Protein AF-A0AAD4F556-F1 (afdb_monomer_lite)

Radius of gyration: 37.39 Å; chains: 1; bounding box: 110×60×99 Å

Organism: NCBI:txid669026

Foldseek 3Di:
DAAAEEEFEPLLFFLNVLLLLVQQQDARHEYEYEYQDCVDPSNVVSVVRDGHHNYYYHYFHADLLDLCRLQVRLVCCCPVVVQQAHAEYEQEWFDDDDFDDQVPDDPVLQVSRLSRQPSSLVSNCVNRVNRQVPDQHHEYEYAAALCLVHGNRNNVSRVNNLQVQLVVLVVDVRYQGAYEHLAQEFGPRSQVVCVVVVNDNGTDHYSNQSSCLLSVCRVPPDCVQGRSFYAYSVRD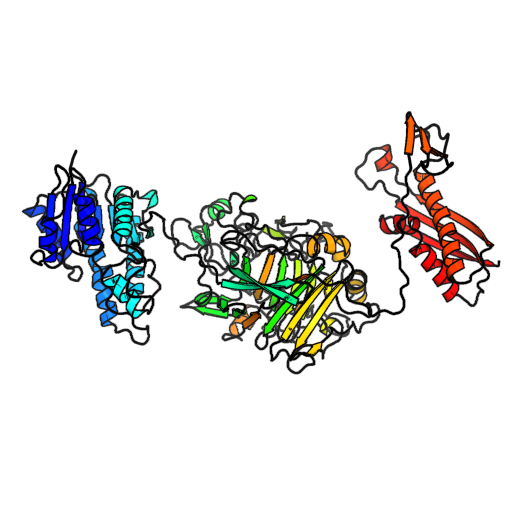TDFNADADFAWAKFWEAEQVGDIDIDTWTKAWALLQFFKAFPRDRHGCDDQAAGDCVQPVDQVSSLQGIDGGHDPCCQAFNWDDDYQKIKGDQWHDHDPDIDGKTKMFIAPDLQFGDWDFAAQKKFKKKKAQLQFDAQKWWFKKWWAFDGRQCCVVAVSCPPTVNNNHRDAEQLQAQFGCDASSIGQNAQWAGFPQGRSTTGGFKGKYTWMWTLWTDHQWWIKTFGKFFLDQHIDMDGPCLSDQVSVPDPVNPHHRRIRPPTQMFILVLLVNQQDGHPPGVHHSNDMKMWMWHDHLFFIAIWIGDPNDIGGRAARPFPQADRHDGDGQSRLVRVCVQQVHDSVQVVSVHSVSRCSRPNGHIIIIMTMMHGDQPQLCCLAAAFPPLVPHPDGRSRGRGDDYRDPCSGRNNVCVVDVDDRIMMMGHHHGMYRHDPDDDDDDDDDDPPPDDDDWDKDWDDDWQKIWIDGVVDPDIAIAFDDVLLVTPPPHHHPVVVLQVLVQVLLVVLLVVLCVVLVKDWDDKDKDKDWAFDCCCVRVVDPDDRDTQEIEIEMEIAIQQDPVNVVSVVVSNVSSCVPRVSSVVCVPPPHHYHYHYHYDHD

Structure (mmCIF, N/CA/C/O backbone):
data_AF-A0AAD4F556-F1
#
_entry.id   AF-A0AAD4F556-F1
#
loop_
_atom_site.group_PDB
_atom_site.id
_atom_site.type_symbol
_atom_site.label_atom_id
_atom_site.label_alt_id
_atom_site.label_comp_id
_atom_site.label_asym_id
_atom_site.label_entity_id
_atom_site.label_seq_id
_atom_site.pdbx_PDB_ins_code
_atom_site.Cartn_x
_atom_site.Cartn_y
_atom_site.Cartn_z
_atom_site.occupancy
_atom_site.B_iso_or_equiv
_atom_site.auth_seq_id
_atom_site.auth_comp_id
_atom_site.auth_asym_id
_atom_site.auth_atom_id
_atom_site.pdbx_PDB_model_num
ATOM 1 N N . MET A 1 1 ? -17.564 -3.964 53.909 1.00 59.78 1 MET A N 1
ATOM 2 C CA . MET A 1 1 ? -17.520 -3.196 52.646 1.00 59.78 1 MET A CA 1
ATOM 3 C C . MET A 1 1 ? -18.949 -3.063 52.154 1.00 59.78 1 MET A C 1
ATOM 5 O O . MET A 1 1 ? -19.719 -3.978 52.428 1.00 59.78 1 MET A O 1
ATOM 9 N N . ALA A 1 2 ? -19.316 -1.943 51.525 1.00 78.56 2 ALA A N 1
ATOM 10 C CA . ALA A 1 2 ? -20.611 -1.839 50.849 1.00 78.56 2 ALA A CA 1
ATOM 11 C C . ALA A 1 2 ? -20.682 -2.896 49.734 1.00 78.56 2 ALA A C 1
ATOM 13 O O . ALA A 1 2 ? -19.644 -3.237 49.161 1.00 78.56 2 ALA A O 1
ATOM 14 N N . ALA A 1 3 ? -21.864 -3.470 49.508 1.00 89.31 3 ALA A N 1
ATOM 15 C CA . ALA A 1 3 ? -22.042 -4.495 48.488 1.00 89.31 3 ALA A CA 1
ATOM 16 C C . ALA A 1 3 ? -21.983 -3.864 47.093 1.00 89.31 3 ALA A C 1
ATOM 18 O O . ALA A 1 3 ? -22.571 -2.807 46.897 1.00 89.31 3 ALA A O 1
ATOM 19 N N . THR A 1 4 ? -21.315 -4.514 46.138 1.00 97.12 4 THR A N 1
ATOM 20 C CA . THR A 1 4 ? -21.294 -4.043 44.746 1.00 97.12 4 THR A CA 1
ATOM 21 C C . THR A 1 4 ? -22.630 -4.355 44.075 1.00 97.12 4 THR A C 1
ATOM 23 O O . THR A 1 4 ? -23.044 -5.519 44.038 1.00 97.12 4 THR A O 1
ATOM 26 N N . VAL A 1 5 ? -23.308 -3.337 43.546 1.00 98.50 5 VAL A N 1
ATOM 27 C CA . VAL A 1 5 ? -24.645 -3.467 42.952 1.00 98.50 5 VAL A CA 1
ATOM 28 C C . VAL A 1 5 ? -24.550 -3.517 41.428 1.00 98.50 5 VAL A C 1
ATOM 30 O O . VAL A 1 5 ? -24.106 -2.567 40.781 1.00 98.50 5 VAL A O 1
ATOM 33 N N . VAL A 1 6 ? -24.984 -4.634 40.841 1.00 98.69 6 VAL A N 1
ATOM 34 C CA . VAL A 1 6 ? -24.821 -4.924 39.409 1.00 98.69 6 VAL A CA 1
ATOM 35 C C . VAL A 1 6 ? -26.176 -5.176 38.760 1.00 98.69 6 VAL A C 1
ATOM 37 O O . VAL A 1 6 ? -26.881 -6.096 39.158 1.00 98.69 6 VAL A O 1
ATOM 40 N N . LEU A 1 7 ? -26.528 -4.410 37.727 1.00 98.75 7 LEU A N 1
ATOM 41 C CA . LEU A 1 7 ? -27.747 -4.581 36.933 1.00 98.75 7 LEU A CA 1
ATOM 42 C C . LEU A 1 7 ? -27.423 -5.181 35.562 1.00 98.75 7 LEU A C 1
ATOM 44 O O . LEU A 1 7 ? -26.676 -4.591 34.789 1.00 98.75 7 LEU A O 1
ATOM 48 N N . ILE A 1 8 ? -28.019 -6.326 35.225 1.00 98.75 8 ILE A N 1
ATOM 49 C CA . ILE A 1 8 ? -27.799 -7.031 33.952 1.00 98.75 8 ILE A CA 1
ATOM 50 C C . ILE A 1 8 ? -29.138 -7.243 33.247 1.00 98.75 8 ILE A C 1
ATOM 52 O O . ILE A 1 8 ? -30.001 -7.976 33.739 1.00 98.75 8 ILE A O 1
ATOM 56 N N . THR A 1 9 ? -29.313 -6.656 32.061 1.00 98.38 9 THR A N 1
ATOM 57 C CA . THR A 1 9 ? -30.527 -6.871 31.256 1.00 98.38 9 THR A CA 1
ATOM 58 C C . THR A 1 9 ? -30.443 -8.143 30.410 1.00 98.38 9 THR A C 1
ATOM 60 O O . THR A 1 9 ? -29.383 -8.550 29.938 1.00 98.38 9 THR A O 1
ATOM 63 N N . GLY A 1 10 ? -31.573 -8.828 30.228 1.00 96.19 10 GLY A N 1
ATOM 64 C CA . GLY A 1 10 ? -31.602 -10.156 29.608 1.00 96.19 10 GLY A CA 1
ATOM 65 C C . GLY A 1 10 ? -30.916 -11.237 30.456 1.00 96.19 10 GLY A C 1
ATOM 66 O O . GLY A 1 10 ? -30.380 -12.193 29.900 1.00 96.19 10 GLY A O 1
ATOM 67 N N . GLY A 1 11 ? -30.914 -11.085 31.785 1.00 96.00 11 GLY A N 1
ATOM 68 C CA . GLY A 1 11 ? -30.108 -11.887 32.718 1.00 96.00 11 GLY A CA 1
ATOM 69 C C . GLY A 1 11 ? -30.500 -13.363 32.878 1.00 96.00 11 GLY A C 1
ATOM 70 O O . GLY A 1 11 ? -29.823 -14.095 33.585 1.00 96.00 11 GLY A O 1
ATOM 71 N N . ASN A 1 12 ? -31.572 -13.837 32.239 1.00 94.38 12 ASN A N 1
ATOM 72 C CA . ASN A 1 12 ? -32.094 -15.198 32.429 1.00 94.38 12 ASN A CA 1
ATOM 73 C C . ASN A 1 12 ? -31.673 -16.215 31.353 1.00 94.38 12 ASN A C 1
ATOM 75 O O . ASN A 1 12 ? -32.061 -17.381 31.430 1.00 94.38 12 ASN A O 1
ATOM 79 N N . ARG A 1 13 ? -30.908 -15.811 30.330 1.00 93.00 13 ARG A N 1
ATOM 80 C CA . ARG A 1 13 ? -30.419 -16.718 29.271 1.00 93.00 13 ARG A CA 1
ATOM 81 C C . ARG A 1 13 ? -29.110 -16.242 28.641 1.00 93.00 13 ARG A C 1
ATOM 83 O O . ARG A 1 13 ? -28.749 -15.075 28.773 1.00 93.00 13 ARG A O 1
ATOM 90 N N . GLY A 1 14 ? -28.445 -17.135 27.905 1.00 94.38 14 GLY A N 1
ATOM 91 C CA . GLY A 1 14 ? -27.250 -16.819 27.115 1.00 94.38 14 GLY A CA 1
ATOM 92 C C . GLY A 1 14 ? -26.153 -16.127 27.934 1.00 94.38 14 GLY A C 1
ATOM 93 O O . GLY A 1 14 ? -25.928 -16.470 29.094 1.00 94.38 14 GLY A O 1
ATOM 94 N N . LEU A 1 15 ? -25.517 -15.120 27.330 1.00 95.88 15 LEU A N 1
ATOM 95 C CA . LEU A 1 15 ? -24.471 -14.304 27.960 1.00 95.88 15 LEU A CA 1
ATOM 96 C C . LEU A 1 15 ? -24.936 -13.612 29.247 1.00 95.88 15 LEU A C 1
ATOM 98 O O . LEU A 1 15 ? -24.197 -13.584 30.226 1.00 95.88 15 LEU A O 1
ATOM 102 N N . GLY A 1 16 ? -26.178 -13.117 29.279 1.00 96.75 16 GLY A N 1
ATOM 103 C CA . GLY A 1 16 ? -26.740 -12.453 30.457 1.00 96.75 16 GLY A CA 1
ATOM 104 C C . GLY A 1 16 ? -26.798 -13.378 31.671 1.00 96.75 16 GLY A C 1
ATOM 105 O O . GLY A 1 16 ? -26.357 -12.994 32.750 1.00 96.75 16 GLY A O 1
ATOM 106 N N . ARG A 1 17 ? -27.256 -14.625 31.484 1.00 96.75 17 ARG A N 1
ATOM 107 C CA . ARG A 1 17 ? -27.224 -15.650 32.544 1.00 96.75 17 ARG A CA 1
ATOM 108 C C . ARG A 1 17 ? -25.796 -15.982 32.967 1.00 96.75 17 ARG A C 1
ATOM 110 O O . ARG A 1 17 ? -25.538 -16.078 34.162 1.00 96.75 17 ARG A O 1
ATOM 117 N N . GLY A 1 18 ? -24.883 -16.136 32.006 1.00 96.81 18 GLY A N 1
ATOM 118 C CA . GLY A 1 18 ? -23.475 -16.416 32.294 1.00 96.81 18 GLY A CA 1
ATOM 119 C C . GLY A 1 18 ? -22.816 -15.324 33.143 1.00 96.81 18 GLY A C 1
ATOM 120 O O . GLY A 1 18 ? -22.049 -15.637 34.053 1.00 96.81 18 GLY A O 1
ATOM 121 N N . LEU A 1 19 ? -23.144 -14.052 32.898 1.00 98.19 19 LEU A N 1
ATOM 122 C CA . LEU A 1 19 ? -22.700 -12.937 33.734 1.00 98.19 19 LEU A CA 1
ATOM 123 C C . LEU A 1 19 ? -23.350 -12.948 35.122 1.00 98.19 19 LEU A C 1
ATOM 125 O O . LEU A 1 19 ? -22.639 -12.774 36.109 1.00 98.19 19 LEU A O 1
ATOM 129 N N . VAL A 1 20 ? -24.668 -13.170 35.211 1.00 98.44 20 VAL A N 1
ATOM 130 C CA . VAL A 1 20 ? -25.381 -13.264 36.500 1.00 98.44 20 VAL A CA 1
ATOM 131 C C . VAL A 1 20 ? -24.734 -14.325 37.391 1.00 98.44 20 VAL A C 1
ATOM 133 O O . VAL A 1 20 ? -24.444 -14.046 38.547 1.00 98.44 20 VAL A O 1
ATOM 136 N N . GLU A 1 21 ? -24.429 -15.502 36.844 1.00 97.88 21 GLU A N 1
ATOM 137 C CA . GLU A 1 21 ? -23.735 -16.580 37.556 1.00 97.88 21 GLU A CA 1
ATOM 138 C C . GLU A 1 21 ? -22.367 -16.143 38.107 1.00 97.88 21 GLU A C 1
ATOM 140 O O . GLU A 1 21 ? -22.064 -16.375 39.278 1.00 97.88 21 GLU A O 1
ATOM 145 N N . ARG A 1 22 ? -21.558 -15.446 37.301 1.00 98.06 22 ARG A N 1
ATOM 146 C CA . ARG A 1 22 ? -20.214 -14.987 37.698 1.00 98.06 22 ARG A CA 1
ATOM 147 C C . ARG A 1 22 ? -20.244 -13.921 38.783 1.00 98.06 22 ARG A C 1
ATOM 149 O O . ARG A 1 22 ? -19.440 -13.992 39.711 1.00 98.06 22 ARG A O 1
ATOM 156 N N . PHE A 1 23 ? -21.165 -12.964 38.685 1.00 98.25 23 PHE A N 1
ATOM 157 C CA . PHE A 1 23 ? -21.346 -11.942 39.716 1.00 98.25 23 PHE A CA 1
ATOM 158 C C . PHE A 1 23 ? -21.961 -12.521 40.997 1.00 98.25 23 PHE A C 1
ATOM 160 O O . PHE A 1 23 ? -21.538 -12.139 42.084 1.00 98.25 23 PHE A O 1
ATOM 167 N N . LEU A 1 24 ? -22.894 -13.478 40.899 1.00 98.00 24 LEU A N 1
ATOM 168 C CA . LEU A 1 24 ? -23.471 -14.141 42.076 1.00 98.00 24 LEU A CA 1
ATOM 169 C C . LEU A 1 24 ? -22.435 -14.957 42.848 1.00 98.00 24 LEU A C 1
ATOM 171 O O . LEU A 1 24 ? -22.493 -15.003 44.076 1.00 98.00 24 LEU A O 1
ATOM 175 N N . ALA A 1 25 ? -21.475 -15.569 42.156 1.00 97.44 25 ALA A N 1
ATOM 176 C CA . ALA A 1 25 ? -20.400 -16.324 42.789 1.00 97.44 25 ALA A CA 1
ATOM 177 C C . ALA A 1 25 ? -19.440 -15.446 43.622 1.00 97.44 25 ALA A C 1
ATOM 179 O O . ALA A 1 25 ? -18.747 -15.965 44.500 1.00 97.44 25 ALA A O 1
ATOM 180 N N . GLN A 1 26 ? -19.397 -14.129 43.387 1.00 97.12 26 GLN A N 1
ATOM 181 C CA . GLN A 1 26 ? -18.564 -13.211 44.167 1.00 97.12 26 GLN A CA 1
ATOM 182 C C . GLN A 1 26 ? -19.175 -12.928 45.546 1.00 97.12 26 GLN A C 1
ATOM 184 O O . GLN A 1 26 ? -20.398 -12.921 45.679 1.00 97.12 26 GLN A O 1
ATOM 189 N N . PRO A 1 27 ? -18.365 -12.669 46.589 1.00 96.94 27 PRO A N 1
ATOM 190 C CA . PRO A 1 27 ? -18.870 -12.252 47.895 1.00 96.94 27 PRO A CA 1
ATOM 191 C C . PRO A 1 27 ? -19.328 -10.785 47.890 1.00 96.94 27 PRO A C 1
ATOM 193 O O . PRO A 1 27 ? -18.761 -9.961 47.178 1.00 96.94 27 PRO A O 1
ATOM 196 N N . ASN A 1 28 ? -20.288 -10.434 48.747 1.00 96.31 28 ASN A N 1
ATOM 197 C CA . ASN A 1 28 ? -20.796 -9.072 48.962 1.00 96.31 28 ASN A CA 1
ATOM 198 C C . ASN A 1 28 ? -21.281 -8.361 47.682 1.00 96.31 28 ASN A C 1
ATOM 200 O O . ASN A 1 28 ? -20.876 -7.232 47.411 1.00 96.31 28 ASN A O 1
ATOM 204 N N . HIS A 1 29 ? -22.128 -9.015 46.887 1.00 97.62 29 HIS A N 1
ATOM 205 C CA . HIS A 1 29 ? -22.755 -8.413 45.705 1.00 97.62 29 HIS A CA 1
ATOM 206 C C . HIS A 1 29 ? -24.284 -8.372 45.819 1.00 97.62 29 HIS A C 1
ATOM 208 O O . HIS A 1 29 ? -24.911 -9.248 46.413 1.00 97.62 29 HIS A O 1
ATOM 214 N N . THR A 1 30 ? -24.905 -7.392 45.176 1.00 98.38 30 THR A N 1
ATOM 215 C CA . THR A 1 30 ? -26.343 -7.402 44.889 1.00 98.38 30 THR A CA 1
ATOM 216 C C . THR A 1 30 ? -26.505 -7.479 43.382 1.00 98.38 30 THR A C 1
ATOM 218 O O . THR A 1 30 ? -26.257 -6.508 42.669 1.00 98.38 30 THR A O 1
ATOM 221 N N . VAL A 1 31 ? -26.879 -8.656 42.882 1.00 98.50 31 VAL A N 1
ATOM 222 C CA . VAL A 1 31 ? -27.010 -8.911 41.445 1.00 98.50 31 VAL A CA 1
ATOM 223 C C . VAL A 1 31 ? -28.471 -8.773 41.053 1.00 98.50 31 VAL A C 1
ATOM 225 O O . VAL A 1 31 ? -29.326 -9.529 41.504 1.00 98.50 31 VAL A O 1
ATOM 228 N N . ILE A 1 32 ? -28.758 -7.805 40.194 1.00 98.69 32 ILE A N 1
ATOM 229 C CA . ILE A 1 32 ? -30.082 -7.529 39.660 1.00 98.69 32 ILE A CA 1
ATOM 230 C C . ILE A 1 32 ? -30.143 -8.097 38.242 1.00 98.69 32 ILE A C 1
ATOM 232 O O . ILE A 1 32 ? -29.552 -7.561 37.304 1.00 98.69 32 ILE A O 1
ATOM 236 N N . ALA A 1 33 ? -30.882 -9.187 38.071 1.00 98.38 33 ALA A N 1
ATOM 237 C CA . ALA A 1 33 ? -31.228 -9.713 36.761 1.00 98.38 33 ALA A CA 1
ATOM 238 C C . ALA A 1 33 ? -32.518 -9.032 36.288 1.00 98.38 33 ALA A C 1
ATOM 240 O O . ALA A 1 33 ? -33.561 -9.146 36.929 1.00 98.38 33 ALA A O 1
ATOM 241 N N . ALA A 1 34 ? -32.468 -8.339 35.153 1.00 98.00 34 ALA A N 1
ATOM 242 C CA . ALA A 1 34 ? -33.630 -7.708 34.535 1.00 98.00 34 ALA A CA 1
ATOM 243 C C . ALA A 1 34 ? -34.061 -8.488 33.284 1.00 98.00 34 ALA A C 1
ATOM 245 O O . ALA A 1 34 ? -33.233 -8.817 32.428 1.00 98.00 34 ALA A O 1
ATOM 246 N N . MET A 1 35 ? -35.347 -8.824 33.164 1.00 96.75 35 MET A N 1
ATOM 247 C CA . MET A 1 35 ? -35.874 -9.627 32.052 1.00 96.75 35 MET A CA 1
ATOM 248 C C . MET A 1 35 ? -37.362 -9.373 31.805 1.00 96.75 35 MET A C 1
ATOM 250 O O . MET A 1 35 ? -38.064 -8.895 32.685 1.00 96.75 35 MET A O 1
ATOM 254 N N . ARG A 1 36 ? -37.866 -9.746 30.622 1.00 94.94 36 ARG A N 1
ATOM 255 C CA . ARG A 1 36 ? -39.259 -9.471 30.218 1.00 94.94 36 ARG A CA 1
ATOM 256 C C . ARG A 1 36 ? -40.305 -10.052 31.168 1.00 94.94 36 ARG A C 1
ATOM 258 O O . ARG A 1 36 ? -41.270 -9.376 31.491 1.00 94.94 36 ARG A O 1
ATOM 265 N N . ASP A 1 37 ? -40.099 -11.291 31.600 1.00 93.94 37 ASP A N 1
ATOM 266 C CA . ASP A 1 37 ? -41.014 -12.000 32.490 1.00 93.94 37 ASP A CA 1
ATOM 267 C C . ASP A 1 37 ? -40.224 -12.672 33.627 1.00 93.94 37 ASP A C 1
ATOM 269 O O . ASP A 1 37 ? -39.603 -13.719 33.404 1.00 93.94 37 ASP A O 1
ATOM 273 N N . PRO A 1 38 ? -40.225 -12.087 34.840 1.00 92.88 38 PRO A N 1
ATOM 274 C CA . PRO A 1 38 ? -39.611 -12.689 36.024 1.00 92.88 38 PRO A CA 1
ATOM 275 C C . PRO A 1 38 ? -40.267 -14.007 36.466 1.00 92.88 38 PRO A C 1
ATOM 277 O O . PRO A 1 38 ? -39.655 -14.770 37.207 1.00 92.88 38 PRO A O 1
ATOM 280 N N . ALA A 1 39 ? -41.491 -14.310 36.018 1.00 92.06 39 ALA A N 1
ATOM 281 C CA . ALA A 1 39 ? -42.173 -15.559 36.348 1.00 92.06 39 ALA A CA 1
ATOM 282 C C . ALA A 1 39 ? -41.790 -16.725 35.418 1.00 92.06 39 ALA A C 1
ATOM 284 O O . ALA A 1 39 ? -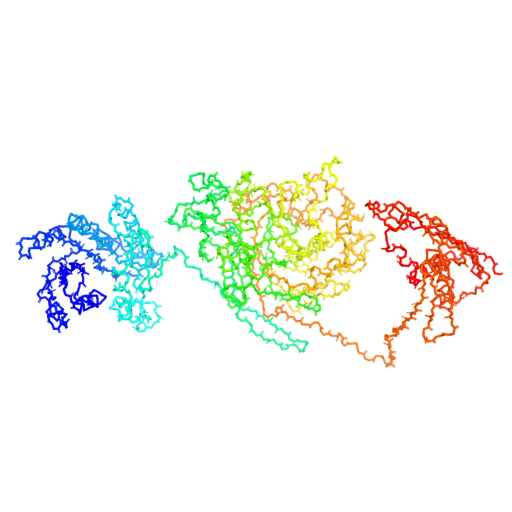42.104 -17.879 35.743 1.00 92.06 39 ALA A O 1
ATOM 285 N N . HIS A 1 40 ? -41.106 -16.446 34.300 1.00 93.81 40 HIS A N 1
ATOM 286 C CA . HIS A 1 40 ? -40.702 -17.435 33.301 1.00 93.81 40 HIS A CA 1
ATOM 287 C C . HIS A 1 40 ? -39.792 -18.524 33.909 1.00 93.81 40 HIS A C 1
ATOM 289 O O . HIS A 1 40 ? -38.931 -18.205 34.734 1.00 93.81 40 HIS A O 1
ATOM 295 N N . PRO A 1 41 ? -39.884 -19.805 33.487 1.00 92.12 41 PRO A N 1
ATOM 296 C CA . PRO A 1 41 ? -39.080 -20.890 34.066 1.00 92.12 41 PRO A CA 1
ATOM 297 C C . PRO A 1 41 ? -37.567 -20.626 34.091 1.00 92.12 41 PRO A C 1
ATOM 299 O O . PRO A 1 41 ? -36.899 -20.939 35.073 1.00 92.12 41 PRO A O 1
ATOM 302 N N . THR A 1 42 ? -37.024 -19.986 33.052 1.00 92.31 42 THR A N 1
ATOM 303 C CA . THR A 1 42 ? -35.592 -19.636 32.992 1.00 92.31 42 THR A CA 1
ATOM 304 C C . THR A 1 42 ? -35.174 -18.576 34.013 1.00 92.31 42 THR A C 1
ATOM 306 O O . THR A 1 42 ? -34.003 -18.534 34.370 1.00 92.31 42 THR A O 1
ATOM 309 N N . ALA A 1 43 ? -36.096 -17.727 34.484 1.00 91.25 43 ALA A N 1
ATOM 310 C CA . ALA A 1 43 ? -35.829 -16.772 35.558 1.00 91.25 43 ALA A CA 1
ATOM 311 C C . ALA A 1 43 ? -35.749 -17.486 36.915 1.00 91.25 43 ALA A C 1
ATOM 313 O O . ALA A 1 43 ? -34.827 -17.232 37.680 1.00 91.25 43 ALA A O 1
ATOM 314 N N . ARG A 1 44 ? -36.640 -18.456 37.165 1.00 90.44 44 ARG A N 1
ATOM 315 C CA . ARG A 1 44 ? -36.619 -19.282 38.389 1.00 90.44 44 ARG A CA 1
ATOM 316 C C . ARG A 1 44 ? -35.349 -20.125 38.513 1.00 90.44 44 ARG A C 1
ATOM 318 O O . ARG A 1 44 ? -34.845 -20.310 39.609 1.00 90.44 44 ARG A O 1
ATOM 325 N N . CYS A 1 45 ? -34.786 -20.576 37.389 1.00 91.50 45 CYS A N 1
ATOM 326 C CA . CYS A 1 45 ? -33.505 -21.295 37.375 1.00 91.50 45 CYS A CA 1
ATOM 327 C C . CYS A 1 45 ? -32.329 -20.447 37.903 1.00 91.50 45 CYS A C 1
ATOM 329 O O . CYS A 1 45 ? -31.278 -20.998 38.215 1.00 91.50 45 CYS A O 1
ATOM 331 N N . LEU A 1 46 ? -32.464 -19.115 37.986 1.00 94.56 46 LEU A N 1
ATOM 332 C CA . LEU A 1 46 ? -31.427 -18.262 38.573 1.00 94.56 46 LEU A CA 1
ATOM 333 C C . LEU A 1 46 ? -31.324 -18.441 40.094 1.00 94.56 46 LEU A C 1
ATOM 335 O O . LEU A 1 46 ? -30.251 -18.224 40.654 1.00 94.56 46 LEU A O 1
ATOM 339 N N . ASP A 1 47 ? -32.400 -18.874 40.763 1.00 92.12 47 ASP A N 1
ATOM 340 C CA . ASP A 1 47 ? -32.381 -19.124 42.207 1.00 92.12 47 ASP A CA 1
ATOM 341 C C . ASP A 1 47 ? -31.487 -20.306 42.594 1.00 92.12 47 ASP A C 1
ATOM 343 O O . ASP A 1 47 ? -30.983 -20.347 43.715 1.00 92.12 47 ASP A O 1
ATOM 347 N N . GLU A 1 48 ? -31.246 -21.220 41.653 1.00 93.31 48 GLU A N 1
ATOM 348 C CA . GLU A 1 48 ? -30.413 -22.414 41.819 1.00 93.31 48 GLU A CA 1
ATOM 349 C C . GLU A 1 48 ? -28.907 -22.122 41.678 1.00 93.31 48 GLU A C 1
ATOM 351 O O . GLU A 1 48 ? -28.080 -22.983 41.979 1.00 93.31 48 GLU A O 1
ATOM 356 N N . LEU A 1 49 ? -28.529 -20.921 41.222 1.00 94.94 49 LEU A N 1
ATOM 357 C CA . LEU A 1 49 ? -27.127 -20.546 41.037 1.00 94.94 49 LEU A CA 1
ATOM 358 C C . LEU A 1 49 ? -26.410 -20.381 42.383 1.00 94.94 49 LEU A C 1
ATOM 360 O O . LEU A 1 49 ? -26.951 -19.818 43.339 1.00 94.94 49 LEU A O 1
ATOM 364 N N . ALA A 1 50 ? -25.156 -20.836 42.439 1.00 93.50 50 ALA A N 1
ATOM 365 C CA . ALA A 1 50 ? -24.309 -20.691 43.618 1.00 93.50 50 ALA A CA 1
ATOM 366 C C . ALA A 1 50 ? -24.066 -19.208 43.950 1.00 93.50 50 ALA A C 1
ATOM 368 O O . ALA A 1 50 ? -23.857 -18.385 43.057 1.00 93.50 50 ALA A O 1
ATOM 369 N N . ARG A 1 51 ? -24.071 -18.875 45.247 1.00 96.81 51 ARG A N 1
ATOM 370 C CA . ARG A 1 51 ? -23.910 -17.500 45.740 1.00 96.81 51 ARG A CA 1
ATOM 371 C C . ARG A 1 51 ? -22.708 -17.391 46.667 1.00 96.81 51 ARG A C 1
ATOM 373 O O . ARG A 1 51 ? -22.525 -18.229 47.551 1.00 96.81 51 ARG A O 1
ATOM 380 N N . GLY A 1 52 ? -21.915 -16.342 46.487 1.00 96.06 52 GLY A N 1
ATOM 381 C CA . GLY A 1 52 ? -20.869 -15.957 47.423 1.00 96.06 52 GLY A CA 1
ATOM 382 C C . GLY A 1 52 ? -21.445 -15.469 48.756 1.00 96.06 52 GLY A C 1
ATOM 383 O O . GLY A 1 52 ? -22.630 -15.151 48.887 1.00 96.06 52 GLY A O 1
ATOM 384 N N . ALA A 1 53 ? -20.596 -15.403 49.780 1.00 95.81 53 ALA A N 1
ATOM 385 C CA . ALA A 1 53 ? -21.008 -14.931 51.099 1.00 95.81 53 ALA A CA 1
ATOM 386 C C . ALA A 1 53 ? -21.497 -13.473 51.037 1.00 95.81 53 ALA A C 1
ATOM 388 O O . ALA A 1 53 ? -20.806 -12.613 50.493 1.00 95.81 53 ALA A O 1
ATOM 389 N N . GLY A 1 54 ? -22.671 -13.195 51.612 1.00 94.56 54 GLY A N 1
ATOM 390 C CA . GLY A 1 54 ? -23.255 -11.849 51.627 1.00 94.56 54 GLY A CA 1
ATOM 391 C C . GLY A 1 54 ? -23.840 -11.389 50.287 1.00 94.56 54 GLY A C 1
ATOM 392 O O . GLY A 1 54 ? -24.083 -10.196 50.132 1.00 94.56 54 GLY A O 1
ATOM 393 N N . THR A 1 55 ? -24.054 -12.304 49.333 1.00 97.38 55 THR A N 1
ATOM 394 C CA . THR A 1 55 ? -24.539 -11.976 47.986 1.00 97.38 55 THR A CA 1
ATOM 395 C C . THR A 1 55 ? -26.019 -12.290 47.790 1.00 97.38 55 THR A C 1
ATOM 397 O O . THR A 1 55 ? -26.518 -13.330 48.225 1.00 97.38 55 THR A O 1
ATOM 400 N N . THR A 1 56 ? -26.732 -11.389 47.112 1.00 97.06 56 THR A N 1
ATOM 401 C CA . THR A 1 56 ? -28.178 -11.483 46.869 1.00 97.06 56 THR A CA 1
ATOM 402 C C . THR A 1 56 ? -28.518 -11.391 45.383 1.00 97.06 56 THR A C 1
ATOM 404 O O . THR A 1 56 ? -27.782 -10.792 44.599 1.00 97.06 56 THR A O 1
ATOM 407 N N . LEU A 1 57 ? -29.640 -12.009 45.005 1.00 97.62 57 LEU A N 1
ATOM 408 C CA . LEU A 1 57 ? -30.224 -11.946 43.667 1.00 97.62 57 LEU A CA 1
ATOM 409 C C . LEU A 1 57 ? -31.557 -11.194 43.736 1.00 97.62 57 LEU A C 1
ATOM 411 O O . LEU A 1 57 ? -32.402 -11.525 44.567 1.00 97.62 57 LEU A O 1
ATOM 415 N N . ILE A 1 58 ? -31.757 -10.234 42.836 1.00 97.56 58 ILE A N 1
ATOM 416 C CA . ILE A 1 58 ? -33.033 -9.553 42.601 1.00 97.56 58 ILE A CA 1
ATOM 417 C C . ILE A 1 58 ? -33.434 -9.790 41.147 1.00 97.56 58 ILE A C 1
ATOM 419 O O . ILE A 1 58 ? -32.646 -9.560 40.233 1.00 97.56 58 ILE A O 1
ATOM 423 N N . THR A 1 59 ? -34.669 -10.224 40.912 1.00 97.31 59 THR A N 1
ATOM 424 C CA . THR A 1 59 ? -35.235 -10.341 39.563 1.00 97.31 59 THR A CA 1
ATOM 425 C C . THR A 1 59 ? -36.254 -9.234 39.325 1.00 97.31 59 THR A C 1
ATOM 427 O O . THR A 1 59 ? -37.198 -9.108 40.102 1.00 97.31 59 THR A O 1
ATOM 430 N N . VAL A 1 60 ? -36.110 -8.472 38.239 1.00 97.25 60 VAL A N 1
ATOM 431 C CA . VAL A 1 60 ? -37.016 -7.359 37.903 1.00 97.25 60 VAL A CA 1
ATOM 432 C C . VAL A 1 60 ? -37.537 -7.457 36.467 1.00 97.25 60 VAL A C 1
ATOM 434 O O . VAL A 1 60 ? -36.852 -7.951 35.566 1.00 97.25 60 VAL A O 1
ATOM 437 N N . GLY A 1 61 ? -38.778 -7.008 36.261 1.00 97.25 61 GLY A N 1
ATOM 438 C CA . GLY A 1 61 ? -39.407 -6.922 34.945 1.00 97.25 61 GLY A CA 1
ATOM 439 C C . GLY A 1 61 ? -38.793 -5.804 34.102 1.00 97.25 61 GLY A C 1
ATOM 440 O O . GLY A 1 61 ? -38.720 -4.670 34.558 1.00 97.25 61 GLY A O 1
ATOM 441 N N . TYR A 1 62 ? -38.359 -6.117 32.882 1.00 97.44 62 TYR A N 1
ATOM 442 C CA . TYR A 1 62 ? -37.796 -5.164 31.925 1.00 97.44 62 TYR A CA 1
ATOM 443 C C . TYR A 1 62 ? -37.945 -5.680 30.487 1.00 97.44 62 TYR A C 1
ATOM 445 O O . TYR A 1 62 ? -37.389 -6.723 30.121 1.00 97.44 62 TYR A O 1
ATOM 453 N N . ASP A 1 63 ? -38.672 -4.931 29.658 1.00 97.06 63 ASP A N 1
ATOM 454 C CA . ASP A 1 63 ? -38.783 -5.161 28.219 1.00 97.06 63 ASP A CA 1
ATOM 455 C C . ASP A 1 63 ? -38.151 -3.996 27.454 1.00 97.06 63 ASP A C 1
ATOM 457 O O . ASP A 1 63 ? -38.722 -2.914 27.376 1.00 97.06 63 ASP A O 1
ATOM 461 N N . ALA A 1 64 ? -36.985 -4.239 26.854 1.00 96.50 64 ALA A N 1
ATOM 462 C CA . ALA A 1 64 ? -36.244 -3.243 26.080 1.00 96.50 64 ALA A CA 1
ATOM 463 C C . ALA A 1 64 ? -37.010 -2.700 24.856 1.00 96.50 64 ALA A C 1
ATOM 465 O O . ALA A 1 64 ? -36.590 -1.704 24.287 1.00 96.50 64 ALA A O 1
ATOM 466 N N . SER A 1 65 ? -38.118 -3.333 24.445 1.00 96.19 65 SER A N 1
ATOM 467 C CA . SER A 1 65 ? -39.004 -2.814 23.390 1.00 96.19 65 SER A CA 1
ATOM 468 C C . SER A 1 65 ? -40.045 -1.798 23.884 1.00 96.19 65 SER A C 1
ATOM 470 O O . SER A 1 65 ? -40.936 -1.408 23.128 1.00 96.19 65 SER A O 1
ATOM 472 N N . LYS A 1 66 ? -40.009 -1.437 25.173 1.00 97.00 66 LYS A N 1
ATOM 473 C CA . LYS A 1 66 ? -40.949 -0.520 25.821 1.00 97.00 66 LYS A CA 1
ATOM 474 C C . LYS A 1 66 ? -40.174 0.614 26.481 1.00 97.00 66 LYS A C 1
ATOM 476 O O . LYS A 1 66 ? -39.479 0.387 27.466 1.00 97.00 66 LYS A O 1
ATOM 481 N N . GLU A 1 67 ? -40.368 1.832 25.989 1.00 91.81 67 GLU A N 1
ATOM 482 C CA . GLU A 1 67 ? -39.710 3.052 26.483 1.00 91.81 67 GLU A CA 1
ATOM 483 C C . GLU A 1 67 ? -39.770 3.195 28.018 1.00 91.81 67 GLU A C 1
ATOM 485 O O . GLU A 1 67 ? -38.750 3.400 28.674 1.00 91.81 67 GLU A O 1
ATOM 490 N N . GLN A 1 68 ? -40.951 2.984 28.608 1.00 96.38 68 GLN A N 1
ATOM 491 C CA . GLN A 1 68 ? -41.189 3.170 30.044 1.00 96.38 68 GLN A CA 1
ATOM 492 C C . GLN A 1 68 ? -40.602 2.051 30.932 1.00 96.38 68 GLN A C 1
ATOM 494 O O . GLN A 1 68 ? -40.405 2.247 32.131 1.00 96.38 68 GLN A O 1
ATOM 499 N N . ALA A 1 69 ? -40.268 0.881 30.371 1.00 96.94 69 ALA A N 1
ATOM 500 C CA . ALA A 1 69 ? -39.888 -0.286 31.172 1.00 96.94 69 ALA A CA 1
ATOM 501 C C . ALA A 1 69 ? -38.595 -0.084 31.976 1.00 96.94 69 ALA A C 1
ATOM 503 O O . ALA A 1 69 ? -38.446 -0.668 33.047 1.00 96.94 69 ALA A O 1
ATOM 504 N N . ALA A 1 70 ? -37.659 0.728 31.476 1.00 97.38 70 ALA A N 1
ATOM 505 C CA . ALA A 1 70 ? -36.434 1.058 32.200 1.00 97.38 70 ALA A CA 1
ATOM 506 C C . ALA A 1 70 ? -36.725 1.868 33.472 1.00 97.38 70 ALA A C 1
ATOM 508 O O . ALA A 1 70 ? -36.238 1.528 34.550 1.00 97.38 70 ALA A O 1
ATOM 509 N N . ALA A 1 71 ? -37.547 2.911 33.343 1.00 97.69 71 ALA A N 1
ATOM 510 C CA . ALA A 1 71 ? -37.925 3.779 34.450 1.00 97.69 71 ALA A CA 1
ATOM 511 C C . ALA A 1 71 ? -38.747 3.021 35.503 1.00 97.69 71 ALA A C 1
ATOM 513 O O . ALA A 1 71 ? -38.463 3.134 36.693 1.00 97.69 71 ALA A O 1
ATOM 514 N N . ASP A 1 72 ? -39.693 2.180 35.076 1.00 97.94 72 ASP A N 1
ATOM 515 C CA . ASP A 1 72 ? -40.495 1.358 35.990 1.00 97.94 72 ASP A CA 1
ATOM 516 C C . ASP A 1 72 ? -39.631 0.341 36.753 1.00 97.94 72 ASP A C 1
ATOM 518 O O . ASP A 1 72 ? -39.821 0.132 37.955 1.00 97.94 72 ASP A O 1
ATOM 522 N N . ALA A 1 73 ? -38.648 -0.272 36.079 1.00 97.81 73 ALA A N 1
ATOM 523 C CA . ALA A 1 73 ? -37.703 -1.185 36.714 1.00 97.81 73 ALA A CA 1
ATOM 524 C C . ALA A 1 73 ? -36.849 -0.466 37.769 1.00 97.81 73 ALA A C 1
ATOM 526 O O . ALA A 1 73 ? -36.736 -0.954 38.892 1.00 97.81 73 ALA A O 1
ATOM 527 N N . VAL A 1 74 ? -36.293 0.706 37.444 1.00 98.00 74 VAL A N 1
ATOM 528 C CA . VAL A 1 74 ? -35.503 1.516 38.386 1.00 98.00 74 VAL A CA 1
ATOM 529 C C . VAL A 1 74 ? -36.347 1.974 39.579 1.00 98.00 74 VAL A C 1
ATOM 531 O O . VAL A 1 74 ? -35.923 1.800 40.721 1.00 98.00 74 VAL A O 1
ATOM 534 N N . ALA A 1 75 ? -37.569 2.460 39.347 1.00 97.81 75 ALA A N 1
ATOM 535 C CA . ALA A 1 75 ? -38.477 2.874 40.416 1.00 97.81 75 ALA A CA 1
ATOM 536 C C . ALA A 1 75 ? -38.836 1.712 41.360 1.00 97.81 75 ALA A C 1
ATOM 538 O O . ALA A 1 75 ? -38.896 1.889 42.581 1.00 97.81 75 ALA A O 1
ATOM 539 N N . ASN A 1 76 ? -39.037 0.507 40.813 1.00 97.56 76 ASN A N 1
ATOM 540 C CA . ASN A 1 76 ? -39.256 -0.709 41.595 1.00 97.56 76 ASN A CA 1
ATOM 541 C C . ASN A 1 76 ? -38.023 -1.057 42.449 1.00 97.56 76 ASN A C 1
ATOM 543 O O . ASN A 1 76 ? -38.157 -1.305 43.647 1.00 97.56 76 ASN A O 1
ATOM 547 N N . LEU A 1 77 ? -36.821 -1.007 41.867 1.00 98.06 77 LEU A N 1
ATOM 548 C CA . LEU A 1 77 ? -35.569 -1.261 42.588 1.00 98.06 77 LEU A CA 1
ATOM 549 C C . LEU A 1 77 ? -35.365 -0.286 43.757 1.00 98.06 77 LEU A C 1
ATOM 551 O O . LEU A 1 77 ? -35.013 -0.716 44.855 1.00 98.06 77 LEU A O 1
ATOM 555 N N . GLN A 1 78 ? -35.654 0.999 43.561 1.00 97.56 78 GLN A N 1
ATOM 556 C CA . GLN A 1 78 ? -35.573 2.002 44.625 1.00 97.56 78 GLN A CA 1
ATOM 557 C C . GLN A 1 78 ? -36.627 1.763 45.717 1.00 97.56 78 GLN A C 1
ATOM 559 O O . GLN A 1 78 ? -36.298 1.688 46.899 1.00 97.56 78 GLN A O 1
ATOM 564 N N . THR A 1 79 ? -37.895 1.604 45.327 1.00 96.69 79 THR A N 1
ATOM 565 C CA . THR A 1 79 ? -39.027 1.590 46.270 1.00 96.69 79 THR A CA 1
ATOM 566 C C . THR A 1 79 ? -39.146 0.273 47.034 1.00 96.69 79 THR A C 1
ATOM 568 O O . THR A 1 79 ? -39.381 0.277 48.240 1.00 96.69 79 THR A O 1
ATOM 571 N N . ASN A 1 80 ? -38.996 -0.861 46.344 1.00 96.56 80 ASN A N 1
ATOM 572 C CA . ASN A 1 80 ? -39.282 -2.183 46.909 1.00 96.56 80 ASN A CA 1
ATOM 573 C C . ASN A 1 80 ? -38.023 -2.945 47.331 1.00 96.56 80 ASN A C 1
ATOM 575 O O . ASN A 1 80 ? -38.116 -3.862 48.146 1.00 96.56 80 ASN A O 1
ATOM 579 N N . HIS A 1 81 ? -36.860 -2.587 46.782 1.00 96.06 81 HIS A N 1
ATOM 580 C CA . HIS A 1 81 ? -35.598 -3.276 47.059 1.00 96.06 81 HIS A CA 1
ATOM 581 C C . HIS A 1 81 ? -34.551 -2.391 47.748 1.00 96.06 81 HIS A C 1
ATOM 583 O O . HIS A 1 81 ? -33.497 -2.900 48.122 1.00 96.06 81 HIS A O 1
ATOM 589 N N . GLY A 1 82 ? -34.841 -1.100 47.957 1.00 95.56 82 GLY A N 1
ATOM 590 C CA . GLY A 1 82 ? -33.952 -0.176 48.663 1.00 95.56 82 GLY A CA 1
ATOM 591 C C . GLY A 1 82 ? -32.630 0.083 47.939 1.00 95.56 82 GLY A C 1
ATOM 592 O O . GLY A 1 82 ? -31.629 0.353 48.594 1.00 95.56 82 GLY A O 1
ATOM 593 N N . ILE A 1 83 ? -32.606 -0.042 46.608 1.00 97.75 83 ILE A N 1
ATOM 594 C CA . ILE A 1 83 ? -31.412 0.222 45.800 1.00 97.75 83 ILE A CA 1
ATOM 595 C C . ILE A 1 83 ? -31.249 1.733 45.626 1.00 97.75 83 ILE A C 1
ATOM 597 O O . ILE A 1 83 ? -32.063 2.372 44.964 1.00 97.75 83 ILE A O 1
ATOM 601 N N . ASP A 1 84 ? -30.196 2.297 46.209 1.00 96.50 84 ASP A N 1
ATOM 602 C CA . ASP A 1 84 ? -29.876 3.731 46.187 1.00 96.50 84 ASP A CA 1
ATOM 603 C C . ASP A 1 84 ? -28.717 4.095 45.241 1.00 96.50 84 ASP A C 1
ATOM 605 O O . ASP A 1 84 ? -28.545 5.266 44.906 1.00 96.50 84 ASP A O 1
ATOM 609 N N . HIS A 1 85 ? -27.970 3.103 44.749 1.00 98.12 85 HIS A N 1
ATOM 610 C CA . HIS A 1 85 ? -26.914 3.261 43.750 1.00 98.12 85 HIS A CA 1
ATOM 611 C C . HIS A 1 85 ? -26.796 2.026 42.844 1.00 98.12 85 HIS A C 1
ATOM 613 O O . HIS A 1 85 ? -27.274 0.938 43.171 1.00 98.12 85 HIS A O 1
ATOM 619 N N . LEU A 1 86 ? -26.135 2.196 41.698 1.00 98.69 86 LEU A N 1
ATOM 620 C CA . LEU A 1 86 ? -25.707 1.111 40.811 1.00 98.69 86 LEU A CA 1
ATOM 621 C C . LEU A 1 86 ? -24.218 1.287 40.512 1.00 98.69 86 LEU A C 1
ATOM 623 O O . LEU A 1 86 ? -23.808 2.368 40.103 1.00 98.69 86 LEU A O 1
ATOM 627 N N . ASP A 1 87 ? -23.416 0.236 40.671 1.00 98.56 87 ASP A N 1
ATOM 628 C CA . ASP A 1 87 ? -21.987 0.281 40.334 1.00 98.56 87 ASP A CA 1
ATOM 629 C C . ASP A 1 87 ? -21.736 -0.131 38.888 1.00 98.56 87 ASP A C 1
ATOM 631 O O . ASP A 1 87 ? -20.932 0.479 38.188 1.00 98.56 87 ASP A O 1
ATOM 635 N N . ILE A 1 88 ? -22.420 -1.179 38.425 1.00 98.75 88 ILE A N 1
ATOM 636 C CA . ILE A 1 88 ? -22.228 -1.724 37.081 1.00 98.75 88 ILE A CA 1
ATOM 637 C C . ILE A 1 88 ? -23.591 -1.956 36.441 1.00 98.75 88 ILE A C 1
ATOM 639 O O . ILE A 1 88 ? -24.407 -2.723 36.948 1.00 98.75 88 ILE A O 1
ATOM 643 N N . VAL A 1 89 ? -23.821 -1.343 35.284 1.00 98.81 89 VAL A N 1
ATOM 644 C CA . VAL A 1 89 ? -24.981 -1.613 34.432 1.00 98.81 89 VAL A CA 1
ATOM 645 C C . VAL A 1 89 ? -24.503 -2.262 33.142 1.00 98.81 89 VAL A C 1
ATOM 647 O O . VAL A 1 89 ? -23.724 -1.685 32.386 1.00 98.81 89 VAL A O 1
ATOM 650 N N . VAL A 1 90 ? -24.995 -3.470 32.877 1.00 98.62 90 VAL A N 1
ATOM 651 C CA . VAL A 1 90 ? -24.721 -4.229 31.659 1.00 98.62 90 VAL A CA 1
ATOM 652 C C . VAL A 1 90 ? -25.983 -4.266 30.800 1.00 98.62 90 VAL A C 1
ATOM 654 O O . VAL A 1 90 ? -26.914 -5.043 31.047 1.00 98.62 90 VAL A O 1
ATOM 657 N N . ALA A 1 91 ? -26.010 -3.435 29.758 1.00 98.25 91 ALA A N 1
ATOM 658 C CA . ALA A 1 91 ? -27.085 -3.400 28.773 1.00 98.25 91 ALA A CA 1
ATOM 659 C C . ALA A 1 91 ? -26.914 -4.553 27.764 1.00 98.25 91 ALA A C 1
ATOM 661 O O . ALA A 1 91 ? -26.460 -4.369 26.635 1.00 98.25 91 ALA A O 1
ATOM 662 N N . ASN A 1 92 ? -27.223 -5.773 28.214 1.00 97.50 92 ASN A N 1
ATOM 663 C CA . ASN A 1 92 ? -27.027 -7.020 27.467 1.00 97.50 92 ASN A CA 1
ATOM 664 C C . ASN A 1 92 ? -28.254 -7.462 26.648 1.00 97.50 92 ASN A C 1
ATOM 666 O O . ASN A 1 92 ? -28.111 -8.218 25.687 1.00 97.50 92 ASN A O 1
ATOM 670 N N . ALA A 1 93 ? -29.462 -7.008 26.989 1.00 95.44 93 ALA A N 1
ATOM 671 C CA . ALA A 1 93 ? -30.659 -7.344 26.223 1.00 95.44 93 ALA A CA 1
ATOM 672 C C . ALA A 1 93 ? -30.529 -6.897 24.753 1.00 95.44 93 ALA A C 1
ATOM 674 O O . ALA A 1 93 ? -30.265 -5.735 24.465 1.00 95.44 93 ALA A O 1
ATOM 675 N N . GLY A 1 94 ? -30.743 -7.828 23.819 1.00 93.44 94 GLY A N 1
ATOM 676 C CA . GLY A 1 94 ? -30.660 -7.560 22.386 1.00 93.44 94 GLY A CA 1
ATOM 677 C C . GLY A 1 94 ? -31.284 -8.661 21.528 1.00 93.44 94 GLY A C 1
ATOM 678 O O . GLY A 1 94 ? -31.543 -9.775 22.000 1.00 93.44 94 GLY A O 1
ATOM 679 N N . ILE A 1 95 ? -31.536 -8.347 20.258 1.00 92.81 95 ILE A N 1
ATOM 680 C CA . ILE A 1 95 ? -32.110 -9.256 19.262 1.00 92.81 95 ILE A CA 1
ATOM 681 C C . ILE A 1 95 ? -31.321 -9.247 17.952 1.00 92.81 95 ILE A C 1
ATOM 683 O O . ILE A 1 95 ? -30.771 -8.227 17.546 1.00 92.81 95 ILE A O 1
ATOM 687 N N . SER A 1 96 ? -31.344 -10.393 17.274 1.00 87.38 96 SER A N 1
ATOM 688 C CA . SER A 1 96 ? -30.975 -10.570 15.870 1.00 87.38 96 SER A CA 1
ATOM 689 C C . SER A 1 96 ? -31.952 -11.584 15.276 1.00 87.38 96 SER A C 1
ATOM 691 O O . SER A 1 96 ? -31.855 -12.780 15.549 1.00 87.38 96 SER A O 1
ATOM 693 N N . LYS A 1 97 ? -33.000 -11.097 14.604 1.00 83.50 97 LYS A N 1
ATOM 694 C CA . LYS A 1 97 ? -34.123 -11.920 14.111 1.00 83.50 97 LYS A CA 1
ATOM 695 C C . LYS A 1 97 ? -34.128 -12.102 12.594 1.00 83.50 97 LYS A C 1
ATOM 697 O O . LYS A 1 97 ? -34.817 -12.998 12.109 1.00 83.50 97 LYS A O 1
ATOM 702 N N . ALA A 1 98 ? -33.406 -11.259 11.855 1.00 73.50 98 ALA A N 1
ATOM 703 C CA . ALA A 1 98 ? -33.459 -11.212 10.399 1.00 73.50 98 ALA A CA 1
ATOM 704 C C . ALA A 1 98 ? -32.066 -10.970 9.790 1.00 73.50 98 ALA A C 1
ATOM 706 O O . ALA A 1 98 ? -31.361 -10.047 10.198 1.00 73.50 98 ALA A O 1
ATOM 707 N N . TRP A 1 99 ? -31.715 -11.759 8.765 1.00 73.94 99 TRP A N 1
ATOM 708 C CA . TRP A 1 99 ? -30.466 -11.644 7.989 1.00 73.94 99 TRP A CA 1
ATOM 709 C C . TRP A 1 99 ? -30.687 -11.493 6.467 1.00 73.94 99 TRP A C 1
ATOM 711 O O . TRP A 1 99 ? -30.052 -12.200 5.686 1.00 73.94 99 TRP A O 1
ATOM 721 N N . PRO A 1 100 ? -31.607 -10.629 6.000 1.00 73.44 100 PRO A N 1
ATOM 722 C CA . PRO A 1 100 ? -31.826 -10.431 4.572 1.00 73.44 100 PRO A CA 1
ATOM 723 C C . PRO A 1 100 ? -30.711 -9.588 3.942 1.00 73.44 100 PRO A C 1
ATOM 725 O O . PRO A 1 100 ? -29.997 -8.843 4.621 1.00 73.44 100 PRO A O 1
ATOM 728 N N . LEU A 1 101 ? -30.620 -9.646 2.612 1.00 70.38 101 LEU A N 1
ATOM 729 C CA . LEU A 1 101 ? -29.913 -8.631 1.836 1.00 70.38 101 LEU A CA 1
ATOM 730 C C . LEU A 1 101 ? -30.651 -7.291 1.946 1.00 70.38 101 LEU A C 1
ATOM 732 O O . LEU A 1 101 ? -31.863 -7.257 2.154 1.00 70.38 101 LEU A O 1
ATOM 736 N N . VAL A 1 102 ? -29.946 -6.179 1.725 1.00 74.38 102 VAL A N 1
ATOM 737 C CA . VAL A 1 102 ? -30.546 -4.830 1.777 1.00 74.38 102 VAL A CA 1
ATOM 738 C C . VAL A 1 102 ? -31.739 -4.696 0.824 1.00 74.38 102 VAL A C 1
ATOM 740 O O . VAL A 1 102 ? -32.730 -4.065 1.167 1.00 74.38 102 VAL A O 1
ATOM 743 N N . LYS A 1 103 ? -31.695 -5.345 -0.344 1.00 78.00 103 LYS A N 1
ATOM 744 C CA . LYS A 1 103 ? -32.810 -5.341 -1.304 1.00 78.00 103 LYS A CA 1
ATOM 745 C C . LYS A 1 103 ? -34.079 -6.059 -0.808 1.00 78.00 103 LYS A C 1
ATOM 747 O O . LYS A 1 103 ? -35.147 -5.817 -1.356 1.00 78.00 103 LYS A O 1
ATOM 752 N N . ASP A 1 104 ? -33.961 -6.924 0.202 1.00 84.56 104 ASP A N 1
ATOM 753 C CA . ASP A 1 104 ? -35.040 -7.795 0.692 1.00 84.56 104 ASP A CA 1
ATOM 754 C C . ASP A 1 104 ? -35.451 -7.485 2.147 1.00 84.56 104 ASP A C 1
ATOM 756 O O . ASP A 1 104 ? -36.384 -8.094 2.674 1.00 84.56 104 ASP A O 1
ATOM 760 N N . VAL A 1 105 ? -34.761 -6.563 2.832 1.00 89.31 105 VAL A N 1
ATOM 761 C CA . VAL A 1 105 ? -35.036 -6.246 4.240 1.00 89.31 105 VAL A CA 1
ATOM 762 C C . VAL A 1 105 ? -36.364 -5.511 4.397 1.00 89.31 105 VAL A C 1
ATOM 764 O O . VAL A 1 105 ? -36.652 -4.534 3.701 1.00 89.31 105 VAL A O 1
ATOM 767 N N . ARG A 1 106 ? -37.188 -5.936 5.362 1.00 94.38 106 ARG A N 1
ATOM 768 C CA . ARG A 1 106 ? -38.400 -5.190 5.708 1.00 94.38 106 ARG A CA 1
ATOM 769 C C . ARG A 1 106 ? -38.031 -4.064 6.659 1.00 94.38 106 ARG A C 1
ATOM 771 O O . ARG A 1 106 ? -37.342 -4.277 7.652 1.00 94.38 106 ARG A O 1
ATOM 778 N N . ARG A 1 107 ? -38.590 -2.877 6.428 1.00 94.38 107 ARG A N 1
ATOM 779 C CA . ARG A 1 107 ? -38.433 -1.730 7.343 1.00 94.38 107 ARG A CA 1
ATOM 780 C C . ARG A 1 107 ? -38.829 -2.066 8.785 1.00 94.38 107 ARG A C 1
ATOM 782 O O . ARG A 1 107 ? -38.163 -1.618 9.707 1.00 94.38 107 ARG A O 1
ATOM 789 N N . ALA A 1 108 ? -39.860 -2.893 8.966 1.00 95.38 108 ALA A N 1
ATOM 790 C CA . ALA A 1 108 ? -40.292 -3.352 10.285 1.00 95.38 108 ALA A CA 1
ATOM 791 C C . ALA A 1 108 ? -39.207 -4.158 11.018 1.00 95.38 108 ALA A C 1
ATOM 793 O O . ALA A 1 108 ? -39.063 -4.003 12.225 1.00 95.38 108 ALA A O 1
ATOM 794 N N . ASP A 1 109 ? -38.410 -4.960 10.300 1.00 94.06 109 ASP A N 1
ATOM 795 C CA . ASP A 1 109 ? -37.307 -5.708 10.910 1.00 94.06 109 ASP A CA 1
ATOM 796 C C . ASP A 1 109 ? -36.213 -4.743 11.383 1.00 94.06 109 ASP A C 1
ATOM 798 O O . ASP A 1 109 ? -35.722 -4.879 12.499 1.00 94.06 109 ASP A O 1
ATOM 802 N N . ILE A 1 110 ? -35.869 -3.729 10.579 1.00 93.00 110 ILE A N 1
ATOM 803 C CA . ILE A 1 110 ? -34.913 -2.680 10.978 1.00 93.00 110 ILE A CA 1
ATOM 804 C C . ILE A 1 110 ? -35.416 -1.957 12.229 1.00 93.00 110 ILE A C 1
ATOM 806 O O . ILE A 1 110 ? -34.677 -1.830 13.203 1.00 93.00 110 ILE A O 1
ATOM 810 N N . GLN A 1 111 ? -36.678 -1.519 12.214 1.00 95.44 111 GLN A N 1
ATOM 811 C CA . GLN A 1 111 ? -37.278 -0.781 13.321 1.00 95.44 111 GLN A CA 1
ATOM 812 C C . GLN A 1 111 ? -37.295 -1.608 14.608 1.00 95.44 111 GLN A C 1
ATOM 814 O O . GLN A 1 111 ? -36.908 -1.097 15.649 1.00 95.44 111 GLN A O 1
ATOM 819 N N . GLU A 1 112 ? -37.654 -2.892 14.540 1.00 95.94 112 GLU A N 1
ATOM 820 C CA . GLU A 1 112 ? -37.648 -3.774 15.710 1.00 95.94 112 GLU A CA 1
ATOM 821 C C . GLU A 1 112 ? -36.238 -3.939 16.308 1.00 95.94 112 GLU A C 1
ATOM 823 O O . GLU A 1 112 ? -36.076 -3.925 17.529 1.00 95.94 112 GLU A O 1
ATOM 828 N N . HIS A 1 113 ? -35.203 -4.068 15.466 1.00 95.19 113 HIS A N 1
ATOM 829 C CA . HIS A 1 113 ? -33.819 -4.165 15.945 1.00 95.19 113 HIS A CA 1
ATOM 830 C C . HIS A 1 113 ? -33.340 -2.854 16.564 1.00 95.19 113 HIS A C 1
ATOM 832 O O . HIS A 1 113 ? -32.688 -2.898 17.601 1.00 95.19 113 HIS A O 1
ATOM 838 N N . VAL A 1 114 ? -33.658 -1.705 15.961 1.00 96.19 114 VAL A N 1
ATOM 839 C CA . VAL A 1 114 ? -33.308 -0.388 16.516 1.00 96.19 114 VAL A CA 1
ATOM 840 C C . VAL A 1 114 ? -34.024 -0.149 17.845 1.00 96.19 114 VAL A C 1
ATOM 842 O O . VAL A 1 114 ? -33.381 0.267 18.805 1.00 96.19 114 VAL A O 1
ATOM 845 N N . GLU A 1 115 ? -35.312 -0.482 17.934 1.00 97.44 115 GLU A N 1
ATOM 846 C CA . GLU A 1 115 ? -36.104 -0.330 19.157 1.00 97.44 115 GLU A CA 1
ATOM 847 C C . GLU A 1 115 ? -35.450 -1.065 20.333 1.00 97.44 115 GLU A C 1
ATOM 849 O O . GLU A 1 115 ? -35.180 -0.482 21.377 1.00 97.44 115 GLU A O 1
ATOM 854 N N . VAL A 1 116 ? -35.101 -2.340 20.145 1.00 96.81 116 VAL A N 1
ATOM 855 C CA . VAL A 1 116 ? -34.545 -3.159 21.228 1.00 96.81 116 VAL A CA 1
ATOM 856 C C . VAL A 1 116 ? -33.052 -2.910 21.456 1.00 96.81 116 VAL A C 1
ATOM 858 O O . VAL A 1 116 ? -32.625 -2.763 22.599 1.00 96.81 116 VAL A O 1
ATOM 861 N N . ASN A 1 117 ? -32.239 -2.906 20.395 1.00 96.62 117 ASN A N 1
ATOM 862 C CA . ASN A 1 117 ? -30.777 -2.860 20.518 1.00 96.62 117 ASN A CA 1
ATOM 863 C C . ASN A 1 117 ? -30.239 -1.446 20.755 1.00 96.62 117 ASN A C 1
ATOM 865 O O . ASN A 1 117 ? -29.086 -1.328 21.157 1.00 96.62 117 ASN A O 1
ATOM 869 N N . VAL A 1 118 ? -31.020 -0.401 20.465 1.00 97.38 118 VAL A N 1
ATOM 870 C CA . VAL A 1 118 ? -30.582 0.997 20.570 1.00 97.38 118 VAL A CA 1
ATOM 871 C C . VAL A 1 118 ? -31.471 1.766 21.533 1.00 97.38 118 VAL A C 1
ATOM 873 O O . VAL A 1 118 ? -30.993 2.177 22.588 1.00 97.38 118 VAL A O 1
ATOM 876 N N . MET A 1 119 ? -32.760 1.924 21.213 1.00 97.88 119 MET A N 1
ATOM 877 C CA . MET A 1 119 ? -33.663 2.766 22.008 1.00 97.88 119 MET A CA 1
ATOM 878 C C . MET A 1 119 ? -33.806 2.225 23.433 1.00 97.88 119 MET A C 1
ATOM 880 O O . MET A 1 119 ? -33.635 2.977 24.387 1.00 97.88 119 MET A O 1
ATOM 884 N N . GLY A 1 120 ? -33.961 0.908 23.594 1.00 97.94 120 GLY A N 1
ATOM 885 C CA . GLY A 1 120 ? -33.987 0.265 24.907 1.00 97.94 120 GLY A CA 1
ATOM 886 C C . GLY A 1 120 ? -32.721 0.491 25.744 1.00 97.94 120 GLY A C 1
ATOM 887 O O . GLY A 1 120 ? -32.815 0.622 26.966 1.00 97.94 120 GLY A O 1
ATOM 888 N N . VAL A 1 121 ? -31.543 0.587 25.110 1.00 98.00 121 VAL A N 1
ATOM 889 C CA . VAL A 1 121 ? -30.275 0.895 25.797 1.00 98.00 121 VAL A CA 1
ATOM 890 C C . VAL A 1 121 ? -30.217 2.364 26.204 1.00 98.00 121 VAL A C 1
ATOM 892 O O . VAL A 1 121 ? -29.791 2.663 27.317 1.00 98.00 121 VAL A O 1
ATOM 895 N N . VAL A 1 122 ? -30.680 3.273 25.344 1.00 97.88 122 VAL A N 1
ATOM 896 C CA . VAL A 1 122 ? -30.775 4.706 25.660 1.00 97.88 122 VAL A CA 1
ATOM 897 C C . VAL A 1 122 ? -31.733 4.936 26.831 1.00 97.88 122 VAL A C 1
ATOM 899 O O . VAL A 1 122 ? -31.356 5.602 27.792 1.00 97.88 122 VAL A O 1
ATOM 902 N N . SER A 1 123 ? -32.924 4.331 26.818 1.00 98.38 123 SER A N 1
ATOM 903 C CA . SER A 1 123 ? -33.882 4.433 27.929 1.00 98.38 123 SER A CA 1
ATOM 904 C C . SER A 1 123 ? -33.331 3.823 29.221 1.00 98.38 123 SER A C 1
ATOM 906 O O . SER A 1 123 ? -33.524 4.380 30.300 1.00 98.38 123 SER A O 1
ATOM 908 N N . LEU A 1 124 ? -32.604 2.702 29.130 1.00 98.56 124 LEU A N 1
ATOM 909 C CA . LEU A 1 124 ? -31.928 2.105 30.285 1.00 98.56 124 LEU A CA 1
ATOM 910 C C . LEU A 1 124 ? -30.864 3.036 30.861 1.00 98.56 124 LEU A C 1
ATOM 912 O O . LEU A 1 124 ? -30.809 3.212 32.075 1.00 98.56 124 LEU A O 1
ATOM 916 N N . TYR A 1 125 ? -30.037 3.626 29.998 1.00 98.25 125 TYR A N 1
ATOM 917 C CA . TYR A 1 125 ? -29.034 4.601 30.396 1.00 98.25 125 TYR A CA 1
ATOM 918 C C . TYR A 1 125 ? -29.677 5.772 31.141 1.00 98.25 125 TYR A C 1
ATOM 920 O O . TYR A 1 125 ? -29.301 6.057 32.274 1.00 98.25 125 TYR A O 1
ATOM 928 N N . GLN A 1 126 ? -30.696 6.391 30.539 1.00 98.06 126 GLN A N 1
ATOM 929 C CA . GLN A 1 126 ? -31.418 7.525 31.114 1.00 98.06 126 GLN A CA 1
ATOM 930 C C . GLN A 1 126 ? -32.016 7.199 32.487 1.00 98.06 126 GLN A C 1
ATOM 932 O O . GLN A 1 126 ? -31.859 7.986 33.414 1.00 98.06 126 GLN A O 1
ATOM 937 N N . ALA A 1 127 ? -32.650 6.033 32.639 1.00 98.31 127 ALA A N 1
ATOM 938 C CA . ALA A 1 127 ? -33.249 5.623 33.907 1.00 98.31 127 ALA A CA 1
ATOM 939 C C . ALA A 1 127 ? -32.203 5.291 34.986 1.00 98.31 127 ALA A C 1
ATOM 941 O O . ALA A 1 127 ? -32.413 5.579 36.160 1.00 98.31 127 ALA A O 1
ATOM 942 N N . ALA A 1 128 ? -31.082 4.669 34.609 1.00 98.25 128 ALA A N 1
ATOM 943 C CA . ALA A 1 128 ? -30.058 4.225 35.555 1.00 98.25 128 ALA A CA 1
ATOM 944 C C . ALA A 1 128 ? -29.033 5.312 35.919 1.00 98.25 128 ALA A C 1
ATOM 946 O O . ALA A 1 128 ? -28.305 5.149 36.899 1.00 98.25 128 ALA A O 1
ATOM 947 N N . ARG A 1 129 ? -28.948 6.401 35.141 1.00 98.06 129 ARG A N 1
ATOM 948 C CA . ARG A 1 129 ? -27.901 7.427 35.256 1.00 98.06 129 ARG A CA 1
ATOM 949 C C . ARG A 1 129 ? -27.791 8.014 36.663 1.00 98.06 129 ARG A C 1
ATOM 951 O O . ARG A 1 129 ? -26.687 8.078 37.193 1.00 98.06 129 ARG A O 1
ATOM 958 N N . ASP A 1 130 ? -28.910 8.384 37.280 1.00 97.75 130 ASP A N 1
ATOM 959 C CA . ASP A 1 130 ? -28.905 9.014 38.608 1.00 97.75 130 ASP A CA 1
ATOM 960 C C . ASP A 1 130 ? -28.435 8.049 39.708 1.00 97.75 130 ASP A C 1
ATOM 962 O O . ASP A 1 130 ? -27.749 8.465 40.639 1.00 97.75 130 ASP A O 1
ATOM 966 N N . LEU A 1 131 ? -28.733 6.749 39.577 1.00 98.44 131 LEU A N 1
ATOM 967 C CA . LEU A 1 131 ? -28.212 5.711 40.474 1.00 98.44 131 LEU A CA 1
ATOM 968 C C . LEU A 1 131 ? -26.718 5.440 40.234 1.00 98.44 131 LEU A C 1
ATOM 970 O O . LEU A 1 131 ? -25.979 5.207 41.188 1.00 98.44 131 LEU A O 1
ATOM 974 N N . LEU A 1 132 ? -26.260 5.487 38.978 1.00 98.50 132 LEU A N 1
ATOM 975 C CA . LEU A 1 132 ? -24.839 5.370 38.631 1.00 98.50 132 LEU A CA 1
ATOM 976 C C . LEU A 1 132 ? -24.018 6.536 39.204 1.00 98.50 132 LEU A C 1
ATOM 978 O O . LEU A 1 132 ? -22.900 6.322 39.660 1.00 98.50 132 LEU A O 1
ATOM 982 N N . GLN A 1 133 ? -24.569 7.754 39.252 1.00 97.75 133 GLN A N 1
ATOM 983 C CA . GLN A 1 133 ? -23.891 8.915 39.850 1.00 97.75 133 GLN A CA 1
ATOM 984 C C . GLN A 1 133 ? -23.601 8.760 41.347 1.00 97.75 133 GLN A C 1
ATOM 986 O O . GLN A 1 133 ? -22.695 9.415 41.858 1.00 97.75 133 GLN A O 1
ATOM 991 N N . GLN A 1 134 ? -24.353 7.908 42.050 1.00 97.69 134 GLN A N 1
ATOM 992 C CA . GLN A 1 134 ? -24.121 7.630 43.469 1.00 97.69 134 GLN A CA 1
ATOM 993 C C . GLN A 1 134 ? -22.978 6.628 43.697 1.00 97.69 134 GLN A C 1
ATOM 995 O O . GLN A 1 134 ? -22.487 6.500 44.819 1.00 97.69 134 GLN A O 1
ATOM 1000 N N . SER A 1 135 ? -22.528 5.920 42.654 1.00 96.94 135 SER A N 1
ATOM 1001 C CA . SER A 1 135 ? -21.374 5.026 42.749 1.00 96.94 135 SER A CA 1
ATOM 1002 C C . SER A 1 135 ? -20.058 5.801 42.694 1.00 96.94 135 SER A C 1
ATOM 1004 O O . SER A 1 135 ? -19.909 6.809 42.008 1.00 96.94 135 SER A O 1
ATOM 1006 N N . THR A 1 136 ? -19.048 5.277 43.388 1.00 93.50 136 THR A N 1
ATOM 1007 C CA . THR A 1 136 ? -17.678 5.814 43.337 1.00 93.50 136 THR A CA 1
ATOM 1008 C C . THR A 1 136 ? -16.902 5.378 42.093 1.00 93.50 136 THR A C 1
ATOM 1010 O O . THR A 1 136 ? -15.890 5.998 41.765 1.00 93.50 136 THR A O 1
ATOM 1013 N N . LYS A 1 137 ? -17.337 4.307 41.413 1.00 94.31 137 LYS A N 1
ATOM 1014 C CA . LYS A 1 137 ? -16.701 3.762 40.201 1.00 94.31 137 LYS A CA 1
ATOM 1015 C C . LYS A 1 137 ? -17.750 3.217 39.220 1.00 94.31 137 LYS A C 1
ATOM 1017 O O . LYS A 1 137 ? -17.765 2.012 38.963 1.00 94.31 137 LYS A O 1
ATOM 1022 N N . PRO A 1 138 ? -18.624 4.075 38.674 1.00 98.06 138 PRO A N 1
ATOM 1023 C CA . PRO A 1 138 ? -19.725 3.616 37.847 1.00 98.06 138 PRO A CA 1
ATOM 1024 C C . PRO A 1 138 ? -19.256 3.126 36.475 1.00 98.06 138 PRO A C 1
ATOM 1026 O O . PRO A 1 138 ? -18.472 3.786 35.781 1.00 98.06 138 PRO A O 1
ATOM 1029 N N . VAL A 1 139 ? -19.800 1.982 36.065 1.00 98.56 139 VAL A N 1
ATOM 1030 C CA . VAL A 1 139 ? -19.589 1.364 34.756 1.00 98.56 139 VAL A CA 1
ATOM 1031 C C . VAL A 1 139 ? -20.926 1.189 34.045 1.00 98.56 139 VAL A C 1
ATOM 1033 O O . VAL A 1 139 ? -21.854 0.584 34.580 1.00 98.56 139 VAL A O 1
ATOM 1036 N N . PHE A 1 140 ? -21.006 1.654 32.799 1.00 98.56 140 PHE A N 1
ATOM 1037 C CA . PHE A 1 140 ? -22.118 1.360 31.896 1.00 98.56 140 PHE A CA 1
ATOM 1038 C C . PHE A 1 140 ? -21.584 0.675 30.636 1.00 98.56 140 PHE A C 1
ATOM 1040 O O . PHE A 1 140 ? -20.929 1.297 29.803 1.00 98.56 140 PHE A O 1
ATOM 1047 N N . ALA A 1 141 ? -21.857 -0.617 30.486 1.00 98.06 141 ALA A N 1
ATOM 1048 C CA . ALA A 1 141 ? -21.388 -1.403 29.353 1.00 98.06 141 ALA A CA 1
ATOM 1049 C C . ALA A 1 141 ? -22.570 -1.872 28.505 1.00 98.06 141 ALA A C 1
ATOM 1051 O O . ALA A 1 141 ? -23.406 -2.651 28.968 1.00 98.06 141 ALA A O 1
ATOM 1052 N N . ALA A 1 142 ? -22.631 -1.431 27.251 1.00 97.38 142 ALA A N 1
ATOM 1053 C CA . ALA A 1 142 ? -23.632 -1.911 26.305 1.00 97.38 142 ALA A CA 1
ATOM 1054 C C . ALA A 1 142 ? -23.062 -3.019 25.423 1.00 97.38 142 ALA A C 1
ATOM 1056 O O . ALA A 1 142 ? -21.951 -2.896 24.912 1.00 97.38 142 ALA A O 1
ATOM 1057 N N . LEU A 1 143 ? -23.816 -4.102 25.229 1.00 94.25 143 LEU A N 1
ATOM 1058 C CA . LEU A 1 143 ? -23.364 -5.221 24.404 1.00 94.25 143 LEU A CA 1
ATOM 1059 C C . LEU A 1 143 ? -23.444 -4.828 22.930 1.00 94.25 143 LEU A C 1
ATOM 1061 O O . LEU A 1 143 ? -24.523 -4.804 22.331 1.00 94.25 143 LEU A O 1
ATOM 1065 N N . GLY A 1 144 ? -22.293 -4.501 22.358 1.00 86.69 144 GLY A N 1
ATOM 1066 C CA . GLY A 1 144 ? -22.127 -4.181 20.952 1.00 86.69 144 GLY A CA 1
ATOM 1067 C C . GLY A 1 144 ? -21.925 -5.416 20.094 1.00 86.69 144 GLY A C 1
ATOM 1068 O O . GLY A 1 144 ? -22.292 -6.537 20.446 1.00 86.69 144 GLY A O 1
ATOM 1069 N N . SER A 1 145 ? -21.373 -5.174 18.913 1.00 77.75 145 SER A N 1
ATOM 1070 C CA . SER A 1 145 ? -20.867 -6.220 18.039 1.00 77.75 145 SER A CA 1
ATOM 1071 C C . SER A 1 145 ? -19.880 -5.611 17.055 1.00 77.75 145 SER A C 1
ATOM 1073 O O . SER A 1 145 ? -20.170 -4.571 16.456 1.00 77.75 145 SER A O 1
ATOM 1075 N N . MET A 1 146 ? -18.763 -6.298 16.826 1.00 63.41 146 MET A N 1
ATOM 1076 C CA . MET A 1 146 ? -17.849 -5.977 15.723 1.00 63.41 146 MET A CA 1
ATOM 1077 C C . MET A 1 146 ? -18.468 -6.237 14.337 1.00 63.41 146 MET A C 1
ATOM 1079 O O . MET A 1 146 ? -17.992 -5.717 13.335 1.00 63.41 146 MET A O 1
ATOM 1083 N N . ALA A 1 147 ? -19.597 -6.951 14.262 1.00 58.56 147 ALA A N 1
ATOM 1084 C CA . ALA A 1 147 ? -20.378 -7.140 13.038 1.00 58.56 147 ALA A CA 1
ATOM 1085 C C . ALA A 1 147 ? -21.238 -5.912 12.658 1.00 58.56 147 ALA A C 1
ATOM 1087 O O . ALA A 1 147 ? -22.201 -6.046 11.903 1.00 58.56 147 ALA A O 1
ATOM 1088 N N . GLY A 1 148 ? -20.927 -4.715 13.174 1.00 54.72 148 GLY A N 1
ATOM 1089 C CA . GLY A 1 148 ? -21.657 -3.468 12.896 1.00 54.72 148 GLY A CA 1
ATOM 1090 C C . GLY A 1 148 ? -21.728 -3.084 11.409 1.00 54.72 148 GLY A C 1
ATOM 1091 O O . GLY A 1 148 ? -22.568 -2.276 11.024 1.00 54.72 148 GLY A O 1
ATOM 1092 N N . SER A 1 149 ? -20.902 -3.707 10.568 1.00 49.72 149 SER A N 1
ATOM 1093 C CA . SER A 1 149 ? -20.858 -3.566 9.109 1.00 49.72 149 SER A CA 1
ATOM 1094 C C . SER A 1 149 ? -21.545 -4.707 8.338 1.00 49.72 149 SER A C 1
ATOM 1096 O O . SER A 1 149 ? -21.554 -4.692 7.108 1.00 49.72 149 SER A O 1
ATOM 1098 N N . LEU A 1 150 ? -22.138 -5.697 9.021 1.00 49.28 150 LEU A N 1
ATOM 1099 C CA . LEU A 1 150 ? -22.688 -6.910 8.405 1.00 49.28 150 LEU A CA 1
ATOM 1100 C C . LEU A 1 150 ? -24.215 -7.023 8.564 1.00 49.28 150 LEU A C 1
ATOM 1102 O O . LEU A 1 150 ? -24.778 -6.880 9.650 1.00 49.28 150 LEU A O 1
ATOM 1106 N N . GLY A 1 151 ? -24.897 -7.379 7.472 1.00 63.88 151 GLY A N 1
ATOM 1107 C CA . GLY A 1 151 ? -26.349 -7.602 7.441 1.00 63.88 151 GLY A CA 1
ATOM 1108 C C . GLY A 1 151 ? -27.188 -6.316 7.394 1.00 63.88 151 GLY A C 1
ATOM 1109 O O . GLY A 1 151 ? -26.711 -5.223 7.672 1.00 63.88 151 GLY A O 1
ATOM 1110 N N . ALA A 1 152 ? -28.465 -6.435 7.019 1.00 74.88 152 ALA A N 1
ATOM 1111 C CA . ALA A 1 152 ? -29.306 -5.272 6.701 1.00 74.88 152 ALA A CA 1
ATOM 1112 C C . ALA A 1 152 ? -30.136 -4.699 7.871 1.00 74.88 152 ALA A C 1
ATOM 1114 O O . ALA A 1 152 ? -30.736 -3.638 7.718 1.00 74.88 152 ALA A O 1
ATOM 1115 N N . ALA A 1 153 ? -30.201 -5.381 9.022 1.00 86.19 153 ALA A N 1
ATOM 1116 C CA . ALA A 1 153 ? -30.958 -4.930 10.201 1.00 86.19 153 ALA A CA 1
ATOM 1117 C C . ALA A 1 153 ? -30.102 -4.936 11.478 1.00 86.19 153 ALA A C 1
ATOM 1119 O O . ALA A 1 153 ? -29.929 -3.900 12.118 1.00 86.19 153 ALA A O 1
ATOM 1120 N N . TYR A 1 154 ? -29.513 -6.088 11.822 1.00 85.31 154 TYR A N 1
ATOM 1121 C CA . TYR A 1 154 ? -28.697 -6.236 13.030 1.00 85.31 154 TYR A CA 1
ATOM 1122 C C . TYR A 1 154 ? -27.441 -5.350 13.026 1.00 85.31 154 TYR A C 1
ATOM 1124 O O . TYR A 1 154 ? -27.282 -4.551 13.949 1.00 85.31 154 TYR A O 1
ATOM 1132 N N . GLY A 1 155 ? -26.596 -5.440 11.989 1.00 81.69 155 GLY A N 1
ATOM 1133 C CA . GLY A 1 155 ? -25.367 -4.645 11.861 1.00 81.69 155 GLY A CA 1
ATOM 1134 C C . GLY A 1 155 ? -25.603 -3.143 12.035 1.00 81.69 155 GLY A C 1
ATOM 1135 O O . GLY A 1 155 ? -25.056 -2.571 12.976 1.00 81.69 155 GLY A O 1
ATOM 1136 N N . PRO A 1 156 ? -26.507 -2.515 11.252 1.00 83.69 156 PRO A N 1
ATOM 1137 C CA . PRO A 1 156 ? -26.853 -1.104 11.415 1.00 83.69 156 PRO A CA 1
ATOM 1138 C C . PRO A 1 156 ? -27.310 -0.736 12.833 1.00 83.69 156 PRO A C 1
ATOM 1140 O O . PRO A 1 156 ? -26.884 0.291 13.359 1.00 83.69 156 PRO A O 1
ATOM 1143 N N . SER A 1 157 ? -28.119 -1.582 13.491 1.00 92.75 157 SER A N 1
ATOM 1144 C CA . SER A 1 157 ? -28.535 -1.337 14.883 1.00 92.75 157 SER A CA 1
ATOM 1145 C C . SER A 1 157 ? -27.348 -1.348 15.856 1.00 92.75 157 SER A C 1
ATOM 1147 O O . SER A 1 157 ? -27.292 -0.527 16.767 1.00 92.75 157 SER A O 1
ATOM 1149 N N . LYS A 1 158 ? -26.354 -2.221 15.642 1.00 89.06 158 LYS A N 1
ATOM 1150 C CA . LYS A 1 158 ? -25.140 -2.274 16.467 1.00 89.06 158 LYS A CA 1
ATOM 1151 C C . LYS A 1 158 ? -24.160 -1.152 16.139 1.00 89.06 158 LYS A C 1
ATOM 1153 O O . LYS A 1 158 ? -23.586 -0.596 17.062 1.00 89.06 158 LYS A O 1
ATOM 1158 N N . CYS A 1 159 ? -24.040 -0.734 14.880 1.00 85.81 159 CYS A N 1
ATOM 1159 C CA . CYS A 1 159 ? -23.277 0.462 14.513 1.00 85.81 159 CYS A CA 1
ATOM 1160 C C . CYS A 1 159 ? -23.833 1.717 15.204 1.00 85.81 159 CYS A C 1
ATOM 1162 O O . CYS A 1 159 ? -23.080 2.514 15.759 1.00 85.81 159 CYS A O 1
ATOM 1164 N N . MET A 1 160 ? -25.161 1.867 15.213 1.00 91.12 160 MET A N 1
ATOM 1165 C CA . MET A 1 160 ? -25.831 2.968 15.903 1.00 91.12 160 MET A CA 1
ATOM 1166 C C . MET A 1 160 ? -25.609 2.900 17.419 1.00 91.12 160 MET A C 1
ATOM 1168 O O . MET A 1 160 ? -25.260 3.908 18.030 1.00 91.12 160 MET A O 1
ATOM 1172 N N . LEU A 1 161 ? -25.740 1.714 18.022 1.00 93.19 161 LEU A N 1
ATOM 1173 C CA . LEU A 1 161 ? -25.435 1.509 19.439 1.00 93.19 161 LEU A CA 1
ATOM 1174 C C . LEU A 1 161 ? -23.979 1.869 19.771 1.00 93.19 161 LEU A C 1
ATOM 1176 O O . LEU A 1 161 ? -23.735 2.527 20.782 1.00 93.19 161 LEU A O 1
ATOM 1180 N N . ASN A 1 162 ? -23.027 1.483 18.915 1.00 86.88 162 ASN A N 1
ATOM 1181 C CA . ASN A 1 162 ? -21.612 1.770 19.127 1.00 86.88 162 ASN A CA 1
ATOM 1182 C C . ASN A 1 162 ? -21.372 3.281 19.257 1.00 86.88 162 ASN A C 1
ATOM 1184 O O . ASN A 1 162 ? -20.676 3.717 20.173 1.00 86.88 162 ASN A O 1
ATOM 1188 N N . TRP A 1 163 ? -22.020 4.081 18.404 1.00 83.62 163 TRP A N 1
ATOM 1189 C CA . TRP A 1 163 ? -21.968 5.541 18.485 1.00 83.62 163 TRP A CA 1
ATOM 1190 C C . TRP A 1 163 ? -22.524 6.087 19.805 1.00 83.62 163 TRP A C 1
ATOM 1192 O O . TRP A 1 163 ? -21.910 6.962 20.418 1.00 83.62 163 TRP A O 1
ATOM 1202 N N . TYR A 1 164 ? -23.653 5.558 20.284 1.00 89.69 164 TYR A N 1
ATOM 1203 C CA . TYR A 1 164 ? -24.208 5.979 21.572 1.00 89.69 164 TYR A CA 1
ATOM 1204 C C . TYR A 1 164 ? -23.270 5.671 22.743 1.00 89.69 164 TYR A C 1
ATOM 1206 O O . TYR A 1 164 ? -23.171 6.492 23.649 1.00 89.69 164 TYR A O 1
ATOM 1214 N N . GLY A 1 165 ? -22.520 4.566 22.711 1.00 88.12 165 GLY A N 1
ATOM 1215 C CA . GLY A 1 165 ? -21.492 4.289 23.723 1.00 88.12 165 GLY A CA 1
ATOM 1216 C C . GLY A 1 165 ? -20.396 5.359 23.772 1.00 88.12 165 GLY A C 1
ATOM 1217 O O . GLY A 1 165 ? -20.003 5.793 24.856 1.00 88.12 165 GLY A O 1
ATOM 1218 N N . VAL A 1 166 ? -19.955 5.844 22.606 1.00 79.38 166 VAL A N 1
ATOM 1219 C CA . VAL A 1 166 ? -19.000 6.962 22.499 1.00 79.38 166 VAL A CA 1
ATOM 1220 C C . VAL A 1 166 ? -19.597 8.244 23.083 1.00 79.38 166 VAL A C 1
ATOM 1222 O O . VAL A 1 166 ? -18.953 8.918 23.887 1.00 79.38 166 VAL A O 1
ATOM 1225 N N . ARG A 1 167 ? -20.837 8.575 22.697 1.00 86.38 167 ARG A N 1
ATOM 1226 C CA . ARG A 1 167 ? -21.529 9.796 23.136 1.00 86.38 167 ARG A CA 1
ATOM 1227 C C . ARG A 1 167 ? -21.785 9.819 24.637 1.00 86.38 167 ARG A C 1
ATOM 1229 O O . ARG A 1 167 ? -21.408 10.794 25.274 1.00 86.38 167 ARG A O 1
ATOM 1236 N N . ILE A 1 168 ? -22.318 8.737 25.201 1.00 90.50 168 ILE A N 1
ATOM 1237 C CA . ILE A 1 168 ? -22.560 8.612 26.645 1.00 90.50 168 ILE A CA 1
ATOM 1238 C C . ILE A 1 168 ? -21.257 8.831 27.425 1.00 90.50 168 ILE A C 1
ATOM 1240 O O . ILE A 1 168 ? -21.226 9.601 28.380 1.00 90.50 168 ILE A O 1
ATOM 1244 N N . ASN A 1 169 ? -20.153 8.211 26.995 1.00 90.38 169 ASN A N 1
ATOM 1245 C CA . ASN A 1 169 ? -18.869 8.385 27.673 1.00 90.38 169 ASN A CA 1
ATOM 1246 C C . ASN A 1 169 ? -18.322 9.816 27.586 1.00 90.38 169 ASN A C 1
ATOM 1248 O O . ASN A 1 169 ? -17.691 10.284 28.533 1.00 90.38 169 ASN A O 1
ATOM 1252 N N . ALA A 1 170 ? -18.503 10.474 26.440 1.00 70.25 170 ALA A N 1
ATOM 1253 C CA . ALA A 1 170 ? -18.025 11.834 26.220 1.00 70.25 170 ALA A CA 1
ATOM 1254 C C . ALA A 1 170 ? -18.855 12.880 26.980 1.00 70.25 170 ALA A C 1
ATOM 1256 O O . ALA A 1 170 ? -18.318 13.908 27.372 1.00 70.25 170 ALA A O 1
ATOM 1257 N N . GLU A 1 171 ? -20.152 12.633 27.163 1.00 85.12 171 GLU A N 1
ATOM 1258 C CA . GLU A 1 171 ? -21.076 13.561 27.824 1.00 85.12 171 GLU A CA 1
ATOM 1259 C C . GLU A 1 171 ? -21.009 13.461 29.355 1.00 85.12 171 GLU A C 1
ATOM 1261 O O . GLU A 1 171 ? -21.171 14.469 30.039 1.00 85.12 171 GLU A O 1
ATOM 1266 N N . ASP A 1 172 ? -20.708 12.277 29.896 1.00 89.44 172 ASP A N 1
ATOM 1267 C CA . ASP A 1 172 ? -20.599 12.044 31.334 1.00 89.44 172 ASP A CA 1
ATOM 1268 C C . ASP A 1 172 ? -19.161 11.693 31.746 1.00 89.44 172 ASP A C 1
ATOM 1270 O O . ASP A 1 172 ? -18.740 10.534 31.803 1.00 89.44 172 ASP A O 1
ATOM 1274 N N . GLU A 1 173 ? -18.381 12.732 32.063 1.00 86.62 173 GLU A N 1
ATOM 1275 C CA . GLU A 1 173 ? -16.957 12.628 32.427 1.00 86.62 173 GLU A CA 1
ATOM 1276 C C . GLU A 1 173 ? -16.697 11.714 33.639 1.00 86.62 173 GLU A C 1
ATOM 1278 O O . GLU A 1 173 ? -15.641 11.095 33.730 1.00 86.62 173 GLU A O 1
ATOM 1283 N N . TRP A 1 174 ? -17.679 11.569 34.529 1.00 94.62 174 TRP A N 1
ATOM 1284 C CA . TRP A 1 174 ? -17.620 10.739 35.737 1.00 94.62 174 TRP A CA 1
ATOM 1285 C C . TRP A 1 174 ? -17.922 9.249 35.486 1.00 94.62 174 TRP A C 1
ATOM 1287 O O . TRP A 1 174 ? -17.656 8.417 36.352 1.00 94.62 174 TRP A O 1
ATOM 1297 N N . LEU A 1 175 ? -18.469 8.893 34.318 1.00 97.12 175 LEU A N 1
ATOM 1298 C CA . LEU A 1 175 ? -18.920 7.539 33.997 1.00 97.12 175 LEU A CA 1
ATOM 1299 C C . LEU A 1 175 ? -17.915 6.792 33.113 1.00 97.12 175 LEU A C 1
ATOM 1301 O O . LEU A 1 175 ? -17.484 7.304 32.079 1.00 97.12 175 LEU A O 1
ATOM 1305 N N . THR A 1 176 ? -17.601 5.538 33.451 1.00 97.38 176 THR A N 1
ATOM 1306 C CA . THR A 1 176 ? -16.909 4.628 32.524 1.00 97.38 176 THR A CA 1
ATOM 1307 C C . THR A 1 176 ? -17.942 3.955 31.624 1.00 97.38 176 THR A C 1
ATOM 1309 O O . THR A 1 176 ? -18.462 2.888 31.953 1.00 97.38 176 THR A O 1
ATOM 1312 N N . ALA A 1 177 ? -18.266 4.587 30.494 1.00 96.31 177 ALA A N 1
ATOM 1313 C CA . ALA A 1 177 ? -19.202 4.029 29.521 1.00 96.31 177 ALA A CA 1
ATOM 1314 C C . ALA A 1 177 ? -18.473 3.474 28.297 1.00 96.31 177 ALA A C 1
ATOM 1316 O O . ALA A 1 177 ? -17.609 4.142 27.734 1.00 96.31 177 ALA A O 1
ATOM 1317 N N . PHE A 1 178 ? -18.801 2.255 27.876 1.00 94.56 178 PHE A N 1
ATOM 1318 C CA . PHE A 1 178 ? -18.149 1.628 26.727 1.00 94.56 178 PHE A CA 1
ATOM 1319 C C . PHE A 1 178 ? -19.012 0.550 26.076 1.00 94.56 178 PHE A C 1
ATOM 1321 O O . PHE A 1 178 ? -20.060 0.150 26.591 1.00 94.56 178 PHE A O 1
ATOM 1328 N N . ILE A 1 179 ? -18.559 0.083 24.918 1.00 93.75 179 ILE A N 1
ATOM 1329 C CA . ILE A 1 179 ? -19.205 -0.986 24.169 1.00 93.75 179 ILE A CA 1
ATOM 1330 C C . ILE A 1 179 ? -18.463 -2.291 24.429 1.00 93.75 179 ILE A C 1
ATOM 1332 O O . ILE A 1 179 ? -17.268 -2.384 24.177 1.00 93.75 179 ILE A O 1
ATOM 1336 N N . MET A 1 180 ? -19.170 -3.310 24.902 1.00 94.38 180 MET A N 1
ATOM 1337 C CA . MET A 1 180 ? -18.631 -4.653 25.097 1.00 94.38 180 MET A CA 1
ATOM 1338 C C . MET A 1 180 ? -18.892 -5.505 23.855 1.00 94.38 180 MET A C 1
ATOM 1340 O O . MET A 1 180 ? -20.053 -5.735 23.516 1.00 94.38 180 MET A O 1
ATOM 1344 N N . ASP A 1 181 ? -17.844 -6.004 23.205 1.00 91.06 181 ASP A N 1
ATOM 1345 C CA . ASP A 1 181 ? -17.957 -7.011 22.149 1.00 91.06 181 ASP A CA 1
ATOM 1346 C C . ASP A 1 181 ? -17.774 -8.421 22.738 1.00 91.06 181 ASP A C 1
ATOM 1348 O O . ASP A 1 181 ? -16.683 -8.767 23.198 1.00 91.06 181 ASP A O 1
ATOM 1352 N N . PRO A 1 182 ? -18.823 -9.259 22.754 1.00 89.81 182 PRO A N 1
ATOM 1353 C CA . PRO A 1 182 ? -18.750 -10.576 23.378 1.00 89.81 182 PRO A CA 1
ATOM 1354 C C . PRO A 1 182 ? -18.067 -11.642 22.505 1.00 89.81 182 PRO A C 1
ATOM 1356 O O . PRO A 1 182 ? -17.900 -12.767 22.972 1.00 89.81 182 PRO A O 1
ATOM 1359 N N . GLY A 1 183 ? -17.707 -11.332 21.255 1.00 83.38 183 GLY A N 1
ATOM 1360 C CA . GLY A 1 183 ? -17.295 -12.328 20.260 1.00 83.38 183 GLY A CA 1
ATOM 1361 C C . GLY A 1 183 ? -18.484 -13.050 19.608 1.00 83.38 183 GLY A C 1
ATOM 1362 O O . GLY A 1 183 ? -19.647 -12.660 19.776 1.00 83.38 183 GLY A O 1
ATOM 1363 N N . TRP A 1 184 ? -18.213 -14.120 18.852 1.00 81.94 184 TRP A N 1
ATOM 1364 C CA . TRP A 1 184 ? -19.252 -14.926 18.205 1.00 81.94 184 TRP A CA 1
ATOM 1365 C C . TRP A 1 184 ? -19.548 -16.174 19.034 1.00 81.94 184 TRP A C 1
ATOM 1367 O O . TRP A 1 184 ? -19.017 -17.263 18.825 1.00 81.94 184 TRP A O 1
ATOM 1377 N N . VAL A 1 185 ? -20.451 -15.983 19.990 1.00 87.75 185 VAL A N 1
ATOM 1378 C CA . VAL A 1 185 ? -20.666 -16.910 21.103 1.00 87.75 185 VAL A CA 1
ATOM 1379 C C . VAL A 1 185 ? -21.773 -17.922 20.831 1.00 87.75 185 VAL A C 1
ATOM 1381 O O . VAL A 1 185 ? -22.813 -17.563 20.267 1.00 87.75 185 VAL A O 1
ATOM 1384 N N . ARG A 1 186 ? -21.602 -19.155 21.333 1.00 89.88 186 ARG A N 1
ATOM 1385 C CA . ARG A 1 186 ? -22.588 -20.260 21.341 1.00 89.88 186 ARG A CA 1
ATOM 1386 C C . ARG A 1 186 ? -23.833 -19.972 22.182 1.00 89.88 186 ARG A C 1
ATOM 1388 O O . ARG A 1 186 ? -24.110 -20.588 23.206 1.00 89.88 186 ARG A O 1
ATOM 1395 N N . THR A 1 187 ? -24.592 -18.990 21.733 1.00 89.44 187 THR A N 1
ATOM 1396 C CA . THR A 1 187 ? -25.936 -18.646 22.193 1.00 89.44 187 THR A CA 1
ATOM 1397 C C . THR A 1 187 ? -26.950 -19.098 21.145 1.00 89.44 187 THR A C 1
ATOM 1399 O O . THR A 1 187 ? -26.579 -19.327 19.994 1.00 89.44 187 THR A O 1
ATOM 1402 N N . ASP A 1 188 ? -28.243 -19.131 21.486 1.00 87.19 188 ASP A N 1
ATOM 1403 C CA . ASP A 1 188 ? -29.309 -19.378 20.498 1.00 87.19 188 ASP A CA 1
ATOM 1404 C C . ASP A 1 188 ? -29.172 -18.463 19.267 1.00 87.19 188 ASP A C 1
ATOM 1406 O O . ASP A 1 188 ? -29.391 -18.883 18.133 1.00 87.19 188 ASP A O 1
ATOM 1410 N N . MET A 1 189 ? -28.782 -17.202 19.495 1.00 85.88 189 MET A N 1
ATOM 1411 C CA . MET A 1 189 ? -28.562 -16.206 18.447 1.00 85.88 189 MET A CA 1
ATOM 1412 C C . MET A 1 189 ? -27.318 -16.525 17.608 1.00 85.88 189 MET A C 1
ATOM 1414 O O . MET A 1 189 ? -27.393 -16.516 16.380 1.00 85.88 189 MET A O 1
ATOM 1418 N N . GLY A 1 190 ? -26.188 -16.814 18.257 1.00 83.12 190 GLY A N 1
ATOM 1419 C CA . GLY A 1 190 ? -24.919 -17.081 17.579 1.00 83.12 190 GLY A CA 1
ATOM 1420 C C . GLY A 1 190 ? -24.935 -18.377 16.771 1.00 83.12 190 GLY A C 1
ATOM 1421 O O . GLY A 1 190 ? -24.516 -18.365 15.615 1.00 83.12 190 GLY A O 1
ATOM 1422 N N . ASN A 1 191 ? -25.485 -19.461 17.329 1.00 87.50 191 ASN A N 1
ATOM 1423 C CA . ASN A 1 191 ? -25.613 -20.749 16.638 1.00 87.50 191 ASN A CA 1
ATOM 1424 C C . ASN A 1 191 ? -26.565 -20.642 15.443 1.00 87.50 191 ASN A C 1
ATOM 1426 O O . ASN A 1 191 ? -26.271 -21.141 14.360 1.00 87.50 191 ASN A O 1
ATOM 1430 N N . ARG A 1 192 ? -27.681 -19.915 15.593 1.00 82.69 192 ARG A N 1
ATOM 1431 C CA . ARG A 1 192 ? -28.595 -19.669 14.474 1.00 82.69 192 ARG A CA 1
ATOM 1432 C C . ARG A 1 192 ? -27.928 -18.878 13.350 1.00 82.69 192 ARG A C 1
ATOM 1434 O O . ARG A 1 192 ? -28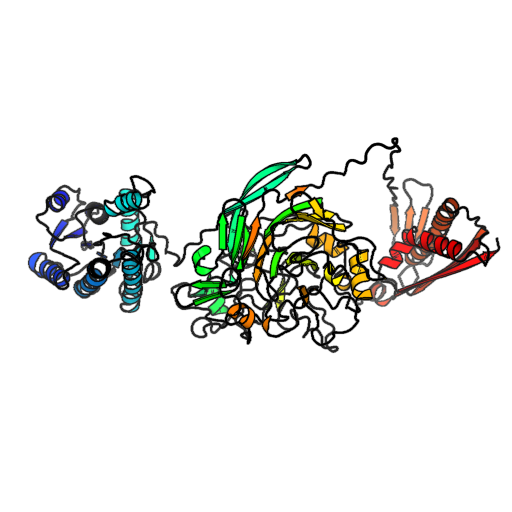.162 -19.192 12.187 1.00 82.69 192 ARG A O 1
ATOM 1441 N N . ALA A 1 193 ? -27.096 -17.887 13.671 1.00 71.88 193 ALA A N 1
ATOM 1442 C CA . ALA A 1 193 ? -26.324 -17.166 12.660 1.00 71.88 193 ALA A CA 1
ATOM 1443 C C . ALA A 1 193 ? -25.341 -18.096 11.924 1.00 71.88 193 ALA A C 1
ATOM 1445 O O . ALA A 1 193 ? -25.283 -18.055 10.698 1.00 71.88 193 ALA A O 1
ATOM 1446 N N . ALA A 1 194 ? -24.644 -18.986 12.644 1.00 72.75 194 ALA A N 1
ATOM 1447 C CA . ALA A 1 194 ? -23.721 -19.957 12.044 1.00 72.75 194 ALA A CA 1
ATOM 1448 C C . ALA A 1 194 ? -24.436 -20.892 11.055 1.00 72.75 194 ALA A C 1
ATOM 1450 O O . ALA A 1 194 ? -23.961 -21.095 9.936 1.00 72.75 194 ALA A O 1
ATOM 1451 N N . GLN A 1 195 ? -25.630 -21.365 11.424 1.00 76.12 195 GLN A N 1
ATOM 1452 C CA . GLN A 1 195 ? -26.469 -22.210 10.574 1.00 76.12 195 GLN A CA 1
ATOM 1453 C C . GLN A 1 195 ? -26.966 -21.463 9.329 1.00 76.12 195 GLN A C 1
ATOM 1455 O O . GLN A 1 195 ? -26.864 -21.976 8.216 1.00 76.12 195 GLN A O 1
ATOM 1460 N N . VAL A 1 196 ? -27.479 -20.238 9.496 1.00 67.00 196 VAL A N 1
ATOM 1461 C CA . VAL A 1 196 ? -28.000 -19.417 8.386 1.00 67.00 196 VAL A CA 1
ATOM 1462 C C . VAL A 1 196 ? -26.898 -19.051 7.388 1.00 67.00 196 VAL A C 1
ATOM 1464 O O . VAL A 1 196 ? -27.164 -18.976 6.191 1.00 67.00 196 VAL A O 1
ATOM 1467 N N . TRP A 1 197 ? -25.668 -18.845 7.856 1.00 62.69 197 TRP A N 1
ATOM 1468 C CA . TRP A 1 197 ? -24.521 -18.516 7.004 1.00 62.69 197 TRP A CA 1
ATOM 1469 C C . TRP A 1 197 ? -23.753 -19.740 6.493 1.00 62.69 197 TRP A C 1
ATOM 1471 O O . TRP A 1 197 ? -22.758 -19.580 5.792 1.00 62.69 197 TRP A O 1
ATOM 1481 N N . GLY A 1 198 ? -24.206 -20.959 6.806 1.00 61.81 198 GLY A N 1
ATOM 1482 C CA . GLY A 1 198 ? -23.564 -22.192 6.346 1.00 61.81 198 GLY A CA 1
ATOM 1483 C C . GLY A 1 198 ? -22.162 -22.412 6.922 1.00 61.81 198 GLY A C 1
ATOM 1484 O O . GLY A 1 198 ? -21.342 -23.070 6.289 1.00 61.81 198 GLY A O 1
ATOM 1485 N N . MET A 1 199 ? -21.875 -21.855 8.102 1.00 54.53 199 MET A N 1
ATOM 1486 C CA . MET A 1 199 ? -20.554 -21.898 8.747 1.00 54.53 199 MET A CA 1
ATOM 1487 C C . MET A 1 199 ? -20.442 -22.984 9.832 1.00 54.53 199 MET A C 1
ATOM 1489 O O . MET A 1 199 ? -19.395 -23.106 10.461 1.00 54.53 199 MET A O 1
ATOM 1493 N N . GLY A 1 200 ? -21.494 -23.783 10.045 1.00 74.75 200 GLY A N 1
ATOM 1494 C CA . GLY A 1 200 ? -21.530 -24.891 11.008 1.00 74.75 200 GLY A CA 1
ATOM 1495 C C . GLY A 1 200 ? -22.808 -24.914 11.853 1.00 74.75 200 GLY A C 1
ATOM 1496 O O . GLY A 1 200 ? -23.708 -24.097 11.658 1.00 74.75 200 GLY A O 1
ATOM 1497 N N . GLU A 1 201 ? -22.896 -25.864 12.792 1.00 83.19 201 GLU A N 1
ATOM 1498 C CA . GLU A 1 201 ? -24.039 -25.977 13.720 1.00 83.19 201 GLU A CA 1
ATOM 1499 C C . GLU A 1 201 ? -23.938 -25.033 14.926 1.00 83.19 201 GLU A C 1
ATOM 1501 O O . GLU A 1 201 ? -24.965 -24.611 15.467 1.00 83.19 201 GLU A O 1
ATOM 1506 N N . GLU A 1 202 ? -22.711 -24.684 15.321 1.00 82.81 202 GLU A N 1
ATOM 1507 C CA . GLU A 1 202 ? -22.401 -23.883 16.501 1.00 82.81 202 GLU A CA 1
ATOM 1508 C C . GLU A 1 202 ? -21.498 -22.698 16.149 1.00 82.81 202 GLU A C 1
ATOM 1510 O O . GLU A 1 202 ? -20.676 -22.763 15.235 1.00 82.81 202 GLU A O 1
ATOM 1515 N N . ALA A 1 203 ? -21.638 -21.614 16.906 1.00 77.75 203 ALA A N 1
ATOM 1516 C CA . ALA A 1 203 ? -20.716 -20.490 16.869 1.00 77.75 203 ALA A CA 1
ATOM 1517 C C . ALA A 1 203 ? -19.324 -20.887 17.421 1.00 77.75 203 ALA A C 1
ATOM 1519 O O . ALA A 1 203 ? -19.223 -21.807 18.243 1.00 77.75 203 ALA A O 1
ATOM 1520 N N . PRO A 1 204 ? -18.240 -20.212 17.001 1.00 74.19 204 PRO A N 1
ATOM 1521 C CA . PRO A 1 204 ? -16.884 -20.617 17.363 1.00 74.19 204 PRO A CA 1
ATOM 1522 C C . PRO A 1 204 ? -16.596 -20.486 18.866 1.00 74.19 204 PRO A C 1
ATOM 1524 O O . PRO A 1 204 ? -16.015 -21.408 19.444 1.00 74.19 204 PRO A O 1
ATOM 1527 N N . ASP A 1 205 ? -17.050 -19.406 19.512 1.00 82.62 205 ASP A N 1
ATOM 1528 C CA . ASP A 1 205 ? -16.652 -19.075 20.883 1.00 82.62 205 ASP A CA 1
ATOM 1529 C C . ASP A 1 205 ? -17.565 -19.720 21.935 1.00 82.62 205 ASP A C 1
ATOM 1531 O O . ASP A 1 205 ? -18.797 -19.628 21.885 1.00 82.62 205 ASP A O 1
ATOM 1535 N N . GLU A 1 206 ? -16.962 -20.352 22.942 1.00 90.50 206 GLU A N 1
ATOM 1536 C CA . GLU A 1 206 ? -17.699 -20.941 24.058 1.00 90.50 206 GLU A CA 1
ATOM 1537 C C . GLU A 1 206 ? -18.307 -19.854 24.961 1.00 90.50 206 GLU A C 1
ATOM 1539 O O . GLU A 1 206 ? -17.676 -18.843 25.281 1.00 90.50 206 GLU A O 1
ATOM 1544 N N . LEU A 1 207 ? -19.544 -20.078 25.413 1.00 93.31 207 LEU A N 1
ATOM 1545 C CA . LEU A 1 207 ? -20.272 -19.129 26.260 1.00 93.31 207 LEU A CA 1
ATOM 1546 C C . LEU A 1 207 ? -19.554 -18.840 27.578 1.00 93.31 207 LEU A C 1
ATOM 1548 O O . LEU A 1 207 ? -19.519 -17.687 28.006 1.00 93.31 207 LEU A O 1
ATOM 1552 N N . SER A 1 208 ? -18.988 -19.870 28.204 1.00 92.31 208 SER A N 1
ATOM 1553 C CA . SER A 1 208 ? -18.238 -19.763 29.457 1.00 92.31 208 SER A CA 1
ATOM 1554 C C . SER A 1 208 ? -17.027 -18.834 29.299 1.00 92.31 208 SER A C 1
ATOM 1556 O O . SER A 1 208 ? -16.910 -17.860 30.037 1.00 92.31 208 SER A O 1
ATOM 1558 N N . ILE A 1 209 ? -16.209 -19.067 28.269 1.00 91.75 209 ILE A N 1
ATOM 1559 C CA . ILE A 1 209 ? -15.007 -18.288 27.950 1.00 91.75 209 ILE A CA 1
ATOM 1560 C C . ILE A 1 209 ? -15.354 -16.811 27.732 1.00 91.75 209 ILE A C 1
ATOM 1562 O O . ILE A 1 209 ? -14.718 -15.929 28.314 1.00 91.75 209 ILE A O 1
ATOM 1566 N N . SER A 1 210 ? -16.382 -16.534 26.924 1.00 92.56 210 SER A N 1
ATOM 1567 C CA . SER A 1 210 ? -16.827 -15.161 26.667 1.00 92.56 210 SER A CA 1
ATOM 1568 C C . SER A 1 210 ? -17.329 -14.480 27.943 1.00 92.56 210 SER A C 1
ATOM 1570 O O . SER A 1 210 ? -16.891 -13.379 28.279 1.00 92.56 210 SER A O 1
ATOM 1572 N N . ALA A 1 211 ? -18.180 -15.156 28.719 1.00 96.88 211 ALA A N 1
ATOM 1573 C CA . ALA A 1 211 ? -18.709 -14.607 29.962 1.00 96.88 211 ALA A CA 1
ATOM 1574 C C . ALA A 1 211 ? -17.614 -14.377 31.026 1.00 96.88 211 ALA A C 1
ATOM 1576 O O . ALA A 1 211 ? -17.682 -13.377 31.742 1.00 96.88 211 ALA A O 1
ATOM 1577 N N . ASP A 1 212 ? -16.597 -15.246 31.117 1.00 97.12 212 ASP A N 1
ATOM 1578 C CA . ASP A 1 212 ? -15.442 -15.075 32.016 1.00 97.12 212 ASP A CA 1
ATOM 1579 C C . ASP A 1 212 ? -14.627 -13.839 31.636 1.00 97.12 212 ASP A C 1
ATOM 1581 O O . ASP A 1 212 ? -14.289 -13.014 32.491 1.00 97.12 212 ASP A O 1
ATOM 1585 N N . GLY A 1 213 ? -14.356 -13.685 30.340 1.00 95.75 213 GLY A N 1
ATOM 1586 C CA . GLY A 1 213 ? -13.669 -12.519 29.803 1.00 95.75 213 GLY A CA 1
ATOM 1587 C C . GLY A 1 213 ? -14.443 -11.225 30.058 1.00 95.75 213 GLY A C 1
ATOM 1588 O O . GLY A 1 213 ? -13.911 -10.287 30.654 1.00 95.75 213 GLY A O 1
ATOM 1589 N N . MET A 1 214 ? -15.733 -11.199 29.712 1.00 98.06 214 MET A N 1
ATOM 1590 C CA . MET A 1 214 ? -16.607 -10.049 29.954 1.00 98.06 214 MET A CA 1
ATOM 1591 C C . MET A 1 214 ? -16.660 -9.673 31.436 1.00 98.06 214 MET A C 1
ATOM 1593 O O . MET A 1 214 ? -16.517 -8.500 31.764 1.00 98.06 214 MET A O 1
ATOM 1597 N N . PHE A 1 215 ? -16.822 -10.643 32.340 1.00 98.25 215 PHE A N 1
ATOM 1598 C CA . PHE A 1 215 ? -16.807 -10.398 33.784 1.00 98.25 215 PHE A CA 1
ATOM 1599 C C . PHE A 1 215 ? -15.499 -9.731 34.235 1.00 98.25 215 PHE A C 1
ATOM 1601 O O . PHE A 1 215 ? -15.524 -8.736 34.964 1.00 98.25 215 PHE A O 1
ATOM 1608 N N . LYS A 1 216 ? -14.350 -10.221 33.752 1.00 97.62 216 LYS A N 1
ATOM 1609 C CA . LYS A 1 216 ? -13.039 -9.624 34.035 1.00 97.62 216 LYS A CA 1
ATOM 1610 C C . LYS A 1 216 ? -12.939 -8.190 33.519 1.00 97.62 216 LYS A C 1
ATOM 1612 O O . LYS A 1 216 ? -12.435 -7.329 34.235 1.00 97.62 216 LYS A O 1
ATOM 1617 N N . VAL A 1 217 ? -13.411 -7.912 32.303 1.00 97.00 217 VAL A N 1
ATOM 1618 C CA . VAL A 1 217 ? -13.406 -6.548 31.753 1.00 97.00 217 VAL A CA 1
ATOM 1619 C C . VAL A 1 217 ? -14.325 -5.636 32.566 1.00 97.00 217 VAL A C 1
ATOM 1621 O O . VAL A 1 217 ? -13.879 -4.584 33.005 1.00 97.00 217 VAL A O 1
ATOM 1624 N N . LEU A 1 218 ? -15.563 -6.051 32.844 1.00 97.69 218 LEU A N 1
ATOM 1625 C CA . LEU A 1 218 ? -16.544 -5.258 33.598 1.00 97.69 218 LEU A CA 1
ATOM 1626 C C . LEU A 1 218 ? -16.051 -4.879 35.001 1.00 97.69 218 LEU A C 1
ATOM 1628 O O . LEU A 1 218 ? -16.306 -3.772 35.459 1.00 97.69 218 LEU A O 1
ATOM 1632 N N . THR A 1 219 ? -15.325 -5.775 35.670 1.00 96.56 219 THR A N 1
ATOM 1633 C CA . THR A 1 219 ? -14.818 -5.560 37.038 1.00 96.56 219 THR A CA 1
ATOM 1634 C C . THR A 1 219 ? -13.494 -4.791 37.100 1.00 96.56 219 THR A C 1
ATOM 1636 O O . THR A 1 219 ? -13.105 -4.327 38.170 1.00 96.56 219 THR A O 1
ATOM 1639 N N . THR A 1 220 ? -12.792 -4.638 35.972 1.00 96.00 220 THR A N 1
ATOM 1640 C CA . THR A 1 220 ? -11.483 -3.957 35.893 1.00 96.00 220 THR A CA 1
ATOM 1641 C C . THR A 1 220 ? -11.466 -2.766 34.936 1.00 96.00 220 THR A C 1
ATOM 1643 O O . THR A 1 220 ? -10.406 -2.177 34.710 1.00 96.00 220 THR A O 1
ATOM 1646 N N . ALA A 1 221 ? -12.616 -2.407 34.364 1.00 94.12 221 ALA A N 1
ATOM 1647 C CA . ALA A 1 221 ? -12.740 -1.294 33.439 1.00 94.12 221 ALA A CA 1
ATOM 1648 C C . ALA A 1 221 ? -12.403 0.032 34.130 1.00 94.12 221 ALA A C 1
ATOM 1650 O O . ALA A 1 221 ? -12.812 0.297 35.260 1.00 94.12 221 ALA A O 1
ATOM 1651 N N . THR A 1 222 ? -11.680 0.885 33.411 1.00 93.81 222 THR A N 1
ATOM 1652 C CA . THR A 1 222 ? -11.496 2.294 33.766 1.00 93.81 222 THR A CA 1
ATOM 1653 C C . THR A 1 222 ? -11.866 3.153 32.569 1.00 93.81 222 THR A C 1
ATOM 1655 O O . THR A 1 222 ? -11.833 2.680 31.424 1.00 93.81 222 THR A O 1
ATOM 1658 N N . LYS A 1 223 ? -12.205 4.418 32.819 1.00 87.00 223 LYS A N 1
ATOM 1659 C CA . LYS A 1 223 ? -12.576 5.363 31.766 1.00 87.00 223 LYS A CA 1
ATOM 1660 C C . LYS A 1 223 ? -11.437 5.570 30.771 1.00 87.00 223 LYS A C 1
ATOM 1662 O O . LYS A 1 223 ? -11.681 5.581 29.573 1.00 87.00 223 LYS A O 1
ATOM 1667 N N . GLU A 1 224 ? -10.194 5.629 31.237 1.00 83.75 224 GLU A N 1
ATOM 1668 C CA . GLU A 1 224 ? -9.010 5.822 30.388 1.00 83.75 224 GLU A CA 1
ATOM 1669 C C . GLU A 1 224 ? -8.810 4.639 29.432 1.00 83.75 224 GLU A C 1
ATOM 1671 O O . GLU A 1 224 ? -8.514 4.809 28.246 1.00 83.75 224 GLU A O 1
ATOM 1676 N N . ARG A 1 225 ? -8.995 3.416 29.944 1.00 84.56 225 ARG A N 1
ATOM 1677 C CA . ARG A 1 225 ? -8.776 2.199 29.162 1.00 84.56 225 ARG A CA 1
ATOM 1678 C C . ARG A 1 225 ? -9.943 1.895 28.227 1.00 84.56 225 ARG A C 1
ATOM 1680 O O . ARG A 1 225 ? -9.715 1.548 27.073 1.00 84.56 225 ARG A O 1
ATOM 1687 N N . CYS A 1 226 ? -11.169 1.960 28.739 1.00 88.06 226 CYS A N 1
ATOM 1688 C CA . CYS A 1 226 ? -12.354 1.421 28.068 1.00 88.06 226 CYS A CA 1
ATOM 1689 C C . CYS A 1 226 ? -13.307 2.512 27.571 1.00 88.06 226 CYS A C 1
ATOM 1691 O O . CYS A 1 226 ? -14.058 2.272 26.633 1.00 88.06 226 CYS A O 1
ATOM 1693 N N . GLY A 1 227 ? -13.298 3.694 28.192 1.00 87.69 227 GLY A N 1
ATOM 1694 C CA . GLY A 1 227 ? -14.290 4.740 27.966 1.00 87.69 227 GLY A CA 1
ATOM 1695 C C . GLY A 1 227 ? -14.407 5.145 26.499 1.00 87.69 227 GLY A C 1
ATOM 1696 O O . GLY A 1 227 ? -13.418 5.489 25.857 1.00 87.69 227 GLY A O 1
ATOM 1697 N N . GLY A 1 228 ? -15.632 5.105 25.972 1.00 81.12 228 GLY A N 1
ATOM 1698 C CA . GLY A 1 228 ? -15.959 5.502 24.603 1.00 81.12 228 GLY A CA 1
ATOM 1699 C C . GLY A 1 228 ? -15.376 4.583 23.531 1.00 81.12 228 GLY A C 1
ATOM 1700 O O . GLY A 1 228 ? -15.356 4.958 22.364 1.00 81.12 228 GLY A O 1
ATOM 1701 N N . LYS A 1 229 ? -14.894 3.398 23.911 1.00 83.88 229 LYS A N 1
ATOM 1702 C CA . LYS A 1 229 ? -14.262 2.434 23.010 1.00 83.88 229 LYS A CA 1
ATOM 1703 C C . LYS A 1 229 ? -15.119 1.173 22.884 1.00 83.88 229 LYS A C 1
ATOM 1705 O O . LYS A 1 229 ? -15.994 0.906 23.713 1.00 83.88 229 LYS A O 1
ATOM 1710 N N . ILE A 1 230 ? -14.859 0.389 21.841 1.00 86.12 230 ILE A N 1
ATOM 1711 C CA . ILE A 1 230 ? -15.313 -1.002 21.761 1.00 86.12 230 ILE A CA 1
ATOM 1712 C C . ILE A 1 230 ? -14.253 -1.850 22.456 1.00 86.12 230 ILE A C 1
ATOM 1714 O O . ILE A 1 230 ? -13.068 -1.673 22.204 1.00 86.12 230 ILE A O 1
ATOM 1718 N N . VAL A 1 231 ? -14.650 -2.738 23.357 1.00 88.94 231 VAL A N 1
ATOM 1719 C CA . VAL A 1 231 ? -13.744 -3.587 24.130 1.00 88.94 231 VAL A CA 1
ATOM 1720 C C . VAL A 1 231 ? -14.222 -5.025 24.003 1.00 88.94 231 VAL A C 1
ATOM 1722 O O . VAL A 1 231 ? -15.354 -5.336 24.363 1.00 88.94 231 VAL A O 1
ATOM 1725 N N . SER A 1 232 ? -13.369 -5.894 23.471 1.00 88.50 232 SER A N 1
ATOM 1726 C CA . SER A 1 232 ? -13.626 -7.330 23.372 1.00 88.50 232 SER A CA 1
ATOM 1727 C C . SER A 1 232 ? -13.685 -7.971 24.758 1.00 88.50 232 SER A C 1
ATOM 1729 O O . SER A 1 232 ? -13.038 -7.502 25.698 1.00 88.50 232 SER A O 1
ATOM 1731 N N . TYR A 1 233 ? -14.388 -9.098 24.885 1.00 88.75 233 TYR A N 1
ATOM 1732 C CA . TYR A 1 233 ? -14.378 -9.940 26.083 1.00 88.75 233 TYR A CA 1
ATOM 1733 C C . TYR A 1 233 ? -12.957 -10.355 26.515 1.00 88.75 233 TYR A C 1
ATOM 1735 O O . TYR A 1 233 ? -12.727 -10.633 27.688 1.00 88.75 233 TYR A O 1
ATOM 1743 N N . THR A 1 234 ? -11.975 -10.358 25.608 1.00 86.88 234 THR A N 1
ATOM 1744 C CA . THR A 1 234 ? -10.556 -10.602 25.932 1.00 86.88 234 THR A CA 1
ATOM 1745 C C . THR A 1 234 ? -9.886 -9.426 26.658 1.00 86.88 234 THR A C 1
ATOM 1747 O O . THR A 1 234 ? -8.810 -9.575 27.240 1.00 86.88 234 THR A O 1
ATOM 1750 N N . GLY A 1 235 ? -10.520 -8.251 26.660 1.00 82.69 235 GLY A N 1
ATOM 1751 C CA . GLY A 1 235 ? -9.987 -6.991 27.172 1.00 82.69 235 GLY A CA 1
ATOM 1752 C C . GLY A 1 235 ? -9.179 -6.192 26.150 1.00 82.69 235 GLY A C 1
ATOM 1753 O O . GLY A 1 235 ? -8.591 -5.170 26.523 1.00 82.69 235 GLY A O 1
ATOM 1754 N N . GLU A 1 236 ? -9.137 -6.646 24.896 1.00 77.06 236 GLU A N 1
ATOM 1755 C CA . GLU A 1 236 ? -8.600 -5.887 23.769 1.00 77.06 236 GLU A CA 1
ATOM 1756 C C . GLU A 1 236 ? -9.542 -4.735 23.424 1.00 77.06 236 GLU A C 1
ATOM 1758 O O . GLU A 1 236 ? -10.747 -4.920 23.262 1.00 77.06 236 GLU A O 1
ATOM 1763 N N . VAL A 1 237 ? -8.987 -3.534 23.314 1.00 76.25 237 VAL A N 1
ATOM 1764 C CA . VAL A 1 237 ? -9.714 -2.372 22.808 1.00 76.25 237 VAL A CA 1
ATOM 1765 C C . VAL A 1 237 ? -9.775 -2.515 21.287 1.00 76.25 237 VAL A C 1
ATOM 1767 O O . VAL A 1 237 ? -8.736 -2.574 20.632 1.00 76.25 237 VAL A O 1
ATOM 1770 N N . GLY A 1 238 ? -10.985 -2.649 20.751 1.00 59.28 238 GLY A N 1
ATOM 1771 C CA . GLY A 1 238 ? -11.254 -2.900 19.343 1.00 59.28 238 GLY A CA 1
ATOM 1772 C C . GLY A 1 238 ? -10.677 -1.810 18.444 1.00 59.28 238 GLY A C 1
ATOM 1773 O O . GLY A 1 238 ? -10.845 -0.620 18.708 1.00 59.28 238 GLY A O 1
ATOM 1774 N N . ARG A 1 239 ? -10.019 -2.252 17.370 1.00 59.50 239 ARG A N 1
ATOM 1775 C CA . ARG A 1 239 ? -9.739 -1.447 16.177 1.00 59.50 239 ARG A CA 1
ATOM 1776 C C . ARG A 1 239 ? -11.057 -1.249 15.429 1.00 59.50 239 ARG A C 1
ATOM 1778 O O . ARG A 1 239 ? -11.868 -2.173 15.381 1.00 59.50 239 ARG A O 1
ATOM 1785 N N . TRP A 1 240 ? -11.301 -0.075 14.864 1.00 61.31 240 TRP A N 1
ATOM 1786 C CA . TRP A 1 240 ? -12.537 0.206 14.130 1.00 61.31 240 TRP A CA 1
ATOM 1787 C C . TRP A 1 240 ? -12.651 -0.650 12.867 1.00 61.31 240 TRP A C 1
ATOM 1789 O O . TRP A 1 240 ? -13.760 -1.003 12.462 1.00 61.31 240 TRP A O 1
ATOM 1799 N N . ILE A 1 241 ? -11.510 -1.013 12.269 1.00 68.75 241 ILE A N 1
ATOM 1800 C CA . ILE A 1 241 ? -11.421 -1.926 11.131 1.00 68.75 241 ILE A CA 1
ATOM 1801 C C . ILE A 1 241 ? -10.318 -2.949 11.419 1.00 68.75 241 ILE A C 1
ATOM 1803 O O . ILE A 1 241 ? -9.149 -2.609 11.573 1.00 68.75 241 ILE A O 1
ATOM 1807 N N . ASN A 1 242 ? -10.666 -4.235 11.477 1.00 76.38 242 ASN A N 1
ATOM 1808 C CA . ASN A 1 242 ? -9.655 -5.278 11.649 1.00 76.38 242 ASN A CA 1
ATOM 1809 C C . ASN A 1 242 ? -8.766 -5.387 10.408 1.00 76.38 242 ASN A C 1
ATOM 1811 O O . ASN A 1 242 ? -9.262 -5.512 9.290 1.00 76.38 242 ASN A O 1
ATOM 1815 N N . GLU A 1 243 ? -7.451 -5.445 10.615 1.00 87.88 243 GLU A N 1
ATOM 1816 C CA . GLU A 1 243 ? -6.522 -5.744 9.530 1.00 87.88 243 GLU A CA 1
ATOM 1817 C C . GLU A 1 243 ? -6.510 -7.244 9.236 1.00 87.88 243 GLU A C 1
ATOM 1819 O O . GLU A 1 243 ? -6.038 -8.052 10.039 1.00 87.88 243 GLU A O 1
ATOM 1824 N N . THR A 1 244 ? -7.051 -7.612 8.074 1.00 88.00 244 THR A N 1
ATOM 1825 C CA . THR A 1 244 ? -7.091 -8.995 7.588 1.00 88.00 244 THR A CA 1
ATOM 1826 C C . THR A 1 244 ? -6.474 -9.057 6.197 1.00 88.00 244 THR A C 1
ATOM 1828 O O . THR A 1 244 ? -7.132 -8.747 5.206 1.00 88.00 244 THR A O 1
ATOM 1831 N N . HIS A 1 245 ? -5.207 -9.466 6.124 1.00 94.88 245 HIS A N 1
ATOM 1832 C CA . HIS A 1 245 ? -4.464 -9.561 4.869 1.00 94.88 245 HIS A CA 1
ATOM 1833 C C . HIS A 1 245 ? -5.119 -10.547 3.879 1.00 94.88 245 HIS A C 1
ATOM 1835 O O . HIS A 1 245 ? -5.328 -11.718 4.227 1.00 94.88 245 HIS A O 1
ATOM 1841 N N . PRO A 1 246 ? -5.405 -10.137 2.627 1.00 94.19 246 PRO A N 1
ATOM 1842 C CA . PRO A 1 246 ? -5.829 -11.053 1.580 1.00 94.19 246 PRO A CA 1
ATOM 1843 C C . PRO A 1 246 ? -4.753 -12.108 1.323 1.00 94.19 246 PRO A C 1
ATOM 1845 O O . PRO A 1 246 ? -3.568 -11.797 1.208 1.00 94.19 246 PRO A O 1
ATOM 1848 N N . ARG A 1 247 ? -5.166 -13.370 1.194 1.00 95.12 247 ARG A N 1
ATOM 1849 C CA . ARG A 1 247 ? -4.249 -14.475 0.887 1.00 95.12 247 ARG A CA 1
ATOM 1850 C C . ARG A 1 247 ? -3.836 -14.419 -0.577 1.00 95.12 247 ARG A C 1
ATOM 1852 O O . ARG A 1 247 ? -4.699 -14.280 -1.437 1.00 95.12 247 ARG A O 1
ATOM 1859 N N . LEU A 1 248 ? -2.547 -14.583 -0.853 1.00 94.81 248 LEU A N 1
ATOM 1860 C CA . LEU A 1 248 ? -2.024 -14.744 -2.205 1.00 94.81 248 LEU A CA 1
ATOM 1861 C C . LEU A 1 248 ? -0.961 -15.838 -2.190 1.00 94.81 248 LEU A C 1
ATOM 1863 O O . LEU A 1 248 ? 0.108 -15.684 -1.600 1.00 94.81 248 LEU A O 1
ATOM 1867 N N . SER A 1 249 ? -1.251 -16.957 -2.840 1.00 94.06 249 SER A N 1
ATOM 1868 C CA . SER A 1 249 ? -0.246 -17.989 -3.040 1.00 94.06 249 SER A CA 1
ATOM 1869 C C . SER A 1 249 ? 0.659 -17.664 -4.221 1.00 94.06 249 SER A C 1
ATOM 1871 O O . SER A 1 249 ? 0.205 -17.155 -5.236 1.00 94.06 249 SER A O 1
ATOM 1873 N N . TRP A 1 250 ? 1.927 -18.020 -4.120 1.00 94.88 250 TRP A N 1
ATOM 1874 C CA . TRP A 1 250 ? 2.899 -17.915 -5.203 1.00 94.88 250 TRP A CA 1
ATOM 1875 C C . TRP A 1 250 ? 3.762 -19.175 -5.214 1.00 94.88 250 TRP A C 1
ATOM 1877 O O . TRP A 1 250 ? 3.508 -20.103 -4.445 1.00 94.88 250 TRP A O 1
ATOM 1887 N N . SER A 1 251 ? 4.732 -19.291 -6.116 1.00 92.56 251 SER A N 1
ATOM 1888 C CA . SER A 1 251 ? 5.578 -20.490 -6.164 1.00 92.56 251 SER A CA 1
ATOM 1889 C C . SER A 1 251 ? 7.052 -20.185 -6.357 1.00 92.56 251 SER A C 1
ATOM 1891 O O . SER A 1 251 ? 7.422 -19.352 -7.187 1.00 92.56 251 SER A O 1
ATOM 1893 N N . THR A 1 252 ? 7.890 -20.912 -5.624 1.00 91.94 252 THR A N 1
ATOM 1894 C CA . THR A 1 252 ? 9.321 -21.043 -5.898 1.00 91.94 252 THR A CA 1
ATOM 1895 C C . THR A 1 252 ? 9.532 -22.291 -6.734 1.00 91.94 252 THR A C 1
ATOM 1897 O O . THR A 1 252 ? 8.986 -23.350 -6.454 1.00 91.94 252 THR A O 1
ATOM 1900 N N . CYS A 1 253 ? 10.316 -22.179 -7.789 1.00 88.69 253 CYS A N 1
ATOM 1901 C CA . CYS A 1 253 ? 10.607 -23.265 -8.697 1.00 88.69 253 CYS A CA 1
ATOM 1902 C C . CYS A 1 253 ? 12.089 -23.592 -8.657 1.00 88.69 253 CYS A C 1
ATOM 1904 O O . CYS A 1 253 ? 12.944 -22.720 -8.523 1.00 88.69 253 CYS A O 1
ATOM 1906 N N . THR A 1 254 ? 12.410 -24.861 -8.824 1.00 84.75 254 THR A N 1
ATOM 1907 C CA . THR A 1 254 ? 13.770 -25.337 -8.970 1.00 84.75 254 THR A CA 1
ATOM 1908 C C . THR A 1 254 ? 14.233 -25.214 -10.420 1.00 84.75 254 THR A C 1
ATOM 1910 O O . THR A 1 254 ? 13.465 -25.061 -11.379 1.00 84.75 254 THR A O 1
ATOM 1913 N N . ALA A 1 255 ? 15.546 -25.295 -10.595 1.00 74.56 255 ALA A N 1
ATOM 1914 C CA . ALA A 1 255 ? 16.200 -25.283 -11.894 1.00 74.56 255 ALA A CA 1
ATOM 1915 C C . ALA A 1 255 ? 15.667 -26.383 -12.847 1.00 74.56 255 ALA A C 1
ATOM 1917 O O . ALA A 1 255 ? 15.554 -26.158 -14.048 1.00 74.56 255 ALA A O 1
ATOM 1918 N N . ASP A 1 256 ? 15.288 -27.547 -12.330 1.00 75.00 256 ASP A N 1
ATOM 1919 C CA . ASP A 1 256 ? 14.738 -28.697 -13.061 1.00 75.00 256 ASP A CA 1
ATOM 1920 C C . ASP A 1 256 ? 13.216 -28.634 -13.298 1.00 75.00 256 ASP A C 1
ATOM 1922 O O . ASP A 1 256 ? 12.676 -29.480 -14.007 1.00 75.00 256 ASP A O 1
ATOM 1926 N N . GLY A 1 257 ? 12.537 -27.591 -12.803 1.00 74.44 257 GLY A N 1
ATOM 1927 C CA . GLY A 1 257 ? 11.142 -27.281 -13.135 1.00 74.44 257 GLY A CA 1
ATOM 1928 C C . GLY A 1 257 ? 10.094 -27.749 -12.122 1.00 74.44 257 GLY A C 1
ATOM 1929 O O . GLY A 1 257 ? 8.906 -27.561 -12.378 1.00 74.44 257 GLY A O 1
ATOM 1930 N N . GLY A 1 258 ? 10.496 -28.318 -10.981 1.00 85.88 258 GLY A N 1
ATOM 1931 C CA . GLY A 1 258 ? 9.586 -28.556 -9.858 1.00 85.88 258 GLY A CA 1
ATOM 1932 C C . GLY A 1 258 ? 9.254 -27.239 -9.157 1.00 85.88 258 GLY A C 1
ATOM 1933 O O . GLY A 1 258 ? 10.157 -26.450 -8.912 1.00 85.88 258 GLY A O 1
ATOM 1934 N N . CYS A 1 259 ? 7.984 -26.980 -8.843 1.00 88.81 259 CYS A N 1
ATOM 1935 C CA . CYS A 1 259 ? 7.573 -25.767 -8.133 1.00 88.81 259 CYS A CA 1
ATOM 1936 C C . CYS A 1 259 ? 6.900 -26.110 -6.802 1.00 88.81 259 CYS A C 1
ATOM 1938 O O . CYS A 1 259 ? 6.024 -26.973 -6.746 1.00 88.81 259 CYS A O 1
ATOM 1940 N N . GLU A 1 260 ? 7.307 -25.418 -5.744 1.00 91.81 260 GLU A N 1
ATOM 1941 C CA . GLU A 1 260 ? 6.712 -25.460 -4.417 1.00 91.81 260 GLU A CA 1
ATOM 1942 C C . GLU A 1 260 ? 5.802 -24.246 -4.229 1.00 91.81 260 GLU A C 1
ATOM 1944 O O . GLU A 1 260 ? 6.183 -23.106 -4.497 1.00 91.81 260 GLU A O 1
ATOM 1949 N N . LYS A 1 261 ? 4.576 -24.501 -3.767 1.00 92.81 261 LYS A N 1
ATOM 1950 C CA . LYS A 1 261 ? 3.584 -23.462 -3.507 1.00 92.81 261 LYS A CA 1
ATOM 1951 C C . LYS A 1 261 ? 3.818 -22.845 -2.130 1.00 92.81 261 LYS A C 1
ATOM 1953 O O . LYS A 1 261 ? 3.770 -23.543 -1.122 1.00 92.81 261 LYS A O 1
ATOM 1958 N N . ILE A 1 262 ? 3.954 -21.526 -2.091 1.00 93.62 262 ILE A N 1
ATOM 1959 C CA . ILE A 1 262 ? 4.046 -20.719 -0.875 1.00 93.62 262 ILE A CA 1
ATOM 1960 C C . ILE A 1 262 ? 2.716 -19.996 -0.678 1.00 93.62 262 ILE A C 1
ATOM 1962 O O . ILE A 1 262 ? 2.207 -19.354 -1.595 1.00 93.62 262 ILE A O 1
ATOM 1966 N N . ASN A 1 263 ? 2.135 -20.098 0.517 1.00 91.44 263 ASN A N 1
ATOM 1967 C CA . ASN A 1 263 ? 0.909 -19.383 0.872 1.00 91.44 263 ASN A CA 1
ATOM 1968 C C . ASN A 1 263 ? 1.274 -18.056 1.546 1.00 91.44 263 ASN A C 1
ATOM 1970 O O . ASN A 1 263 ? 1.461 -18.016 2.759 1.00 91.44 263 ASN A O 1
ATOM 1974 N N . GLY A 1 264 ? 1.391 -16.994 0.750 1.00 91.81 264 GLY A N 1
ATOM 1975 C CA . GLY A 1 264 ? 1.643 -15.643 1.239 1.00 91.81 264 GLY A CA 1
ATOM 1976 C C . GLY A 1 264 ? 0.361 -14.866 1.542 1.00 91.81 264 GLY A C 1
ATOM 1977 O O . GLY A 1 264 ? -0.770 -15.359 1.422 1.00 91.81 264 GLY A O 1
ATOM 1978 N N . GLU A 1 265 ? 0.549 -13.611 1.921 1.00 95.88 265 GLU A N 1
ATOM 1979 C CA . GLU A 1 265 ? -0.523 -12.643 2.128 1.00 95.88 265 GLU A CA 1
ATOM 1980 C C . GLU A 1 265 ? -0.095 -11.253 1.636 1.00 95.88 265 GLU A C 1
ATOM 1982 O O . GLU A 1 265 ? 1.083 -11.018 1.365 1.00 95.88 265 GLU A O 1
ATOM 1987 N N . LEU A 1 266 ? -1.057 -10.354 1.455 1.00 98.12 266 LEU A N 1
ATOM 1988 C CA . LEU A 1 266 ? -0.829 -8.997 0.963 1.00 98.12 266 LEU A CA 1
ATOM 1989 C C . LEU A 1 266 ? -1.214 -7.977 2.029 1.00 98.12 266 LEU A C 1
ATOM 1991 O O . LEU A 1 266 ? -2.231 -8.149 2.696 1.00 98.12 266 LEU A O 1
ATOM 1995 N N . THR A 1 267 ? -0.461 -6.885 2.124 1.00 98.38 267 THR A N 1
ATOM 1996 C CA . THR A 1 267 ? -0.868 -5.714 2.912 1.00 98.38 267 THR A CA 1
ATOM 1997 C C . THR A 1 267 ? -0.993 -4.478 2.025 1.00 98.38 267 THR A C 1
ATOM 1999 O O . THR A 1 267 ? -0.232 -4.312 1.067 1.00 98.38 267 THR A O 1
ATOM 2002 N N . MET A 1 268 ? -1.968 -3.623 2.328 1.00 98.19 268 MET A N 1
ATOM 2003 C CA . MET A 1 268 ? -2.153 -2.317 1.698 1.00 98.19 268 MET A CA 1
ATOM 2004 C C . MET A 1 268 ? -1.133 -1.314 2.239 1.00 98.19 268 MET A C 1
ATOM 2006 O O . MET A 1 268 ? -0.922 -1.241 3.452 1.00 98.19 268 MET A O 1
ATOM 2010 N N . ASP A 1 269 ? -0.572 -0.495 1.351 1.00 98.62 269 ASP A N 1
ATOM 2011 C CA . ASP A 1 269 ? 0.263 0.644 1.720 1.00 98.62 269 ASP A CA 1
ATOM 2012 C C . ASP A 1 269 ? -0.461 1.616 2.665 1.00 98.62 269 ASP A C 1
ATOM 2014 O O . ASP A 1 269 ? -1.627 1.975 2.464 1.00 98.62 269 ASP A O 1
ATOM 2018 N N . ALA A 1 270 ? 0.260 2.075 3.689 1.00 98.00 270 ALA A N 1
ATOM 2019 C CA . ALA A 1 270 ? -0.267 2.941 4.737 1.00 98.00 270 ALA A CA 1
ATOM 2020 C C . ALA A 1 270 ? -0.904 4.242 4.221 1.00 98.00 270 ALA A C 1
ATOM 2022 O O . ALA A 1 270 ? -1.799 4.785 4.865 1.00 98.00 270 ALA A O 1
ATOM 2023 N N . ASN A 1 271 ? -0.489 4.740 3.055 1.00 96.94 271 ASN A N 1
ATOM 2024 C CA . ASN A 1 271 ? -0.997 5.979 2.478 1.00 96.94 271 ASN A CA 1
ATOM 2025 C C . ASN A 1 271 ? -2.480 5.893 2.079 1.00 96.94 271 ASN A C 1
ATOM 2027 O O . ASN A 1 271 ? -3.163 6.919 2.064 1.00 96.94 271 ASN A O 1
ATOM 2031 N N . TYR A 1 272 ? -2.983 4.687 1.791 1.00 94.75 272 TYR A N 1
ATOM 2032 C CA . TYR A 1 272 ? -4.383 4.435 1.422 1.00 94.75 272 TYR A CA 1
ATOM 2033 C C . TYR A 1 272 ? -5.301 4.226 2.628 1.00 94.75 272 TYR A C 1
ATOM 2035 O O . TYR A 1 272 ? -6.526 4.285 2.496 1.00 94.75 272 TYR A O 1
ATOM 2043 N N . ARG A 1 273 ? -4.730 3.951 3.802 1.00 94.31 273 ARG A N 1
ATOM 2044 C CA . ARG A 1 273 ? -5.490 3.598 5.000 1.00 94.31 273 ARG A CA 1
ATOM 2045 C C . ARG A 1 273 ? -6.206 4.813 5.570 1.00 94.31 273 ARG A C 1
ATOM 2047 O O . ARG A 1 273 ? -5.757 5.955 5.431 1.00 94.31 273 ARG A O 1
ATOM 2054 N N . TRP A 1 274 ? -7.321 4.547 6.241 1.00 88.94 274 TRP A N 1
ATOM 2055 C CA . TRP A 1 274 ? -7.973 5.556 7.058 1.00 88.94 274 TRP A CA 1
ATOM 2056 C C . TRP A 1 274 ? -7.018 6.002 8.169 1.00 88.94 274 TRP A C 1
ATOM 2058 O O . TRP A 1 274 ? -6.390 5.170 8.827 1.00 88.94 274 TRP A O 1
ATOM 2068 N N . LEU A 1 275 ? -6.893 7.319 8.333 1.00 89.50 275 LEU A N 1
ATOM 2069 C CA . LEU A 1 275 ? -6.040 7.940 9.331 1.00 89.50 275 LEU A CA 1
ATOM 2070 C C . LEU A 1 275 ? -6.889 8.810 10.253 1.00 89.50 275 LEU A C 1
ATOM 2072 O O . LEU A 1 275 ? -7.405 9.848 9.831 1.00 89.50 275 LEU A O 1
ATOM 2076 N N . HIS A 1 276 ? -6.991 8.415 11.514 1.00 83.12 276 HIS A N 1
ATOM 2077 C CA . HIS A 1 276 ? -7.792 9.106 12.522 1.00 83.12 276 HIS A CA 1
ATOM 2078 C C . HIS A 1 276 ? -7.040 9.205 13.846 1.00 83.12 276 HIS A C 1
ATOM 2080 O O . HIS A 1 276 ? -5.981 8.603 14.023 1.00 83.12 276 HIS A O 1
ATOM 2086 N N . ASN A 1 277 ? -7.575 9.981 14.784 1.00 80.44 277 ASN A N 1
ATOM 2087 C CA . ASN A 1 277 ? -6.963 10.122 16.095 1.00 80.44 277 ASN A CA 1
ATOM 2088 C C . ASN A 1 277 ? -6.993 8.803 16.892 1.00 80.44 277 ASN A C 1
ATOM 2090 O O . ASN A 1 277 ? -8.009 8.113 16.888 1.00 80.44 277 ASN A O 1
ATOM 2094 N N . VAL A 1 278 ? -5.923 8.485 17.624 1.00 77.31 278 VAL A N 1
ATOM 2095 C CA . VAL A 1 278 ? -5.736 7.195 18.329 1.00 77.31 278 VAL A CA 1
ATOM 2096 C C . VAL A 1 278 ? -6.916 6.830 19.244 1.00 77.31 278 VAL A C 1
ATOM 2098 O O . VAL A 1 278 ? -7.322 5.674 19.294 1.00 77.31 278 VAL A O 1
ATOM 2101 N N . ASP A 1 279 ? -7.496 7.812 19.938 1.00 67.88 279 ASP A N 1
ATOM 2102 C CA . ASP A 1 279 ? -8.586 7.603 20.903 1.00 67.88 279 ASP A CA 1
ATOM 2103 C C . ASP A 1 279 ? -9.995 7.873 20.339 1.00 67.88 279 ASP A C 1
ATOM 2105 O O . ASP A 1 279 ? -10.947 8.041 21.102 1.00 67.88 279 ASP A O 1
ATOM 2109 N N . GLY A 1 280 ? -10.169 7.965 19.018 1.00 64.31 280 GLY A N 1
ATOM 2110 C CA . GLY A 1 280 ? -11.472 8.300 18.443 1.00 64.31 280 GLY A CA 1
ATOM 2111 C C . GLY A 1 280 ? -11.628 7.955 16.970 1.00 64.31 280 GLY A C 1
ATOM 2112 O O . GLY A 1 280 ? -11.043 7.002 16.479 1.00 64.31 280 GLY A O 1
ATOM 2113 N N . TYR A 1 281 ? -12.484 8.723 16.300 1.00 66.69 281 TYR A N 1
ATOM 2114 C CA . TYR A 1 281 ? -12.883 8.572 14.894 1.00 66.69 281 TYR A CA 1
ATOM 2115 C C . TYR A 1 281 ? -12.656 9.865 14.099 1.00 66.69 281 TYR A C 1
ATOM 2117 O O . TYR A 1 281 ? -13.132 10.008 12.976 1.00 66.69 281 TYR A O 1
ATOM 2125 N N . ARG A 1 282 ? -12.013 10.871 14.706 1.00 66.69 282 ARG A N 1
ATOM 2126 C CA . ARG A 1 282 ? -11.789 12.153 14.047 1.00 66.69 282 ARG A CA 1
ATOM 2127 C C . ARG A 1 282 ? -10.640 11.984 13.073 1.00 66.69 282 ARG A C 1
ATOM 2129 O O . ARG A 1 282 ? -9.515 11.721 13.491 1.00 66.69 282 ARG A O 1
ATOM 2136 N N . ASP A 1 283 ? -10.929 12.209 11.802 1.00 76.12 283 ASP A N 1
ATOM 2137 C CA . ASP A 1 283 ? -9.935 12.133 10.743 1.00 76.12 283 ASP A CA 1
ATOM 2138 C C . ASP A 1 283 ? -8.742 13.040 11.041 1.00 76.12 283 ASP A C 1
ATOM 2140 O O . ASP A 1 283 ? -8.893 14.218 11.385 1.00 76.12 283 ASP A O 1
ATOM 2144 N N . CYS A 1 284 ? -7.548 12.479 10.892 1.00 85.38 284 CYS A N 1
ATOM 2145 C CA . CYS A 1 284 ? -6.303 13.229 10.834 1.00 85.38 284 CYS A CA 1
ATOM 2146 C C . CYS A 1 284 ? -6.029 13.722 9.413 1.00 85.38 284 CYS A C 1
ATOM 2148 O O . CYS A 1 284 ? -5.351 14.731 9.240 1.00 85.38 284 CYS A O 1
ATOM 2150 N N . PHE A 1 285 ? -6.577 13.040 8.403 1.00 84.94 285 PHE A N 1
ATOM 2151 C CA . PHE A 1 285 ? -6.431 13.387 6.995 1.00 84.94 285 PHE A CA 1
ATOM 2152 C C . PHE A 1 285 ? -7.744 13.127 6.245 1.00 84.94 285 PHE A C 1
ATOM 2154 O O . PHE A 1 285 ? -8.279 12.024 6.324 1.00 84.94 285 PHE A O 1
ATOM 2161 N N . MET A 1 286 ? -8.252 14.123 5.515 1.00 78.94 286 MET A N 1
ATOM 2162 C CA . MET A 1 286 ? -9.484 14.031 4.719 1.00 78.94 286 MET A CA 1
ATOM 2163 C C . MET A 1 286 ? -9.275 14.610 3.324 1.00 78.94 286 MET A C 1
ATOM 2165 O O . MET A 1 286 ? -8.678 15.678 3.178 1.00 78.94 286 MET A O 1
ATOM 2169 N N . GLY A 1 287 ? -9.820 13.941 2.304 1.00 82.75 287 GLY A N 1
ATOM 2170 C CA . GLY A 1 287 ? -9.570 14.310 0.909 1.00 82.75 287 GLY A CA 1
ATOM 2171 C C . GLY A 1 287 ? -8.071 14.261 0.642 1.00 82.75 287 GLY A C 1
ATOM 2172 O O . GLY A 1 287 ? -7.468 13.200 0.775 1.00 82.75 287 GLY A O 1
ATOM 2173 N N . ASN A 1 288 ? -7.478 15.422 0.381 1.00 88.50 288 ASN A N 1
ATOM 2174 C CA . ASN A 1 288 ? -6.049 15.619 0.172 1.00 88.50 288 ASN A CA 1
ATOM 2175 C C . ASN A 1 288 ? -5.382 16.528 1.223 1.00 88.50 288 ASN A C 1
ATOM 2177 O O . ASN A 1 288 ? -4.307 17.071 0.968 1.00 88.50 288 ASN A O 1
ATOM 2181 N N . ASN A 1 289 ? -5.994 16.720 2.397 1.00 90.75 289 ASN A N 1
ATOM 2182 C CA . ASN A 1 289 ? -5.505 17.638 3.427 1.00 90.75 289 ASN A CA 1
ATOM 2183 C C . ASN A 1 289 ? -5.452 17.027 4.831 1.00 90.75 289 ASN A C 1
ATOM 2185 O O . ASN A 1 289 ? -6.305 16.230 5.228 1.00 90.75 289 ASN A O 1
ATOM 2189 N N . TRP A 1 290 ? -4.485 17.494 5.623 1.00 90.25 290 TRP A N 1
ATOM 2190 C CA . TRP A 1 290 ? -4.431 17.245 7.062 1.00 90.25 290 TRP A CA 1
ATOM 2191 C C . TRP A 1 290 ? -5.521 18.030 7.798 1.00 90.25 290 TRP A C 1
ATOM 2193 O O . TRP A 1 290 ? -5.778 19.200 7.513 1.00 90.25 290 TRP A O 1
ATOM 2203 N N . ASN A 1 291 ? -6.148 17.400 8.787 1.00 81.94 291 ASN A N 1
ATOM 2204 C CA . ASN A 1 291 ? -7.118 18.056 9.652 1.00 81.94 291 ASN A CA 1
ATOM 2205 C C . ASN A 1 291 ? -6.387 18.883 10.711 1.00 81.94 291 ASN A C 1
ATOM 2207 O O . ASN A 1 291 ? -5.831 18.332 11.659 1.00 81.94 291 ASN A O 1
ATOM 2211 N N . THR A 1 292 ? -6.436 20.206 10.596 1.00 84.00 292 THR A N 1
ATOM 2212 C CA . THR A 1 292 ? -5.712 21.128 11.485 1.00 84.00 292 THR A CA 1
ATOM 2213 C C . THR A 1 292 ? -6.181 21.091 12.942 1.00 84.00 292 THR A C 1
ATOM 2215 O O . THR A 1 292 ? -5.440 21.519 13.821 1.00 84.00 292 THR A O 1
ATOM 2218 N N . LEU A 1 293 ? -7.373 20.555 13.234 1.00 73.19 293 LEU A N 1
ATOM 2219 C CA . LEU A 1 293 ? -7.845 20.373 14.613 1.00 73.19 293 LEU A CA 1
ATOM 2220 C C . LEU A 1 293 ? -7.182 19.178 15.310 1.00 73.19 293 LEU A C 1
ATOM 2222 O O . LEU A 1 293 ? -7.091 19.170 16.534 1.00 73.19 293 LEU A O 1
ATOM 2226 N N . THR A 1 294 ? -6.754 18.174 14.543 1.00 74.25 294 THR A N 1
ATOM 2227 C CA . THR A 1 294 ? -6.112 16.953 15.058 1.00 74.25 294 THR A CA 1
ATOM 2228 C C . THR A 1 294 ? -4.593 16.996 14.853 1.00 74.25 294 THR A C 1
ATOM 2230 O O . THR A 1 294 ? -3.830 16.563 15.709 1.00 74.25 294 THR A O 1
ATOM 2233 N N . CYS A 1 295 ? -4.154 17.566 13.730 1.00 88.12 295 CYS A N 1
ATOM 2234 C CA . CYS A 1 295 ? -2.778 17.616 13.246 1.00 88.12 295 CYS A CA 1
ATOM 2235 C C . CYS A 1 295 ? -2.342 19.067 13.008 1.00 88.12 295 CYS A C 1
ATOM 2237 O O . CYS A 1 295 ? -2.153 19.495 11.872 1.00 88.12 295 CYS A O 1
ATOM 2239 N N . ASN A 1 296 ? -2.200 19.846 14.082 1.00 85.06 296 ASN A N 1
ATOM 2240 C CA . ASN A 1 296 ? -1.678 21.217 14.005 1.00 85.06 296 ASN A CA 1
ATOM 2241 C C . ASN A 1 296 ? -0.141 21.287 14.009 1.00 85.06 296 ASN A C 1
ATOM 2243 O O . ASN A 1 296 ? 0.426 22.287 13.576 1.00 85.06 296 ASN A O 1
ATOM 2247 N N . THR A 1 297 ? 0.532 20.243 14.493 1.00 90.88 297 THR A N 1
ATOM 2248 C CA . THR A 1 297 ? 1.989 20.096 14.472 1.00 90.88 297 THR A CA 1
ATOM 2249 C C . THR A 1 297 ? 2.361 18.687 14.029 1.00 90.88 297 THR A C 1
ATOM 2251 O O . THR A 1 297 ? 1.594 17.735 14.207 1.00 90.88 297 THR A O 1
ATOM 2254 N N . THR A 1 298 ? 3.569 18.544 13.486 1.00 94.31 298 THR A N 1
ATOM 2255 C CA . THR A 1 298 ? 4.154 17.247 13.132 1.00 94.31 298 THR A CA 1
ATOM 2256 C C . THR A 1 298 ? 4.166 16.283 14.320 1.00 94.31 298 THR A C 1
ATOM 2258 O O . THR A 1 298 ? 3.796 15.122 14.167 1.00 94.31 298 THR A O 1
ATOM 2261 N N . GLU A 1 299 ? 4.528 16.758 15.513 1.00 92.94 299 GLU A N 1
ATOM 2262 C CA . GLU A 1 299 ? 4.584 15.944 16.734 1.00 92.94 299 GLU A CA 1
ATOM 2263 C C . GLU A 1 299 ? 3.200 15.420 17.143 1.00 92.94 299 GLU A C 1
ATOM 2265 O O . GLU A 1 299 ? 3.014 14.208 17.275 1.00 92.94 299 GLU A O 1
ATOM 2270 N N . ASN A 1 300 ? 2.204 16.310 17.248 1.00 90.00 300 ASN A N 1
ATOM 2271 C CA . ASN A 1 300 ? 0.841 15.927 17.621 1.00 90.00 300 ASN A CA 1
ATOM 2272 C C . ASN A 1 300 ? 0.247 14.940 16.624 1.00 90.00 300 ASN A C 1
ATOM 2274 O O . ASN A 1 300 ? -0.411 13.985 17.018 1.00 90.00 300 ASN A O 1
ATOM 2278 N N . CYS A 1 301 ? 0.506 15.141 15.336 1.00 93.00 301 CYS A N 1
ATOM 2279 C CA . CYS A 1 301 ? 0.002 14.246 14.311 1.00 93.00 301 CYS A CA 1
ATOM 2280 C C . CYS A 1 301 ? 0.712 12.884 14.320 1.00 93.00 301 CYS A C 1
ATOM 2282 O O . CYS A 1 301 ? 0.079 11.848 14.137 1.00 93.00 301 CYS A O 1
ATOM 2284 N N . THR A 1 302 ? 2.022 12.871 14.584 1.00 95.12 302 THR A N 1
ATOM 2285 C CA . THR A 1 302 ? 2.825 11.640 14.633 1.00 95.12 302 THR A CA 1
ATOM 2286 C C . THR A 1 302 ? 2.378 10.714 15.760 1.00 95.12 302 THR A C 1
ATOM 2288 O O . THR A 1 302 ? 2.287 9.507 15.560 1.00 95.12 302 THR A O 1
ATOM 2291 N N . HIS A 1 303 ? 2.077 11.270 16.934 1.00 91.19 303 HIS A N 1
ATOM 2292 C CA . HIS A 1 303 ? 1.681 10.487 18.108 1.00 91.19 303 HIS A CA 1
ATOM 2293 C C . HIS A 1 303 ? 0.167 10.358 18.284 1.00 91.19 303 HIS A C 1
ATOM 2295 O O . HIS A 1 303 ? -0.307 9.399 18.887 1.00 91.19 303 HIS A O 1
ATOM 2301 N N . GLY A 1 304 ? -0.589 11.333 17.789 1.00 86.81 304 GLY A N 1
ATOM 2302 C CA . GLY A 1 304 ? -2.029 11.432 17.982 1.00 86.81 304 GLY A CA 1
ATOM 2303 C C . GLY A 1 304 ? -2.852 10.704 16.931 1.00 86.81 304 GLY A C 1
ATOM 2304 O O . GLY A 1 304 ? -4.058 10.596 17.132 1.00 86.81 304 GLY A O 1
ATOM 2305 N N . CYS A 1 305 ? -2.245 10.192 15.853 1.00 90.81 305 CYS A N 1
ATOM 2306 C CA . CYS A 1 305 ? -2.946 9.524 14.755 1.00 90.81 305 CYS A CA 1
ATOM 2307 C C . CYS A 1 305 ? -2.557 8.052 14.599 1.00 90.81 305 CYS A C 1
ATOM 2309 O O . CYS A 1 305 ? -1.406 7.670 14.794 1.00 90.81 305 CYS A O 1
ATOM 2311 N N . ALA A 1 306 ? -3.523 7.237 14.184 1.00 90.31 306 ALA A N 1
ATOM 2312 C CA . ALA A 1 306 ? -3.356 5.825 13.879 1.00 90.31 306 ALA A CA 1
ATOM 2313 C C . ALA A 1 306 ? -3.821 5.525 12.451 1.00 90.31 306 ALA A C 1
ATOM 2315 O O . ALA A 1 306 ? -4.824 6.071 11.987 1.00 90.31 306 ALA A O 1
ATOM 2316 N N . VAL A 1 307 ? -3.085 4.641 11.771 1.00 91.62 307 VAL A N 1
ATOM 2317 C CA . VAL A 1 307 ? -3.543 3.990 10.537 1.00 91.62 307 VAL A CA 1
ATOM 2318 C C . VAL A 1 307 ? -4.393 2.776 10.898 1.00 91.62 307 VAL A C 1
ATOM 2320 O O . VAL A 1 307 ? -4.000 1.981 11.752 1.00 91.62 307 VAL A O 1
ATOM 2323 N N . GLU A 1 308 ? -5.543 2.631 10.248 1.00 85.69 308 GLU A N 1
ATOM 2324 C CA . GLU A 1 308 ? -6.479 1.533 10.517 1.00 85.69 308 GLU A CA 1
ATOM 2325 C C . GLU A 1 308 ? -6.355 0.343 9.562 1.00 85.69 308 GLU A C 1
ATOM 2327 O O . GLU A 1 308 ? -5.628 0.370 8.560 1.00 85.69 308 GLU A O 1
ATOM 2332 N N . GLY A 1 309 ? -7.066 -0.739 9.892 1.00 87.12 309 GLY A N 1
ATOM 2333 C CA . GLY A 1 309 ? -7.257 -1.862 8.983 1.00 87.12 309 GLY A CA 1
ATOM 2334 C C . GLY A 1 309 ? -7.938 -1.453 7.671 1.00 87.12 309 GLY A C 1
ATOM 2335 O O . GLY A 1 309 ? -8.529 -0.378 7.554 1.00 87.12 309 GLY A O 1
ATOM 2336 N N . ALA A 1 310 ? -7.849 -2.318 6.662 1.00 87.12 310 ALA A N 1
ATOM 2337 C CA . ALA A 1 310 ? -8.381 -2.059 5.326 1.00 87.12 310 ALA A CA 1
ATOM 2338 C C . ALA A 1 310 ? -9.472 -3.065 4.918 1.00 87.12 310 ALA A C 1
ATOM 2340 O O . ALA A 1 310 ? -9.294 -4.276 5.035 1.00 87.12 310 ALA A O 1
ATOM 2341 N N . ASP A 1 311 ? -10.578 -2.570 4.349 1.00 85.25 311 ASP A N 1
ATOM 2342 C CA . ASP A 1 311 ? -11.530 -3.402 3.599 1.00 85.25 311 ASP A CA 1
ATOM 2343 C C . ASP A 1 311 ? -11.087 -3.495 2.133 1.00 85.25 311 ASP A C 1
ATOM 2345 O O . ASP A 1 311 ? -11.418 -2.663 1.281 1.00 85.25 311 ASP A O 1
ATOM 2349 N N . TYR A 1 312 ? -10.273 -4.510 1.861 1.00 91.25 312 TYR A N 1
ATOM 2350 C CA . TYR A 1 312 ? -9.577 -4.696 0.593 1.00 91.25 312 TYR A CA 1
ATOM 2351 C C . TYR A 1 312 ? -10.512 -4.739 -0.619 1.00 91.25 312 TYR A C 1
ATOM 2353 O O . TYR A 1 312 ? -10.240 -4.068 -1.612 1.00 91.25 312 TYR A O 1
ATOM 2361 N N . ASP A 1 313 ? -11.616 -5.482 -0.553 1.00 86.62 313 ASP A N 1
ATOM 2362 C CA . ASP A 1 313 ? -12.516 -5.646 -1.698 1.00 86.62 313 ASP A CA 1
ATOM 2363 C C . ASP A 1 313 ? -13.469 -4.453 -1.834 1.00 86.62 313 ASP A C 1
ATOM 2365 O O . ASP A 1 313 ? -13.524 -3.813 -2.889 1.00 86.62 313 ASP A O 1
ATOM 2369 N N . TYR A 1 314 ? -14.204 -4.126 -0.766 1.00 78.88 314 TYR A N 1
ATOM 2370 C CA . TYR A 1 314 ? -15.296 -3.158 -0.841 1.00 78.88 314 TYR A CA 1
ATOM 2371 C C . TYR A 1 314 ? -14.797 -1.725 -1.038 1.00 78.88 314 TYR A C 1
ATOM 2373 O O . TYR A 1 314 ? -15.355 -0.999 -1.861 1.00 78.88 314 TYR A O 1
ATOM 2381 N N . VAL A 1 315 ? -13.748 -1.324 -0.313 1.00 79.94 315 VAL A N 1
ATOM 2382 C CA . VAL A 1 315 ? -13.212 0.046 -0.359 1.00 79.94 315 VAL A CA 1
ATOM 2383 C C . VAL A 1 315 ? -12.153 0.176 -1.445 1.00 79.94 315 VAL A C 1
ATOM 2385 O O . VAL A 1 315 ? -12.199 1.113 -2.241 1.00 79.94 315 VAL A O 1
ATOM 2388 N N . TYR A 1 316 ? -11.224 -0.779 -1.522 1.00 89.75 316 TYR A N 1
ATOM 2389 C CA . TYR A 1 316 ? -10.036 -0.645 -2.371 1.00 89.75 316 TYR A CA 1
ATOM 2390 C C . TYR A 1 316 ? -10.104 -1.438 -3.682 1.00 89.75 316 TYR A C 1
ATOM 2392 O O . TYR A 1 316 ? -9.295 -1.209 -4.576 1.00 89.75 316 TYR A O 1
ATOM 2400 N N . GLY A 1 317 ? -11.090 -2.323 -3.870 1.00 91.25 317 GLY A N 1
ATOM 2401 C CA . GLY A 1 317 ? -11.228 -3.118 -5.096 1.00 91.25 317 GLY A CA 1
ATOM 2402 C C . GLY A 1 317 ? -10.097 -4.123 -5.322 1.00 91.25 317 GLY A C 1
ATOM 2403 O O . GLY A 1 317 ? -9.835 -4.498 -6.468 1.00 91.25 317 GLY A O 1
ATOM 2404 N N . VAL A 1 318 ? -9.439 -4.544 -4.243 1.00 96.44 318 VAL A N 1
ATOM 2405 C CA . VAL A 1 318 ? -8.415 -5.584 -4.209 1.00 96.44 318 VAL A CA 1
ATOM 2406 C C . VAL A 1 318 ? -9.094 -6.922 -3.965 1.00 96.44 318 VAL A C 1
ATOM 2408 O O . VAL A 1 318 ? -9.701 -7.149 -2.920 1.00 96.44 318 VAL A O 1
ATOM 2411 N N . LYS A 1 319 ? -8.970 -7.836 -4.927 1.00 95.12 319 LYS A N 1
ATOM 2412 C CA . LYS A 1 319 ? -9.478 -9.205 -4.793 1.00 95.12 319 LYS A CA 1
ATOM 2413 C C . LYS A 1 319 ? -8.366 -10.204 -5.021 1.00 95.12 319 LYS A C 1
ATOM 2415 O O . LYS A 1 319 ? -7.579 -10.054 -5.954 1.00 95.12 319 LYS A O 1
ATOM 2420 N N . THR A 1 320 ? -8.366 -11.253 -4.215 1.00 95.31 320 THR A N 1
ATOM 2421 C CA . THR A 1 320 ? -7.473 -12.392 -4.371 1.00 95.31 320 THR A CA 1
ATOM 2422 C C . THR A 1 320 ? -8.266 -13.679 -4.537 1.00 95.31 320 THR A C 1
ATOM 2424 O O . THR A 1 320 ? -9.346 -13.849 -3.970 1.00 95.31 320 THR A O 1
ATOM 2427 N N . ALA A 1 321 ? -7.729 -14.596 -5.335 1.00 91.69 321 ALA A N 1
ATOM 2428 C CA . ALA A 1 321 ? -8.215 -15.965 -5.423 1.00 91.69 321 ALA A CA 1
ATOM 2429 C C . ALA A 1 321 ? -7.028 -16.882 -5.717 1.00 91.69 321 ALA A C 1
ATOM 2431 O O . ALA A 1 321 ? -6.498 -16.875 -6.828 1.00 91.69 321 ALA A O 1
ATOM 2432 N N . ASN A 1 322 ? -6.613 -17.670 -4.720 1.00 92.25 322 ASN A N 1
ATOM 2433 C CA . ASN A 1 322 ? -5.401 -18.492 -4.768 1.00 92.25 322 ASN A CA 1
ATOM 2434 C C . ASN A 1 322 ? -4.157 -17.669 -5.134 1.00 92.25 322 ASN A C 1
ATOM 2436 O O . ASN A 1 322 ? -3.665 -16.911 -4.308 1.00 92.25 322 ASN A O 1
ATOM 2440 N N . ASP A 1 323 ? -3.644 -17.847 -6.347 1.00 93.06 323 ASP A N 1
ATOM 2441 C CA . ASP A 1 323 ? -2.457 -17.207 -6.902 1.00 93.06 323 ASP A CA 1
ATOM 2442 C C . ASP A 1 323 ? -2.760 -15.988 -7.768 1.00 93.06 323 ASP A C 1
ATOM 2444 O O . ASP A 1 323 ? -1.832 -15.396 -8.313 1.00 93.06 323 ASP A O 1
ATOM 2448 N N . SER A 1 324 ? -4.032 -15.601 -7.880 1.00 95.69 324 SER A N 1
ATOM 2449 C CA . SER A 1 324 ? -4.468 -14.433 -8.639 1.00 95.69 324 SER A CA 1
ATOM 2450 C C . SER A 1 324 ? -4.767 -13.231 -7.744 1.00 95.69 324 SER A C 1
ATOM 2452 O O . SER A 1 324 ? -5.366 -13.358 -6.673 1.00 95.69 324 SER A O 1
ATOM 2454 N N . LEU A 1 325 ? -4.375 -12.056 -8.230 1.00 97.75 325 LEU A N 1
ATOM 2455 C CA . LEU A 1 325 ? -4.615 -10.733 -7.670 1.00 97.75 325 LEU A CA 1
ATOM 2456 C C . LEU A 1 325 ? -5.306 -9.873 -8.730 1.00 97.75 325 LEU A C 1
ATOM 2458 O O . LEU A 1 325 ? -4.864 -9.821 -9.873 1.00 97.75 325 LEU A O 1
ATOM 2462 N N . SER A 1 326 ? -6.368 -9.170 -8.354 1.00 97.06 326 SER A N 1
ATOM 2463 C CA . SER A 1 326 ? -7.033 -8.167 -9.185 1.00 97.06 326 SER A CA 1
ATOM 2464 C C . SER A 1 326 ? -7.021 -6.829 -8.461 1.00 97.06 326 SER A C 1
ATOM 2466 O O . SER A 1 326 ? -7.584 -6.727 -7.371 1.00 97.06 326 SER A O 1
ATOM 2468 N N . LEU A 1 327 ? -6.449 -5.808 -9.098 1.00 96.88 327 LEU A N 1
ATOM 2469 C CA . LEU A 1 327 ? -6.399 -4.434 -8.603 1.00 96.88 327 LEU A CA 1
ATOM 2470 C C . LEU A 1 327 ? -7.294 -3.554 -9.459 1.00 96.88 327 LEU A C 1
ATOM 2472 O O . LEU A 1 327 ? -6.969 -3.271 -10.612 1.00 96.88 327 LEU A O 1
ATOM 2476 N N . ARG A 1 328 ? -8.436 -3.133 -8.915 1.00 93.38 328 ARG A N 1
ATOM 2477 C CA . ARG A 1 328 ? -9.320 -2.196 -9.609 1.00 93.38 328 ARG A CA 1
ATOM 2478 C C . ARG A 1 328 ? -8.783 -0.773 -9.481 1.00 93.38 328 ARG A C 1
ATOM 2480 O O . ARG A 1 328 ? -8.430 -0.349 -8.388 1.00 93.38 328 ARG A O 1
ATOM 2487 N N . PHE A 1 329 ? -8.784 -0.025 -10.583 1.00 92.19 329 PHE A N 1
ATOM 2488 C CA . PHE A 1 329 ? -8.335 1.368 -10.572 1.00 92.19 329 PHE A CA 1
ATOM 2489 C C . PHE A 1 329 ? -9.269 2.272 -9.760 1.00 92.19 329 PHE A C 1
ATOM 2491 O O . PHE A 1 329 ? -8.809 2.985 -8.885 1.00 92.19 329 PHE A O 1
ATOM 2498 N N . ARG A 1 330 ? -10.584 2.229 -10.010 1.00 88.31 330 ARG A N 1
ATOM 2499 C CA . ARG A 1 330 ? -11.575 3.020 -9.266 1.00 88.31 330 ARG A CA 1
ATOM 2500 C C . ARG A 1 330 ? -12.580 2.125 -8.556 1.00 88.31 330 ARG A C 1
ATOM 2502 O O . ARG A 1 330 ? -13.234 1.294 -9.192 1.00 88.31 330 ARG A O 1
ATOM 2509 N N . THR A 1 331 ? -12.766 2.357 -7.262 1.00 82.69 331 THR A N 1
ATOM 2510 C CA . THR A 1 331 ? -13.755 1.653 -6.438 1.00 82.69 331 THR A CA 1
ATOM 2511 C C . THR A 1 331 ? -14.657 2.672 -5.761 1.00 82.69 331 THR A C 1
ATOM 2513 O O . THR A 1 331 ? -14.198 3.486 -4.971 1.00 82.69 331 THR A O 1
ATOM 2516 N N . ASN A 1 332 ? -15.946 2.660 -6.103 1.00 78.38 332 ASN A N 1
ATOM 2517 C CA . ASN A 1 332 ? -16.944 3.516 -5.462 1.00 78.38 332 ASN A CA 1
ATOM 2518 C C . ASN A 1 332 ? -17.589 2.742 -4.307 1.00 78.38 332 ASN A C 1
ATOM 2520 O O . ASN A 1 332 ? -18.016 1.604 -4.508 1.00 78.38 332 ASN A O 1
ATOM 2524 N N . PHE A 1 333 ? -17.699 3.367 -3.137 1.00 65.62 333 PHE A N 1
ATOM 2525 C CA . PHE A 1 333 ? -18.297 2.774 -1.943 1.00 65.62 333 PHE A CA 1
ATOM 2526 C C . PHE A 1 333 ? -19.090 3.839 -1.182 1.00 65.62 333 PHE A C 1
ATOM 2528 O O . PHE A 1 333 ? -18.613 4.950 -0.963 1.00 65.62 333 PHE A O 1
ATOM 2535 N N . ASN A 1 334 ? -20.313 3.511 -0.760 1.00 61.03 334 ASN A N 1
ATOM 2536 C CA . ASN A 1 334 ? -21.217 4.457 -0.093 1.00 61.03 334 ASN A CA 1
ATOM 2537 C C . ASN A 1 334 ? -21.303 5.821 -0.827 1.00 61.03 334 ASN A C 1
ATOM 2539 O O . ASN A 1 334 ? -21.791 5.887 -1.954 1.00 61.03 334 ASN A O 1
ATOM 2543 N N . PHE A 1 335 ? -20.838 6.894 -0.176 1.00 49.69 335 PHE A N 1
ATOM 2544 C CA . PHE A 1 335 ? -20.804 8.285 -0.645 1.00 49.69 335 PHE A CA 1
ATOM 2545 C C . PHE A 1 335 ? -19.399 8.746 -1.089 1.00 49.69 335 PHE A C 1
ATOM 2547 O O . PHE A 1 335 ? -19.185 9.937 -1.301 1.00 49.69 335 PHE A O 1
ATOM 2554 N N . ALA A 1 336 ? -18.439 7.827 -1.213 1.00 63.91 336 ALA A N 1
ATOM 2555 C CA . ALA A 1 336 ? -17.039 8.111 -1.511 1.00 63.91 336 ALA A CA 1
ATOM 2556 C C . ALA A 1 336 ? -16.484 7.168 -2.593 1.00 63.91 336 ALA A C 1
ATOM 2558 O O . ALA A 1 336 ? -17.182 6.314 -3.152 1.00 63.91 336 ALA A O 1
ATOM 2559 N N . HIS A 1 337 ? -15.215 7.361 -2.935 1.00 75.31 337 HIS A N 1
ATOM 2560 C CA . HIS A 1 337 ? -14.501 6.496 -3.860 1.00 75.31 337 HIS A CA 1
ATOM 2561 C C . HIS A 1 337 ? -13.008 6.464 -3.537 1.00 75.31 337 HIS A C 1
ATOM 2563 O O . HIS A 1 337 ? -12.484 7.388 -2.926 1.00 75.31 337 HIS A O 1
ATOM 2569 N N . ASN A 1 338 ? -12.349 5.390 -3.961 1.00 83.62 338 ASN A N 1
ATOM 2570 C CA . ASN A 1 338 ? -10.905 5.209 -3.924 1.00 83.62 338 ASN A CA 1
ATOM 2571 C C . ASN A 1 338 ? -10.365 5.125 -5.358 1.00 83.62 338 ASN A C 1
ATOM 2573 O O . ASN A 1 338 ? -11.014 4.522 -6.226 1.00 83.62 338 ASN A O 1
ATOM 2577 N N . ILE A 1 339 ? -9.178 5.692 -5.580 1.00 88.00 339 ILE A N 1
ATOM 2578 C CA . ILE A 1 339 ? -8.435 5.635 -6.841 1.00 88.00 339 ILE A CA 1
ATOM 2579 C C . ILE A 1 339 ? -7.073 4.993 -6.584 1.00 88.00 339 ILE A C 1
ATOM 2581 O O . ILE A 1 339 ? -6.308 5.464 -5.753 1.00 88.00 339 ILE A O 1
ATOM 2585 N N . GLY A 1 340 ? -6.768 3.937 -7.326 1.00 92.19 340 GLY A N 1
ATOM 2586 C CA . GLY A 1 340 ? -5.516 3.203 -7.253 1.00 92.19 340 GLY A CA 1
ATOM 2587 C C . GLY A 1 340 ? -5.385 2.305 -6.025 1.00 92.19 340 GLY A C 1
ATOM 2588 O O . GLY A 1 340 ? -6.232 2.261 -5.135 1.00 92.19 340 GLY A O 1
ATOM 2589 N N . SER A 1 341 ? -4.313 1.527 -6.002 1.00 96.50 341 SER A N 1
ATOM 2590 C CA . SER A 1 341 ? -3.873 0.780 -4.822 1.00 96.50 341 SER A CA 1
ATOM 2591 C C . SER A 1 341 ? -2.397 0.431 -4.959 1.00 96.50 341 SER A C 1
ATOM 2593 O O . SER A 1 341 ? -1.874 0.324 -6.070 1.00 96.50 341 SER A O 1
ATOM 2595 N N . ARG A 1 342 ? -1.721 0.240 -3.824 1.00 98.56 342 ARG A N 1
ATOM 2596 C CA . ARG A 1 342 ? -0.353 -0.282 -3.754 1.00 98.56 342 ARG A CA 1
ATOM 2597 C C . ARG A 1 342 ? -0.280 -1.319 -2.644 1.00 98.56 342 ARG A C 1
ATOM 2599 O O . ARG A 1 342 ? -0.652 -1.026 -1.511 1.00 98.56 342 ARG A O 1
ATOM 2606 N N . LEU A 1 343 ? 0.180 -2.518 -2.984 1.00 98.69 343 LEU A N 1
ATOM 2607 C CA . LEU A 1 343 ? 0.283 -3.637 -2.057 1.00 98.69 343 LEU A CA 1
ATOM 2608 C C . LEU A 1 343 ? 1.683 -4.222 -2.024 1.00 98.69 343 LEU A C 1
ATOM 2610 O O . LEU A 1 343 ? 2.404 -4.219 -3.024 1.00 98.69 343 LEU A O 1
ATOM 2614 N N . PHE A 1 344 ? 2.004 -4.798 -0.874 1.00 98.75 344 PHE A N 1
ATOM 2615 C CA . PHE A 1 344 ? 3.260 -5.482 -0.615 1.00 98.75 344 PHE A CA 1
ATOM 2616 C C . PHE A 1 344 ? 3.006 -6.951 -0.309 1.00 98.75 344 PHE A C 1
ATOM 2618 O O . PHE A 1 344 ? 2.048 -7.288 0.393 1.00 98.75 344 PHE A O 1
ATOM 2625 N N . LEU A 1 345 ? 3.872 -7.825 -0.823 1.00 98.38 345 LEU A N 1
ATOM 2626 C CA . LEU A 1 345 ? 3.844 -9.240 -0.468 1.00 98.38 345 LEU A CA 1
ATOM 2627 C C . LEU A 1 345 ? 4.460 -9.454 0.920 1.00 98.38 345 LEU A C 1
ATOM 2629 O O . LEU A 1 345 ? 5.537 -8.937 1.217 1.00 98.38 345 LEU A O 1
ATOM 2633 N N . MET A 1 346 ? 3.789 -10.244 1.751 1.00 97.69 346 MET A N 1
ATOM 2634 C CA . MET A 1 346 ? 4.171 -10.537 3.131 1.00 97.69 346 MET A CA 1
ATOM 2635 C C . MET A 1 346 ? 4.655 -11.985 3.276 1.00 97.69 346 MET A C 1
ATOM 2637 O O . MET A 1 346 ? 4.102 -12.899 2.662 1.00 97.69 346 MET A O 1
ATOM 2641 N N . ASP A 1 347 ? 5.665 -12.180 4.124 1.00 93.75 347 ASP A N 1
ATOM 2642 C CA . ASP A 1 347 ? 6.154 -13.493 4.585 1.00 93.75 347 ASP A CA 1
ATOM 2643 C C . ASP A 1 347 ? 5.437 -13.918 5.881 1.00 93.75 347 ASP A C 1
ATOM 2645 O O . ASP A 1 347 ? 5.137 -15.084 6.118 1.00 93.75 347 ASP A O 1
ATOM 2649 N N . SER A 1 348 ? 5.090 -12.942 6.721 1.00 93.44 348 SER A N 1
ATOM 2650 C CA . SER A 1 348 ? 4.308 -13.148 7.941 1.00 93.44 348 SER A CA 1
ATOM 2651 C C . SER A 1 348 ? 3.484 -11.905 8.256 1.00 93.44 348 SER A C 1
ATOM 2653 O O . SER A 1 348 ? 3.744 -10.845 7.693 1.00 93.44 348 SER A O 1
ATOM 2655 N N . LYS A 1 349 ? 2.590 -11.986 9.249 1.00 89.31 349 LYS A N 1
ATOM 2656 C CA . LYS A 1 349 ? 1.741 -10.862 9.681 1.00 89.31 349 LYS A CA 1
ATOM 2657 C C . LYS A 1 349 ? 2.494 -9.541 9.894 1.00 89.31 349 LYS A C 1
ATOM 2659 O O . LYS A 1 349 ? 1.928 -8.476 9.677 1.00 89.31 349 LYS A O 1
ATOM 2664 N N . HIS A 1 350 ? 3.756 -9.594 10.320 1.00 95.12 350 HIS A N 1
ATOM 2665 C CA . HIS A 1 350 ? 4.535 -8.407 10.685 1.00 95.12 350 HIS A CA 1
ATOM 2666 C C . HIS A 1 350 ? 5.770 -8.177 9.806 1.00 95.12 350 HIS A C 1
ATOM 2668 O O . HIS A 1 350 ? 6.589 -7.324 10.154 1.00 95.12 350 HIS A O 1
ATOM 2674 N N . ARG A 1 351 ? 5.959 -8.943 8.720 1.00 98.06 351 ARG A N 1
ATOM 2675 C CA . ARG A 1 351 ? 7.151 -8.825 7.867 1.00 98.06 351 ARG A CA 1
ATOM 2676 C C . ARG A 1 351 ? 6.851 -9.015 6.383 1.00 98.06 351 ARG A C 1
ATOM 2678 O O . ARG A 1 351 ? 6.192 -9.982 6.002 1.00 98.06 351 ARG A O 1
ATOM 2685 N N . TYR A 1 352 ? 7.424 -8.146 5.556 1.00 98.69 352 TYR 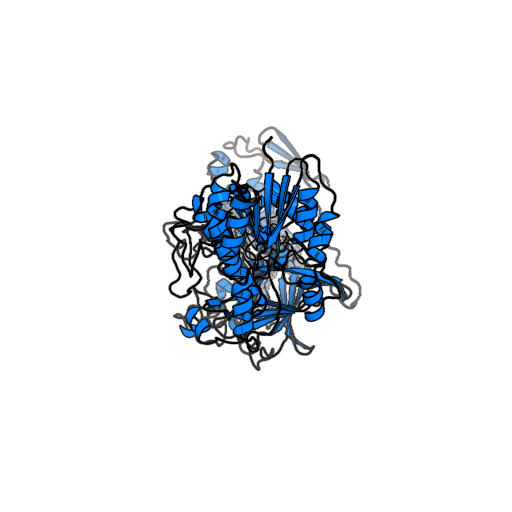A N 1
ATOM 2686 C CA . TYR A 1 352 ? 7.415 -8.287 4.105 1.00 98.69 352 TYR A CA 1
ATOM 2687 C C . TYR A 1 352 ? 8.204 -9.515 3.647 1.00 98.69 352 TYR A C 1
ATOM 2689 O O . TYR A 1 352 ? 9.217 -9.890 4.245 1.00 98.69 352 TYR A O 1
ATOM 2697 N N . GLN A 1 353 ? 7.759 -10.102 2.538 1.00 98.00 353 GLN A N 1
ATOM 2698 C CA . GLN A 1 353 ? 8.532 -11.087 1.801 1.00 98.00 353 GLN A CA 1
ATOM 2699 C C . GLN A 1 353 ? 9.677 -10.384 1.075 1.00 98.00 353 GLN A C 1
ATOM 2701 O O . GLN A 1 353 ? 9.463 -9.488 0.257 1.00 98.00 353 GLN A O 1
ATOM 2706 N N . MET A 1 354 ? 10.897 -10.844 1.345 1.00 97.50 354 MET A N 1
ATOM 2707 C CA . MET A 1 354 ? 12.112 -10.308 0.740 1.00 97.50 354 MET A CA 1
ATOM 2708 C C . MET A 1 354 ? 12.580 -11.195 -0.419 1.00 97.50 354 MET A C 1
ATOM 2710 O O . MET A 1 354 ? 12.558 -12.423 -0.310 1.00 97.50 354 MET A O 1
ATOM 2714 N N . PHE A 1 355 ? 13.046 -10.578 -1.505 1.00 96.62 355 PHE A N 1
ATOM 2715 C CA . PHE A 1 355 ? 13.531 -11.239 -2.719 1.00 96.62 355 PHE A CA 1
ATOM 2716 C C . PHE A 1 355 ? 14.920 -10.743 -3.110 1.00 96.62 355 PHE A C 1
ATOM 2718 O O . PHE A 1 355 ? 15.167 -9.542 -3.137 1.00 96.62 355 PHE A O 1
ATOM 2725 N N . THR A 1 356 ? 15.809 -11.658 -3.492 1.00 95.25 356 THR A N 1
ATOM 2726 C CA . THR A 1 356 ? 17.094 -11.324 -4.123 1.00 95.25 356 THR A CA 1
ATOM 2727 C C . THR A 1 356 ? 17.021 -11.672 -5.604 1.00 95.25 356 THR A C 1
ATOM 2729 O O . THR A 1 356 ? 16.754 -12.821 -5.956 1.00 95.25 356 THR A O 1
ATOM 2732 N N . LEU A 1 357 ? 17.255 -10.699 -6.486 1.00 95.69 357 LEU A N 1
ATOM 2733 C CA . LEU A 1 357 ? 17.031 -10.888 -7.924 1.00 95.69 357 LEU A CA 1
ATOM 2734 C C . LEU A 1 357 ? 18.195 -11.595 -8.628 1.00 95.69 357 LEU A C 1
ATOM 2736 O O . LEU A 1 357 ? 17.968 -12.335 -9.584 1.00 95.69 357 LEU A O 1
ATOM 2740 N N . LYS A 1 358 ? 19.442 -11.412 -8.170 1.00 93.88 358 LYS A N 1
ATOM 2741 C CA . LYS A 1 358 ? 20.633 -11.954 -8.843 1.00 93.88 358 LYS A CA 1
ATOM 2742 C C . LYS A 1 358 ? 20.532 -13.462 -9.073 1.00 93.88 358 LYS A C 1
ATOM 2744 O O . LYS A 1 358 ? 20.427 -14.240 -8.130 1.00 93.88 358 LYS A O 1
ATOM 2749 N N . GLY A 1 359 ? 20.686 -13.870 -10.332 1.00 91.31 359 GLY A N 1
ATOM 2750 C CA . GLY A 1 359 ? 20.714 -15.279 -10.719 1.00 91.31 359 GLY A CA 1
ATOM 2751 C C . GLY A 1 359 ? 19.340 -15.945 -10.729 1.00 91.31 359 GLY A C 1
ATOM 2752 O O . GLY A 1 359 ? 19.275 -17.161 -10.908 1.00 91.31 359 GLY A O 1
ATOM 2753 N N . ASN A 1 360 ? 18.266 -15.173 -10.563 1.00 93.00 360 ASN A N 1
ATOM 2754 C CA . ASN A 1 360 ? 16.897 -15.659 -10.574 1.00 93.00 360 ASN A CA 1
ATOM 2755 C C . ASN A 1 360 ? 16.128 -15.168 -11.808 1.00 93.00 360 ASN A C 1
ATOM 2757 O O . ASN A 1 360 ? 16.552 -14.281 -12.555 1.00 93.00 360 ASN A O 1
ATOM 2761 N N . GLU A 1 361 ? 14.977 -15.790 -12.003 1.00 94.38 361 GLU A N 1
ATOM 2762 C CA . GLU A 1 361 ? 13.947 -15.471 -12.976 1.00 94.38 361 GLU A CA 1
ATOM 2763 C C . GLU A 1 361 ? 12.626 -15.262 -12.234 1.00 94.38 361 GLU A C 1
ATOM 2765 O O . GLU A 1 361 ? 12.286 -16.064 -11.361 1.00 94.38 361 GLU A O 1
ATOM 2770 N N . LEU A 1 362 ? 11.891 -14.210 -12.596 1.00 96.50 362 LEU A N 1
ATOM 2771 C CA . LEU A 1 362 ? 10.516 -13.968 -12.163 1.00 96.50 362 LEU A CA 1
ATOM 2772 C C . LEU A 1 362 ? 9.576 -14.181 -13.341 1.00 96.50 362 LEU A C 1
ATOM 2774 O O . LEU A 1 362 ? 9.786 -13.585 -14.400 1.00 96.50 362 LEU A O 1
ATOM 2778 N N . ALA A 1 363 ? 8.527 -14.975 -13.133 1.00 96.50 363 ALA A N 1
ATOM 2779 C CA . ALA A 1 363 ? 7.448 -15.141 -14.096 1.00 96.50 363 ALA A CA 1
ATOM 2780 C C . ALA A 1 363 ? 6.077 -14.911 -13.453 1.00 96.50 363 ALA A C 1
ATOM 2782 O O . ALA A 1 363 ? 5.768 -15.470 -12.400 1.00 96.50 363 ALA A O 1
ATOM 2783 N N . PHE A 1 364 ? 5.240 -14.113 -14.108 1.00 97.44 364 PHE A N 1
ATOM 2784 C CA . PHE A 1 364 ? 3.856 -13.885 -13.701 1.00 97.44 364 PHE A CA 1
ATOM 2785 C C . PHE A 1 364 ? 2.966 -13.733 -14.931 1.00 97.44 364 PHE A C 1
ATOM 2787 O O . PHE A 1 364 ? 3.405 -13.217 -15.961 1.00 97.44 364 PHE A O 1
ATOM 2794 N N . ASP A 1 365 ? 1.723 -14.190 -14.826 1.00 97.81 365 ASP A N 1
ATOM 2795 C CA . ASP A 1 365 ? 0.719 -13.937 -15.855 1.00 97.81 365 ASP A CA 1
ATOM 2796 C C . ASP A 1 365 ? 0.026 -12.613 -15.560 1.00 97.81 365 ASP A C 1
ATOM 2798 O O . ASP A 1 365 ? -0.230 -12.289 -14.399 1.00 97.81 365 ASP A O 1
ATOM 2802 N N . VAL A 1 366 ? -0.297 -11.859 -16.604 1.00 97.56 366 VAL A N 1
ATOM 2803 C CA . VAL A 1 366 ? -0.953 -10.562 -16.490 1.00 97.56 366 VAL A CA 1
ATOM 2804 C C . VAL A 1 366 ? -2.077 -10.425 -17.517 1.00 97.56 366 VAL A C 1
ATOM 2806 O O . VAL A 1 366 ? -1.967 -10.880 -18.656 1.00 97.56 366 VAL A O 1
ATOM 2809 N N . ASP A 1 367 ? -3.177 -9.806 -17.097 1.00 97.06 367 ASP A N 1
ATOM 2810 C CA . ASP A 1 367 ? -4.271 -9.338 -17.949 1.00 97.06 367 ASP A CA 1
ATOM 2811 C C . ASP A 1 367 ? -4.432 -7.829 -17.730 1.00 97.06 367 ASP A C 1
ATOM 2813 O O . ASP A 1 367 ? -4.820 -7.373 -16.650 1.00 97.06 367 ASP A O 1
ATOM 2817 N N . LEU A 1 368 ? -4.091 -7.074 -18.776 1.00 94.12 368 LEU A N 1
ATOM 2818 C CA . LEU A 1 368 ? -4.166 -5.613 -18.847 1.00 94.12 368 LEU A CA 1
ATOM 2819 C C . LEU A 1 368 ? -5.177 -5.156 -19.899 1.00 94.12 368 LEU A C 1
ATOM 2821 O O . LEU A 1 368 ? -5.169 -3.990 -20.273 1.00 94.12 368 LEU A O 1
ATOM 2825 N N . SER A 1 369 ? -6.060 -6.042 -20.372 1.00 94.00 369 SER A N 1
ATOM 2826 C CA . SER A 1 369 ? -7.005 -5.766 -21.471 1.00 94.00 369 SER A CA 1
ATOM 2827 C C . SER A 1 369 ? -7.899 -4.545 -21.245 1.00 94.00 369 SER A C 1
ATOM 2829 O O . SER A 1 369 ? -8.428 -3.968 -22.197 1.00 94.00 369 SER A O 1
ATOM 2831 N N . THR A 1 370 ? -8.040 -4.150 -19.980 1.00 93.00 370 THR A N 1
ATOM 2832 C CA . THR A 1 370 ? -8.835 -3.014 -19.517 1.00 93.00 370 THR A CA 1
ATOM 2833 C C . THR A 1 370 ? -7.991 -1.864 -18.966 1.00 93.00 370 THR A C 1
ATOM 2835 O O . THR A 1 370 ? -8.558 -0.897 -18.491 1.00 93.00 370 THR A O 1
ATOM 2838 N N . VAL A 1 371 ? -6.660 -1.934 -18.959 1.00 94.19 371 VAL A N 1
ATOM 2839 C CA . VAL A 1 371 ? -5.820 -0.839 -18.445 1.00 94.19 371 VAL A CA 1
ATOM 2840 C C . VAL A 1 371 ? -5.494 0.095 -19.607 1.00 94.19 371 VAL A C 1
ATOM 2842 O O . VAL A 1 371 ? -4.774 -0.290 -20.523 1.00 94.19 371 VAL A O 1
ATOM 2845 N N . GLU A 1 372 ? -6.064 1.296 -19.595 1.00 93.31 372 GLU A N 1
ATOM 2846 C CA . GLU A 1 372 ? -5.993 2.259 -20.703 1.00 93.31 372 GLU A CA 1
ATOM 2847 C C . GLU A 1 372 ? -4.886 3.313 -20.510 1.00 93.31 372 GLU A C 1
ATOM 2849 O O . GLU A 1 372 ? -4.141 3.280 -19.528 1.00 93.31 372 GLU A O 1
ATOM 2854 N N . CYS A 1 373 ? -4.782 4.236 -21.472 1.00 94.12 373 CYS A N 1
ATOM 2855 C CA . CYS A 1 373 ? -3.899 5.403 -21.428 1.00 94.12 373 CYS A CA 1
ATOM 2856 C C . CYS A 1 373 ? -4.033 6.190 -20.118 1.00 94.12 373 CYS A C 1
ATOM 2858 O O . CYS A 1 373 ? -5.131 6.315 -19.567 1.00 94.12 373 CYS A O 1
ATOM 2860 N N . GLY A 1 374 ? -2.916 6.723 -19.621 1.00 92.31 374 GLY A N 1
ATOM 2861 C CA . GLY A 1 374 ? -2.901 7.521 -18.393 1.00 92.31 374 GLY A CA 1
ATOM 2862 C C . GLY A 1 374 ? -2.912 6.690 -17.102 1.00 92.31 374 GLY A C 1
ATOM 2863 O O . GLY A 1 374 ? -2.804 7.245 -16.006 1.00 92.31 374 GLY A O 1
ATOM 2864 N N . ILE A 1 375 ? -2.981 5.357 -17.189 1.00 94.75 375 ILE A N 1
ATOM 2865 C CA . ILE A 1 375 ? -2.988 4.438 -16.041 1.00 94.75 375 ILE A CA 1
ATOM 2866 C C . ILE A 1 375 ? -1.793 3.491 -16.146 1.00 94.75 375 ILE A C 1
ATOM 2868 O O . ILE A 1 375 ? -1.451 3.028 -17.229 1.00 94.75 375 ILE A O 1
ATOM 2872 N N . ASN A 1 376 ? -1.174 3.183 -15.009 1.00 97.00 376 ASN A N 1
ATOM 2873 C CA . ASN A 1 376 ? -0.062 2.251 -14.898 1.00 97.00 376 ASN A CA 1
ATOM 2874 C C . ASN A 1 376 ? -0.438 1.108 -13.944 1.00 97.00 376 ASN A C 1
ATOM 2876 O O . ASN A 1 376 ? -0.656 1.332 -12.752 1.00 97.00 376 ASN A O 1
ATOM 2880 N N . GLY A 1 377 ? -0.521 -0.112 -14.474 1.00 97.50 377 GLY A N 1
ATOM 2881 C CA . GLY A 1 377 ? -0.493 -1.347 -13.699 1.00 97.50 377 GLY A CA 1
ATOM 2882 C C . GLY A 1 377 ? 0.954 -1.806 -13.545 1.00 97.50 377 GLY A C 1
ATOM 2883 O O . GLY A 1 377 ? 1.573 -2.221 -14.532 1.00 97.50 377 GLY A O 1
ATOM 2884 N N . ALA A 1 378 ? 1.482 -1.731 -12.324 1.00 98.00 378 ALA A N 1
ATOM 2885 C CA . ALA A 1 378 ? 2.902 -1.892 -12.065 1.00 98.00 378 ALA A CA 1
ATOM 2886 C C . ALA A 1 378 ? 3.240 -3.085 -11.161 1.00 98.00 378 ALA A C 1
ATOM 2888 O O . ALA A 1 378 ? 2.520 -3.409 -10.215 1.00 98.00 378 ALA A O 1
ATOM 2889 N N . LEU A 1 379 ? 4.388 -3.700 -11.442 1.00 98.56 379 LEU A N 1
ATOM 2890 C CA . LEU A 1 379 ? 5.045 -4.697 -10.606 1.00 98.56 379 LEU A CA 1
ATOM 2891 C C . LEU A 1 379 ? 6.539 -4.371 -10.517 1.00 98.56 379 LEU A C 1
ATOM 2893 O O . LEU A 1 379 ? 7.230 -4.266 -11.536 1.00 98.56 379 LEU A O 1
ATOM 2897 N N . TYR A 1 380 ? 7.047 -4.189 -9.301 1.00 98.69 380 TYR A N 1
ATOM 2898 C CA . TYR A 1 380 ? 8.405 -3.690 -9.083 1.00 98.69 380 TYR A CA 1
ATOM 2899 C C . TYR A 1 380 ? 8.974 -4.086 -7.720 1.00 98.69 380 TYR A C 1
ATOM 2901 O O . TYR A 1 380 ? 8.269 -4.616 -6.865 1.00 98.69 380 TYR A O 1
ATOM 2909 N N . PHE A 1 381 ? 10.269 -3.841 -7.537 1.00 98.75 381 PHE A N 1
ATOM 2910 C CA . PHE A 1 381 ? 10.995 -4.107 -6.303 1.00 98.75 381 PHE A CA 1
ATOM 2911 C C . PHE A 1 381 ? 11.634 -2.840 -5.742 1.00 98.75 381 PHE A C 1
ATOM 2913 O O . PHE A 1 381 ? 12.212 -2.049 -6.492 1.00 98.75 381 PHE A O 1
ATOM 2920 N N . VAL A 1 382 ? 11.572 -2.700 -4.417 1.00 98.44 382 VAL A N 1
ATOM 2921 C CA . VAL A 1 382 ? 12.238 -1.637 -3.646 1.00 98.44 382 VAL A CA 1
ATOM 2922 C C . VAL A 1 382 ? 12.868 -2.221 -2.373 1.00 98.44 382 VAL A C 1
ATOM 2924 O O . VAL A 1 382 ? 12.284 -3.124 -1.765 1.00 98.44 382 VAL A O 1
ATOM 2927 N N . PRO A 1 383 ? 14.045 -1.750 -1.924 1.00 97.19 383 PRO A N 1
ATOM 2928 C CA . PRO A 1 383 ? 14.734 -2.259 -0.739 1.00 97.19 383 PRO A CA 1
ATOM 2929 C C . PRO A 1 383 ? 14.138 -1.678 0.554 1.00 97.19 383 PRO A C 1
ATOM 2931 O O . PRO A 1 383 ? 14.845 -1.097 1.372 1.00 97.19 383 PRO A O 1
ATOM 2934 N N . MET A 1 384 ? 12.822 -1.810 0.744 1.00 98.25 384 MET A N 1
ATOM 2935 C CA . MET A 1 384 ? 12.153 -1.450 1.998 1.00 98.25 384 MET A CA 1
ATOM 2936 C C . MET A 1 384 ? 12.636 -2.336 3.154 1.00 98.25 384 MET A C 1
ATOM 2938 O O . MET A 1 384 ? 12.988 -3.503 2.967 1.00 98.25 384 MET A O 1
ATOM 2942 N N . GLU A 1 385 ? 12.622 -1.792 4.372 1.00 97.81 385 GLU A N 1
ATOM 2943 C CA . GLU A 1 385 ? 12.950 -2.568 5.570 1.00 97.81 385 GLU A CA 1
ATOM 2944 C C . GLU A 1 385 ? 11.886 -3.660 5.806 1.00 97.81 385 GLU A C 1
ATOM 2946 O O . GLU A 1 385 ? 10.692 -3.369 5.686 1.00 97.81 385 GLU A O 1
ATOM 2951 N N . PRO A 1 386 ? 12.268 -4.904 6.168 1.00 98.12 386 PRO A N 1
ATOM 2952 C CA . PRO A 1 386 ? 11.327 -6.025 6.256 1.00 98.12 386 PRO A CA 1
ATOM 2953 C C . PRO A 1 386 ? 10.153 -5.811 7.214 1.00 98.12 386 PRO A C 1
ATOM 2955 O O . PRO A 1 386 ? 9.122 -6.445 7.054 1.00 98.12 386 PRO A O 1
ATOM 2958 N N . ASP A 1 387 ? 10.305 -4.963 8.228 1.00 98.12 387 ASP A N 1
ATOM 2959 C CA . ASP A 1 387 ? 9.289 -4.655 9.238 1.00 98.12 387 ASP A CA 1
ATOM 2960 C C . ASP A 1 387 ? 8.583 -3.307 8.995 1.00 98.12 387 ASP A C 1
ATOM 2962 O O . ASP A 1 387 ? 7.878 -2.810 9.877 1.00 98.12 387 ASP A O 1
ATOM 2966 N N . GLY A 1 388 ? 8.775 -2.697 7.820 1.00 98.12 388 GLY A N 1
ATOM 2967 C CA . GLY A 1 388 ? 8.234 -1.379 7.480 1.00 98.12 388 GLY A CA 1
ATOM 2968 C C . GLY A 1 388 ? 8.933 -0.214 8.184 1.00 98.12 388 GLY A C 1
ATOM 2969 O O . GLY A 1 388 ? 8.378 0.881 8.251 1.00 98.12 388 GLY A O 1
ATOM 2970 N N . GLY A 1 389 ? 10.133 -0.430 8.732 1.00 97.44 389 GLY A N 1
ATOM 2971 C CA . GLY A 1 389 ? 10.902 0.579 9.462 1.00 97.44 389 GLY A CA 1
ATOM 2972 C C . GLY A 1 389 ? 10.508 0.705 10.934 1.00 97.44 389 GLY A C 1
ATOM 2973 O O . GLY A 1 389 ? 10.888 1.674 11.590 1.00 97.44 389 GLY A O 1
ATOM 2974 N N . LYS A 1 390 ? 9.738 -0.249 11.468 1.00 96.56 390 LYS A N 1
ATOM 2975 C CA . LYS A 1 390 ? 9.268 -0.250 12.861 1.00 96.56 390 LYS A CA 1
ATOM 2976 C C . LYS A 1 390 ? 10.418 -0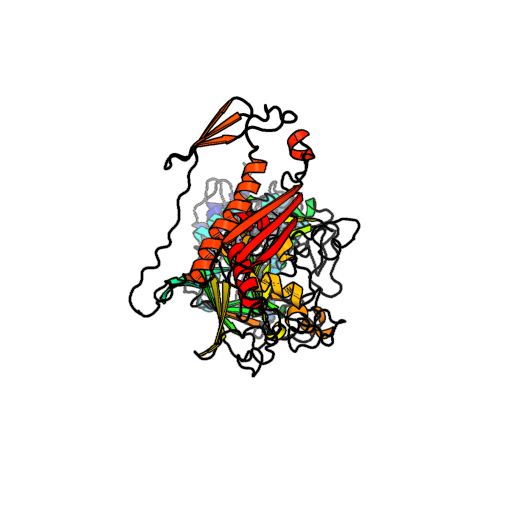.308 13.870 1.00 96.56 390 LYS A C 1
ATOM 2978 O O . LYS A 1 390 ? 10.382 0.393 14.875 1.00 96.56 390 LYS A O 1
ATOM 2983 N N . ALA A 1 391 ? 11.455 -1.101 13.606 1.00 96.69 391 ALA A N 1
ATOM 2984 C CA . ALA A 1 391 ? 12.632 -1.178 14.469 1.00 96.69 391 ALA A CA 1
ATOM 2985 C C . ALA A 1 391 ? 13.491 0.092 14.407 1.00 96.69 391 ALA A C 1
ATOM 2987 O O . ALA A 1 391 ? 14.070 0.496 15.415 1.00 96.69 391 ALA A O 1
ATOM 2988 N N . ARG A 1 392 ? 13.582 0.724 13.231 1.00 96.75 392 ARG A N 1
ATOM 2989 C CA . ARG A 1 392 ? 14.404 1.921 13.021 1.00 96.75 392 ARG A CA 1
ATOM 2990 C C . ARG A 1 392 ? 13.752 3.194 13.553 1.00 96.75 392 ARG A C 1
ATOM 2992 O O . ARG A 1 392 ? 14.462 4.077 14.030 1.00 96.75 392 ARG A O 1
ATOM 2999 N N . TYR A 1 393 ? 12.427 3.291 13.472 1.00 96.69 393 TYR A N 1
ATOM 3000 C CA . TYR A 1 393 ? 11.666 4.480 13.843 1.00 96.69 393 TYR A CA 1
ATOM 3001 C C . TYR A 1 393 ? 10.695 4.153 14.989 1.00 96.69 393 TYR A C 1
ATOM 3003 O O . TYR A 1 393 ? 9.604 3.651 14.727 1.00 96.69 393 TYR A O 1
ATOM 3011 N N . PRO A 1 394 ? 11.039 4.457 16.258 1.00 93.56 394 PRO A N 1
ATOM 3012 C CA . PRO A 1 394 ? 10.223 4.091 17.424 1.00 93.56 394 PRO A CA 1
ATOM 3013 C C . PRO A 1 394 ? 8.794 4.651 17.421 1.00 93.56 394 PRO A C 1
ATOM 3015 O O . PRO A 1 394 ? 7.909 4.101 18.070 1.00 93.56 394 PRO A O 1
ATOM 3018 N N . THR A 1 395 ? 8.564 5.744 16.695 1.00 95.25 395 THR A N 1
ATOM 3019 C CA . THR A 1 395 ? 7.246 6.361 16.495 1.00 95.25 395 THR A CA 1
ATOM 3020 C C . THR A 1 395 ? 6.366 5.584 15.512 1.00 95.25 395 THR A C 1
ATOM 3022 O O . THR A 1 395 ? 5.147 5.737 15.524 1.00 95.25 395 THR A O 1
ATOM 3025 N N . ASN A 1 396 ? 6.941 4.697 14.693 1.00 97.00 396 ASN A N 1
ATOM 3026 C CA . ASN A 1 396 ? 6.197 3.802 13.814 1.00 97.00 396 ASN A CA 1
ATOM 3027 C C . ASN A 1 396 ? 5.748 2.544 14.574 1.00 97.00 396 ASN A C 1
ATOM 3029 O O . ASN A 1 396 ? 6.367 1.483 14.493 1.00 97.00 396 ASN A O 1
ATOM 3033 N N . ALA A 1 397 ? 4.625 2.636 15.284 1.00 94.19 397 ALA A N 1
ATOM 3034 C CA . ALA A 1 397 ? 4.029 1.474 15.946 1.00 94.19 397 ALA A CA 1
ATOM 3035 C C . ALA A 1 397 ? 3.357 0.484 14.966 1.00 94.19 397 ALA A C 1
ATOM 3037 O O . ALA A 1 397 ? 3.144 -0.682 15.323 1.00 94.19 397 ALA A O 1
ATOM 3038 N N . ALA A 1 398 ? 3.046 0.923 13.741 1.00 95.56 398 ALA A N 1
ATOM 3039 C CA . ALA A 1 398 ? 2.248 0.182 12.767 1.00 95.56 398 ALA A CA 1
ATOM 3040 C C . ALA A 1 398 ? 3.074 -0.879 12.010 1.00 95.56 398 ALA A C 1
ATOM 3042 O O . ALA A 1 398 ? 2.736 -2.062 12.035 1.00 95.56 398 ALA A O 1
ATOM 3043 N N . GLY A 1 399 ? 4.213 -0.494 11.426 1.00 97.94 399 GLY A N 1
ATOM 3044 C CA . GLY A 1 399 ? 5.134 -1.413 10.744 1.00 97.94 399 GLY A CA 1
ATOM 3045 C C . GLY A 1 399 ? 4.570 -2.046 9.464 1.00 97.94 399 GLY A C 1
ATOM 3046 O O . GLY A 1 399 ? 3.630 -1.526 8.854 1.00 97.94 399 GLY A O 1
ATOM 3047 N N . ALA A 1 400 ? 5.172 -3.157 9.036 1.00 98.31 400 ALA A N 1
ATOM 3048 C CA . ALA A 1 400 ? 4.797 -3.872 7.813 1.00 98.31 400 ALA A CA 1
ATOM 3049 C C . ALA A 1 400 ? 3.378 -4.457 7.853 1.00 98.31 400 ALA A C 1
ATOM 3051 O O . ALA A 1 400 ? 2.755 -4.547 6.807 1.00 98.31 400 ALA A O 1
ATOM 3052 N N . GLU A 1 401 ? 2.827 -4.783 9.030 1.00 97.75 401 GLU A N 1
ATOM 3053 C CA . GLU A 1 401 ? 1.416 -5.215 9.170 1.00 97.75 401 GLU A CA 1
ATOM 3054 C C . GLU A 1 401 ? 0.443 -4.200 8.547 1.00 97.75 401 GLU A C 1
ATOM 3056 O O . GLU A 1 401 ? -0.609 -4.559 8.040 1.00 97.75 401 GLU A O 1
ATOM 3061 N N . TYR A 1 402 ? 0.827 -2.925 8.535 1.00 97.94 402 TYR A N 1
ATOM 3062 C CA . TYR A 1 402 ? 0.025 -1.826 8.015 1.00 97.94 402 TYR A CA 1
ATOM 3063 C C . TYR A 1 402 ? 0.632 -1.168 6.772 1.00 97.94 402 TYR A C 1
ATOM 3065 O O . TYR A 1 402 ? 0.246 -0.055 6.416 1.00 97.94 402 TYR A O 1
ATOM 3073 N N . GLY A 1 403 ? 1.588 -1.824 6.111 1.00 98.38 403 GLY A N 1
ATOM 3074 C CA . GLY A 1 403 ? 2.158 -1.322 4.863 1.00 98.38 403 GLY A CA 1
ATOM 3075 C C . GLY A 1 403 ? 2.971 -0.030 5.004 1.00 98.38 403 GLY A C 1
ATOM 3076 O O . GLY A 1 403 ? 2.923 0.821 4.117 1.00 98.38 403 GLY A O 1
ATOM 3077 N N . THR A 1 404 ? 3.670 0.178 6.125 1.00 98.62 404 THR A N 1
ATOM 3078 C CA . THR A 1 404 ? 4.525 1.367 6.318 1.00 98.62 404 THR A CA 1
ATOM 3079 C C . THR A 1 404 ? 5.925 1.197 5.712 1.00 98.62 404 THR A C 1
ATOM 3081 O O . THR A 1 404 ? 6.348 0.091 5.364 1.00 98.62 404 THR A O 1
ATOM 3084 N N . GLY A 1 405 ? 6.661 2.307 5.592 1.00 97.81 405 GLY A N 1
ATOM 3085 C CA . GLY A 1 405 ? 8.071 2.308 5.187 1.00 97.81 405 GLY A CA 1
ATOM 3086 C C . GLY A 1 405 ? 8.316 2.369 3.680 1.00 97.81 405 GLY A C 1
ATOM 3087 O O . GLY A 1 405 ? 9.441 2.110 3.258 1.00 97.81 405 GLY A O 1
ATOM 3088 N N . TYR A 1 406 ? 7.293 2.684 2.876 1.00 98.62 406 TYR A N 1
ATOM 3089 C CA . TYR A 1 406 ? 7.446 2.817 1.429 1.00 98.62 406 TYR A CA 1
ATOM 3090 C C . TYR A 1 406 ? 8.488 3.878 1.061 1.00 98.62 406 TYR A C 1
ATOM 3092 O O . TYR A 1 406 ? 8.560 4.946 1.667 1.00 98.62 406 TYR A O 1
ATOM 3100 N N . CYS A 1 407 ? 9.279 3.563 0.046 1.00 97.62 407 CYS A N 1
ATOM 3101 C CA . CYS A 1 407 ? 10.249 4.437 -0.589 1.00 97.62 407 CYS A CA 1
ATOM 3102 C C . CYS A 1 407 ? 10.399 3.995 -2.043 1.00 97.62 407 CYS A C 1
ATOM 3104 O O . CYS A 1 407 ? 10.128 2.835 -2.363 1.00 97.62 407 CYS A O 1
ATOM 3106 N N . ASP A 1 408 ? 10.860 4.892 -2.907 1.00 96.00 408 ASP A N 1
ATOM 3107 C CA . ASP A 1 408 ? 11.304 4.540 -4.254 1.00 96.00 408 ASP A CA 1
ATOM 3108 C C . ASP A 1 408 ? 12.269 5.604 -4.811 1.00 96.00 408 ASP A C 1
ATOM 3110 O O . ASP A 1 408 ? 12.661 6.542 -4.103 1.00 96.00 408 ASP A O 1
ATOM 3114 N N . ALA A 1 409 ? 12.691 5.448 -6.068 1.00 93.50 409 ALA A N 1
ATOM 3115 C CA . ALA A 1 409 ? 13.705 6.311 -6.671 1.00 93.50 409 ALA A CA 1
ATOM 3116 C C . ALA A 1 409 ? 13.171 7.691 -7.093 1.00 93.50 409 ALA A C 1
ATOM 3118 O O . ALA A 1 409 ? 13.962 8.573 -7.429 1.00 93.50 409 ALA A O 1
ATOM 3119 N N . SER A 1 410 ? 11.851 7.899 -7.048 1.00 89.69 410 SER A N 1
ATOM 3120 C CA . SER A 1 410 ? 11.222 9.216 -7.189 1.00 89.69 410 SER A CA 1
ATOM 3121 C C . SER A 1 410 ? 11.231 10.017 -5.884 1.00 89.69 410 SER A C 1
ATOM 3123 O O . SER A 1 410 ? 10.865 11.190 -5.889 1.00 89.69 410 SER A O 1
ATOM 3125 N N . CYS A 1 411 ? 11.671 9.413 -4.770 1.00 92.81 411 CYS A N 1
ATOM 3126 C CA . CYS A 1 411 ? 11.694 10.043 -3.451 1.00 92.81 411 CYS A CA 1
ATOM 3127 C C . CYS A 1 411 ? 10.330 10.653 -3.057 1.00 92.81 411 CYS A C 1
ATOM 3129 O O . CYS A 1 411 ? 10.267 11.838 -2.712 1.00 92.81 411 CYS A O 1
ATOM 3131 N N . PRO A 1 412 ? 9.221 9.890 -3.108 1.00 92.00 412 PRO A N 1
ATOM 3132 C CA . PRO A 1 412 ? 7.873 10.431 -3.078 1.00 92.00 412 PRO A CA 1
ATOM 3133 C C . PRO A 1 412 ? 7.617 11.225 -1.806 1.00 92.00 412 PRO A C 1
ATOM 3135 O O . PRO A 1 412 ? 7.763 10.735 -0.684 1.00 92.00 412 PRO A O 1
ATOM 3138 N N . ARG A 1 413 ? 7.172 12.461 -2.017 1.00 93.12 413 ARG A N 1
ATOM 3139 C CA . ARG A 1 413 ? 6.778 13.402 -0.965 1.00 93.12 413 ARG A CA 1
ATOM 3140 C C . ARG A 1 413 ? 5.282 13.366 -0.654 1.00 93.12 413 ARG A C 1
ATOM 3142 O O . ARG A 1 413 ? 4.816 14.070 0.235 1.00 93.12 413 ARG A O 1
ATOM 3149 N N . SER A 1 414 ? 4.532 12.535 -1.375 1.00 93.38 414 SER A N 1
ATOM 3150 C CA . SER A 1 414 ? 3.093 12.328 -1.188 1.00 93.38 414 SER A CA 1
ATOM 3151 C C . SER A 1 414 ? 2.733 11.347 -0.078 1.00 93.38 414 SER A C 1
ATOM 3153 O O . SER A 1 414 ? 1.555 11.115 0.198 1.00 93.38 414 SER A O 1
ATOM 3155 N N . LEU A 1 415 ? 3.741 10.771 0.576 1.00 96.69 415 LEU A N 1
ATOM 3156 C CA . LEU A 1 415 ? 3.552 9.908 1.729 1.00 96.69 415 LEU A CA 1
ATOM 3157 C C . LEU A 1 415 ? 3.149 10.733 2.950 1.00 96.69 415 LEU A C 1
ATOM 3159 O O . LEU A 1 415 ? 3.834 11.689 3.321 1.00 96.69 415 LEU A O 1
ATOM 3163 N N . LYS A 1 416 ? 2.062 10.315 3.605 1.00 97.62 416 LYS A N 1
ATOM 3164 C CA . LYS A 1 416 ? 1.560 10.913 4.851 1.00 97.62 416 LYS A CA 1
ATOM 3165 C C . LYS A 1 416 ? 2.503 10.688 6.033 1.00 97.62 416 LYS A C 1
ATOM 3167 O O . LYS A 1 416 ? 2.562 11.525 6.923 1.00 97.62 416 LYS A O 1
ATOM 3172 N N . PHE A 1 417 ? 3.254 9.587 6.042 1.00 97.69 417 PHE A N 1
ATOM 3173 C CA . PHE A 1 417 ? 4.283 9.310 7.045 1.00 97.69 417 PHE A CA 1
ATOM 3174 C C . PHE A 1 417 ? 5.595 8.938 6.364 1.00 97.69 417 PHE A C 1
ATOM 3176 O O . PHE A 1 417 ? 5.626 8.053 5.510 1.00 97.69 417 PHE A O 1
ATOM 3183 N N . VAL A 1 418 ? 6.682 9.590 6.769 1.00 97.25 418 VAL A N 1
ATOM 3184 C CA . VAL A 1 418 ? 8.033 9.370 6.244 1.00 97.25 418 VAL A CA 1
ATOM 3185 C C . VAL A 1 418 ? 8.991 9.256 7.424 1.00 97.25 418 VAL A C 1
ATOM 3187 O O . VAL A 1 418 ? 9.013 10.122 8.293 1.00 97.25 418 VAL A O 1
ATOM 3190 N N . GLY A 1 419 ? 9.763 8.167 7.492 1.00 94.75 419 GLY A N 1
ATOM 3191 C CA . GLY A 1 419 ? 10.720 7.949 8.585 1.00 94.75 419 GLY A CA 1
ATOM 3192 C C . GLY A 1 419 ? 10.088 7.918 9.983 1.00 94.75 419 GLY A C 1
ATOM 3193 O O . GLY A 1 419 ? 10.692 8.398 10.935 1.00 94.75 419 GLY A O 1
ATOM 3194 N N . GLY A 1 420 ? 8.854 7.412 10.098 1.00 95.25 420 GLY A N 1
ATOM 3195 C CA . GLY A 1 420 ? 8.097 7.381 11.356 1.00 95.25 420 GLY A CA 1
ATOM 3196 C C . GLY A 1 420 ? 7.489 8.719 11.781 1.00 95.25 420 GLY A C 1
ATOM 3197 O O . GLY A 1 420 ? 6.975 8.808 12.891 1.00 95.25 420 GLY A O 1
ATOM 3198 N N . THR A 1 421 ? 7.514 9.737 10.922 1.00 96.94 421 THR A N 1
ATOM 3199 C CA . THR A 1 421 ? 7.029 11.087 11.232 1.00 96.94 421 THR A CA 1
ATOM 3200 C C . THR A 1 421 ? 5.919 11.491 10.270 1.00 96.94 421 THR A C 1
ATOM 3202 O O . THR A 1 421 ? 6.011 11.222 9.070 1.00 96.94 421 THR A O 1
ATOM 3205 N N . ALA A 1 422 ? 4.871 12.141 10.778 1.00 97.50 422 ALA A N 1
ATOM 3206 C CA . ALA A 1 422 ? 3.790 12.679 9.959 1.00 97.50 422 ALA A CA 1
ATOM 3207 C C . ALA A 1 422 ? 4.295 13.827 9.065 1.00 97.50 422 ALA A C 1
ATOM 3209 O O . ALA A 1 422 ? 4.928 14.772 9.531 1.00 97.50 422 ALA A O 1
ATOM 3210 N N . ASN A 1 423 ? 3.991 13.776 7.772 1.00 96.75 423 ASN A N 1
ATOM 3211 C CA . ASN A 1 423 ? 4.471 14.719 6.761 1.00 96.75 423 ASN A CA 1
ATOM 3212 C C . ASN A 1 423 ? 3.545 15.947 6.644 1.00 96.75 423 ASN A C 1
ATOM 3214 O O . ASN A 1 423 ? 3.024 16.250 5.574 1.00 96.75 423 ASN A O 1
ATOM 3218 N N . VAL A 1 424 ? 3.264 16.598 7.776 1.00 94.81 424 VAL A N 1
ATOM 3219 C CA . VAL A 1 424 ? 2.293 17.708 7.878 1.00 94.81 424 VAL A CA 1
ATOM 3220 C C . VAL A 1 424 ? 2.908 19.039 7.454 1.00 94.81 424 VAL A C 1
ATOM 3222 O O . VAL A 1 424 ? 2.253 19.873 6.830 1.00 94.81 424 VAL A O 1
ATOM 3225 N N . GLU A 1 425 ? 4.171 19.255 7.815 1.00 92.44 425 GLU A N 1
ATOM 3226 C CA . GLU A 1 425 ? 4.866 20.510 7.561 1.00 92.44 425 GLU A CA 1
ATOM 3227 C C . GLU A 1 425 ? 4.997 20.774 6.057 1.00 92.44 425 GLU A C 1
ATOM 3229 O O . GLU A 1 425 ? 5.441 19.915 5.292 1.00 92.44 425 GLU A O 1
ATOM 3234 N N . GLY A 1 426 ? 4.580 21.969 5.631 1.00 90.00 426 GLY A N 1
ATOM 3235 C CA . GLY A 1 426 ? 4.627 22.371 4.226 1.00 90.00 426 GLY A CA 1
ATOM 3236 C C . GLY A 1 426 ? 3.764 21.514 3.297 1.00 90.00 426 GLY A C 1
ATOM 3237 O O . GLY A 1 426 ? 4.085 21.432 2.115 1.00 90.00 426 GLY A O 1
ATOM 3238 N N . TRP A 1 427 ? 2.715 20.853 3.805 1.00 94.50 427 TRP A N 1
ATOM 3239 C CA . TRP A 1 427 ? 1.813 20.054 2.975 1.00 94.50 427 TRP A CA 1
ATOM 3240 C C . TRP A 1 427 ? 1.063 20.914 1.952 1.00 94.50 427 TRP A C 1
ATOM 3242 O O . TRP A 1 427 ? 0.325 21.830 2.314 1.00 94.50 427 TRP A O 1
ATOM 3252 N N . ILE A 1 428 ? 1.232 20.581 0.673 1.00 93.19 428 ILE A N 1
ATOM 3253 C CA . ILE A 1 428 ? 0.574 21.220 -0.468 1.00 93.19 428 ILE A CA 1
ATOM 3254 C C . ILE A 1 428 ? -0.364 20.192 -1.118 1.00 93.19 428 ILE A C 1
ATOM 3256 O O . ILE A 1 428 ? 0.123 19.193 -1.655 1.00 93.19 428 ILE A O 1
ATOM 3260 N N . PRO A 1 429 ? -1.688 20.398 -1.076 1.00 91.81 429 PRO A N 1
ATOM 3261 C CA . PRO A 1 429 ? -2.658 19.543 -1.762 1.00 91.81 429 PRO A CA 1
ATOM 3262 C C . PRO A 1 429 ? -2.465 19.562 -3.279 1.00 91.81 429 PRO A C 1
ATOM 3264 O O . PRO A 1 429 ? -2.112 20.602 -3.834 1.00 91.81 429 PRO A O 1
ATOM 3267 N N . SER A 1 430 ? -2.717 18.439 -3.954 1.00 87.25 430 SER A N 1
ATOM 3268 C CA . SER A 1 430 ? -2.739 18.415 -5.420 1.00 87.25 430 SER A CA 1
ATOM 3269 C C . SER A 1 430 ? -3.958 19.168 -5.970 1.00 87.25 430 SER A C 1
ATOM 3271 O O . SER A 1 430 ? -5.038 19.156 -5.375 1.00 87.25 430 SER A O 1
ATOM 3273 N N . GLU A 1 431 ? -3.786 19.819 -7.123 1.00 87.06 431 GLU A N 1
ATOM 3274 C CA . GLU A 1 431 ? -4.873 20.457 -7.880 1.00 87.06 431 GLU A CA 1
ATOM 3275 C C . GLU A 1 431 ? -5.611 19.465 -8.798 1.00 87.06 431 GLU A C 1
ATOM 3277 O O . GLU A 1 431 ? -6.736 19.728 -9.234 1.00 87.06 431 GLU A O 1
ATOM 3282 N N . THR A 1 432 ? -4.983 18.325 -9.093 1.00 81.75 432 THR A N 1
ATOM 3283 C CA . THR A 1 432 ? -5.443 17.320 -10.063 1.00 81.75 432 THR A CA 1
ATOM 3284 C C . THR A 1 432 ? -5.750 15.958 -9.439 1.00 81.75 432 THR A C 1
ATOM 3286 O O . THR A 1 432 ? -6.332 15.107 -10.119 1.00 81.75 432 THR A O 1
ATOM 3289 N N . ASP A 1 433 ? -5.450 15.773 -8.151 1.00 82.62 433 ASP A N 1
ATOM 3290 C CA . ASP A 1 433 ? -5.784 14.591 -7.356 1.00 82.62 433 ASP A CA 1
ATOM 3291 C C . ASP A 1 433 ? -6.463 14.977 -6.026 1.00 82.62 433 ASP A C 1
ATOM 3293 O O . ASP A 1 433 ? -5.888 15.627 -5.146 1.00 82.62 433 ASP A O 1
ATOM 3297 N N . ASP A 1 434 ? -7.708 14.526 -5.863 1.00 80.44 434 ASP A N 1
ATOM 3298 C CA . ASP A 1 434 ? -8.544 14.799 -4.691 1.00 80.44 434 ASP A CA 1
ATOM 3299 C C . ASP A 1 434 ? -8.073 14.059 -3.418 1.00 80.44 434 ASP A C 1
ATOM 3301 O O . ASP A 1 434 ? -8.595 14.322 -2.330 1.00 80.44 434 ASP A O 1
ATOM 3305 N N . PHE A 1 435 ? -7.097 13.145 -3.525 1.00 84.06 435 PHE A N 1
ATOM 3306 C CA . PHE A 1 435 ? -6.645 12.272 -2.432 1.00 84.06 435 PHE A CA 1
ATOM 3307 C C . PHE A 1 435 ? -5.156 12.381 -2.092 1.00 84.06 435 PHE A C 1
ATOM 3309 O O . PHE A 1 435 ? -4.704 11.766 -1.118 1.00 84.06 435 PHE A O 1
ATOM 3316 N N . SER A 1 436 ? -4.384 13.156 -2.856 1.00 88.44 436 SER A N 1
ATOM 3317 C CA . SER A 1 436 ? -2.943 13.293 -2.648 1.00 88.44 436 SER A CA 1
ATOM 3318 C C . SER A 1 436 ? -2.473 14.742 -2.562 1.00 88.44 436 SER A C 1
ATOM 3320 O O . SER A 1 436 ? -3.140 15.699 -2.943 1.00 88.44 436 SER A O 1
ATOM 3322 N N . GLY A 1 437 ? -1.291 14.905 -1.991 1.00 90.94 437 GLY A N 1
ATOM 3323 C CA . GLY A 1 437 ? -0.588 16.171 -1.865 1.00 90.94 437 GLY A CA 1
ATOM 3324 C C . GLY A 1 437 ? 0.892 15.882 -1.684 1.00 90.94 437 GLY A C 1
ATOM 3325 O O . GLY A 1 437 ? 1.331 14.754 -1.908 1.00 90.94 437 GLY A O 1
ATOM 3326 N N . LYS A 1 438 ? 1.675 16.885 -1.301 1.00 92.50 438 LYS A N 1
ATOM 3327 C CA . LYS A 1 438 ? 3.120 16.749 -1.099 1.00 92.50 438 LYS A CA 1
ATOM 3328 C C . LYS A 1 438 ? 3.538 17.484 0.164 1.00 92.50 438 LYS A C 1
ATOM 3330 O O . LYS A 1 438 ? 3.305 18.683 0.269 1.00 92.50 438 LYS A O 1
ATOM 3335 N N . GLY A 1 439 ? 4.184 16.787 1.093 1.00 92.88 439 GLY A N 1
ATOM 3336 C CA . GLY A 1 439 ? 4.766 17.386 2.295 1.00 92.88 439 GLY A CA 1
ATOM 3337 C C . GLY A 1 439 ? 6.243 17.730 2.134 1.00 92.88 439 GLY A C 1
ATOM 3338 O O . GLY A 1 439 ? 6.830 17.565 1.058 1.00 92.88 439 GLY A O 1
ATOM 3339 N N . HIS A 1 440 ? 6.857 18.216 3.207 1.00 92.25 440 HIS A N 1
ATOM 3340 C CA . HIS A 1 440 ? 8.268 18.598 3.228 1.00 92.25 440 HIS A CA 1
ATOM 3341 C C . HIS A 1 440 ? 9.238 17.406 3.137 1.00 92.25 440 HIS A C 1
ATOM 3343 O O . HIS A 1 440 ? 10.353 17.561 2.644 1.00 92.25 440 HIS A O 1
ATOM 3349 N N . LEU A 1 441 ? 8.835 16.219 3.595 1.00 94.25 441 LEU A N 1
ATOM 3350 C CA . LEU A 1 441 ? 9.668 15.015 3.601 1.00 94.25 441 LEU A CA 1
ATOM 3351 C C . LEU A 1 441 ? 9.367 14.111 2.403 1.00 94.25 441 LEU A C 1
ATOM 3353 O O . LEU A 1 441 ? 8.213 13.982 1.994 1.00 94.25 441 LEU A O 1
ATOM 3357 N N . GLY A 1 442 ? 10.394 13.433 1.890 1.00 93.88 442 GLY A N 1
ATOM 3358 C CA . GLY A 1 442 ? 10.275 12.360 0.899 1.00 93.88 442 GLY A CA 1
ATOM 3359 C C . GLY A 1 442 ? 11.061 11.110 1.295 1.00 93.88 442 GLY A C 1
ATOM 3360 O O . GLY A 1 442 ? 11.992 11.180 2.102 1.00 93.88 442 GLY A O 1
ATOM 3361 N N . ALA A 1 443 ? 10.679 9.957 0.744 1.00 95.62 443 ALA A N 1
ATOM 3362 C CA . ALA A 1 443 ? 11.287 8.661 1.059 1.00 95.62 443 ALA A CA 1
ATOM 3363 C C . ALA A 1 443 ? 12.020 8.066 -0.153 1.00 95.62 443 ALA A C 1
ATOM 3365 O O . ALA A 1 443 ? 11.403 7.509 -1.053 1.00 95.62 443 ALA A O 1
ATOM 3366 N N . CYS A 1 444 ? 13.345 8.161 -0.169 1.00 94.81 444 CYS A N 1
ATOM 3367 C CA . CYS A 1 444 ? 14.200 7.709 -1.263 1.00 94.81 444 CYS A CA 1
ATOM 3368 C C . CYS A 1 444 ? 14.707 6.279 -1.058 1.00 94.81 444 CYS A C 1
ATOM 3370 O O . CYS A 1 444 ? 15.213 5.960 0.023 1.00 94.81 444 CYS A O 1
ATOM 3372 N N . CYS A 1 445 ? 14.690 5.461 -2.107 1.00 96.12 445 CYS A N 1
ATOM 3373 C CA . CYS A 1 445 ? 15.520 4.259 -2.207 1.00 96.12 445 CYS A CA 1
ATOM 3374 C C . CYS A 1 445 ? 15.667 3.786 -3.663 1.00 96.12 445 CYS A C 1
ATOM 3376 O O . CYS A 1 445 ? 14.895 4.214 -4.519 1.00 96.12 445 CYS A O 1
ATOM 3378 N N . PRO A 1 446 ? 16.648 2.918 -3.974 1.00 96.00 446 PRO A N 1
ATOM 3379 C CA . PRO A 1 446 ? 16.762 2.314 -5.302 1.00 96.00 446 PRO A CA 1
ATOM 3380 C C . PRO A 1 446 ? 15.479 1.577 -5.712 1.00 96.00 446 PRO A C 1
ATOM 3382 O O . PRO A 1 446 ? 14.737 1.090 -4.862 1.00 96.00 446 PRO A O 1
ATOM 3385 N N . GLN A 1 447 ? 15.219 1.456 -7.012 1.00 97.19 447 GLN A N 1
ATOM 3386 C CA . GLN A 1 447 ? 14.029 0.775 -7.525 1.00 97.19 447 GLN A CA 1
ATOM 3387 C C . GLN A 1 447 ? 14.357 -0.041 -8.774 1.00 97.19 447 GLN A C 1
ATOM 3389 O O . GLN A 1 447 ? 15.004 0.442 -9.705 1.00 97.19 447 GLN A O 1
ATOM 3394 N N . PHE A 1 448 ? 13.845 -1.270 -8.833 1.00 98.25 448 PHE A N 1
ATOM 3395 C CA . PHE A 1 448 ? 13.811 -2.048 -10.067 1.00 98.25 448 PHE A CA 1
ATOM 3396 C C . PHE A 1 448 ? 12.365 -2.254 -10.513 1.00 98.25 448 PHE A C 1
ATOM 3398 O O . PHE A 1 448 ? 11.618 -3.023 -9.906 1.00 98.25 448 PHE A O 1
ATOM 3405 N N . SER A 1 449 ? 11.969 -1.591 -11.596 1.00 98.06 449 SER A N 1
ATOM 3406 C CA . SER A 1 449 ? 10.648 -1.757 -12.194 1.00 98.06 449 SER A CA 1
ATOM 3407 C C . SER A 1 449 ? 10.667 -2.920 -13.172 1.00 98.06 449 SER A C 1
ATOM 3409 O O . SER A 1 449 ? 11.221 -2.817 -14.267 1.00 98.06 449 SER A O 1
ATOM 3411 N N . VAL A 1 450 ? 10.055 -4.038 -12.782 1.00 98.31 450 VAL A N 1
ATOM 3412 C CA . VAL A 1 450 ? 9.919 -5.213 -13.657 1.00 98.31 450 VAL A CA 1
ATOM 3413 C C . VAL A 1 450 ? 8.951 -4.904 -14.791 1.00 98.31 450 VAL A C 1
ATOM 3415 O O . VAL A 1 450 ? 9.188 -5.276 -15.941 1.00 98.31 450 VAL A O 1
ATOM 3418 N N . TRP A 1 451 ? 7.856 -4.233 -14.441 1.00 98.25 451 TRP A N 1
ATOM 3419 C CA . TRP A 1 451 ? 6.730 -4.020 -15.324 1.00 98.25 451 TRP A CA 1
ATOM 3420 C C . TRP A 1 451 ? 6.012 -2.731 -14.931 1.00 98.25 451 TRP A C 1
ATOM 3422 O O . TRP A 1 451 ? 5.283 -2.724 -13.951 1.00 98.25 451 TRP A O 1
ATOM 3432 N N . ASN A 1 452 ? 6.235 -1.640 -15.661 1.00 98.19 452 ASN A N 1
ATOM 3433 C CA . ASN A 1 452 ? 5.326 -0.489 -15.700 1.00 98.19 452 ASN A CA 1
ATOM 3434 C C . ASN A 1 452 ? 4.541 -0.596 -16.998 1.00 98.19 452 ASN A C 1
ATOM 3436 O O . ASN A 1 452 ? 5.171 -0.773 -18.041 1.00 98.19 452 ASN A O 1
ATOM 3440 N N . SER A 1 453 ? 3.211 -0.562 -16.965 1.00 98.00 453 SER A N 1
ATOM 3441 C CA . SER A 1 453 ? 2.440 -0.957 -18.143 1.00 98.00 453 SER A CA 1
ATOM 3442 C C . SER A 1 453 ? 0.988 -0.507 -18.174 1.00 98.00 453 SER A C 1
ATOM 3444 O O . SER A 1 453 ? 0.347 -0.289 -17.149 1.00 98.00 453 SER A O 1
ATOM 3446 N N . ASN A 1 454 ? 0.450 -0.515 -19.386 1.00 97.38 454 ASN A N 1
ATOM 3447 C CA . ASN A 1 454 ? -0.972 -0.606 -19.680 1.00 97.38 454 ASN A CA 1
ATOM 3448 C C . ASN A 1 454 ? -1.177 -1.423 -20.964 1.00 97.38 454 ASN A C 1
ATOM 3450 O O . ASN A 1 454 ? -0.272 -2.135 -21.405 1.00 97.38 454 ASN A O 1
ATOM 3454 N N . ALA A 1 455 ? -2.366 -1.375 -21.565 1.00 97.00 455 ALA A N 1
ATOM 3455 C CA . ALA A 1 455 ? -2.656 -2.090 -22.805 1.00 97.00 455 ALA A CA 1
ATOM 3456 C C . ALA A 1 455 ? -1.933 -1.519 -24.038 1.00 97.00 455 ALA A C 1
ATOM 3458 O O . ALA A 1 455 ? -1.981 -2.156 -25.090 1.00 97.00 455 ALA A O 1
ATOM 3459 N N . HIS A 1 456 ? -1.292 -0.355 -23.930 1.00 97.25 456 HIS A N 1
ATOM 3460 C CA . HIS A 1 456 ? -0.712 0.403 -25.044 1.00 97.25 456 HIS A CA 1
ATOM 3461 C C . HIS A 1 456 ? 0.814 0.363 -25.038 1.00 97.25 456 HIS A C 1
ATOM 3463 O O . HIS A 1 456 ? 1.447 0.265 -26.089 1.00 97.25 456 HIS A O 1
ATOM 3469 N N . SER A 1 457 ? 1.416 0.363 -23.848 1.00 98.25 457 SER A N 1
ATOM 3470 C CA . SER A 1 457 ? 2.866 0.326 -23.692 1.00 98.25 457 SER A CA 1
ATOM 3471 C C . SER A 1 457 ? 3.316 -0.366 -22.407 1.00 98.25 457 SER A C 1
ATOM 3473 O O . SER A 1 457 ? 2.536 -0.570 -21.475 1.00 98.25 457 SER A O 1
ATOM 3475 N N . PHE A 1 458 ? 4.598 -0.726 -22.360 1.00 98.56 458 PHE A N 1
ATOM 3476 C CA . PHE A 1 458 ? 5.258 -1.156 -21.135 1.00 98.56 458 PHE A CA 1
ATOM 3477 C C . PHE A 1 458 ? 6.735 -0.752 -21.111 1.00 98.56 458 PHE A C 1
ATOM 3479 O O . PHE A 1 458 ? 7.367 -0.538 -22.149 1.00 98.56 458 PHE A O 1
ATOM 3486 N N . ALA A 1 459 ? 7.303 -0.709 -19.909 1.00 98.25 459 ALA A N 1
ATOM 3487 C CA . ALA A 1 459 ? 8.722 -0.496 -19.682 1.00 98.25 459 ALA A CA 1
ATOM 3488 C C . ALA A 1 459 ? 9.235 -1.354 -18.517 1.00 98.25 459 ALA A C 1
ATOM 3490 O O . ALA A 1 459 ? 8.597 -1.424 -17.464 1.00 98.25 459 ALA A O 1
ATOM 3491 N N . MET A 1 460 ? 10.426 -1.935 -18.684 1.00 97.81 460 MET A N 1
ATOM 3492 C CA . MET A 1 460 ? 11.265 -2.341 -17.549 1.00 97.81 460 MET A CA 1
ATOM 3493 C C . MET A 1 460 ? 12.276 -1.225 -17.269 1.00 97.81 460 MET A C 1
ATOM 3495 O O . MET A 1 460 ? 12.789 -0.626 -18.219 1.00 97.81 460 MET A O 1
ATOM 3499 N N . SER A 1 461 ? 12.605 -0.948 -16.010 1.00 97.06 461 SER A N 1
ATOM 3500 C CA . SER A 1 461 ? 13.583 0.095 -15.686 1.00 97.06 461 SER A CA 1
ATOM 3501 C C . SER A 1 461 ? 14.383 -0.174 -14.418 1.00 97.06 461 SER A C 1
ATOM 3503 O O . SER A 1 461 ? 13.920 -0.803 -13.470 1.00 97.06 461 SER A O 1
ATOM 3505 N N . SER A 1 462 ? 15.617 0.319 -14.418 1.00 96.94 462 SER A N 1
ATOM 3506 C CA . SER A 1 462 ? 16.532 0.287 -13.284 1.00 96.94 462 SER A CA 1
ATOM 3507 C C . SER A 1 462 ? 16.805 1.704 -12.802 1.00 96.94 462 SER A C 1
ATOM 3509 O O . SER A 1 462 ? 17.281 2.518 -13.589 1.00 96.94 462 SER A O 1
ATOM 3511 N N . HIS A 1 463 ? 16.623 1.941 -11.507 1.00 95.88 463 HIS A N 1
ATOM 3512 C CA . HIS A 1 463 ? 16.858 3.223 -10.853 1.00 95.88 463 HIS A CA 1
ATOM 3513 C C . HIS A 1 463 ? 17.780 3.037 -9.648 1.00 95.88 463 HIS A C 1
ATOM 3515 O O . HIS A 1 463 ? 17.483 2.266 -8.733 1.00 95.88 463 HIS A O 1
ATOM 3521 N N . VAL A 1 464 ? 18.910 3.735 -9.654 1.00 94.00 464 VAL A N 1
ATOM 3522 C CA . VAL A 1 464 ? 19.936 3.649 -8.605 1.00 94.00 464 VAL A CA 1
ATOM 3523 C C . VAL A 1 464 ? 19.963 4.918 -7.763 1.00 94.00 464 VAL A C 1
ATOM 3525 O O . VAL A 1 464 ? 19.552 5.985 -8.212 1.00 94.00 464 VAL A O 1
ATOM 3528 N N . CYS A 1 465 ? 20.487 4.823 -6.548 1.00 91.12 465 CYS A N 1
ATOM 3529 C CA . CYS A 1 465 ? 20.670 5.976 -5.668 1.00 91.12 465 CYS A CA 1
ATOM 3530 C C . CYS A 1 465 ? 22.105 5.995 -5.119 1.00 91.12 465 CYS A C 1
ATOM 3532 O O . CYS A 1 465 ? 22.772 4.964 -5.121 1.00 91.12 465 CYS A O 1
ATOM 3534 N N . PRO A 1 466 ? 22.610 7.117 -4.586 1.00 86.62 466 PRO A N 1
ATOM 3535 C CA . PRO A 1 466 ? 23.860 7.142 -3.833 1.00 86.62 466 PRO A CA 1
ATOM 3536 C C . PRO A 1 466 ? 23.804 6.240 -2.591 1.00 86.62 466 PRO A C 1
ATOM 3538 O O . PRO A 1 466 ? 24.796 5.596 -2.254 1.00 86.62 466 PRO A O 1
ATOM 3541 N N . ASN A 1 467 ? 22.637 6.160 -1.939 1.00 88.38 467 ASN A N 1
ATOM 3542 C CA . ASN A 1 467 ? 22.415 5.314 -0.769 1.00 88.38 467 ASN A CA 1
ATOM 3543 C C . ASN A 1 467 ? 21.814 3.964 -1.154 1.00 88.38 467 ASN A C 1
ATOM 3545 O O . ASN A 1 467 ? 20.930 3.878 -2.000 1.00 88.38 467 ASN A O 1
ATOM 3549 N N . ASP A 1 468 ? 22.262 2.924 -0.459 1.00 87.62 468 ASP A N 1
ATOM 3550 C CA . ASP A 1 468 ? 21.867 1.543 -0.726 1.00 87.62 468 ASP A CA 1
ATOM 3551 C C . ASP A 1 468 ? 20.461 1.185 -0.214 1.00 87.62 468 ASP A C 1
ATOM 3553 O O . ASP A 1 468 ? 19.865 0.243 -0.714 1.00 87.62 468 ASP A O 1
ATOM 3557 N N . GLY A 1 469 ? 19.904 1.930 0.745 1.00 89.38 469 GLY A N 1
ATOM 3558 C CA . GLY A 1 469 ? 18.608 1.618 1.353 1.00 89.38 469 GLY A CA 1
ATOM 3559 C C . GLY A 1 469 ? 17.746 2.848 1.653 1.00 89.38 469 GLY A C 1
ATOM 3560 O O . GLY A 1 469 ? 18.102 3.969 1.268 1.00 89.38 469 GLY A O 1
ATOM 3561 N N . PRO A 1 470 ? 16.620 2.657 2.368 1.00 94.00 470 PRO A N 1
ATOM 3562 C CA . PRO A 1 470 ? 15.641 3.704 2.630 1.00 94.00 470 PRO A CA 1
ATOM 3563 C C . PRO A 1 470 ? 16.258 4.904 3.347 1.00 94.00 470 PRO A C 1
ATOM 3565 O O . PRO A 1 470 ? 16.874 4.780 4.414 1.00 94.00 470 PRO A O 1
ATOM 3568 N N . THR A 1 471 ? 16.084 6.078 2.747 1.00 94.00 471 THR A N 1
ATOM 3569 C CA . THR A 1 471 ? 16.602 7.356 3.235 1.00 94.00 471 THR A CA 1
ATOM 3570 C C . THR A 1 471 ? 15.517 8.424 3.170 1.00 94.00 471 THR A C 1
ATOM 3572 O O . THR A 1 471 ? 14.782 8.509 2.193 1.00 94.00 471 THR A O 1
ATOM 3575 N N . VAL A 1 472 ? 15.455 9.288 4.182 1.00 93.94 472 VAL A N 1
ATOM 3576 C CA . VAL A 1 472 ? 14.588 10.472 4.162 1.00 93.94 472 VAL A CA 1
ATOM 3577 C C . VAL A 1 472 ? 15.307 11.637 3.474 1.00 93.94 472 VAL A C 1
ATOM 3579 O O . VAL A 1 472 ? 16.492 11.896 3.711 1.00 93.94 472 VAL A O 1
ATOM 3582 N N . CYS A 1 473 ? 14.599 12.346 2.607 1.00 90.12 473 CYS A N 1
ATOM 3583 C CA . CYS A 1 473 ? 15.027 13.616 2.032 1.00 90.12 473 CYS A CA 1
ATOM 3584 C C . CYS A 1 473 ? 14.084 14.734 2.482 1.00 90.12 473 CYS A C 1
ATOM 3586 O O . CYS A 1 473 ? 12.939 14.478 2.857 1.00 90.12 473 CYS A O 1
ATOM 3588 N N . GLN A 1 474 ? 14.588 15.962 2.459 1.00 88.75 474 GLN A N 1
ATOM 3589 C CA . GLN A 1 474 ? 13.807 17.170 2.714 1.00 88.75 474 GLN A CA 1
ATOM 3590 C C . GLN A 1 474 ? 13.536 17.922 1.408 1.00 88.75 474 GLN A C 1
ATOM 3592 O O . GLN A 1 474 ? 14.153 17.640 0.374 1.00 88.75 474 GLN A O 1
ATOM 3597 N N . TRP A 1 475 ? 12.620 18.889 1.460 1.00 77.75 475 TRP A N 1
ATOM 3598 C CA . TRP A 1 475 ? 12.278 19.754 0.333 1.00 77.75 475 TRP A CA 1
ATOM 3599 C C . TRP A 1 475 ? 13.539 20.322 -0.339 1.00 77.75 475 TRP A C 1
ATOM 3601 O O . TRP A 1 475 ? 14.470 20.770 0.333 1.00 77.75 475 TRP A O 1
ATOM 3611 N N . GLY A 1 476 ? 13.591 20.270 -1.673 1.00 71.06 476 GLY A N 1
ATOM 3612 C CA . GLY A 1 476 ? 14.752 20.680 -2.470 1.00 71.06 476 GLY A CA 1
ATOM 3613 C C . GLY A 1 476 ? 15.911 19.669 -2.525 1.00 71.06 476 GLY A C 1
ATOM 3614 O O . GLY A 1 476 ? 16.729 19.748 -3.437 1.00 71.06 476 GLY A O 1
ATOM 3615 N N . GLU A 1 477 ? 15.989 18.691 -1.611 1.00 75.50 477 GLU A N 1
ATOM 3616 C CA . GLU A 1 477 ? 16.870 17.515 -1.761 1.00 75.50 477 GLU A CA 1
ATOM 3617 C C . GLU A 1 477 ? 16.181 16.365 -2.507 1.00 75.50 477 GLU A C 1
ATOM 3619 O O . GLU A 1 477 ? 16.840 15.564 -3.176 1.00 75.50 477 GLU A O 1
ATOM 3624 N N . CYS A 1 478 ? 14.861 16.253 -2.339 1.00 76.31 478 CYS A N 1
ATOM 3625 C CA . CYS A 1 478 ? 14.039 15.230 -2.979 1.00 76.31 478 CYS A CA 1
ATOM 3626 C C . CYS A 1 478 ? 13.774 15.532 -4.458 1.00 76.31 478 CYS A C 1
ATOM 3628 O O . CYS A 1 478 ? 13.719 14.619 -5.278 1.00 76.31 478 CYS A O 1
ATOM 3630 N N . ASP A 1 479 ? 13.571 16.808 -4.792 1.00 64.94 479 ASP A N 1
ATOM 3631 C CA . ASP A 1 479 ? 13.006 17.207 -6.076 1.00 64.94 479 ASP A CA 1
ATOM 3632 C C . ASP A 1 479 ? 14.086 17.399 -7.129 1.00 64.94 479 ASP A C 1
ATOM 3634 O O . ASP A 1 479 ? 14.904 18.315 -7.058 1.00 64.94 479 ASP A O 1
ATOM 3638 N N . TYR A 1 480 ? 14.027 16.568 -8.166 1.00 56.34 480 TYR A N 1
ATOM 3639 C CA . TYR A 1 480 ? 14.908 16.670 -9.324 1.00 56.34 480 TYR A CA 1
ATOM 3640 C C . TYR A 1 480 ? 14.872 18.059 -9.982 1.00 56.34 480 TYR A C 1
ATOM 3642 O O . TYR A 1 480 ? 15.915 18.581 -10.361 1.00 56.34 480 TYR A O 1
ATOM 3650 N N . TYR A 1 481 ? 13.689 18.671 -10.092 1.00 51.53 481 TYR A N 1
ATOM 3651 C CA . TYR A 1 481 ? 13.503 19.942 -10.801 1.00 51.53 481 TYR A CA 1
ATOM 3652 C C . TYR A 1 481 ? 13.877 21.183 -9.976 1.00 51.53 481 TYR A C 1
ATOM 3654 O O . TYR A 1 481 ? 14.251 22.196 -10.557 1.00 51.53 481 TYR A O 1
ATOM 3662 N N . GLU A 1 482 ? 13.840 21.117 -8.641 1.00 43.47 482 GLU A N 1
ATOM 3663 C CA . GLU A 1 482 ? 14.243 22.238 -7.773 1.00 43.47 482 GLU A CA 1
ATOM 3664 C C . GLU A 1 482 ? 15.706 22.166 -7.333 1.00 43.47 482 GLU A C 1
ATOM 3666 O O . GLU A 1 482 ? 16.349 23.197 -7.133 1.00 43.47 482 GLU A O 1
ATOM 3671 N N . ALA A 1 483 ? 16.277 20.959 -7.277 1.00 42.25 483 ALA A N 1
ATOM 3672 C CA . ALA A 1 483 ? 17.722 20.757 -7.199 1.00 42.25 483 ALA A CA 1
ATOM 3673 C C . ALA A 1 483 ? 18.458 21.291 -8.455 1.00 42.25 483 ALA A C 1
ATOM 3675 O O . ALA A 1 483 ? 19.683 21.388 -8.481 1.00 42.25 483 ALA A O 1
ATOM 3676 N N . TYR A 1 484 ? 17.697 21.690 -9.481 1.00 42.06 484 TYR A N 1
ATOM 3677 C CA . TYR A 1 484 ? 18.140 22.190 -10.779 1.00 42.06 484 TYR A CA 1
ATOM 3678 C C . TYR A 1 484 ? 18.352 23.716 -10.851 1.00 42.06 484 TYR A C 1
ATOM 3680 O O . TYR A 1 484 ? 18.264 24.290 -11.935 1.00 42.06 484 TYR A O 1
ATOM 3688 N N . SER A 1 485 ? 18.662 24.397 -9.739 1.00 40.19 485 SER A N 1
ATOM 3689 C CA . SER A 1 485 ? 19.263 25.736 -9.834 1.00 40.19 485 SER A CA 1
ATOM 3690 C C . SER A 1 485 ? 20.780 25.605 -10.023 1.00 40.19 485 SER A C 1
ATOM 3692 O O . SER A 1 485 ? 21.468 24.977 -9.213 1.00 40.19 485 SER A O 1
ATOM 3694 N N . GLU A 1 486 ? 21.318 26.203 -11.095 1.00 37.31 486 GLU A N 1
ATOM 3695 C CA . GLU A 1 486 ? 22.766 26.247 -11.390 1.00 37.31 486 GLU A CA 1
ATOM 3696 C C . GLU A 1 486 ? 23.600 26.754 -10.195 1.00 37.31 486 GLU A C 1
ATOM 3698 O O . GLU A 1 486 ? 24.770 26.411 -10.056 1.00 37.31 486 GLU A O 1
ATOM 3703 N N . GLU A 1 487 ? 22.977 27.501 -9.279 1.00 35.22 487 GLU A N 1
ATOM 3704 C CA . GLU A 1 487 ? 23.589 28.048 -8.066 1.00 35.22 487 GLU A CA 1
ATOM 3705 C C . GLU A 1 487 ? 23.889 27.027 -6.953 1.00 35.22 487 GLU A C 1
ATOM 3707 O O . GLU A 1 487 ? 24.647 27.359 -6.041 1.00 35.22 487 GLU A O 1
ATOM 3712 N N . ARG A 1 488 ? 23.306 25.813 -6.954 1.00 40.31 488 ARG A N 1
ATOM 3713 C CA . ARG A 1 488 ? 23.394 24.904 -5.784 1.00 40.31 488 ARG A CA 1
ATOM 3714 C C . ARG A 1 488 ? 24.088 23.564 -6.001 1.00 40.31 488 ARG A C 1
ATOM 3716 O O . ARG A 1 488 ? 24.381 22.904 -5.007 1.00 40.31 488 ARG A O 1
ATOM 3723 N N . GLY A 1 489 ? 24.377 23.155 -7.237 1.00 36.72 489 GLY A N 1
ATOM 3724 C CA . GLY A 1 489 ? 25.214 21.976 -7.524 1.00 36.72 489 GLY A CA 1
ATOM 3725 C C . GLY A 1 489 ? 24.740 20.636 -6.928 1.00 36.72 489 GLY A C 1
ATOM 3726 O O . GLY A 1 489 ? 25.541 19.708 -6.823 1.00 36.72 489 GLY A O 1
ATOM 3727 N N . ARG A 1 490 ? 23.472 20.503 -6.512 1.00 41.62 490 ARG A N 1
ATOM 3728 C CA . ARG A 1 490 ? 22.939 19.280 -5.886 1.00 41.62 490 ARG A CA 1
ATOM 3729 C C . ARG A 1 490 ? 22.215 18.432 -6.932 1.00 41.62 490 ARG A C 1
ATOM 3731 O O . ARG A 1 490 ? 21.271 18.883 -7.560 1.00 41.62 490 ARG A O 1
ATOM 3738 N N . ILE A 1 491 ? 22.677 17.202 -7.136 1.00 50.47 491 ILE A N 1
ATOM 3739 C CA . ILE A 1 491 ? 21.982 16.173 -7.926 1.00 50.47 491 ILE A CA 1
ATOM 3740 C C . ILE A 1 491 ? 20.893 15.570 -7.018 1.00 50.47 491 ILE A C 1
ATOM 3742 O O . ILE A 1 491 ? 21.129 15.438 -5.815 1.00 50.47 491 ILE A O 1
ATOM 3746 N N . SER A 1 492 ? 19.711 15.225 -7.551 1.00 57.16 492 SER A N 1
ATOM 3747 C CA . SER A 1 492 ? 18.663 14.541 -6.769 1.00 57.16 492 SER A CA 1
ATOM 3748 C C . SER A 1 492 ? 19.224 13.309 -6.058 1.00 57.16 492 SER A C 1
ATOM 3750 O O . SER A 1 492 ? 20.091 12.615 -6.595 1.00 57.16 492 SER A O 1
ATOM 3752 N N . LYS A 1 493 ? 18.699 12.984 -4.867 1.00 70.81 493 LYS A N 1
ATOM 3753 C CA . LYS A 1 493 ? 19.168 11.823 -4.085 1.00 70.81 493 LYS A CA 1
ATOM 3754 C C . LYS A 1 493 ? 18.986 10.465 -4.773 1.00 70.81 493 LYS A C 1
ATOM 3756 O O . LYS A 1 493 ? 19.499 9.489 -4.253 1.00 70.81 493 LYS A O 1
ATOM 3761 N N . CYS A 1 494 ? 18.274 10.358 -5.887 1.00 86.25 494 CYS A N 1
ATOM 3762 C CA . CYS A 1 494 ? 18.114 9.120 -6.649 1.00 86.25 494 CYS A CA 1
ATOM 3763 C C . CYS A 1 494 ? 18.016 9.424 -8.146 1.00 86.25 494 CYS A C 1
ATOM 3765 O O . CYS A 1 494 ? 17.612 10.519 -8.546 1.00 86.25 494 CYS A O 1
ATOM 3767 N N . ASP A 1 495 ? 18.378 8.445 -8.973 1.00 87.31 495 ASP A N 1
ATOM 3768 C CA . ASP A 1 495 ? 18.161 8.453 -10.416 1.00 87.31 495 ASP A CA 1
ATOM 3769 C C . ASP A 1 495 ? 16.682 8.192 -10.750 1.00 87.31 495 ASP A C 1
ATOM 3771 O O . ASP A 1 495 ? 16.255 7.056 -10.965 1.00 87.31 495 ASP A O 1
ATOM 3775 N N . MET A 1 496 ? 15.895 9.267 -10.800 1.00 84.06 496 MET A N 1
ATOM 3776 C CA . MET A 1 496 ? 14.465 9.201 -11.113 1.00 84.06 496 MET A CA 1
ATOM 3777 C C . MET A 1 496 ? 14.194 8.745 -12.558 1.00 84.06 496 MET A C 1
ATOM 3779 O O . MET A 1 496 ? 13.189 8.086 -12.813 1.00 84.06 496 MET A O 1
ATOM 3783 N N . TRP A 1 497 ? 15.084 9.054 -13.506 1.00 82.69 497 TRP A N 1
ATOM 3784 C CA . TRP A 1 497 ? 14.903 8.709 -14.923 1.00 82.69 497 TRP A CA 1
ATOM 3785 C C . TRP A 1 497 ? 15.199 7.238 -15.199 1.00 82.69 497 TRP A C 1
ATOM 3787 O O . TRP A 1 497 ? 14.449 6.574 -15.920 1.00 82.69 497 TRP A O 1
ATOM 3797 N N . GLY A 1 498 ? 16.262 6.726 -14.578 1.00 88.94 498 GLY A N 1
ATOM 3798 C CA . GLY A 1 498 ? 16.680 5.342 -14.711 1.00 88.94 498 GLY A CA 1
ATOM 3799 C C . GLY A 1 498 ? 17.194 4.980 -16.102 1.00 88.94 498 GLY A C 1
ATOM 3800 O O . GLY A 1 498 ? 17.114 5.730 -17.075 1.00 88.94 498 GLY A O 1
ATOM 3801 N N . CYS A 1 499 ? 17.657 3.741 -16.215 1.00 94.62 499 CYS A N 1
ATOM 3802 C CA . CYS A 1 499 ? 17.857 3.069 -17.493 1.00 94.62 499 CYS A CA 1
ATOM 3803 C C . CYS A 1 499 ? 16.631 2.208 -17.792 1.00 94.62 499 CYS A C 1
ATOM 3805 O O . CYS A 1 499 ? 16.346 1.257 -17.058 1.00 94.62 499 CYS A O 1
ATOM 3807 N N . SER A 1 500 ? 15.888 2.555 -18.845 1.00 95.19 500 SER A N 1
ATOM 3808 C CA . SER A 1 500 ? 14.590 1.953 -19.166 1.00 95.19 500 SER A CA 1
ATOM 3809 C C . SER A 1 500 ? 14.547 1.335 -20.558 1.00 95.19 500 SER A C 1
ATOM 3811 O O . SER A 1 500 ? 15.000 1.930 -21.534 1.00 95.19 500 SER A O 1
ATOM 3813 N N . TYR A 1 501 ? 13.924 0.163 -20.663 1.00 98.12 501 TYR A N 1
ATOM 3814 C CA . TYR A 1 501 ? 13.671 -0.520 -21.924 1.00 98.12 501 TYR A CA 1
ATOM 3815 C C . TYR A 1 501 ? 12.167 -0.593 -22.187 1.00 98.12 501 TYR A C 1
ATOM 3817 O O . TYR A 1 501 ? 11.456 -1.399 -21.586 1.00 98.12 501 TYR A O 1
ATOM 3825 N N . ASN A 1 502 ? 11.698 0.251 -23.102 1.00 98.38 502 ASN A N 1
ATOM 3826 C CA . ASN A 1 502 ? 10.330 0.275 -23.613 1.00 98.38 502 ASN A CA 1
ATOM 3827 C C . ASN A 1 502 ? 10.388 -0.031 -25.121 1.00 98.38 502 ASN A C 1
ATOM 3829 O O . ASN A 1 502 ? 11.013 0.742 -25.851 1.00 98.38 502 ASN A O 1
ATOM 3833 N N . PRO A 1 503 ? 9.783 -1.124 -25.627 1.00 98.06 503 PRO A N 1
ATOM 3834 C CA . PRO A 1 503 ? 9.919 -1.501 -27.036 1.00 98.06 503 PRO A CA 1
ATOM 3835 C C . PRO A 1 503 ? 9.437 -0.432 -28.018 1.00 98.06 503 PRO A C 1
ATOM 3837 O O . PRO A 1 503 ? 10.065 -0.246 -29.060 1.00 98.06 503 PRO A O 1
ATOM 3840 N N . TYR A 1 504 ? 8.368 0.294 -27.682 1.00 97.44 504 TYR A N 1
ATOM 3841 C CA . TYR A 1 504 ? 7.857 1.387 -28.505 1.00 97.44 504 TYR A CA 1
ATOM 3842 C C . TYR A 1 504 ? 8.891 2.515 -28.588 1.00 97.44 504 TYR A C 1
ATOM 3844 O O . TYR A 1 504 ? 9.275 2.925 -29.684 1.00 97.44 504 TYR A O 1
ATOM 3852 N N . ARG A 1 505 ? 9.443 2.916 -27.434 1.00 96.62 505 ARG A N 1
ATOM 3853 C CA . ARG A 1 505 ? 10.527 3.909 -27.320 1.00 96.62 505 ARG A CA 1
ATOM 3854 C C . ARG A 1 505 ? 11.797 3.497 -28.062 1.00 96.62 505 ARG A C 1
ATOM 3856 O O . ARG A 1 505 ? 12.523 4.339 -28.586 1.00 96.62 505 ARG A O 1
ATOM 3863 N N . MET A 1 506 ? 12.052 2.194 -28.147 1.00 97.12 506 MET A N 1
ATOM 3864 C CA . MET A 1 506 ? 13.174 1.604 -28.881 1.00 97.12 506 MET A CA 1
ATOM 3865 C C . MET A 1 506 ? 12.901 1.433 -30.388 1.00 97.12 506 MET A C 1
ATOM 3867 O O . MET A 1 506 ? 13.743 0.885 -31.096 1.00 97.12 506 MET A O 1
ATOM 3871 N N . GLY A 1 507 ? 11.754 1.905 -30.892 1.00 94.94 507 GLY A N 1
ATOM 3872 C CA . GLY A 1 507 ? 11.399 1.928 -32.315 1.00 94.94 507 GLY A CA 1
ATOM 3873 C C . GLY A 1 507 ? 10.545 0.747 -32.794 1.00 94.94 507 GLY A C 1
ATOM 3874 O O . GLY A 1 507 ? 10.226 0.658 -33.977 1.00 94.94 507 GLY A O 1
ATOM 3875 N N . SER A 1 508 ? 10.133 -0.157 -31.903 1.00 96.12 508 SER A N 1
ATOM 3876 C CA . SER A 1 508 ? 9.304 -1.326 -32.231 1.00 96.12 508 SER A CA 1
ATOM 3877 C C . SER A 1 508 ? 7.823 -1.099 -31.910 1.00 96.12 508 SER A C 1
ATOM 3879 O O . SER A 1 508 ? 7.269 -1.716 -30.998 1.00 96.12 508 SER A O 1
ATOM 3881 N N . LYS A 1 509 ? 7.166 -0.231 -32.690 1.00 95.56 509 LYS A N 1
ATOM 3882 C CA . LYS A 1 509 ? 5.776 0.219 -32.457 1.00 95.56 509 LYS A CA 1
ATOM 3883 C C . LYS A 1 509 ? 4.703 -0.880 -32.596 1.00 95.56 509 LYS A C 1
ATOM 3885 O O . LYS A 1 509 ? 3.673 -0.814 -31.926 1.00 95.56 509 LYS A O 1
ATOM 3890 N N . ASP A 1 510 ? 4.972 -1.920 -33.393 1.00 96.75 510 ASP A N 1
ATOM 3891 C CA . ASP A 1 510 ? 4.040 -3.033 -33.676 1.00 96.75 510 ASP A CA 1
ATOM 3892 C C . ASP A 1 510 ? 4.234 -4.269 -32.773 1.00 96.75 510 ASP A C 1
ATOM 3894 O O . ASP A 1 510 ? 3.680 -5.343 -33.031 1.00 96.75 510 ASP A O 1
ATOM 3898 N N . PHE A 1 511 ? 5.078 -4.181 -31.738 1.00 98.31 511 PHE A N 1
ATOM 3899 C CA . PHE A 1 511 ? 5.388 -5.336 -30.891 1.00 98.31 511 PHE A CA 1
ATOM 3900 C C . PHE A 1 511 ? 4.313 -5.623 -29.833 1.00 98.31 511 PHE A C 1
ATOM 3902 O O . PHE A 1 511 ? 3.894 -6.770 -29.696 1.00 98.31 511 PHE A O 1
ATOM 3909 N N . TYR A 1 512 ? 3.867 -4.601 -29.106 1.00 98.56 512 TYR A N 1
ATOM 3910 C CA . TYR A 1 512 ? 3.004 -4.734 -27.931 1.00 98.56 512 TYR A CA 1
ATOM 3911 C C . TYR A 1 512 ? 1.841 -3.751 -28.007 1.00 98.56 512 TYR A C 1
ATOM 3913 O O . TYR A 1 512 ? 2.063 -2.566 -28.262 1.00 98.56 512 TYR A O 1
ATOM 3921 N N . GLY A 1 513 ? 0.620 -4.253 -27.825 1.00 97.88 513 GLY A N 1
ATOM 3922 C CA . GLY A 1 513 ? -0.619 -3.475 -27.830 1.00 97.88 513 GLY A CA 1
ATOM 3923 C C . GLY A 1 513 ? -1.810 -4.283 -28.350 1.00 97.88 513 GLY A C 1
ATOM 3924 O O . GLY A 1 513 ? -1.649 -5.429 -28.779 1.00 97.88 513 GLY A O 1
ATOM 3925 N N . LYS A 1 514 ? -3.016 -3.705 -28.338 1.00 95.75 514 LYS A N 1
ATOM 3926 C CA . LYS A 1 514 ? -4.230 -4.411 -28.787 1.00 95.75 514 LYS A CA 1
ATOM 3927 C C . LYS A 1 514 ? -4.121 -4.770 -30.273 1.00 95.75 514 LYS A C 1
ATOM 3929 O O . LYS A 1 514 ? -3.936 -3.896 -31.115 1.00 95.75 514 LYS A O 1
ATOM 3934 N N . GLY A 1 515 ? -4.217 -6.062 -30.592 1.00 95.62 515 GLY A N 1
ATOM 3935 C CA . GLY A 1 515 ? -4.084 -6.579 -31.961 1.00 95.62 515 GLY A CA 1
ATOM 3936 C C . GLY A 1 515 ? -2.660 -6.575 -32.543 1.00 95.62 515 GLY A C 1
ATOM 3937 O O . GLY A 1 515 ? -2.501 -6.819 -33.740 1.00 95.62 515 GLY A O 1
ATOM 3938 N N . LYS A 1 516 ? -1.625 -6.308 -31.734 1.00 97.25 516 LYS A N 1
ATOM 3939 C CA . LYS A 1 516 ? -0.211 -6.336 -32.156 1.00 97.25 516 LYS A CA 1
ATOM 3940 C C . LYS A 1 516 ? 0.410 -7.729 -31.949 1.00 97.25 516 LYS A C 1
ATOM 3942 O O . LYS A 1 516 ? -0.300 -8.692 -31.667 1.00 97.25 516 LYS A O 1
ATOM 3947 N N . LYS A 1 517 ? 1.735 -7.879 -32.140 1.00 97.25 517 LYS A N 1
ATOM 3948 C CA . LYS A 1 517 ? 2.414 -9.197 -32.048 1.00 97.25 517 LYS A CA 1
ATOM 3949 C C . LYS A 1 517 ? 2.165 -9.896 -30.712 1.00 97.25 517 LYS A C 1
ATOM 3951 O O . LYS A 1 517 ? 1.923 -11.100 -30.709 1.00 97.25 517 LYS A O 1
ATOM 3956 N N . VAL A 1 518 ? 2.260 -9.147 -29.618 1.00 98.19 518 VAL A N 1
ATOM 3957 C CA . VAL A 1 518 ? 1.739 -9.533 -28.310 1.00 98.19 518 VAL A CA 1
ATOM 3958 C C . VAL A 1 518 ? 0.478 -8.718 -28.080 1.00 98.19 518 VAL A C 1
ATOM 3960 O O . VAL A 1 518 ? 0.535 -7.494 -27.956 1.00 98.19 518 VAL A O 1
ATOM 3963 N N . ASP A 1 519 ? -0.653 -9.414 -28.083 1.00 98.25 519 ASP A N 1
ATOM 3964 C CA . ASP A 1 519 ? -1.977 -8.810 -28.054 1.00 98.25 519 ASP A CA 1
ATOM 3965 C C . ASP A 1 519 ? -2.433 -8.581 -26.612 1.00 98.25 519 ASP A C 1
ATOM 3967 O O . ASP A 1 519 ? -2.763 -9.524 -25.892 1.00 98.25 519 ASP A O 1
ATOM 3971 N N . THR A 1 520 ? -2.476 -7.322 -26.189 1.00 97.94 520 THR A N 1
ATOM 3972 C CA . THR A 1 520 ? -2.831 -6.943 -24.812 1.00 97.94 520 THR A CA 1
ATOM 3973 C C . THR A 1 520 ? -4.318 -7.076 -24.501 1.00 97.94 520 THR A C 1
ATOM 3975 O O . THR A 1 520 ? -4.705 -6.961 -23.341 1.00 97.94 520 THR A O 1
ATOM 3978 N N . ALA A 1 521 ? -5.166 -7.374 -25.495 1.00 96.19 521 ALA A N 1
ATOM 3979 C CA . ALA A 1 521 ? -6.577 -7.688 -25.270 1.00 96.19 521 ALA A CA 1
ATOM 3980 C C . ALA A 1 521 ? -6.790 -9.044 -24.566 1.00 96.19 521 ALA A C 1
ATOM 3982 O O . ALA A 1 521 ? -7.922 -9.397 -24.229 1.00 96.19 521 ALA A O 1
ATOM 3983 N N . ARG A 1 522 ? -5.720 -9.820 -24.365 1.00 95.25 522 ARG A N 1
ATOM 3984 C CA . ARG A 1 522 ? -5.729 -11.161 -23.775 1.00 95.25 522 ARG A CA 1
ATOM 3985 C C . ARG A 1 522 ? -4.592 -11.290 -22.764 1.00 95.25 522 ARG A C 1
ATOM 3987 O O . ARG A 1 522 ? -3.669 -10.480 -22.746 1.00 95.25 522 ARG A O 1
ATOM 3994 N N . ASN A 1 523 ? -4.657 -12.319 -21.925 1.00 96.19 523 ASN A N 1
ATOM 3995 C CA . ASN A 1 523 ? -3.600 -12.580 -20.956 1.00 96.19 523 ASN A CA 1
ATOM 3996 C C . ASN A 1 523 ? -2.287 -13.015 -21.635 1.00 96.19 523 ASN A C 1
ATOM 3998 O O . ASN A 1 523 ? -2.265 -13.518 -22.763 1.00 96.19 523 ASN A O 1
ATOM 4002 N N . PHE A 1 524 ? -1.179 -12.806 -20.934 1.00 97.88 524 PHE A N 1
ATOM 4003 C CA . PHE A 1 524 ? 0.149 -13.277 -21.322 1.00 97.88 524 PHE A CA 1
ATOM 4004 C C . PHE A 1 524 ? 1.045 -13.395 -20.085 1.00 97.88 524 PHE A C 1
ATOM 4006 O O . PHE A 1 524 ? 0.777 -12.790 -19.051 1.00 97.88 524 PHE A O 1
ATOM 4013 N N . THR A 1 525 ? 2.117 -14.170 -20.189 1.00 98.38 525 THR A N 1
ATOM 4014 C CA . THR A 1 525 ? 3.152 -14.292 -19.160 1.00 98.38 525 THR A CA 1
ATOM 4015 C C . THR A 1 525 ? 4.279 -13.308 -19.440 1.00 98.38 525 THR A C 1
ATOM 4017 O O . THR A 1 525 ? 4.787 -13.246 -20.562 1.00 98.38 525 THR A O 1
ATOM 4020 N N . VAL A 1 526 ? 4.722 -12.597 -18.410 1.00 98.50 526 VAL A N 1
ATOM 4021 C CA . VAL A 1 526 ? 5.958 -11.810 -18.409 1.00 98.50 526 VAL A CA 1
ATOM 4022 C C . VAL A 1 526 ? 7.038 -12.628 -17.717 1.00 98.50 526 VAL A C 1
ATOM 4024 O O . VAL A 1 526 ? 6.820 -13.109 -16.607 1.00 98.50 526 VAL A O 1
ATOM 4027 N N . VAL A 1 527 ? 8.206 -12.774 -18.346 1.00 98.00 527 VAL A N 1
ATOM 4028 C CA . VAL A 1 527 ? 9.361 -13.452 -17.746 1.00 98.00 527 VAL A CA 1
ATOM 4029 C C . VAL A 1 527 ? 10.565 -12.524 -17.753 1.00 98.00 527 VAL A C 1
ATOM 4031 O O . VAL A 1 527 ? 10.983 -12.071 -18.817 1.00 98.00 527 VAL A O 1
ATOM 4034 N N . THR A 1 528 ? 11.136 -12.257 -16.577 1.00 98.25 528 THR A N 1
ATOM 4035 C CA . THR A 1 528 ? 12.323 -11.403 -16.405 1.00 98.25 528 THR A CA 1
ATOM 4036 C C . THR A 1 528 ? 13.445 -12.190 -15.745 1.00 98.25 528 THR A C 1
ATOM 4038 O O . THR A 1 528 ? 13.224 -12.870 -14.751 1.00 98.25 528 THR A O 1
ATOM 4041 N N . GLN A 1 529 ? 14.649 -12.106 -16.304 1.00 96.81 529 GLN A N 1
ATOM 4042 C CA . GLN A 1 529 ? 15.829 -12.865 -15.897 1.00 96.81 529 GLN A CA 1
ATOM 4043 C C . GLN A 1 529 ? 16.956 -11.907 -15.525 1.00 96.81 529 GLN A C 1
ATOM 4045 O O . GLN A 1 529 ? 17.361 -11.085 -16.352 1.00 96.81 529 GLN A O 1
ATOM 4050 N N . TRP A 1 530 ? 17.512 -12.053 -14.324 1.00 97.25 530 TRP A N 1
ATOM 4051 C CA . TRP A 1 530 ? 18.588 -11.189 -13.842 1.00 97.25 530 TRP A CA 1
ATOM 4052 C C . TRP A 1 530 ? 19.920 -11.925 -13.785 1.00 97.25 530 TRP A C 1
ATOM 4054 O O . TRP A 1 530 ? 20.136 -12.843 -12.991 1.00 97.25 530 TRP A O 1
ATOM 4064 N N . THR A 1 531 ? 20.860 -11.458 -14.598 1.00 93.94 531 THR A N 1
ATOM 4065 C CA . THR A 1 531 ? 22.270 -11.839 -14.521 1.00 93.94 531 THR A CA 1
ATOM 4066 C C . THR A 1 531 ? 23.112 -10.604 -14.236 1.00 93.94 531 THR A C 1
ATOM 4068 O O . THR A 1 531 ? 22.688 -9.482 -14.486 1.00 93.94 531 THR A O 1
ATOM 4071 N N . GLU A 1 532 ? 24.341 -10.799 -13.767 1.00 90.19 532 GLU A N 1
ATOM 4072 C CA . GLU A 1 532 ? 25.256 -9.688 -13.468 1.00 90.19 532 GLU A CA 1
ATOM 4073 C C . GLU A 1 532 ? 25.599 -8.827 -14.700 1.00 90.19 532 GLU A C 1
ATOM 4075 O O . GLU A 1 532 ? 25.887 -7.635 -14.583 1.00 90.19 532 GLU A O 1
ATOM 4080 N N . ALA A 1 533 ? 25.559 -9.424 -15.894 1.00 91.50 533 ALA A N 1
ATOM 4081 C CA . ALA A 1 533 ? 25.875 -8.741 -17.145 1.00 91.50 533 ALA A CA 1
ATOM 4082 C C . ALA A 1 533 ? 24.652 -8.090 -17.806 1.00 91.50 533 ALA A C 1
ATOM 4084 O O . ALA A 1 533 ? 24.805 -7.137 -18.573 1.00 91.50 533 ALA A O 1
ATOM 4085 N N . LYS A 1 534 ? 23.458 -8.641 -17.569 1.00 94.50 534 LYS A N 1
ATOM 4086 C CA . LYS A 1 534 ? 22.262 -8.319 -18.346 1.00 94.50 534 LYS A CA 1
ATOM 4087 C C . LYS A 1 534 ? 20.985 -8.674 -17.597 1.00 94.50 534 LYS A C 1
ATOM 4089 O O . LYS A 1 534 ? 20.886 -9.763 -17.022 1.00 94.50 534 LYS A O 1
ATOM 4094 N N . VAL A 1 535 ? 19.988 -7.805 -17.721 1.00 97.56 535 VAL A N 1
ATOM 4095 C CA . VAL A 1 535 ? 18.594 -8.128 -17.419 1.00 97.56 535 VAL A CA 1
ATOM 4096 C C . VAL A 1 535 ? 17.854 -8.363 -18.727 1.00 97.56 535 VAL A C 1
ATOM 4098 O O . VAL A 1 535 ? 17.799 -7.488 -19.592 1.00 97.56 535 VAL A O 1
ATOM 4101 N N . ASN A 1 536 ? 17.325 -9.570 -18.882 1.00 96.88 536 ASN A N 1
ATOM 4102 C CA . ASN A 1 536 ? 16.600 -9.994 -20.071 1.00 96.88 536 ASN A CA 1
ATOM 4103 C C . ASN A 1 536 ? 15.113 -10.147 -19.748 1.00 96.88 536 ASN A C 1
ATOM 4105 O O . ASN A 1 536 ? 14.765 -10.593 -18.658 1.00 96.88 536 ASN A O 1
ATOM 4109 N N . GLN A 1 537 ? 14.246 -9.832 -20.704 1.00 97.94 537 GLN A N 1
ATOM 4110 C CA . GLN A 1 537 ? 12.808 -10.046 -20.579 1.00 97.94 537 GLN A CA 1
ATOM 4111 C C . GLN A 1 537 ? 12.280 -10.682 -21.862 1.00 97.94 537 GLN A C 1
ATOM 4113 O O . GLN A 1 537 ? 12.822 -10.450 -22.943 1.00 97.94 537 GLN A O 1
ATOM 4118 N N . PHE A 1 538 ? 11.249 -11.508 -21.746 1.00 98.31 538 PHE A N 1
ATOM 4119 C CA . PHE A 1 538 ? 10.485 -12.034 -22.873 1.00 98.31 538 PHE A CA 1
ATOM 4120 C C . PHE A 1 538 ? 9.050 -12.314 -22.430 1.00 98.31 538 PHE A C 1
ATOM 4122 O O . PHE A 1 538 ? 8.770 -12.450 -21.237 1.00 98.31 538 PHE A O 1
ATOM 4129 N N . LEU A 1 539 ? 8.143 -12.395 -23.399 1.00 98.50 539 LEU A N 1
ATOM 4130 C CA . LEU A 1 539 ? 6.719 -12.603 -23.159 1.00 98.50 539 LEU A CA 1
ATOM 4131 C C . LEU A 1 539 ? 6.296 -13.983 -23.668 1.00 98.50 539 LEU A C 1
ATOM 4133 O O . LEU A 1 539 ? 6.883 -14.512 -24.615 1.00 98.50 539 LEU A O 1
ATOM 4137 N N . ILE A 1 540 ? 5.282 -14.583 -23.049 1.00 98.31 540 ILE A N 1
ATOM 4138 C CA . ILE A 1 540 ? 4.657 -15.818 -23.534 1.00 98.31 540 ILE A CA 1
ATOM 4139 C C . ILE A 1 540 ? 3.162 -15.571 -23.682 1.00 98.31 540 ILE A C 1
ATOM 4141 O O . ILE A 1 540 ? 2.492 -15.247 -22.712 1.00 98.31 540 ILE A O 1
ATOM 4145 N N . GLN A 1 541 ? 2.620 -15.761 -24.879 1.00 97.94 541 GLN A N 1
ATOM 4146 C CA . GLN A 1 541 ? 1.181 -15.677 -25.122 1.00 97.94 541 GLN A CA 1
ATOM 4147 C C . GLN A 1 541 ? 0.740 -16.895 -25.926 1.00 97.94 541 GLN A C 1
ATOM 4149 O O . GLN A 1 541 ? 1.414 -17.280 -26.880 1.00 97.94 541 GLN A O 1
ATOM 4154 N N . ASP A 1 542 ? -0.352 -17.539 -25.507 1.00 95.75 542 ASP A N 1
ATOM 4155 C CA . ASP A 1 542 ? -0.875 -18.764 -26.131 1.00 95.75 542 ASP A CA 1
ATOM 4156 C C . ASP A 1 542 ? 0.190 -19.876 -26.282 1.00 95.75 542 ASP A C 1
ATOM 4158 O O . ASP A 1 542 ? 0.268 -20.574 -27.292 1.00 95.75 542 ASP A O 1
ATOM 4162 N N . GLY A 1 543 ? 1.081 -20.006 -25.290 1.00 93.62 543 GLY A N 1
ATOM 4163 C CA . GLY A 1 543 ? 2.194 -20.967 -25.301 1.00 93.62 543 GLY A CA 1
ATOM 4164 C C . GLY A 1 543 ? 3.357 -20.610 -26.239 1.00 93.62 543 GLY A C 1
ATOM 4165 O O . GLY A 1 543 ? 4.359 -21.325 -26.268 1.00 93.62 543 GLY A O 1
ATOM 4166 N N . LYS A 1 544 ? 3.270 -19.500 -26.980 1.00 97.06 544 LYS A N 1
ATOM 4167 C CA . LYS A 1 544 ? 4.328 -19.005 -27.865 1.00 97.06 544 LYS A CA 1
ATOM 4168 C C . LYS A 1 544 ? 5.191 -17.970 -27.151 1.00 97.06 544 LYS A C 1
ATOM 4170 O O . LYS A 1 544 ? 4.677 -17.017 -26.576 1.00 97.06 544 LYS A O 1
ATOM 4175 N N . ARG A 1 545 ? 6.513 -18.133 -27.242 1.00 97.75 545 ARG A N 1
ATOM 4176 C CA . ARG A 1 545 ? 7.501 -17.159 -26.759 1.00 97.75 545 ARG A CA 1
ATOM 4177 C C . ARG A 1 545 ? 7.675 -16.006 -27.752 1.00 97.75 545 ARG A C 1
ATOM 4179 O O . ARG A 1 545 ? 7.804 -16.232 -28.955 1.00 97.75 545 ARG A O 1
ATOM 4186 N N . PHE A 1 546 ? 7.753 -14.794 -27.218 1.00 98.31 546 PHE A N 1
ATOM 4187 C CA . PHE A 1 546 ? 8.039 -13.548 -27.915 1.00 98.31 546 PHE A CA 1
ATOM 4188 C C . PHE A 1 546 ? 9.229 -12.871 -27.239 1.00 98.31 546 PHE A C 1
ATOM 4190 O O . PHE A 1 546 ? 9.113 -12.343 -26.132 1.00 98.31 546 PHE A O 1
ATOM 4197 N N . ASP A 1 547 ? 10.384 -12.902 -27.898 1.00 98.06 547 ASP A N 1
ATOM 4198 C CA . ASP A 1 547 ? 11.546 -12.140 -27.448 1.00 98.06 547 ASP A CA 1
ATOM 4199 C C . ASP A 1 547 ? 11.320 -10.646 -27.700 1.00 98.06 547 ASP A C 1
ATOM 4201 O O . ASP A 1 547 ? 10.750 -10.257 -28.726 1.00 98.06 547 ASP A O 1
ATOM 4205 N N . ILE A 1 548 ? 11.771 -9.810 -26.761 1.00 97.94 548 ILE A N 1
ATOM 4206 C CA . ILE A 1 548 ? 11.706 -8.359 -26.926 1.00 97.94 548 ILE A CA 1
ATOM 4207 C C . ILE A 1 548 ? 12.598 -7.953 -28.115 1.00 97.94 548 ILE A C 1
ATOM 4209 O O . ILE A 1 548 ? 13.747 -8.402 -28.184 1.00 97.94 548 ILE A O 1
ATOM 4213 N N . PRO A 1 549 ? 12.107 -7.134 -29.065 1.00 97.62 549 PRO A N 1
ATOM 4214 C CA . PRO A 1 549 ? 12.900 -6.697 -30.209 1.00 97.62 549 PRO A CA 1
ATOM 4215 C C . PRO A 1 549 ? 14.096 -5.851 -29.778 1.00 97.62 549 PRO A C 1
ATOM 4217 O O . PRO A 1 549 ? 13.985 -5.076 -28.834 1.00 97.62 549 PRO A O 1
ATOM 4220 N N . ALA A 1 550 ? 15.215 -5.967 -30.496 1.00 96.81 550 ALA A N 1
ATOM 4221 C CA . ALA A 1 550 ? 16.360 -5.081 -30.312 1.00 96.81 550 ALA A CA 1
ATOM 4222 C C . ALA A 1 550 ? 16.013 -3.623 -30.689 1.00 96.81 550 ALA A C 1
ATOM 4224 O O . ALA A 1 550 ? 15.102 -3.406 -31.495 1.00 96.81 550 ALA A O 1
ATOM 4225 N N . PRO A 1 551 ? 16.747 -2.626 -30.162 1.00 96.38 551 PRO A N 1
ATOM 4226 C CA . PRO A 1 551 ? 16.536 -1.230 -30.520 1.00 96.38 551 PRO A CA 1
ATOM 4227 C C . PRO A 1 551 ? 16.770 -0.969 -32.012 1.00 96.38 551 PRO A C 1
ATOM 4229 O O . PRO A 1 551 ? 17.701 -1.512 -32.608 1.00 96.38 551 PRO A O 1
ATOM 4232 N N . ALA A 1 552 ? 15.937 -0.112 -32.601 1.00 94.38 552 ALA A N 1
ATOM 4233 C CA . ALA A 1 552 ? 16.027 0.298 -34.003 1.00 94.38 552 ALA A CA 1
ATOM 4234 C C . ALA A 1 552 ? 16.975 1.490 -34.229 1.00 94.38 552 ALA A C 1
ATOM 4236 O O . ALA A 1 552 ? 17.335 1.782 -35.367 1.00 94.38 552 ALA A O 1
ATOM 4237 N N . TRP A 1 553 ? 17.364 2.186 -33.159 1.00 93.81 553 TRP A N 1
ATOM 4238 C CA . TRP A 1 553 ? 18.144 3.418 -33.233 1.00 93.81 553 TRP A CA 1
ATOM 4239 C C . TRP A 1 553 ? 19.643 3.144 -33.344 1.00 93.81 553 TRP A C 1
ATOM 4241 O O . TRP A 1 553 ? 20.204 2.338 -32.596 1.00 93.81 553 TRP A O 1
ATOM 4251 N N . GLU A 1 554 ? 20.303 3.845 -34.264 1.00 92.50 554 GLU A N 1
ATOM 4252 C CA . GLU A 1 554 ? 21.756 3.798 -34.399 1.00 92.50 554 GLU A CA 1
ATOM 4253 C C . GLU A 1 554 ? 22.440 4.281 -33.110 1.00 92.50 554 GLU A C 1
ATOM 4255 O O . GLU A 1 554 ? 21.932 5.138 -32.391 1.00 92.50 554 GLU A O 1
ATOM 4260 N N . GLY A 1 555 ? 23.586 3.685 -32.782 1.00 89.69 555 GLY A N 1
ATOM 4261 C CA . GLY A 1 555 ? 24.314 3.981 -31.548 1.00 89.69 555 GLY A CA 1
ATOM 4262 C C . GLY A 1 555 ? 23.858 3.175 -30.331 1.00 89.69 555 GLY A C 1
ATOM 4263 O O . GLY A 1 555 ? 24.635 3.067 -29.386 1.00 89.69 555 GLY A O 1
ATOM 4264 N N . LEU A 1 556 ? 22.683 2.533 -30.356 1.00 93.38 556 LEU A N 1
ATOM 4265 C CA . LEU A 1 556 ? 22.257 1.602 -29.304 1.00 93.38 556 LEU A CA 1
ATOM 4266 C C . LEU A 1 556 ? 22.762 0.165 -29.553 1.00 93.38 556 LEU A C 1
ATOM 4268 O O . LEU A 1 556 ? 23.035 -0.219 -30.696 1.00 93.38 556 LEU A O 1
ATOM 4272 N N . PRO A 1 557 ? 22.901 -0.665 -28.499 1.00 92.50 557 PRO A N 1
ATOM 4273 C CA . PRO A 1 557 ? 23.243 -2.077 -28.653 1.00 92.50 557 PRO A CA 1
ATOM 4274 C C . PRO A 1 557 ? 22.212 -2.825 -29.502 1.00 92.50 557 PRO A C 1
ATOM 4276 O O . PRO A 1 557 ? 21.018 -2.578 -29.395 1.00 92.50 557 PRO A O 1
ATOM 4279 N N . ARG A 1 558 ? 22.652 -3.822 -30.280 1.00 92.06 558 ARG A N 1
ATOM 4280 C CA . ARG A 1 558 ? 21.768 -4.669 -31.113 1.00 92.06 558 ARG A CA 1
ATOM 4281 C C . ARG A 1 558 ? 21.082 -5.804 -30.346 1.00 92.06 558 ARG A C 1
ATOM 4283 O O . ARG A 1 558 ? 20.612 -6.767 -30.946 1.00 92.06 558 ARG A O 1
ATOM 4290 N N . GLU A 1 559 ? 21.032 -5.708 -29.025 1.00 92.12 559 GLU A N 1
ATOM 4291 C CA . GLU A 1 559 ? 20.377 -6.682 -28.163 1.00 92.12 559 GLU A CA 1
ATOM 4292 C C . GLU A 1 559 ? 19.349 -5.989 -27.272 1.00 92.12 559 GLU A C 1
ATOM 4294 O O . GLU A 1 559 ? 19.599 -4.900 -26.759 1.00 92.12 559 GLU A O 1
ATOM 4299 N N . ALA A 1 560 ? 18.207 -6.641 -27.057 1.00 94.88 560 ALA A N 1
ATOM 4300 C CA . ALA A 1 560 ? 17.188 -6.151 -26.140 1.00 94.88 560 ALA A CA 1
ATOM 4301 C C . ALA A 1 560 ? 17.554 -6.379 -24.669 1.00 94.88 560 ALA A C 1
ATOM 4303 O O . ALA A 1 560 ? 18.329 -7.287 -24.344 1.00 94.88 560 ALA A O 1
ATOM 4304 N N . GLY A 1 561 ? 16.936 -5.588 -23.791 1.00 95.31 561 GLY A N 1
ATOM 4305 C CA . GLY A 1 561 ? 17.100 -5.657 -22.342 1.00 95.31 561 GLY A CA 1
ATOM 4306 C C . GLY A 1 561 ? 18.074 -4.621 -21.785 1.00 95.31 561 GLY A C 1
ATOM 4307 O O . GLY A 1 561 ? 18.659 -3.818 -22.513 1.00 95.31 561 GLY A O 1
ATOM 4308 N N . LEU A 1 562 ? 18.244 -4.643 -20.465 1.00 97.62 562 LEU A N 1
ATOM 4309 C CA . LEU A 1 562 ? 19.144 -3.732 -19.764 1.00 97.62 562 LEU A CA 1
ATOM 4310 C C . LEU A 1 562 ? 20.537 -4.356 -19.673 1.00 97.62 562 LEU A C 1
ATOM 4312 O O . LEU A 1 562 ? 20.692 -5.529 -19.333 1.00 97.62 562 LEU A O 1
ATOM 4316 N N . SER A 1 563 ? 21.558 -3.563 -19.965 1.00 95.88 563 SER A N 1
ATOM 4317 C CA . SER A 1 563 ? 22.965 -3.932 -19.821 1.00 95.88 563 SER A CA 1
ATOM 4318 C C . SER A 1 563 ? 23.787 -2.674 -19.579 1.00 95.88 563 SER A C 1
ATOM 4320 O O . SER A 1 563 ? 23.321 -1.567 -19.853 1.00 95.88 563 SER A O 1
ATOM 4322 N N . ARG A 1 564 ? 25.040 -2.840 -19.146 1.00 94.69 564 ARG A N 1
ATOM 4323 C CA . ARG A 1 564 ? 25.978 -1.718 -19.010 1.00 94.69 564 ARG A CA 1
ATOM 4324 C C . ARG A 1 564 ? 26.038 -0.859 -20.280 1.00 94.69 564 ARG A C 1
ATOM 4326 O O . ARG A 1 564 ? 25.949 0.357 -20.186 1.00 94.69 564 ARG A O 1
ATOM 4333 N N . ASP A 1 565 ? 26.172 -1.485 -21.450 1.00 93.38 565 ASP A N 1
ATOM 4334 C CA . ASP A 1 565 ? 26.300 -0.768 -22.727 1.00 93.38 565 ASP A CA 1
ATOM 4335 C C . ASP A 1 565 ? 24.997 -0.053 -23.111 1.00 93.38 565 ASP A C 1
ATOM 4337 O O . ASP A 1 565 ? 25.028 1.095 -23.545 1.00 93.38 565 ASP A O 1
ATOM 4341 N N . MET A 1 566 ? 23.846 -0.699 -22.879 1.00 94.50 566 MET A N 1
ATOM 4342 C CA . MET A 1 566 ? 22.533 -0.086 -23.102 1.00 94.50 566 MET A CA 1
ATOM 4343 C C . MET A 1 566 ? 22.365 1.182 -22.262 1.00 94.50 566 MET A C 1
ATOM 4345 O O . MET A 1 566 ? 22.045 2.235 -22.803 1.00 94.50 566 MET A O 1
ATOM 4349 N N . CYS A 1 567 ? 22.638 1.096 -20.959 1.00 93.88 567 CYS A N 1
ATOM 4350 C CA . CYS A 1 567 ? 22.415 2.200 -20.031 1.00 93.88 567 CYS A CA 1
ATOM 4351 C C . CYS A 1 567 ? 23.384 3.369 -20.221 1.00 93.88 567 CYS A C 1
ATOM 4353 O O . CYS A 1 567 ? 23.002 4.503 -19.967 1.00 93.88 567 CYS A O 1
ATOM 4355 N N . LEU A 1 568 ? 24.600 3.112 -20.713 1.00 93.38 568 LEU A N 1
ATOM 4356 C CA . LEU A 1 568 ? 25.558 4.166 -21.061 1.00 93.38 568 LEU A CA 1
ATOM 4357 C C . LEU A 1 568 ? 25.185 4.887 -22.364 1.00 93.38 568 LEU A C 1
ATOM 4359 O O . LEU A 1 568 ? 25.368 6.094 -22.485 1.00 93.38 568 LEU A O 1
ATOM 4363 N N . LYS A 1 569 ? 24.686 4.154 -23.366 1.00 93.44 569 LYS A N 1
ATOM 4364 C CA . LYS A 1 569 ? 24.419 4.704 -24.707 1.00 93.44 569 LYS A CA 1
ATOM 4365 C C . LYS A 1 569 ? 23.046 5.339 -24.842 1.00 93.44 569 LYS A C 1
ATOM 4367 O O . LYS A 1 569 ? 22.901 6.299 -25.591 1.00 93.44 569 LYS A O 1
ATOM 4372 N N . GLN A 1 570 ? 22.050 4.823 -24.129 1.00 93.50 570 GLN A N 1
ATOM 4373 C CA . GLN A 1 570 ? 20.682 5.330 -24.163 1.00 93.50 570 GLN A CA 1
ATOM 4374 C C . GLN A 1 570 ? 20.578 6.848 -23.939 1.00 93.50 570 GLN A C 1
ATOM 4376 O O . GLN A 1 570 ? 20.026 7.511 -24.819 1.00 93.50 570 GLN A O 1
ATOM 4381 N N . PRO A 1 571 ? 21.115 7.428 -22.846 1.00 90.38 571 PRO A N 1
ATOM 4382 C CA . PRO A 1 571 ? 21.025 8.869 -22.633 1.00 90.38 571 PRO A CA 1
ATOM 4383 C C . PRO A 1 571 ? 21.747 9.663 -23.730 1.00 90.38 571 PRO A C 1
ATOM 4385 O O . PRO A 1 571 ? 21.242 10.689 -24.167 1.00 90.38 571 PRO A O 1
ATOM 4388 N N . LEU A 1 572 ? 22.867 9.158 -24.259 1.00 90.12 572 LEU A N 1
ATOM 4389 C CA . LEU A 1 572 ? 23.600 9.814 -25.349 1.00 90.12 572 LEU A CA 1
ATOM 4390 C C . LEU A 1 572 ? 22.781 9.875 -26.646 1.00 90.12 572 LEU A C 1
ATOM 4392 O O . LEU A 1 572 ? 22.714 10.923 -27.280 1.00 90.12 572 LEU A O 1
ATOM 4396 N N . VAL A 1 573 ? 22.145 8.764 -27.031 1.00 92.62 573 VAL A N 1
ATOM 4397 C CA . VAL A 1 573 ? 21.332 8.684 -28.256 1.00 92.62 573 VAL A CA 1
ATOM 4398 C C . VAL A 1 573 ? 20.037 9.485 -28.122 1.00 92.62 573 VAL A C 1
ATOM 4400 O O . VAL A 1 573 ? 19.588 10.088 -29.093 1.00 92.62 573 VAL A O 1
ATOM 4403 N N . PHE A 1 574 ? 19.434 9.511 -26.932 1.00 90.25 574 PHE A N 1
ATOM 4404 C CA . PHE A 1 574 ? 18.177 10.227 -26.687 1.00 90.25 574 PHE A CA 1
ATOM 4405 C C . PHE A 1 574 ? 18.376 11.706 -26.319 1.00 90.25 574 PHE A C 1
ATOM 4407 O O . PHE A 1 574 ? 17.393 12.428 -26.163 1.00 90.25 574 PHE A O 1
ATOM 4414 N N . GLY A 1 575 ? 19.624 12.172 -26.184 1.00 86.19 575 GLY A N 1
ATOM 4415 C CA . GLY A 1 575 ? 19.919 13.538 -25.742 1.00 86.19 575 GLY A CA 1
ATOM 4416 C C . GLY A 1 575 ? 19.463 13.806 -24.304 1.00 86.19 575 GLY A C 1
ATOM 4417 O O . GLY A 1 575 ? 19.019 14.905 -23.980 1.00 86.19 575 GLY A O 1
ATOM 4418 N N . GLU A 1 576 ? 19.530 12.789 -23.447 1.00 84.88 576 GLU A N 1
ATOM 4419 C CA . GLU A 1 576 ? 19.127 12.835 -22.044 1.00 84.88 576 GLU A CA 1
ATOM 4420 C C . GLU A 1 576 ? 20.352 12.865 -21.125 1.00 84.88 576 GLU A C 1
ATOM 4422 O O . GLU A 1 576 ? 21.473 12.518 -21.502 1.00 84.88 576 GLU A O 1
ATOM 4427 N N . ARG A 1 577 ? 20.147 13.294 -19.881 1.00 81.00 577 ARG A N 1
ATOM 4428 C CA . ARG A 1 577 ? 21.216 13.329 -18.884 1.00 81.00 577 ARG A CA 1
ATOM 4429 C C . ARG A 1 577 ? 21.498 11.919 -18.369 1.00 81.00 577 ARG A C 1
ATOM 4431 O O . ARG A 1 577 ? 20.579 11.221 -17.956 1.00 81.00 577 ARG A O 1
ATOM 4438 N N . ASP A 1 578 ? 22.770 11.535 -18.312 1.00 84.06 578 ASP A N 1
ATOM 4439 C CA . ASP A 1 578 ? 23.189 10.248 -17.746 1.00 84.06 578 ASP A CA 1
ATOM 4440 C C . ASP A 1 578 ? 23.285 10.307 -16.209 1.00 84.06 578 ASP A C 1
ATOM 4442 O O . ASP A 1 578 ? 24.360 10.411 -15.610 1.00 84.06 578 ASP A O 1
ATOM 4446 N N . THR A 1 579 ? 22.123 10.298 -15.554 1.00 80.69 579 THR A N 1
ATOM 4447 C CA . THR A 1 579 ? 22.002 10.279 -14.088 1.00 80.69 579 THR A CA 1
ATOM 4448 C C . THR A 1 579 ? 22.360 8.924 -13.486 1.00 80.69 579 THR A C 1
ATOM 4450 O O . THR A 1 579 ? 22.863 8.873 -12.362 1.00 80.69 579 THR A O 1
ATOM 4453 N N . MET A 1 580 ? 22.161 7.832 -14.227 1.00 84.19 580 MET A N 1
ATOM 4454 C CA . MET A 1 580 ? 22.505 6.491 -13.762 1.00 84.19 580 MET A CA 1
ATOM 4455 C C . MET A 1 580 ? 24.014 6.361 -13.547 1.00 84.19 580 MET A C 1
ATOM 4457 O O . MET A 1 580 ? 24.449 5.923 -12.480 1.00 84.19 580 MET A O 1
ATOM 4461 N N . THR A 1 581 ? 24.830 6.779 -14.520 1.00 85.50 581 THR A N 1
ATOM 4462 C CA . THR A 1 581 ? 26.295 6.753 -14.392 1.00 85.50 581 THR A CA 1
ATOM 4463 C C . THR A 1 581 ? 26.784 7.713 -13.315 1.00 85.50 581 THR A C 1
ATOM 4465 O O . THR A 1 581 ? 27.682 7.352 -12.555 1.00 85.50 581 THR A O 1
ATOM 4468 N N . ALA A 1 582 ? 26.154 8.886 -13.173 1.00 82.56 582 ALA A N 1
ATOM 4469 C CA . ALA A 1 582 ? 26.461 9.822 -12.089 1.00 82.56 582 ALA A CA 1
ATOM 4470 C C . ALA A 1 582 ? 26.251 9.204 -10.690 1.00 82.56 582 ALA A C 1
ATOM 4472 O O . ALA A 1 582 ? 26.980 9.531 -9.758 1.00 82.56 582 ALA A O 1
ATOM 4473 N N . ASN A 1 583 ? 25.317 8.257 -10.563 1.00 81.50 583 ASN A N 1
ATOM 4474 C CA . ASN A 1 583 ? 25.044 7.497 -9.339 1.00 81.50 583 ASN A CA 1
ATOM 4475 C C . ASN A 1 583 ? 25.764 6.126 -9.299 1.00 81.50 583 ASN A C 1
ATOM 4477 O O . ASN A 1 583 ? 25.354 5.198 -8.600 1.00 81.50 583 ASN A O 1
ATOM 4481 N N . GLY A 1 584 ? 26.868 5.984 -10.041 1.00 84.62 584 GLY A N 1
ATOM 4482 C CA . GLY A 1 584 ? 27.752 4.809 -10.029 1.00 84.62 584 GLY A CA 1
ATOM 4483 C C . GLY A 1 584 ? 27.381 3.692 -11.018 1.00 84.62 584 GLY A C 1
ATOM 4484 O O . GLY A 1 584 ? 28.039 2.649 -11.060 1.00 84.62 584 GLY A O 1
ATOM 4485 N N . GLY A 1 585 ? 26.375 3.915 -11.865 1.00 90.12 585 GLY A N 1
ATOM 4486 C CA . GLY A 1 585 ? 26.121 3.126 -13.068 1.00 90.12 585 GLY A CA 1
ATOM 4487 C C . GLY A 1 585 ? 25.741 1.664 -12.817 1.00 90.12 585 GLY A C 1
ATOM 4488 O O . GLY A 1 585 ? 25.085 1.310 -11.836 1.00 90.12 585 GLY A O 1
ATOM 4489 N N . TRP A 1 586 ? 26.150 0.788 -13.741 1.00 93.31 586 TRP A N 1
ATOM 4490 C CA . TRP A 1 586 ? 25.778 -0.635 -13.731 1.00 93.31 586 TRP A CA 1
ATOM 4491 C C . TRP A 1 586 ? 26.309 -1.408 -12.512 1.00 93.31 586 TRP A C 1
ATOM 4493 O O . TRP A 1 586 ? 25.701 -2.385 -12.076 1.00 93.31 586 TRP A O 1
ATOM 4503 N N . ASP A 1 587 ? 27.432 -0.974 -11.938 1.00 92.75 587 ASP A N 1
ATOM 4504 C CA . ASP A 1 587 ? 27.986 -1.615 -10.743 1.00 92.75 587 ASP A CA 1
ATOM 4505 C C . ASP A 1 587 ? 27.138 -1.292 -9.504 1.00 92.75 587 ASP A C 1
ATOM 4507 O O . ASP A 1 587 ? 26.822 -2.199 -8.728 1.00 92.75 587 ASP A O 1
ATOM 4511 N N . THR A 1 588 ? 26.660 -0.047 -9.377 1.00 93.50 588 THR A N 1
ATOM 4512 C CA . THR A 1 588 ? 25.648 0.317 -8.373 1.00 93.50 588 THR A CA 1
ATOM 4513 C C . THR A 1 588 ? 24.333 -0.429 -8.605 1.00 93.50 588 THR A C 1
ATOM 4515 O O . THR A 1 588 ? 23.780 -0.958 -7.644 1.00 93.50 588 THR A O 1
ATOM 4518 N N . HIS A 1 589 ? 23.865 -0.569 -9.854 1.00 94.94 589 HIS A N 1
ATOM 4519 C CA . HIS A 1 589 ? 22.689 -1.395 -10.184 1.00 94.94 589 HIS A CA 1
ATOM 4520 C C . HIS A 1 589 ? 22.834 -2.822 -9.648 1.00 94.94 589 HIS A C 1
ATOM 4522 O O . HIS A 1 589 ? 21.969 -3.308 -8.922 1.00 94.94 589 HIS A O 1
ATOM 4528 N N . ASN A 1 590 ? 23.951 -3.487 -9.948 1.00 94.81 590 ASN A N 1
ATOM 4529 C CA . ASN A 1 590 ? 24.198 -4.844 -9.473 1.00 94.81 590 ASN A CA 1
ATOM 4530 C C . ASN A 1 590 ? 24.212 -4.910 -7.939 1.00 94.81 590 ASN A C 1
ATOM 4532 O O . ASN A 1 590 ? 23.616 -5.816 -7.351 1.00 94.81 590 ASN A O 1
ATOM 4536 N N . ARG A 1 591 ? 24.874 -3.951 -7.281 1.00 94.94 591 ARG A N 1
ATOM 4537 C CA . ARG A 1 591 ? 24.951 -3.876 -5.817 1.00 94.94 591 ARG A CA 1
ATOM 4538 C C . ARG A 1 591 ? 23.579 -3.668 -5.172 1.00 94.94 591 ARG A C 1
ATOM 4540 O O . ARG A 1 591 ? 23.251 -4.426 -4.269 1.00 94.94 591 ARG A O 1
ATOM 4547 N N . GLN A 1 592 ? 22.811 -2.683 -5.628 1.00 94.75 592 GLN A N 1
ATOM 4548 C CA . GLN A 1 592 ? 21.565 -2.240 -4.993 1.00 94.75 592 GLN A CA 1
ATOM 4549 C C . GLN A 1 592 ? 20.343 -3.054 -5.408 1.00 94.75 592 GLN A C 1
ATOM 4551 O O . GLN A 1 592 ? 19.479 -3.313 -4.585 1.00 94.75 592 GLN A O 1
ATOM 4556 N N . LEU A 1 593 ? 20.261 -3.468 -6.674 1.00 96.12 593 LEU A N 1
ATOM 4557 C CA . LEU A 1 593 ? 19.038 -4.044 -7.239 1.00 96.12 593 LEU A CA 1
ATOM 4558 C C . LEU A 1 593 ? 19.139 -5.550 -7.472 1.00 96.12 593 LEU A C 1
ATOM 4560 O O . LEU A 1 593 ? 18.124 -6.237 -7.452 1.00 96.12 593 LEU A O 1
ATOM 4564 N N . LEU A 1 594 ? 20.337 -6.103 -7.693 1.00 94.44 594 LEU A N 1
ATOM 4565 C CA . LEU A 1 594 ? 20.468 -7.552 -7.891 1.00 94.44 594 LEU A CA 1
ATOM 4566 C C . LEU A 1 594 ? 20.869 -8.287 -6.613 1.00 94.44 594 LEU A C 1
ATOM 4568 O O . LEU A 1 594 ? 20.351 -9.372 -6.347 1.00 94.44 594 LEU A O 1
ATOM 4572 N N . ASN A 1 595 ? 21.795 -7.723 -5.835 1.00 93.81 595 ASN A N 1
ATOM 4573 C CA . ASN A 1 595 ? 22.384 -8.403 -4.679 1.00 93.81 595 ASN A CA 1
ATOM 4574 C C . ASN A 1 595 ? 21.625 -8.187 -3.363 1.00 93.81 595 ASN A C 1
ATOM 4576 O O . ASN A 1 595 ? 21.777 -8.999 -2.451 1.00 93.81 595 ASN A O 1
ATOM 4580 N N . GLN A 1 596 ? 20.845 -7.113 -3.233 1.00 93.75 596 GLN A N 1
ATOM 4581 C CA . GLN A 1 596 ? 20.136 -6.812 -1.989 1.00 93.75 596 GLN A CA 1
ATOM 4582 C C . GLN A 1 596 ? 18.744 -7.455 -1.950 1.00 93.75 596 GLN A C 1
ATOM 4584 O O . GLN A 1 596 ? 18.090 -7.569 -2.989 1.00 93.75 596 GLN A O 1
ATOM 4589 N N . PRO A 1 597 ? 18.271 -7.883 -0.765 1.00 96.31 597 PRO A N 1
ATOM 4590 C CA . PRO A 1 597 ? 16.885 -8.287 -0.579 1.00 96.31 597 PRO A CA 1
ATOM 4591 C C . PRO A 1 597 ? 15.933 -7.092 -0.726 1.00 96.31 597 PRO A C 1
ATOM 4593 O O . PRO A 1 597 ? 16.132 -6.061 -0.089 1.00 96.31 597 PRO A O 1
ATOM 4596 N N . MET A 1 598 ? 14.874 -7.251 -1.516 1.00 97.88 598 MET A N 1
ATOM 4597 C CA . MET A 1 598 ? 13.874 -6.215 -1.787 1.00 97.88 598 MET A CA 1
ATOM 4598 C C . MET A 1 598 ? 12.446 -6.728 -1.603 1.00 97.88 598 MET A C 1
ATOM 4600 O O . MET A 1 598 ? 12.182 -7.922 -1.736 1.00 97.88 598 MET A O 1
ATOM 4604 N N . VAL A 1 599 ? 11.524 -5.809 -1.336 1.00 98.56 599 VAL A N 1
ATOM 4605 C CA . VAL A 1 599 ? 10.085 -6.069 -1.228 1.00 98.56 599 VAL A CA 1
ATOM 4606 C C . VAL A 1 599 ? 9.452 -6.024 -2.614 1.00 98.56 599 VAL A C 1
ATOM 4608 O O . VAL A 1 599 ? 9.733 -5.114 -3.394 1.00 98.56 599 VAL A O 1
ATOM 4611 N N . LEU A 1 600 ? 8.593 -7.002 -2.914 1.00 98.50 600 LEU A N 1
ATOM 4612 C CA . LEU A 1 600 ? 7.762 -7.008 -4.119 1.00 98.50 600 LEU A CA 1
ATOM 4613 C C . LEU A 1 600 ? 6.551 -6.088 -3.931 1.00 98.50 600 LEU A C 1
ATOM 4615 O O . LEU A 1 600 ? 5.771 -6.270 -2.992 1.00 98.50 600 LEU A O 1
ATOM 4619 N N . VAL A 1 601 ? 6.368 -5.162 -4.867 1.00 98.75 601 VAL A N 1
ATOM 4620 C CA . VAL A 1 601 ? 5.263 -4.204 -4.901 1.00 98.75 601 VAL A CA 1
ATOM 4621 C C . VAL A 1 601 ? 4.387 -4.459 -6.121 1.00 98.75 601 VAL A C 1
ATOM 4623 O O . VAL A 1 601 ? 4.892 -4.626 -7.232 1.00 98.75 601 VAL A O 1
ATOM 4626 N N . MET A 1 602 ? 3.071 -4.465 -5.913 1.00 98.56 602 MET A N 1
ATOM 4627 C CA . MET A 1 602 ? 2.061 -4.520 -6.972 1.00 98.56 602 MET A CA 1
ATOM 4628 C C . MET A 1 602 ? 1.143 -3.312 -6.829 1.00 98.56 602 MET A C 1
ATOM 4630 O O . MET A 1 602 ? 0.623 -3.058 -5.740 1.00 98.56 602 MET A O 1
ATOM 4634 N N . SER A 1 603 ? 0.934 -2.559 -7.904 1.00 98.31 603 SER A N 1
ATOM 4635 C CA . SER A 1 603 ? 0.094 -1.366 -7.854 1.00 98.31 603 SER A CA 1
ATOM 4636 C C . SER A 1 603 ? -0.697 -1.131 -9.133 1.00 98.31 603 SER A C 1
ATOM 4638 O O . SER A 1 603 ? -0.392 -1.654 -10.205 1.00 98.31 603 SER A O 1
ATOM 4640 N N . ILE A 1 604 ? -1.741 -0.323 -8.996 1.00 96.75 604 ILE A N 1
ATOM 4641 C CA . ILE A 1 604 ? -2.422 0.326 -10.109 1.00 96.75 604 ILE A CA 1
ATOM 4642 C C . ILE A 1 604 ? -2.639 1.788 -9.736 1.00 96.75 604 ILE A C 1
ATOM 4644 O O . ILE A 1 604 ? -3.053 2.081 -8.614 1.00 96.75 604 ILE A O 1
ATOM 4648 N N . GLY A 1 605 ? -2.360 2.710 -10.650 1.00 93.56 605 GLY A N 1
ATOM 4649 C CA . GLY A 1 605 ? -2.523 4.133 -10.373 1.00 93.56 605 GLY A CA 1
ATOM 4650 C C . GLY A 1 605 ? -2.372 5.012 -11.604 1.00 93.56 605 GLY A C 1
ATOM 4651 O O . GLY A 1 605 ? -2.012 4.549 -12.684 1.00 93.56 605 GLY A O 1
ATOM 4652 N N . SER A 1 606 ? -2.659 6.292 -11.415 1.00 90.56 606 SER A N 1
ATOM 4653 C CA . SER A 1 606 ? -2.392 7.371 -12.364 1.00 90.56 606 SER A CA 1
ATOM 4654 C C . SER A 1 606 ? -1.256 8.245 -11.837 1.00 90.56 606 SER A C 1
ATOM 4656 O O . SER A 1 606 ? -0.919 8.193 -10.654 1.00 90.56 606 SER A O 1
ATOM 4658 N N . ASP A 1 607 ? -0.670 9.049 -12.713 1.00 88.12 607 ASP A N 1
ATOM 4659 C CA . ASP A 1 607 ? 0.449 9.930 -12.388 1.00 88.12 607 ASP A CA 1
ATOM 4660 C C . ASP A 1 607 ? -0.017 11.390 -12.388 1.00 88.12 607 ASP A C 1
ATOM 4662 O O . ASP A 1 607 ? -0.438 11.922 -13.412 1.00 88.12 607 ASP A O 1
ATOM 4666 N N . ASP A 1 608 ? 0.050 12.027 -11.223 1.00 83.94 608 ASP A N 1
ATOM 4667 C CA . ASP A 1 608 ? -0.359 13.418 -11.017 1.00 83.94 608 ASP A CA 1
ATOM 4668 C C . ASP A 1 608 ? 0.611 14.434 -11.637 1.00 83.94 608 ASP A C 1
ATOM 4670 O O . ASP A 1 608 ? 0.233 15.564 -11.930 1.00 83.94 608 ASP A O 1
ATOM 4674 N N . PHE A 1 609 ? 1.865 14.038 -11.868 1.00 82.94 609 PHE A N 1
ATOM 4675 C CA . PHE A 1 609 ? 2.910 14.935 -12.346 1.00 82.94 609 PHE A CA 1
ATOM 4676 C C . PHE A 1 609 ? 3.040 14.935 -13.870 1.00 82.94 609 PHE A C 1
ATOM 4678 O O . PHE A 1 609 ? 3.105 16.000 -14.479 1.00 82.94 609 PHE A O 1
ATOM 4685 N N . ALA A 1 610 ? 3.105 13.754 -14.487 1.00 87.75 610 ALA A N 1
ATOM 4686 C CA . ALA A 1 610 ? 3.349 13.612 -15.924 1.00 87.75 610 ALA A CA 1
ATOM 4687 C C . ALA A 1 610 ? 2.278 12.787 -16.651 1.00 87.75 610 ALA A C 1
ATOM 4689 O O . ALA A 1 610 ? 2.484 12.416 -17.807 1.00 87.75 610 ALA A O 1
ATOM 4690 N N . TRP A 1 611 ? 1.147 12.502 -15.993 1.00 90.75 611 TRP A N 1
ATOM 4691 C CA . TRP A 1 611 ? -0.052 11.887 -16.587 1.00 90.75 611 TRP A CA 1
ATOM 4692 C C . TRP A 1 611 ? 0.230 10.563 -17.312 1.00 90.75 611 TRP A C 1
ATOM 4694 O O . TRP A 1 611 ? -0.429 10.220 -18.287 1.00 90.75 611 TRP A O 1
ATOM 4704 N N . ASN A 1 612 ? 1.258 9.832 -16.860 1.00 93.94 612 ASN A N 1
ATOM 4705 C CA . ASN A 1 612 ? 1.793 8.611 -17.470 1.00 93.94 612 ASN A CA 1
ATOM 4706 C C . ASN A 1 612 ? 2.262 8.765 -18.932 1.00 93.94 612 ASN A C 1
ATOM 4708 O O . ASN A 1 612 ? 2.633 7.775 -19.560 1.00 93.94 612 ASN A O 1
ATOM 4712 N N . LEU A 1 613 ? 2.403 9.994 -19.445 1.00 93.69 613 LEU A N 1
ATOM 4713 C CA . LEU A 1 613 ? 2.900 10.255 -20.802 1.00 93.69 613 LEU A CA 1
ATOM 4714 C C . LEU A 1 613 ? 4.311 9.693 -21.021 1.00 93.69 613 LEU A C 1
ATOM 4716 O O . LEU A 1 613 ? 4.672 9.275 -22.122 1.00 93.69 613 LEU A O 1
ATOM 4720 N N . TRP A 1 614 ? 5.121 9.655 -19.957 1.00 92.69 614 TRP A N 1
ATOM 4721 C CA . TRP A 1 614 ? 6.461 9.067 -19.968 1.00 92.69 614 TRP A CA 1
ATOM 4722 C C . TRP A 1 614 ? 6.461 7.554 -20.250 1.00 92.69 614 TRP A C 1
ATOM 4724 O O . TRP A 1 614 ? 7.508 7.024 -20.643 1.00 92.69 614 TRP A O 1
ATOM 4734 N N . LEU A 1 615 ? 5.322 6.882 -20.067 1.00 96.56 615 LEU A N 1
ATOM 4735 C CA . LEU A 1 615 ? 5.122 5.457 -20.299 1.00 96.56 615 LEU A CA 1
ATOM 4736 C C . LEU A 1 615 ? 4.482 5.181 -21.663 1.00 96.56 615 LEU A C 1
ATOM 4738 O O . LEU A 1 615 ? 4.967 4.302 -22.373 1.00 96.56 615 LEU A O 1
ATOM 4742 N N . ASP A 1 616 ? 3.414 5.898 -22.022 1.00 96.25 616 ASP A N 1
ATOM 4743 C CA . ASP A 1 616 ? 2.492 5.481 -23.088 1.00 96.25 616 ASP A CA 1
ATOM 4744 C C . ASP A 1 616 ? 2.231 6.521 -24.190 1.00 96.25 616 ASP A C 1
ATOM 4746 O O . ASP A 1 616 ? 1.493 6.232 -25.130 1.00 96.25 616 ASP A O 1
ATOM 4750 N N . SER A 1 617 ? 2.865 7.693 -24.130 1.00 94.94 617 SER A N 1
ATOM 4751 C CA . SER A 1 617 ? 2.627 8.790 -25.073 1.00 94.94 617 SER A CA 1
ATOM 4752 C C . SER A 1 617 ? 3.937 9.451 -25.520 1.00 94.94 617 SER A C 1
ATOM 4754 O O . SER A 1 617 ? 5.012 8.850 -25.473 1.00 94.94 617 SER A O 1
ATOM 4756 N N . ILE A 1 618 ? 3.860 10.687 -26.007 1.00 91.44 618 ILE A N 1
ATOM 4757 C CA . ILE A 1 618 ? 5.003 11.542 -26.311 1.00 91.44 618 ILE A CA 1
ATOM 4758 C C . ILE A 1 618 ? 5.381 12.296 -25.036 1.00 91.44 618 ILE A C 1
ATOM 4760 O O . ILE A 1 618 ? 4.555 13.005 -24.460 1.00 91.44 618 ILE A O 1
ATOM 4764 N N . PHE A 1 619 ? 6.635 12.164 -24.598 1.00 88.88 619 PHE A N 1
ATOM 4765 C CA . PHE A 1 619 ? 7.123 12.884 -23.423 1.00 88.88 619 PHE A CA 1
ATOM 4766 C C . PHE A 1 619 ? 8.568 13.380 -23.593 1.00 88.88 619 PHE A C 1
ATOM 4768 O O . PHE A 1 619 ? 9.460 12.556 -23.868 1.00 88.88 619 PHE A O 1
ATOM 4775 N N . PRO A 1 620 ? 8.827 14.687 -23.356 1.00 87.00 620 PRO A N 1
ATOM 4776 C CA . PRO A 1 620 ? 7.877 15.731 -22.911 1.00 87.00 620 PRO A CA 1
ATOM 4777 C C . PRO A 1 620 ? 6.825 16.127 -23.977 1.00 87.00 620 PRO A C 1
ATOM 4779 O O . PRO A 1 620 ? 7.127 16.045 -25.164 1.00 87.00 620 PRO A O 1
ATOM 4782 N N . PRO A 1 621 ? 5.609 16.575 -23.595 1.00 77.44 621 PRO A N 1
ATOM 4783 C CA . PRO A 1 621 ? 4.500 16.803 -24.538 1.00 77.44 621 PRO A CA 1
ATOM 4784 C C . PRO A 1 621 ? 4.727 17.959 -25.531 1.00 77.44 621 PRO A C 1
ATOM 4786 O O . PRO A 1 621 ? 4.176 17.940 -26.628 1.00 77.44 621 PRO A O 1
ATOM 4789 N N . ASN A 1 622 ? 5.571 18.938 -25.183 1.00 71.44 622 ASN A N 1
ATOM 4790 C CA . ASN A 1 622 ? 5.835 20.136 -25.998 1.00 71.44 622 ASN A CA 1
ATOM 4791 C C . ASN A 1 622 ? 7.015 19.981 -26.983 1.00 71.44 622 ASN A C 1
ATOM 4793 O O . ASN A 1 622 ? 7.440 20.969 -27.575 1.00 71.44 622 ASN A O 1
ATOM 4797 N N . ASP A 1 623 ? 7.570 18.773 -27.131 1.00 64.50 623 ASP A N 1
ATOM 4798 C CA . ASP A 1 623 ? 8.828 18.504 -27.847 1.00 64.50 623 ASP A CA 1
ATOM 4799 C C . ASP A 1 623 ? 8.646 17.286 -28.780 1.00 64.50 623 ASP A C 1
ATOM 4801 O O . ASP A 1 623 ? 9.122 16.184 -28.496 1.00 64.50 623 ASP A O 1
ATOM 4805 N N . SER A 1 624 ? 7.819 17.436 -29.827 1.00 56.94 624 SER A N 1
ATOM 4806 C CA . SER A 1 624 ? 7.052 16.307 -30.386 1.00 56.94 624 SER A CA 1
ATOM 4807 C C . SER A 1 624 ? 7.412 15.793 -31.787 1.00 56.94 624 SER A C 1
ATOM 4809 O O . SER A 1 624 ? 6.895 14.739 -32.150 1.00 56.94 624 SER A O 1
ATOM 4811 N N . GLU A 1 625 ? 8.316 16.401 -32.567 1.00 55.94 625 GLU A N 1
ATOM 4812 C CA . GLU A 1 625 ? 8.625 15.877 -33.915 1.00 55.94 625 GLU A CA 1
ATOM 4813 C C . GLU A 1 625 ? 10.097 15.497 -34.136 1.00 55.94 625 GLU A C 1
ATOM 4815 O O . GLU A 1 625 ? 11.004 16.324 -34.105 1.00 55.94 625 GLU A O 1
ATOM 4820 N N . GLY A 1 626 ? 10.323 14.207 -34.423 1.00 60.16 626 GLY A N 1
ATOM 4821 C CA . GLY A 1 626 ? 11.562 13.681 -35.010 1.00 60.16 626 GLY A CA 1
ATOM 4822 C C . GLY A 1 626 ? 12.695 13.331 -34.040 1.00 60.16 626 GLY A C 1
ATOM 4823 O O . GLY A 1 626 ? 13.694 12.757 -34.476 1.00 60.16 626 GLY A O 1
ATOM 4824 N N . LEU A 1 627 ? 12.557 13.625 -32.744 1.00 80.50 627 LEU A N 1
ATOM 4825 C CA . LEU A 1 627 ? 13.587 13.317 -31.749 1.00 80.50 627 LEU A CA 1
ATOM 4826 C C . LEU A 1 627 ? 13.483 11.878 -31.232 1.00 80.50 627 LEU A C 1
ATOM 4828 O O . LEU A 1 627 ? 12.430 11.396 -30.805 1.00 80.50 627 LEU A O 1
ATOM 4832 N N . VAL A 1 628 ? 14.624 11.194 -31.251 1.00 88.50 628 VAL A N 1
ATOM 4833 C CA . VAL A 1 628 ? 14.747 9.791 -30.863 1.00 88.50 628 VAL A CA 1
ATOM 4834 C C . VAL A 1 628 ? 14.405 9.609 -29.378 1.00 88.50 628 VAL A C 1
ATOM 4836 O O . VAL A 1 628 ? 14.914 10.318 -28.516 1.00 88.50 628 VAL A O 1
ATOM 4839 N N . GLY A 1 629 ? 13.546 8.632 -29.068 1.00 89.25 629 GLY A N 1
ATOM 4840 C CA . GLY A 1 629 ? 13.208 8.253 -27.691 1.00 89.25 629 GLY A CA 1
ATOM 4841 C C . GLY A 1 629 ? 12.108 9.084 -27.012 1.00 89.25 629 GLY A C 1
ATOM 4842 O O . GLY A 1 629 ? 11.838 8.848 -25.829 1.00 89.25 629 GLY A O 1
ATOM 4843 N N . ARG A 1 630 ? 11.461 10.023 -27.722 1.00 90.75 630 ARG A N 1
ATOM 4844 C CA . ARG A 1 630 ? 10.333 10.825 -27.202 1.00 90.75 630 ARG A CA 1
ATOM 4845 C C . ARG A 1 630 ? 8.995 10.093 -27.221 1.00 90.75 630 ARG A C 1
ATOM 4847 O O . ARG A 1 630 ? 8.260 10.182 -26.242 1.00 90.75 630 ARG A O 1
ATOM 4854 N N . GLU A 1 631 ? 8.698 9.360 -28.292 1.00 93.62 631 GLU A N 1
ATOM 4855 C CA . GLU A 1 631 ? 7.486 8.541 -28.394 1.00 93.62 631 GLU A CA 1
ATOM 4856 C C . GLU A 1 631 ? 7.642 7.253 -27.571 1.00 93.62 631 GLU A C 1
ATOM 4858 O O . GLU A 1 631 ? 8.566 6.473 -27.803 1.00 93.62 631 GLU A O 1
ATOM 4863 N N . ARG A 1 632 ? 6.745 7.011 -26.613 1.00 95.56 632 ARG A N 1
ATOM 4864 C CA . ARG A 1 632 ? 6.772 5.848 -25.705 1.00 95.56 632 ARG A CA 1
ATOM 4865 C C . ARG A 1 632 ? 5.538 4.954 -25.823 1.00 95.56 632 ARG A C 1
ATOM 4867 O O . ARG A 1 632 ? 5.552 3.847 -25.294 1.00 95.56 632 ARG A O 1
ATOM 4874 N N . GLY A 1 633 ? 4.519 5.382 -26.555 1.00 95.06 633 GLY A N 1
ATOM 4875 C CA . GLY A 1 633 ? 3.337 4.598 -26.897 1.00 95.06 633 GLY A CA 1
ATOM 4876 C C . GLY A 1 633 ? 2.457 5.351 -27.891 1.00 95.06 633 GLY A C 1
ATOM 4877 O O . GLY A 1 633 ? 2.877 6.362 -28.460 1.00 95.06 633 GLY A O 1
ATOM 4878 N N . ASP A 1 634 ? 1.262 4.826 -28.133 1.00 94.25 634 ASP A N 1
ATOM 4879 C CA . ASP A 1 634 ? 0.272 5.358 -29.075 1.00 94.25 634 ASP A CA 1
ATOM 4880 C C . ASP A 1 634 ? -0.842 6.182 -28.399 1.00 94.25 634 ASP A C 1
ATOM 4882 O O . ASP A 1 634 ? -1.766 6.635 -29.078 1.00 94.25 634 ASP A O 1
ATOM 4886 N N . CYS A 1 635 ? -0.741 6.446 -27.092 1.00 94.31 635 CYS A N 1
ATOM 4887 C CA . CYS A 1 635 ? -1.686 7.303 -26.384 1.00 94.31 635 CYS A CA 1
ATOM 4888 C C . CYS A 1 635 ? -1.503 8.786 -26.758 1.00 94.31 635 CYS A C 1
ATOM 4890 O O . CYS A 1 635 ? -0.370 9.249 -26.933 1.00 94.31 635 CYS A O 1
ATOM 4892 N N . PRO A 1 636 ? -2.589 9.575 -26.846 1.00 90.94 636 PRO A N 1
ATOM 4893 C CA . PRO A 1 636 ? -2.509 11.004 -27.139 1.00 90.94 636 PRO A CA 1
ATOM 4894 C C . PRO A 1 636 ? -1.976 11.808 -25.931 1.00 90.94 636 PRO A C 1
ATOM 4896 O O . PRO A 1 636 ? -2.329 11.488 -24.794 1.00 90.94 636 PRO A O 1
ATOM 4899 N N . PRO A 1 637 ? -1.162 12.864 -26.142 1.00 88.00 637 PRO A N 1
ATOM 4900 C CA . PRO A 1 637 ? -0.612 13.689 -25.065 1.00 88.00 637 PRO A CA 1
ATOM 4901 C C . PRO A 1 637 ? -1.605 14.776 -24.626 1.00 88.00 637 PRO A C 1
ATOM 4903 O O . PRO A 1 637 ? -1.413 15.958 -24.902 1.00 88.00 637 PRO A O 1
ATOM 4906 N N . THR A 1 638 ? -2.703 14.372 -23.990 1.00 84.38 638 THR A N 1
ATOM 4907 C CA . THR A 1 638 ? -3.826 15.256 -23.631 1.00 84.38 638 THR A CA 1
ATOM 4908 C C . THR A 1 638 ? -4.106 15.267 -22.130 1.00 84.38 638 THR A C 1
ATOM 4910 O O . THR A 1 638 ? -3.856 14.276 -21.443 1.00 84.38 638 THR A O 1
ATOM 4913 N N . ASP A 1 639 ? -4.731 16.343 -21.643 1.00 79.25 639 ASP A N 1
ATOM 4914 C CA . ASP A 1 639 ? -5.176 16.499 -20.244 1.00 79.25 639 ASP A CA 1
ATOM 4915 C C . ASP A 1 639 ? -6.205 15.434 -19.809 1.00 79.25 639 ASP A C 1
ATOM 4917 O O . ASP A 1 639 ? -6.426 15.216 -18.614 1.00 79.25 639 ASP A O 1
ATOM 4921 N N . ASP A 1 640 ? -6.789 14.708 -20.767 1.00 83.50 640 ASP A N 1
ATOM 4922 C CA . ASP A 1 640 ? -7.610 13.520 -20.516 1.00 83.50 640 ASP A CA 1
ATOM 4923 C C . ASP A 1 640 ? -6.840 12.424 -19.745 1.00 83.50 640 ASP A C 1
ATOM 4925 O O . ASP A 1 640 ? -7.453 11.583 -19.095 1.00 83.50 640 ASP A O 1
ATOM 4929 N N . ASN A 1 641 ? -5.502 12.454 -19.732 1.00 84.06 641 ASN A N 1
ATOM 4930 C CA . ASN A 1 641 ? -4.683 11.513 -18.963 1.00 84.06 641 ASN A CA 1
ATOM 4931 C C . ASN A 1 641 ? -4.449 11.940 -17.496 1.00 84.06 641 ASN A C 1
ATOM 4933 O O . ASN A 1 641 ? -3.820 11.198 -16.738 1.00 84.06 641 ASN A O 1
ATOM 4937 N N . THR A 1 642 ? -4.937 13.113 -17.065 1.00 84.12 642 THR A N 1
ATOM 4938 C CA . THR A 1 642 ? -4.829 13.563 -15.661 1.00 84.12 642 THR A CA 1
ATOM 4939 C C . THR A 1 642 ? -5.569 12.611 -14.710 1.00 84.12 642 THR A C 1
ATOM 4941 O O . THR A 1 642 ? -6.610 12.071 -15.101 1.00 84.12 642 THR A O 1
ATOM 4944 N N . PRO A 1 643 ? -5.127 12.434 -13.442 1.00 82.19 643 PRO A N 1
ATOM 4945 C CA . PRO A 1 643 ? -5.792 11.552 -12.472 1.00 82.19 643 PRO A CA 1
ATOM 4946 C C . PRO A 1 643 ? -7.301 11.788 -12.356 1.00 82.19 643 PRO A C 1
ATOM 4948 O O . PRO A 1 643 ? -8.096 10.844 -12.398 1.00 82.19 643 PRO A O 1
ATOM 4951 N N . ARG A 1 644 ? -7.712 13.059 -12.286 1.00 81.06 644 ARG A N 1
ATOM 4952 C CA . ARG A 1 644 ? -9.122 13.449 -12.257 1.00 81.06 644 ARG A CA 1
ATOM 4953 C C . ARG A 1 644 ? -9.870 13.047 -13.530 1.00 81.06 644 ARG A C 1
ATOM 4955 O O . ARG A 1 644 ? -10.969 12.499 -13.425 1.00 81.06 644 ARG A O 1
ATOM 4962 N N . ALA A 1 645 ? -9.303 13.291 -14.713 1.00 83.25 645 ALA A N 1
ATOM 4963 C CA . ALA A 1 645 ? -9.949 12.953 -15.980 1.00 83.25 645 ALA A CA 1
ATOM 4964 C C . ALA A 1 645 ? -10.082 11.436 -16.161 1.00 83.25 645 ALA A C 1
ATOM 4966 O O . ALA A 1 645 ? -11.197 10.956 -16.377 1.00 83.25 645 ALA A O 1
ATOM 4967 N N . VAL A 1 646 ? -9.008 10.660 -15.966 1.00 82.94 646 VAL A N 1
ATOM 4968 C CA . VAL A 1 646 ? -9.075 9.188 -16.064 1.00 82.94 646 VAL A CA 1
ATOM 4969 C C . VAL A 1 646 ? -9.993 8.591 -14.996 1.00 82.94 646 VAL A C 1
ATOM 4971 O O . VAL A 1 646 ? -10.738 7.647 -15.269 1.00 82.94 646 VAL A O 1
ATOM 4974 N N . GLY A 1 647 ? -10.029 9.186 -13.799 1.00 74.00 647 GLY A N 1
ATOM 4975 C CA . GLY A 1 647 ? -10.967 8.823 -12.744 1.00 74.00 647 GLY A CA 1
ATOM 4976 C C . GLY A 1 647 ? -12.424 8.993 -13.179 1.00 74.00 647 GLY A C 1
ATOM 4977 O O . GLY A 1 647 ? -13.246 8.117 -12.901 1.00 74.00 647 GLY A O 1
ATOM 4978 N N . ILE A 1 648 ? -12.759 10.090 -13.869 1.00 75.44 648 ILE A N 1
ATOM 4979 C CA . ILE A 1 648 ? -14.113 10.388 -14.373 1.00 75.44 648 ILE A CA 1
ATOM 4980 C C . ILE A 1 648 ? -14.471 9.535 -15.594 1.00 75.44 648 ILE A C 1
ATOM 4982 O O . ILE A 1 648 ? -15.584 9.011 -15.650 1.00 75.44 648 ILE A O 1
ATOM 4986 N N . MET A 1 649 ? -13.556 9.395 -16.557 1.00 77.19 649 MET A N 1
ATOM 4987 C CA . MET A 1 649 ? -13.797 8.689 -17.820 1.00 77.19 649 MET A CA 1
ATOM 4988 C C . MET A 1 649 ? -13.997 7.188 -17.634 1.00 77.19 649 MET A C 1
ATOM 4990 O O . MET A 1 649 ? -14.795 6.582 -18.351 1.00 77.19 649 MET A O 1
ATOM 4994 N N . TYR A 1 650 ? -13.329 6.591 -16.643 1.00 73.25 650 TYR A N 1
ATOM 4995 C CA . TYR A 1 650 ? -13.358 5.149 -16.419 1.00 73.25 650 TYR A CA 1
ATOM 4996 C C . TYR A 1 650 ? -13.986 4.765 -15.066 1.00 73.25 650 TYR A C 1
ATOM 4998 O O . TYR A 1 650 ? -13.330 4.177 -14.201 1.00 73.25 650 TYR A O 1
ATOM 5006 N N . PRO A 1 651 ? -15.294 5.025 -14.855 1.00 57.19 651 PRO A N 1
ATOM 5007 C CA . PRO A 1 651 ? -15.957 4.774 -13.578 1.00 57.19 651 PRO A CA 1
ATOM 5008 C C . PRO A 1 651 ? -16.236 3.283 -13.297 1.00 57.19 651 PRO A C 1
ATOM 5010 O O . PRO A 1 651 ? -16.742 2.960 -12.219 1.00 57.19 651 PRO A O 1
ATOM 5013 N N . LYS A 1 652 ? -15.944 2.364 -14.240 1.00 57.97 652 LYS A N 1
ATOM 5014 C CA . LYS A 1 652 ? -16.135 0.905 -14.111 1.00 57.97 652 LYS A CA 1
ATOM 5015 C C . LYS A 1 652 ? -14.984 0.079 -14.717 1.00 57.97 652 LYS A C 1
ATOM 5017 O O . LYS A 1 652 ? -14.483 0.385 -15.788 1.00 57.97 652 LYS A O 1
ATOM 5022 N N . SER A 1 653 ? -14.660 -1.012 -14.009 1.00 62.72 653 SER A N 1
ATOM 5023 C CA . SER A 1 653 ? -13.928 -2.236 -14.402 1.00 62.72 653 SER A CA 1
ATOM 5024 C C . SER A 1 653 ? -12.596 -2.131 -15.158 1.00 62.72 653 SER A C 1
ATOM 5026 O O . SER A 1 653 ? -12.253 -3.089 -15.847 1.00 62.72 653 SER A O 1
ATOM 5028 N N . LEU A 1 654 ? -11.806 -1.068 -14.981 1.00 81.19 654 LEU A N 1
ATOM 5029 C CA . LEU A 1 654 ? -10.370 -1.186 -15.259 1.00 81.19 654 LEU A CA 1
ATOM 5030 C C . LEU A 1 654 ? -9.714 -1.921 -14.097 1.00 81.19 654 LEU A C 1
ATOM 5032 O O . LEU A 1 654 ? -9.812 -1.487 -12.941 1.00 81.19 654 LEU A O 1
ATOM 5036 N N . ALA A 1 655 ? -9.091 -3.051 -14.395 1.00 86.94 655 ALA A N 1
ATOM 5037 C CA . ALA A 1 655 ? -8.347 -3.806 -13.409 1.00 86.94 655 ALA A CA 1
ATOM 5038 C C . ALA A 1 655 ? -7.095 -4.416 -14.025 1.00 86.94 655 ALA A C 1
ATOM 5040 O O . ALA A 1 655 ? -7.172 -5.094 -15.049 1.00 86.94 655 ALA A O 1
ATOM 5041 N N . ALA A 1 656 ? -5.967 -4.223 -13.348 1.00 87.69 656 ALA A N 1
ATOM 5042 C CA . ALA A 1 656 ? -4.782 -5.023 -13.589 1.00 87.69 656 ALA A CA 1
ATOM 5043 C C . ALA A 1 656 ? -4.963 -6.345 -12.843 1.00 87.69 656 ALA A C 1
ATOM 5045 O O . ALA A 1 656 ? -5.166 -6.349 -11.623 1.00 87.69 656 ALA A O 1
ATOM 5046 N N . LYS A 1 657 ? -4.925 -7.464 -13.567 1.00 93.69 657 LYS A N 1
ATOM 5047 C CA . LYS A 1 657 ? -4.953 -8.793 -12.950 1.00 93.69 657 LYS A CA 1
ATOM 5048 C C . LYS A 1 657 ? -3.604 -9.456 -13.134 1.00 93.69 657 LYS A C 1
ATOM 5050 O O . LYS A 1 657 ? -3.079 -9.469 -14.242 1.00 93.69 657 LYS A O 1
ATOM 5055 N N . MET A 1 658 ? -3.069 -10.010 -12.060 1.00 94.69 658 MET A N 1
ATOM 5056 C CA . MET A 1 658 ? -1.780 -10.691 -12.032 1.00 94.69 658 MET A CA 1
ATOM 5057 C C . MET A 1 658 ? -1.960 -12.076 -11.420 1.00 94.69 658 MET A C 1
ATOM 5059 O O . MET A 1 658 ? -2.792 -12.243 -10.530 1.00 94.69 658 MET A O 1
ATOM 5063 N N . SER A 1 659 ? -1.189 -13.067 -11.863 1.00 91.00 659 SER A N 1
ATOM 5064 C CA . SER A 1 659 ? -1.104 -14.349 -11.162 1.00 91.00 659 SER A CA 1
ATOM 5065 C C . SER A 1 659 ? 0.305 -14.924 -11.128 1.00 91.00 659 SER A C 1
ATOM 5067 O O . SER A 1 659 ? 1.106 -14.689 -12.033 1.00 91.00 659 SER A O 1
ATOM 5069 N N . PHE A 1 660 ? 0.606 -15.668 -10.061 1.00 92.62 660 PHE A N 1
ATOM 5070 C CA . PHE A 1 660 ? 1.970 -16.051 -9.681 1.00 92.62 660 PHE A CA 1
ATOM 5071 C C . PHE A 1 660 ? 2.212 -17.572 -9.595 1.00 92.62 660 PHE A C 1
ATOM 5073 O O . PHE A 1 660 ? 2.816 -18.042 -8.623 1.00 92.62 660 PHE A O 1
ATOM 5080 N N . PRO A 1 661 ? 1.813 -18.377 -10.600 1.00 80.00 661 PRO A N 1
ATOM 5081 C CA . PRO A 1 661 ? 1.938 -19.835 -10.529 1.00 80.00 661 PRO A CA 1
ATOM 5082 C C . PRO A 1 661 ? 3.393 -20.334 -10.592 1.00 80.00 661 PRO A C 1
ATOM 5084 O O . PRO A 1 661 ? 3.662 -21.487 -10.265 1.00 80.00 661 PRO A O 1
ATOM 5087 N N . ARG A 1 662 ? 4.339 -19.505 -11.065 1.00 80.56 662 ARG A N 1
ATOM 5088 C CA . ARG A 1 662 ? 5.760 -19.852 -11.296 1.00 80.56 662 ARG A CA 1
ATOM 5089 C C . ARG A 1 662 ? 6.689 -18.680 -10.958 1.00 80.56 662 ARG A C 1
ATOM 5091 O O . ARG A 1 662 ? 7.532 -18.287 -11.757 1.00 80.56 662 ARG A O 1
ATOM 5098 N N . ALA A 1 663 ? 6.480 -18.092 -9.787 1.00 74.50 663 ALA A N 1
ATOM 5099 C CA . ALA A 1 663 ? 6.972 -16.757 -9.481 1.00 74.50 663 ALA A CA 1
ATOM 5100 C C . ALA A 1 663 ? 8.495 -16.629 -9.381 1.00 74.50 663 ALA A C 1
ATOM 5102 O O . ALA A 1 663 ? 9.008 -15.615 -9.818 1.00 74.50 663 ALA A O 1
ATOM 5103 N N . LEU A 1 664 ? 9.245 -17.589 -8.834 1.00 85.88 664 LEU A N 1
ATOM 5104 C CA . LEU A 1 664 ? 10.697 -17.407 -8.696 1.00 85.88 664 LEU A CA 1
ATOM 5105 C C . LEU A 1 664 ? 11.473 -18.676 -9.012 1.00 85.88 664 LEU A C 1
ATOM 5107 O O . LEU A 1 664 ? 11.269 -19.689 -8.353 1.00 85.88 664 LEU A O 1
ATOM 5111 N N . ARG A 1 665 ? 12.402 -18.619 -9.967 1.00 87.31 665 ARG A N 1
ATOM 5112 C CA . ARG A 1 665 ? 13.226 -19.767 -10.368 1.00 87.31 665 ARG A CA 1
ATOM 5113 C C . ARG A 1 665 ? 14.709 -19.396 -10.469 1.00 87.31 665 ARG A C 1
ATOM 5115 O O . ARG A 1 665 ? 15.029 -18.439 -11.170 1.00 87.31 665 ARG A O 1
ATOM 5122 N N . PRO A 1 666 ? 15.640 -20.164 -9.878 1.00 81.69 666 PRO A N 1
ATOM 5123 C CA . PRO A 1 666 ? 17.062 -20.006 -10.155 1.00 81.69 666 PRO A CA 1
ATOM 5124 C C . PRO A 1 666 ? 17.369 -20.300 -11.625 1.00 81.69 666 PRO A C 1
ATOM 5126 O O . PRO A 1 666 ? 16.914 -21.304 -12.182 1.00 81.69 666 PRO A O 1
ATOM 5129 N N . LEU A 1 667 ? 18.190 -19.462 -12.254 1.00 77.31 667 LEU A N 1
ATOM 5130 C CA . LEU A 1 667 ? 18.630 -19.686 -13.625 1.00 77.31 667 LEU A CA 1
ATOM 5131 C C . LEU A 1 667 ? 19.514 -20.944 -13.688 1.00 77.31 667 LEU A C 1
ATOM 5133 O O . LEU A 1 667 ? 20.626 -20.982 -13.158 1.00 77.31 667 LEU A O 1
ATOM 5137 N N . THR A 1 668 ? 19.046 -21.988 -14.376 1.00 59.34 668 THR A N 1
ATOM 5138 C CA . THR A 1 668 ? 19.901 -23.114 -14.781 1.00 59.34 668 THR A CA 1
ATOM 5139 C C . THR A 1 668 ? 21.041 -22.608 -15.654 1.00 59.34 668 THR A C 1
ATOM 5141 O O . THR A 1 668 ? 20.791 -21.872 -16.611 1.00 59.34 668 THR A O 1
ATOM 5144 N N . ARG A 1 669 ? 22.277 -23.074 -15.417 1.00 43.41 669 ARG A N 1
ATOM 5145 C CA . ARG A 1 669 ? 23.337 -22.984 -16.435 1.00 43.41 669 ARG A CA 1
ATOM 5146 C C . ARG A 1 669 ? 22.793 -23.629 -17.711 1.00 43.41 669 ARG A C 1
ATOM 5148 O O . ARG A 1 669 ? 22.556 -24.834 -17.727 1.00 43.41 669 ARG A O 1
ATOM 5155 N N . LEU A 1 670 ? 22.542 -22.823 -18.742 1.00 34.19 670 LEU A N 1
ATOM 5156 C CA . LEU A 1 670 ? 22.056 -23.295 -20.034 1.00 34.19 670 LEU A CA 1
ATOM 5157 C C . LEU A 1 670 ? 22.963 -24.426 -20.532 1.00 34.19 670 LEU A C 1
ATOM 5159 O O . LEU A 1 670 ? 24.169 -24.251 -20.703 1.00 34.19 670 LEU A O 1
ATOM 5163 N N . SER A 1 671 ? 22.357 -25.593 -20.741 1.00 28.33 671 SER A N 1
ATOM 5164 C CA . SER A 1 671 ? 22.946 -26.720 -21.451 1.00 28.33 671 SER A CA 1
ATOM 5165 C C . SER A 1 671 ? 23.290 -26.277 -22.874 1.00 28.33 671 SER A C 1
ATOM 5167 O O . SER A 1 671 ? 22.415 -26.142 -23.728 1.00 28.33 671 SER A O 1
ATOM 5169 N N . THR A 1 672 ? 24.572 -26.043 -23.144 1.00 28.83 672 THR A N 1
ATOM 5170 C CA . THR A 1 672 ? 25.093 -26.077 -24.508 1.00 28.83 672 THR A CA 1
ATOM 5171 C C . THR A 1 672 ? 25.277 -27.544 -24.899 1.00 28.83 672 THR A C 1
ATOM 5173 O O . THR A 1 672 ? 25.964 -28.312 -24.224 1.00 28.83 672 THR A O 1
ATOM 5176 N N . ARG A 1 673 ? 24.612 -27.964 -25.983 1.00 25.33 673 ARG A N 1
ATOM 5177 C CA . ARG A 1 673 ? 24.836 -29.274 -26.614 1.00 25.33 673 ARG A CA 1
ATOM 5178 C C . ARG A 1 673 ? 26.322 -29.428 -26.981 1.00 25.33 673 ARG A C 1
ATOM 5180 O O . ARG A 1 673 ? 26.956 -28.442 -27.358 1.00 25.33 673 ARG A O 1
ATOM 5187 N N . PRO A 1 674 ? 26.880 -30.647 -26.894 1.00 26.47 674 PRO A N 1
ATOM 5188 C CA . PRO A 1 674 ? 28.312 -30.866 -26.972 1.00 26.47 674 PRO A CA 1
ATOM 5189 C C . PRO A 1 674 ? 28.781 -30.731 -28.420 1.00 26.47 674 PRO A C 1
ATOM 5191 O O . PRO A 1 674 ? 28.642 -31.653 -29.218 1.00 26.47 674 PRO A O 1
ATOM 5194 N N . PHE A 1 675 ? 29.397 -29.602 -28.754 1.00 29.55 675 PHE A N 1
ATOM 5195 C CA . PHE A 1 675 ? 30.520 -29.653 -29.678 1.00 29.55 675 PHE A CA 1
ATOM 5196 C C . PHE A 1 675 ? 31.764 -29.906 -28.837 1.00 29.55 675 PHE A C 1
ATOM 5198 O O . PHE A 1 675 ? 32.106 -29.091 -27.987 1.00 29.55 675 PHE A O 1
ATOM 5205 N N . SER A 1 676 ? 32.341 -31.094 -29.036 1.00 26.88 676 SER A N 1
ATOM 5206 C CA . SER A 1 676 ? 33.678 -31.541 -28.632 1.00 26.88 676 SER A CA 1
ATOM 5207 C C . SER A 1 676 ? 34.345 -30.716 -27.527 1.00 26.88 676 SER A C 1
ATOM 5209 O O . SER A 1 676 ? 34.860 -29.625 -27.764 1.00 26.88 676 SER A O 1
ATOM 5211 N N . THR A 1 677 ? 34.396 -31.299 -26.332 1.00 30.41 677 THR A N 1
ATOM 5212 C CA . THR A 1 677 ? 35.117 -30.811 -25.155 1.00 30.41 677 THR A CA 1
ATOM 5213 C C . THR A 1 677 ? 36.454 -30.144 -25.494 1.00 30.41 677 THR A C 1
ATOM 5215 O O . THR A 1 677 ? 37.453 -30.818 -25.737 1.00 30.41 677 THR A O 1
ATOM 5218 N N . SER A 1 678 ? 36.488 -28.819 -25.397 1.00 30.09 678 SER A N 1
ATOM 5219 C CA . SER A 1 678 ? 37.684 -28.077 -25.015 1.00 30.09 678 SER A CA 1
ATOM 5220 C C . SER A 1 678 ? 37.348 -27.331 -23.728 1.00 30.09 678 SER A C 1
ATOM 5222 O O . SER A 1 678 ? 36.469 -26.472 -23.700 1.00 30.09 678 SER A O 1
ATOM 5224 N N . ARG A 1 679 ? 37.994 -27.730 -22.629 1.00 30.62 679 ARG A N 1
ATOM 5225 C CA . ARG A 1 679 ? 37.892 -27.065 -21.327 1.00 30.62 679 ARG A CA 1
ATOM 5226 C C . ARG A 1 679 ? 38.420 -25.634 -21.461 1.00 30.62 679 ARG A C 1
ATOM 5228 O O . ARG A 1 679 ? 39.631 -25.449 -21.538 1.00 30.62 679 ARG A O 1
ATOM 5235 N N . THR A 1 680 ? 37.569 -24.616 -21.387 1.00 34.88 680 THR A N 1
ATOM 5236 C CA . THR A 1 680 ? 38.038 -23.272 -21.028 1.00 34.88 680 THR A CA 1
ATOM 5237 C C . THR A 1 680 ? 38.169 -23.199 -19.511 1.00 34.88 680 THR A C 1
ATOM 5239 O O . THR A 1 680 ? 37.237 -22.890 -18.775 1.00 34.88 680 THR A O 1
ATOM 5242 N N . HIS A 1 681 ? 39.363 -23.545 -19.033 1.00 36.38 681 HIS A N 1
ATOM 5243 C CA . HIS A 1 681 ? 39.816 -23.187 -17.697 1.00 36.38 681 HIS A CA 1
ATOM 5244 C C . HIS A 1 681 ? 39.718 -21.661 -17.537 1.00 36.38 681 HIS A C 1
ATOM 5246 O O . HIS A 1 681 ? 40.362 -20.928 -18.285 1.00 36.38 681 HIS A O 1
ATOM 5252 N N . HIS A 1 682 ? 38.965 -21.167 -16.549 1.00 40.44 682 HIS A N 1
ATOM 5253 C CA . HIS A 1 682 ? 39.215 -19.824 -16.029 1.00 40.44 682 HIS A CA 1
ATOM 5254 C C . HIS A 1 682 ? 40.579 -19.852 -15.340 1.00 40.44 682 HIS A C 1
ATOM 5256 O O . HIS A 1 682 ? 40.718 -20.329 -14.216 1.00 40.44 682 HIS A O 1
ATOM 5262 N N . GLN A 1 683 ? 41.604 -19.423 -16.070 1.00 43.56 683 GLN A N 1
ATOM 5263 C CA . GLN A 1 683 ? 42.941 -19.222 -15.537 1.00 43.56 683 GLN A CA 1
ATOM 5264 C C . GLN A 1 683 ? 42.970 -17.852 -14.859 1.00 43.56 683 GLN A C 1
ATOM 5266 O O . GLN A 1 683 ? 42.959 -16.823 -15.530 1.00 43.56 683 GLN A O 1
ATOM 5271 N N . SER A 1 684 ? 42.974 -17.832 -13.529 1.00 46.09 684 SER A N 1
ATOM 5272 C CA . SER A 1 684 ? 43.394 -16.665 -12.756 1.00 46.09 684 SER A CA 1
ATOM 5273 C C . SER A 1 684 ? 44.892 -16.782 -12.470 1.00 46.09 684 SER A C 1
ATOM 5275 O O . SER A 1 684 ? 45.384 -17.860 -12.136 1.00 46.09 684 SER A O 1
ATOM 5277 N N . LEU A 1 685 ? 45.638 -15.686 -12.628 1.00 56.41 685 LEU A N 1
ATOM 5278 C CA . LEU A 1 685 ? 47.055 -15.628 -12.270 1.00 56.41 685 LEU A CA 1
ATOM 5279 C C . LEU A 1 685 ? 47.178 -15.005 -10.870 1.00 56.41 685 LEU A C 1
ATOM 5281 O O . LEU A 1 685 ? 46.962 -13.799 -10.743 1.00 56.41 685 LEU A O 1
ATOM 5285 N N . PRO A 1 686 ? 47.494 -15.775 -9.813 1.00 65.00 686 PRO A N 1
ATOM 5286 C CA . PRO A 1 686 ? 47.750 -15.196 -8.501 1.00 65.00 686 PRO A CA 1
ATOM 5287 C C . PRO A 1 686 ? 49.069 -14.413 -8.535 1.00 65.00 686 PRO A C 1
ATOM 5289 O O . PRO A 1 686 ? 50.122 -14.964 -8.858 1.00 65.00 686 PRO A O 1
ATOM 5292 N N . VAL A 1 687 ? 49.014 -13.125 -8.196 1.00 71.81 687 VAL A N 1
ATOM 5293 C CA . VAL A 1 687 ? 50.186 -12.244 -8.084 1.00 71.81 687 VAL A CA 1
ATOM 5294 C C . VAL A 1 687 ? 50.308 -11.800 -6.630 1.00 71.81 687 VAL A C 1
ATOM 5296 O O . VAL A 1 687 ? 49.341 -11.318 -6.048 1.00 71.81 687 VAL A O 1
ATOM 5299 N N . GLN A 1 688 ? 51.487 -11.984 -6.037 1.00 78.75 688 GLN A N 1
ATOM 5300 C CA . GLN A 1 688 ? 51.787 -11.583 -4.661 1.00 78.75 688 GLN A CA 1
ATOM 5301 C C . GLN A 1 688 ? 53.115 -10.831 -4.611 1.00 78.75 688 GLN A C 1
ATOM 5303 O O . GLN A 1 688 ? 54.062 -11.197 -5.306 1.00 78.75 688 GLN A O 1
ATOM 5308 N N . VAL A 1 689 ? 53.181 -9.810 -3.759 1.00 86.38 689 VAL A N 1
ATOM 5309 C CA . VAL A 1 689 ? 54.394 -9.050 -3.435 1.00 86.38 689 VAL A CA 1
ATOM 5310 C C . VAL A 1 689 ? 54.505 -8.916 -1.916 1.00 86.38 689 VAL A C 1
ATOM 5312 O O . VAL A 1 689 ? 53.493 -8.933 -1.217 1.00 86.38 689 VAL A O 1
ATOM 5315 N N . SER A 1 690 ? 55.722 -8.804 -1.398 1.00 85.00 690 SER A N 1
ATOM 5316 C CA . SER A 1 690 ? 56.015 -8.602 0.023 1.00 85.00 690 SER A CA 1
ATOM 5317 C C . SER A 1 690 ? 57.080 -7.522 0.168 1.00 85.00 690 SER A C 1
ATOM 5319 O O . SER A 1 690 ? 58.046 -7.524 -0.592 1.00 85.00 690 SER A O 1
ATOM 5321 N N . GLY A 1 691 ? 56.916 -6.595 1.113 1.00 88.62 691 GLY A N 1
ATOM 5322 C CA . GLY A 1 691 ? 57.834 -5.470 1.290 1.00 88.62 691 GLY A CA 1
ATOM 5323 C C . GLY A 1 691 ? 58.239 -5.241 2.742 1.00 88.62 691 GLY A C 1
ATOM 5324 O O . GLY A 1 691 ? 57.425 -5.392 3.650 1.00 88.62 691 GLY A O 1
ATOM 5325 N N . THR A 1 692 ? 59.490 -4.832 2.947 1.00 89.25 692 THR A N 1
ATOM 5326 C CA . THR A 1 692 ? 60.071 -4.452 4.247 1.00 89.25 692 THR A CA 1
ATOM 5327 C C . THR A 1 692 ? 60.836 -3.140 4.103 1.00 89.25 692 THR A C 1
ATOM 5329 O O . THR A 1 692 ? 61.560 -2.969 3.123 1.00 89.25 692 THR A O 1
ATOM 5332 N N . GLY A 1 693 ? 60.708 -2.214 5.054 1.00 89.06 693 GLY A N 1
ATOM 5333 C CA . GLY A 1 693 ? 61.312 -0.883 4.944 1.00 89.06 693 GLY A CA 1
ATOM 5334 C C . GLY A 1 693 ? 61.370 -0.113 6.263 1.00 89.06 693 GLY A C 1
ATOM 5335 O O . GLY A 1 693 ? 60.760 -0.530 7.248 1.00 89.06 693 GLY A O 1
ATOM 5336 N N . THR A 1 694 ? 62.087 1.013 6.248 1.00 87.06 694 THR A N 1
ATOM 5337 C CA . THR A 1 694 ? 62.243 1.949 7.374 1.00 87.06 694 THR A CA 1
ATOM 5338 C C . THR A 1 694 ? 62.142 3.378 6.841 1.00 87.06 694 THR A C 1
ATOM 5340 O O . THR A 1 694 ? 62.838 3.732 5.892 1.00 87.06 694 THR A O 1
ATOM 5343 N N . GLY A 1 695 ? 61.303 4.217 7.456 1.00 87.62 695 GLY A N 1
ATOM 5344 C CA . GLY A 1 695 ? 61.009 5.554 6.929 1.00 87.62 695 GLY A CA 1
ATOM 5345 C C . GLY A 1 695 ? 60.219 5.477 5.617 1.00 87.62 695 GLY A C 1
ATOM 5346 O O . GLY A 1 695 ? 59.250 4.730 5.525 1.00 87.62 695 GLY A O 1
ATOM 5347 N N . THR A 1 696 ? 60.633 6.244 4.611 1.00 87.00 696 THR A N 1
ATOM 5348 C CA . THR A 1 696 ? 60.046 6.281 3.257 1.00 87.00 696 THR A CA 1
ATOM 5349 C C . THR A 1 696 ? 60.675 5.275 2.284 1.00 87.00 696 THR A C 1
ATOM 5351 O O . THR A 1 696 ? 60.146 5.075 1.191 1.00 87.00 696 THR A O 1
ATOM 5354 N N . LEU A 1 697 ? 61.759 4.602 2.691 1.00 92.00 697 LEU A N 1
ATOM 5355 C CA . LEU A 1 697 ? 62.454 3.588 1.901 1.00 92.00 697 LEU A CA 1
ATOM 5356 C C . LEU A 1 697 ? 61.851 2.195 2.137 1.00 92.00 697 LEU A C 1
ATOM 5358 O O . LEU A 1 697 ? 61.788 1.720 3.275 1.00 92.00 697 LEU A O 1
ATOM 5362 N N . GLN A 1 698 ? 61.483 1.499 1.060 1.00 94.31 698 GLN A N 1
ATOM 5363 C CA . GLN A 1 698 ? 60.945 0.140 1.101 1.00 94.31 698 GLN A CA 1
ATOM 5364 C C . GLN A 1 698 ? 61.616 -0.777 0.073 1.00 94.31 698 GLN A C 1
ATOM 5366 O O . GLN A 1 698 ? 61.660 -0.476 -1.117 1.00 94.31 698 GLN A O 1
ATOM 5371 N N . HIS A 1 699 ? 62.073 -1.946 0.520 1.00 91.62 699 HIS A N 1
ATOM 5372 C CA . HIS A 1 699 ? 62.501 -3.039 -0.349 1.00 91.62 699 HIS A CA 1
ATOM 5373 C C . HIS A 1 699 ? 61.329 -3.992 -0.586 1.00 91.62 699 HIS A C 1
ATOM 5375 O O . HIS A 1 699 ? 60.781 -4.553 0.363 1.00 91.62 699 HIS A O 1
ATOM 5381 N N . VAL A 1 700 ? 60.950 -4.182 -1.848 1.00 92.06 700 VAL A N 1
ATOM 5382 C CA . VAL A 1 700 ? 59.832 -5.025 -2.282 1.00 92.06 700 VAL A CA 1
ATOM 5383 C C . VAL A 1 700 ? 60.367 -6.250 -3.021 1.00 92.06 700 VAL A C 1
ATOM 5385 O O . VAL A 1 700 ? 61.222 -6.155 -3.900 1.00 92.06 700 VAL A O 1
ATOM 5388 N N . SER A 1 701 ? 59.841 -7.417 -2.669 1.00 88.56 701 SER A N 1
ATOM 5389 C CA . SER A 1 701 ? 60.162 -8.725 -3.235 1.00 88.56 701 SER A CA 1
ATOM 5390 C C . SER A 1 701 ? 58.898 -9.407 -3.759 1.00 88.56 701 SER A C 1
ATOM 5392 O O . SER A 1 701 ? 57.796 -9.188 -3.255 1.00 88.56 701 SER A O 1
ATOM 5394 N N . VAL A 1 702 ? 59.041 -10.250 -4.779 1.00 84.88 702 VAL A N 1
ATOM 5395 C CA . VAL A 1 702 ? 57.946 -11.070 -5.318 1.00 84.88 702 VAL A CA 1
ATOM 5396 C C . VAL A 1 702 ? 58.162 -12.509 -4.829 1.00 84.88 702 VAL A C 1
ATOM 5398 O O . VAL A 1 702 ? 59.054 -13.165 -5.357 1.00 84.88 702 VAL A O 1
ATOM 5401 N N . PRO A 1 703 ? 57.393 -13.046 -3.855 1.00 68.88 703 PRO A N 1
ATOM 5402 C CA . PRO A 1 703 ? 57.729 -14.290 -3.136 1.00 68.88 703 PRO A CA 1
ATOM 5403 C C . PRO A 1 703 ? 57.909 -15.556 -3.996 1.00 68.88 703 PRO A C 1
ATOM 5405 O O . PRO A 1 703 ? 58.444 -16.554 -3.526 1.00 68.88 703 PRO A O 1
ATOM 5408 N N . SER A 1 704 ? 57.476 -15.526 -5.257 1.00 65.69 704 SER A N 1
ATOM 5409 C CA . SER A 1 704 ? 57.579 -16.621 -6.230 1.00 65.69 704 SER A CA 1
ATOM 5410 C C . SER A 1 704 ? 58.559 -16.352 -7.387 1.00 65.69 704 SER A C 1
ATOM 5412 O O . SER A 1 704 ? 58.620 -17.143 -8.333 1.00 65.69 704 SER A O 1
ATOM 5414 N N . LYS A 1 705 ? 59.318 -15.244 -7.355 1.00 67.31 705 LYS A N 1
ATOM 5415 C CA . LYS A 1 705 ? 60.274 -14.827 -8.399 1.00 67.31 705 LYS A CA 1
ATOM 5416 C C . LYS A 1 705 ? 61.544 -14.215 -7.784 1.00 67.31 705 LYS A C 1
ATOM 5418 O O . LYS A 1 705 ? 61.518 -13.685 -6.687 1.00 67.31 705 LYS A O 1
ATOM 5423 N N . HIS A 1 706 ? 62.658 -14.219 -8.521 1.00 74.31 706 HIS A N 1
ATOM 5424 C CA . HIS A 1 706 ? 63.937 -13.635 -8.070 1.00 74.31 706 HIS A CA 1
ATOM 5425 C C . HIS A 1 706 ? 64.013 -12.098 -8.181 1.00 74.31 706 HIS A C 1
ATOM 5427 O O . HIS A 1 706 ? 65.092 -11.528 -8.051 1.00 74.31 706 HIS A O 1
ATOM 5433 N N . TYR A 1 707 ? 62.900 -11.420 -8.469 1.00 81.25 707 TYR A N 1
ATOM 5434 C CA . TYR A 1 707 ? 62.885 -9.975 -8.677 1.00 81.25 707 TYR A CA 1
ATOM 5435 C C . TYR A 1 707 ? 62.671 -9.240 -7.355 1.00 81.25 707 TYR A C 1
ATOM 5437 O O . TYR A 1 707 ? 61.728 -9.529 -6.612 1.00 81.25 707 TYR A O 1
ATOM 5445 N N . THR A 1 708 ? 63.519 -8.249 -7.107 1.00 86.19 708 THR A N 1
ATOM 5446 C CA . THR A 1 708 ? 63.384 -7.291 -6.012 1.00 86.19 708 THR A CA 1
ATOM 5447 C C . THR A 1 708 ? 63.554 -5.886 -6.562 1.00 86.19 708 THR A C 1
ATOM 5449 O O . THR A 1 708 ? 64.388 -5.672 -7.442 1.00 86.19 708 THR A O 1
ATOM 5452 N N . PHE A 1 709 ? 62.809 -4.928 -6.029 1.00 91.62 709 PHE A N 1
ATOM 5453 C CA . PHE A 1 709 ? 63.011 -3.516 -6.328 1.00 91.62 709 PHE A CA 1
ATOM 5454 C C . PHE A 1 709 ? 62.865 -2.684 -5.059 1.00 91.62 709 PHE A C 1
ATOM 5456 O O . PHE A 1 709 ? 62.255 -3.111 -4.080 1.00 91.62 709 PHE A O 1
ATOM 5463 N N . THR A 1 710 ? 63.453 -1.498 -5.080 1.00 92.44 710 THR A N 1
ATOM 5464 C CA . THR A 1 710 ? 63.397 -0.552 -3.968 1.00 92.44 710 THR A CA 1
ATOM 5465 C C . THR A 1 710 ? 62.530 0.626 -4.381 1.00 92.44 710 THR A C 1
ATOM 5467 O O . THR A 1 710 ? 62.631 1.084 -5.521 1.00 92.44 710 THR A O 1
ATOM 5470 N N . ALA A 1 711 ? 61.688 1.108 -3.477 1.00 93.44 711 ALA A N 1
ATOM 5471 C CA . ALA A 1 711 ? 60.956 2.356 -3.622 1.00 93.44 711 ALA A CA 1
ATOM 5472 C C . ALA A 1 711 ? 61.399 3.335 -2.531 1.00 93.44 711 ALA A C 1
ATOM 5474 O O . ALA A 1 711 ? 61.562 2.942 -1.378 1.00 93.44 711 ALA A O 1
ATOM 5475 N N . ASP A 1 712 ? 61.602 4.589 -2.914 1.00 91.69 712 ASP A N 1
ATOM 5476 C CA . ASP A 1 712 ? 61.863 5.727 -2.025 1.00 91.69 712 ASP A CA 1
ATOM 5477 C C . ASP A 1 712 ? 60.961 6.886 -2.482 1.00 91.69 712 ASP A C 1
ATOM 5479 O O . ASP A 1 712 ? 60.044 6.680 -3.271 1.00 91.69 712 ASP A O 1
ATOM 5483 N N . THR A 1 713 ? 61.146 8.107 -2.005 1.00 89.31 713 THR A N 1
ATOM 5484 C CA . THR A 1 713 ? 60.391 9.262 -2.494 1.00 89.31 713 THR A CA 1
ATOM 5485 C C . THR A 1 713 ? 61.248 10.524 -2.526 1.00 89.31 713 THR A C 1
ATOM 5487 O O . THR A 1 713 ? 62.413 10.522 -2.128 1.00 89.31 713 THR A O 1
ATOM 5490 N N . TYR A 1 714 ? 60.672 11.618 -3.017 1.00 85.12 714 TYR A N 1
ATOM 5491 C CA . TYR A 1 714 ? 61.356 12.901 -3.150 1.00 85.12 714 TYR A CA 1
ATOM 5492 C C . TYR A 1 714 ? 61.730 13.502 -1.780 1.00 85.12 714 TYR A C 1
ATOM 5494 O O . TYR A 1 714 ? 61.001 13.291 -0.803 1.00 85.12 714 TYR A O 1
ATOM 5502 N N . PRO A 1 715 ? 62.774 14.352 -1.692 1.00 84.81 715 PRO A N 1
ATOM 5503 C CA . PRO A 1 715 ? 63.195 14.957 -0.424 1.00 84.81 715 PRO A CA 1
ATOM 5504 C C . PRO A 1 715 ? 62.111 15.795 0.257 1.00 84.81 715 PRO A C 1
ATOM 5506 O O . PRO A 1 715 ? 62.001 15.802 1.479 1.00 84.81 715 PRO A O 1
ATOM 5509 N N . VAL A 1 716 ? 61.243 16.436 -0.532 1.00 78.19 716 VAL A N 1
ATOM 5510 C CA . VAL A 1 716 ? 60.093 17.209 -0.030 1.00 78.19 716 VAL A CA 1
ATOM 5511 C C . VAL A 1 716 ? 59.044 16.345 0.690 1.00 78.19 716 VAL A C 1
ATOM 5513 O O . VAL A 1 716 ? 58.286 16.859 1.504 1.00 78.19 716 VAL A O 1
ATOM 5516 N N . LEU A 1 717 ? 59.023 15.034 0.430 1.00 78.12 717 LEU A N 1
ATOM 5517 C CA . LEU A 1 717 ? 58.155 14.047 1.082 1.00 78.12 717 LEU A CA 1
ATOM 5518 C C . LEU A 1 717 ? 58.892 13.256 2.181 1.00 78.12 717 LEU A C 1
ATOM 5520 O O . LEU A 1 717 ? 58.373 12.256 2.672 1.00 78.12 717 LEU A O 1
ATOM 5524 N N . GLY A 1 718 ? 60.106 13.677 2.555 1.00 81.19 718 GLY A N 1
ATOM 5525 C CA . GLY A 1 718 ? 60.931 13.008 3.563 1.00 81.19 718 GLY A CA 1
ATOM 5526 C C . GLY A 1 718 ? 61.695 11.779 3.057 1.00 81.19 718 GLY A C 1
ATOM 5527 O O . GLY A 1 718 ? 62.127 10.966 3.871 1.00 81.19 718 GLY A O 1
ATOM 5528 N N . GLY A 1 719 ? 61.838 11.605 1.738 1.00 87.56 719 GLY A N 1
ATOM 5529 C CA . GLY A 1 719 ? 62.687 10.569 1.135 1.00 87.56 719 GLY A CA 1
ATOM 5530 C C . GLY A 1 719 ? 64.103 11.036 0.818 1.00 87.56 719 GLY A C 1
ATOM 5531 O O . GLY A 1 719 ? 64.423 12.218 0.935 1.00 87.56 719 GLY A O 1
ATOM 5532 N N . ALA A 1 720 ? 64.971 10.104 0.429 1.00 89.88 720 ALA A N 1
ATOM 5533 C CA . ALA A 1 720 ? 66.349 10.411 0.041 1.00 89.88 720 ALA A CA 1
ATOM 5534 C C . ALA A 1 720 ? 66.534 10.502 -1.485 1.00 89.88 720 ALA A C 1
ATOM 5536 O O . ALA A 1 720 ? 67.658 10.704 -1.940 1.00 89.88 720 ALA A O 1
ATOM 5537 N N . ASP A 1 721 ? 65.453 10.338 -2.261 1.00 88.12 721 ASP A N 1
ATOM 5538 C CA . ASP A 1 721 ? 65.469 10.174 -3.723 1.00 88.12 721 ASP A CA 1
ATOM 5539 C C . ASP A 1 721 ? 66.445 9.077 -4.191 1.00 88.12 721 ASP A C 1
ATOM 5541 O O . ASP A 1 721 ? 67.053 9.143 -5.258 1.00 88.12 721 ASP A O 1
ATOM 5545 N N . SER A 1 722 ? 66.645 8.059 -3.348 1.00 90.69 722 SER A N 1
ATOM 5546 C CA . SER A 1 722 ? 67.628 6.994 -3.576 1.00 90.69 722 SER A CA 1
ATOM 5547 C C . SER A 1 722 ? 67.102 5.868 -4.474 1.00 90.69 722 SER A C 1
ATOM 5549 O O . SER A 1 722 ? 67.876 5.033 -4.950 1.00 90.69 722 SER A O 1
ATOM 5551 N N . ALA A 1 723 ? 65.791 5.849 -4.727 1.00 92.69 723 ALA A N 1
ATOM 5552 C CA . ALA A 1 723 ? 65.105 4.945 -5.642 1.00 92.69 723 ALA A CA 1
ATOM 5553 C C . ALA A 1 723 ? 63.817 5.599 -6.192 1.00 92.69 723 ALA A C 1
ATOM 5555 O O . ALA A 1 723 ? 63.282 6.509 -5.557 1.00 92.69 723 ALA A O 1
ATOM 5556 N N . PRO A 1 724 ? 63.278 5.142 -7.343 1.00 92.62 724 PRO A N 1
ATOM 5557 C CA . PRO A 1 724 ? 62.047 5.698 -7.901 1.00 92.62 724 PRO A CA 1
ATOM 5558 C C . PRO A 1 724 ? 60.868 5.646 -6.924 1.00 92.62 724 PRO A C 1
ATOM 5560 O O . PRO A 1 724 ? 60.733 4.704 -6.137 1.00 92.62 724 PRO A O 1
ATOM 5563 N N . SER A 1 725 ? 59.977 6.633 -7.024 1.00 90.19 725 SER A N 1
ATOM 5564 C CA . SER A 1 725 ? 58.789 6.685 -6.175 1.00 90.19 725 SER A CA 1
ATOM 5565 C C . SER A 1 725 ? 57.710 5.684 -6.584 1.00 90.19 725 SER A C 1
ATOM 5567 O O . SER A 1 725 ? 57.619 5.325 -7.762 1.00 90.19 725 SER A O 1
ATOM 5569 N N . PRO A 1 726 ? 56.837 5.236 -5.656 1.00 90.06 726 PRO A N 1
ATOM 5570 C CA . PRO A 1 726 ? 55.703 4.368 -5.997 1.00 90.06 726 PRO A CA 1
ATOM 5571 C C . PRO A 1 726 ? 54.812 4.956 -7.101 1.00 90.06 726 PRO A C 1
ATOM 5573 O O . PRO A 1 726 ? 54.294 4.242 -7.959 1.00 90.06 726 PRO A O 1
ATOM 5576 N N . VAL A 1 727 ? 54.695 6.282 -7.109 1.00 88.88 727 VAL A N 1
ATOM 5577 C CA . VAL A 1 727 ? 53.993 7.075 -8.118 1.00 88.88 727 VAL A CA 1
ATOM 5578 C C . VAL A 1 727 ? 54.654 6.900 -9.494 1.00 88.88 727 VAL A C 1
ATOM 5580 O O . VAL A 1 727 ? 53.972 6.551 -10.458 1.00 88.88 727 VAL A O 1
ATOM 5583 N N . VAL A 1 728 ? 55.984 7.001 -9.583 1.00 90.81 728 VAL A N 1
ATOM 5584 C CA . VAL A 1 728 ? 56.746 6.721 -10.817 1.00 90.81 728 VAL A CA 1
ATOM 5585 C C . VAL A 1 728 ? 56.632 5.249 -11.233 1.00 90.81 728 VAL A C 1
ATOM 5587 O O . VAL A 1 728 ? 56.429 4.961 -12.413 1.00 90.81 728 VAL A O 1
ATOM 5590 N N . TYR A 1 729 ? 56.677 4.304 -10.289 1.00 93.81 729 TYR A N 1
ATOM 5591 C CA . TYR A 1 729 ? 56.490 2.880 -10.588 1.00 93.81 729 TYR A CA 1
ATOM 5592 C C . TYR A 1 729 ? 55.107 2.562 -11.169 1.00 93.81 729 TYR A C 1
ATOM 5594 O O . TYR A 1 729 ? 54.984 1.651 -11.994 1.00 93.81 729 TYR A O 1
ATOM 5602 N N . SER A 1 730 ? 54.069 3.315 -10.799 1.00 92.62 730 SER A N 1
ATOM 5603 C CA . SER A 1 730 ? 52.736 3.146 -11.386 1.00 92.62 730 SER A CA 1
ATOM 5604 C C . SER A 1 730 ? 52.692 3.556 -12.869 1.00 92.62 730 SER A C 1
ATOM 5606 O O . SER A 1 730 ? 52.123 2.828 -13.686 1.00 92.62 730 SER A O 1
ATOM 5608 N N . LEU A 1 731 ? 53.383 4.639 -13.252 1.00 95.25 731 LEU A N 1
ATOM 5609 C CA . LEU A 1 731 ? 53.517 5.065 -14.653 1.00 95.25 731 LEU A CA 1
ATOM 5610 C C . LEU A 1 731 ? 54.427 4.120 -15.448 1.00 95.25 731 LEU A C 1
ATOM 5612 O O . LEU A 1 731 ? 54.118 3.766 -16.587 1.00 95.25 731 LEU A O 1
ATOM 5616 N N . ALA A 1 732 ? 55.507 3.631 -14.832 1.00 94.62 732 ALA A N 1
ATOM 5617 C CA . ALA A 1 732 ? 56.362 2.605 -15.427 1.00 94.62 732 ALA A CA 1
ATOM 5618 C C . ALA A 1 732 ? 55.579 1.307 -15.699 1.00 94.62 732 ALA A C 1
ATOM 5620 O O . ALA A 1 732 ? 55.730 0.693 -16.756 1.00 94.62 732 ALA A O 1
ATOM 5621 N N . SER A 1 733 ? 54.682 0.925 -14.784 1.00 94.94 733 SER A N 1
ATOM 5622 C CA . SER A 1 733 ? 53.792 -0.229 -14.954 1.00 94.94 733 SER A CA 1
ATOM 5623 C C . SER A 1 733 ? 52.786 -0.019 -16.088 1.00 94.94 733 SER A C 1
ATOM 5625 O O . SER A 1 733 ? 52.512 -0.958 -16.837 1.00 94.94 733 SER A O 1
ATOM 5627 N N . LEU A 1 734 ? 52.261 1.201 -16.257 1.00 96.06 734 LEU A N 1
ATOM 5628 C CA . LEU A 1 734 ? 51.395 1.556 -17.385 1.00 96.06 734 LEU A CA 1
ATOM 5629 C C . LEU A 1 734 ? 52.140 1.417 -18.714 1.00 96.06 734 LEU A C 1
ATOM 5631 O O . LEU A 1 734 ? 51.629 0.782 -19.638 1.00 96.06 734 LEU A O 1
ATOM 5635 N N . SER A 1 735 ? 53.358 1.953 -18.787 1.00 95.94 735 SER A N 1
ATOM 5636 C CA . SER A 1 735 ? 54.219 1.840 -19.965 1.00 95.94 735 SER A CA 1
ATOM 5637 C C . SER A 1 735 ? 54.477 0.372 -20.335 1.00 95.94 735 SER A C 1
ATOM 5639 O O . SER A 1 735 ? 54.090 -0.087 -21.415 1.00 95.94 735 SER A O 1
ATOM 5641 N N . ALA A 1 736 ? 55.013 -0.412 -19.395 1.00 95.69 736 ALA A N 1
ATOM 5642 C CA . ALA A 1 736 ? 55.359 -1.812 -19.628 1.00 95.69 736 ALA A CA 1
ATOM 5643 C C . ALA A 1 736 ? 54.134 -2.688 -19.953 1.00 95.69 736 ALA A C 1
ATOM 5645 O O . ALA A 1 736 ? 54.207 -3.564 -20.817 1.00 95.69 736 ALA A O 1
ATOM 5646 N N . CYS A 1 737 ? 52.987 -2.449 -19.307 1.00 96.50 737 CYS A N 1
ATOM 5647 C CA . CYS A 1 737 ? 51.765 -3.211 -19.561 1.00 96.50 737 CYS A CA 1
ATOM 5648 C C . CYS A 1 737 ? 51.264 -3.055 -21.000 1.00 96.50 737 CYS A C 1
ATOM 5650 O O . CYS A 1 737 ? 50.841 -4.047 -21.602 1.00 96.50 737 CYS A O 1
ATOM 5652 N N . ASN A 1 738 ? 51.334 -1.848 -21.570 1.00 96.00 738 ASN A N 1
ATOM 5653 C CA . ASN A 1 738 ? 50.926 -1.619 -22.957 1.00 96.00 738 ASN A CA 1
ATOM 5654 C C . ASN A 1 738 ? 51.854 -2.336 -23.940 1.00 96.00 738 ASN A C 1
ATOM 5656 O O . ASN A 1 738 ? 51.365 -2.941 -24.889 1.00 96.00 738 ASN A O 1
ATOM 5660 N N . GLN A 1 739 ? 53.162 -2.374 -23.679 1.00 95.69 739 GLN A N 1
ATOM 5661 C CA . GLN A 1 739 ? 54.101 -3.128 -24.513 1.00 95.69 739 GLN A CA 1
ATOM 5662 C C . GLN A 1 739 ? 53.879 -4.649 -24.419 1.00 95.69 739 GLN A C 1
ATOM 5664 O O . GLN A 1 739 ? 53.804 -5.332 -25.442 1.00 95.69 739 GLN A O 1
ATOM 5669 N N . VAL A 1 740 ? 53.722 -5.194 -23.205 1.00 95.38 740 VAL A N 1
ATOM 5670 C CA . VAL A 1 740 ? 53.461 -6.633 -22.992 1.00 95.38 740 VAL A CA 1
ATOM 5671 C C . VAL A 1 740 ? 52.142 -7.047 -23.641 1.00 95.38 740 VAL A C 1
ATOM 5673 O O . VAL A 1 740 ? 52.077 -8.046 -24.359 1.00 95.38 740 VAL A O 1
ATOM 5676 N N . THR A 1 741 ? 51.089 -6.260 -23.428 1.00 95.69 741 THR A N 1
ATOM 5677 C CA . THR A 1 741 ? 49.775 -6.520 -24.022 1.00 95.69 741 THR A CA 1
ATOM 5678 C C . THR A 1 741 ? 49.822 -6.354 -25.539 1.00 95.69 741 THR A C 1
ATOM 5680 O O . THR A 1 741 ? 49.268 -7.184 -26.254 1.00 95.69 741 THR A O 1
ATOM 5683 N N . GLY A 1 742 ? 50.555 -5.350 -26.028 1.00 95.50 742 GLY A N 1
ATOM 5684 C CA . GLY A 1 742 ? 50.922 -5.156 -27.428 1.00 95.50 742 GLY A CA 1
ATOM 5685 C C . GLY A 1 742 ? 51.445 -6.422 -28.075 1.00 95.50 742 GLY A C 1
ATOM 5686 O O . GLY A 1 742 ? 50.915 -6.862 -29.090 1.00 95.50 742 GLY A O 1
ATOM 5687 N N . HIS A 1 743 ? 52.424 -7.062 -27.442 1.00 95.31 743 HIS A N 1
ATOM 5688 C CA . HIS A 1 743 ? 52.992 -8.312 -27.932 1.00 95.31 743 HIS A CA 1
ATOM 5689 C C . HIS A 1 743 ? 51.958 -9.445 -28.026 1.00 95.31 743 HIS A C 1
ATOM 5691 O O . HIS A 1 743 ? 51.881 -10.138 -29.042 1.00 95.31 743 HIS A O 1
ATOM 5697 N N . VAL A 1 744 ? 51.110 -9.599 -27.004 1.00 92.12 744 VAL A N 1
ATOM 5698 C CA . VAL A 1 744 ? 50.037 -10.609 -26.994 1.00 92.12 744 VAL A CA 1
ATOM 5699 C C . VAL A 1 744 ? 49.000 -10.338 -28.088 1.00 92.12 744 VAL A C 1
ATOM 5701 O O . VAL A 1 744 ? 48.567 -11.256 -28.785 1.00 92.12 744 VAL A O 1
ATOM 5704 N N . VAL A 1 745 ? 48.578 -9.084 -28.251 1.00 94.44 745 VAL A N 1
ATOM 5705 C CA . VAL A 1 745 ? 47.588 -8.689 -29.259 1.00 94.44 745 VAL A CA 1
ATOM 5706 C C . VAL A 1 745 ? 48.167 -8.851 -30.662 1.00 94.44 745 VAL A C 1
ATOM 5708 O O . VAL A 1 745 ? 47.523 -9.471 -31.503 1.00 94.44 745 VAL A O 1
ATOM 5711 N N . ALA A 1 746 ? 49.397 -8.405 -30.910 1.00 93.06 746 ALA A N 1
ATOM 5712 C CA . ALA A 1 746 ? 50.057 -8.576 -32.201 1.00 93.06 746 ALA A CA 1
ATOM 5713 C C . ALA A 1 746 ? 50.154 -10.051 -32.613 1.00 93.06 746 ALA A C 1
ATOM 5715 O O . ALA A 1 746 ? 49.812 -10.387 -33.747 1.00 93.06 746 ALA A O 1
ATOM 5716 N N . GLY A 1 747 ? 50.508 -10.940 -31.677 1.00 89.56 747 GLY A N 1
ATOM 5717 C CA . GLY A 1 747 ? 50.525 -12.386 -31.911 1.00 89.56 747 GLY A CA 1
ATOM 5718 C C . GLY A 1 747 ? 49.157 -12.953 -32.309 1.00 89.56 747 GLY A C 1
ATOM 5719 O O . GLY A 1 747 ? 49.070 -13.761 -33.229 1.00 89.56 747 GLY A O 1
ATOM 5720 N N . ASN A 1 748 ? 48.074 -12.476 -31.687 1.00 88.44 748 ASN A N 1
ATOM 5721 C CA . ASN A 1 748 ? 46.705 -12.892 -32.023 1.00 88.44 748 ASN A CA 1
ATOM 5722 C C . ASN A 1 748 ? 46.213 -12.356 -33.378 1.00 88.44 748 ASN A C 1
ATOM 5724 O O . ASN A 1 748 ? 45.275 -12.908 -33.950 1.00 88.44 748 ASN A O 1
ATOM 5728 N N . HIS A 1 749 ? 46.813 -11.273 -33.871 1.00 85.62 749 HIS A N 1
ATOM 5729 C CA . HIS A 1 749 ? 46.381 -10.566 -35.078 1.00 85.62 749 HIS A CA 1
ATOM 5730 C C . HIS A 1 749 ? 47.384 -10.659 -36.238 1.00 85.62 749 HIS A C 1
ATOM 5732 O O . HIS A 1 749 ? 47.178 -10.026 -37.273 1.00 85.62 749 HIS A O 1
ATOM 5738 N N . GLY A 1 750 ? 48.441 -11.465 -36.092 1.00 90.31 750 GLY A N 1
ATOM 5739 C CA . GLY A 1 750 ? 49.449 -11.682 -37.130 1.00 90.31 750 GLY A CA 1
ATOM 5740 C C . GLY A 1 750 ? 50.236 -10.422 -37.499 1.00 90.31 750 GLY A C 1
ATOM 5741 O O . GLY A 1 750 ? 50.598 -10.263 -38.661 1.00 90.31 750 GLY A O 1
ATOM 5742 N N . ILE A 1 751 ? 50.460 -9.522 -36.538 1.00 93.81 751 ILE A N 1
ATOM 5743 C CA . ILE A 1 751 ? 51.242 -8.290 -36.715 1.00 93.81 751 ILE A CA 1
ATOM 5744 C C . ILE A 1 751 ? 52.664 -8.543 -36.218 1.00 93.81 751 ILE A C 1
ATOM 5746 O O . ILE A 1 751 ? 52.859 -9.093 -35.131 1.00 93.81 751 ILE A O 1
ATOM 5750 N N . LYS A 1 752 ? 53.670 -8.131 -36.99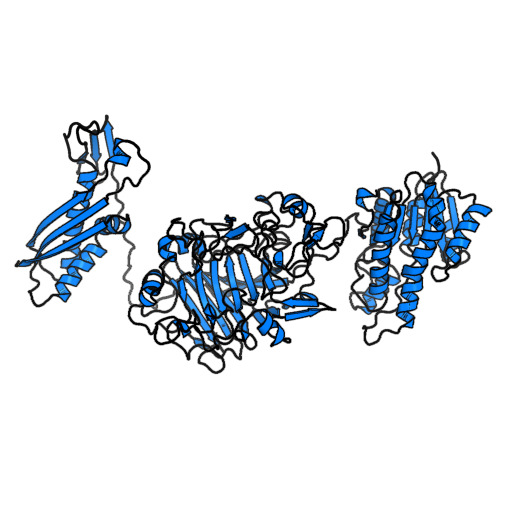0 1.00 93.94 752 LYS A N 1
ATOM 5751 C CA . LYS A 1 752 ? 55.062 -8.130 -36.530 1.00 93.94 752 LYS A CA 1
ATOM 5752 C C . LYS A 1 752 ? 55.357 -6.816 -35.826 1.00 93.94 752 LYS A C 1
ATOM 5754 O O . LYS A 1 752 ? 55.025 -5.753 -36.338 1.00 93.94 752 LYS A O 1
ATOM 5759 N N . LEU A 1 753 ? 55.992 -6.905 -34.662 1.00 95.62 753 LEU A N 1
ATOM 5760 C CA . LEU A 1 753 ? 56.385 -5.750 -33.859 1.00 95.62 753 LEU A CA 1
ATOM 5761 C C . LEU A 1 753 ? 57.905 -5.582 -33.870 1.00 95.62 753 LEU A C 1
ATOM 5763 O O . LEU A 1 753 ? 58.633 -6.569 -33.757 1.00 95.62 753 LEU A O 1
ATOM 5767 N N . GLY A 1 754 ? 58.355 -4.334 -33.960 1.00 92.69 754 GLY A N 1
ATOM 5768 C CA . GLY A 1 754 ? 59.749 -3.916 -33.843 1.00 92.69 754 GLY A CA 1
ATOM 5769 C C . GLY A 1 754 ? 59.996 -3.141 -32.554 1.00 92.69 754 GLY A C 1
ATOM 5770 O O . GLY A 1 754 ? 59.525 -3.531 -31.483 1.00 92.69 754 GLY A O 1
ATOM 5771 N N . GLN A 1 755 ? 60.750 -2.046 -32.644 1.00 96.00 755 GLN A N 1
ATOM 5772 C CA . GLN A 1 755 ? 61.043 -1.195 -31.492 1.00 96.00 755 GLN A CA 1
ATOM 5773 C C . GLN A 1 755 ? 59.793 -0.477 -30.962 1.00 96.00 755 GLN A C 1
ATOM 5775 O O . GLN A 1 755 ? 58.891 -0.114 -31.719 1.00 96.00 755 GLN A O 1
ATOM 5780 N N . TRP A 1 756 ? 59.773 -0.268 -29.644 1.00 96.69 756 TRP A N 1
ATOM 5781 C CA . TRP A 1 756 ? 58.746 0.475 -28.916 1.00 96.69 756 TRP A CA 1
ATOM 5782 C C . TRP A 1 756 ? 59.378 1.695 -28.255 1.00 96.69 756 TRP A C 1
ATOM 5784 O O . TRP A 1 756 ? 60.408 1.577 -27.593 1.00 96.69 756 TRP A O 1
ATOM 5794 N N . HIS A 1 757 ? 58.713 2.836 -28.369 1.00 96.25 757 HIS A N 1
ATOM 5795 C CA . HIS A 1 757 ? 59.007 4.039 -27.603 1.00 96.25 757 HIS A CA 1
ATOM 5796 C C . HIS A 1 757 ? 57.727 4.463 -26.889 1.00 96.25 757 HIS A C 1
ATOM 5798 O O . HIS A 1 757 ? 56.732 4.793 -27.536 1.00 96.25 757 HIS A O 1
ATOM 5804 N N . VAL A 1 758 ? 57.743 4.422 -25.557 1.00 95.25 758 VAL A N 1
ATOM 5805 C CA . VAL A 1 758 ? 56.589 4.765 -24.723 1.00 95.25 758 VAL A CA 1
ATOM 5806 C C . VAL A 1 758 ? 56.961 5.919 -23.806 1.00 95.25 758 VAL A C 1
ATOM 5808 O O . VAL A 1 758 ? 57.884 5.809 -23.003 1.00 95.25 758 VAL A O 1
ATOM 5811 N N . GLU A 1 759 ? 56.219 7.010 -23.928 1.00 96.06 759 GLU A N 1
ATOM 5812 C CA . GLU A 1 759 ? 56.305 8.196 -23.081 1.00 96.06 759 GLU A CA 1
ATOM 5813 C C . GLU A 1 759 ? 55.020 8.281 -22.253 1.00 96.06 759 GLU A C 1
ATOM 5815 O O . GLU A 1 759 ? 53.921 8.048 -22.765 1.00 96.06 759 GLU A O 1
ATOM 5820 N N . VAL A 1 760 ? 55.157 8.566 -20.960 1.00 96.25 760 VAL A N 1
ATOM 5821 C CA . VAL A 1 760 ? 54.021 8.751 -20.054 1.00 96.25 760 VAL A CA 1
ATOM 5822 C C . VAL A 1 760 ? 54.244 10.040 -19.284 1.00 96.25 760 VAL A C 1
ATOM 5824 O O . VAL A 1 760 ? 55.160 10.115 -18.468 1.00 96.25 760 VAL A O 1
ATOM 5827 N N . ASP A 1 761 ? 53.388 11.024 -19.529 1.00 93.69 761 ASP A N 1
ATOM 5828 C CA . ASP A 1 761 ? 53.362 12.288 -18.801 1.00 93.69 761 ASP A CA 1
ATOM 5829 C C . ASP A 1 761 ? 52.158 12.295 -17.862 1.00 93.69 761 ASP A C 1
ATOM 5831 O O . ASP A 1 761 ? 51.063 11.887 -18.249 1.00 93.69 761 ASP A O 1
ATOM 5835 N N . ALA A 1 762 ? 52.330 12.749 -16.625 1.00 92.44 762 ALA A N 1
ATOM 5836 C CA . ALA A 1 762 ? 51.234 12.802 -15.665 1.00 92.44 762 ALA A CA 1
ATOM 5837 C C . ALA A 1 762 ? 51.363 13.990 -14.712 1.00 92.44 762 ALA A C 1
ATOM 5839 O O . ALA A 1 762 ? 52.471 14.418 -14.387 1.00 92.44 762 ALA A O 1
ATOM 5840 N N . GLN A 1 763 ? 50.223 14.489 -14.238 1.00 89.00 763 GLN A N 1
ATOM 5841 C CA . GLN A 1 763 ? 50.149 15.525 -13.210 1.00 89.00 763 GLN A CA 1
ATOM 5842 C C . GLN A 1 763 ? 49.520 14.957 -11.941 1.00 89.00 763 GLN A C 1
ATOM 5844 O O . GLN A 1 763 ? 48.421 14.399 -11.976 1.00 89.00 763 GLN A O 1
ATOM 5849 N N . LEU A 1 764 ? 50.240 15.083 -10.824 1.00 84.44 764 LEU A N 1
ATOM 5850 C CA . LEU A 1 764 ? 49.782 14.660 -9.505 1.00 84.44 764 LEU A CA 1
ATOM 5851 C C . LEU A 1 764 ? 49.592 15.893 -8.609 1.00 84.44 764 LEU A C 1
ATOM 5853 O O . LEU A 1 764 ? 50.581 16.582 -8.330 1.00 84.44 764 LEU A O 1
ATOM 5857 N N . PRO A 1 765 ? 48.375 16.157 -8.111 1.00 80.00 765 PRO A N 1
ATOM 5858 C CA . PRO A 1 765 ? 48.154 17.211 -7.137 1.00 80.00 765 PRO A CA 1
ATOM 5859 C C . PRO A 1 765 ? 48.798 16.824 -5.805 1.00 80.00 765 PRO A C 1
ATOM 5861 O O . PRO A 1 765 ? 48.523 15.776 -5.224 1.00 80.00 765 PRO A O 1
ATOM 5864 N N . THR A 1 766 ? 49.664 17.690 -5.283 1.00 76.94 766 THR A N 1
ATOM 5865 C CA . THR A 1 766 ? 50.381 17.433 -4.024 1.00 76.94 766 THR A CA 1
ATOM 5866 C C . THR A 1 766 ? 49.644 17.963 -2.797 1.00 76.94 766 THR A C 1
ATOM 5868 O O . THR A 1 766 ? 50.037 17.653 -1.677 1.00 76.94 766 THR A O 1
ATOM 5871 N N . ALA A 1 767 ? 48.565 18.729 -2.980 1.00 75.56 767 ALA A N 1
ATOM 5872 C CA . ALA A 1 767 ? 47.812 19.372 -1.904 1.00 75.56 767 ALA A CA 1
ATOM 5873 C C . ALA A 1 767 ? 47.282 18.367 -0.864 1.00 75.56 767 ALA A C 1
ATOM 5875 O O . ALA A 1 767 ? 47.556 18.505 0.328 1.00 75.56 767 ALA A O 1
ATOM 5876 N N . VAL A 1 768 ? 46.628 17.295 -1.321 1.00 77.12 768 VAL A N 1
ATOM 5877 C CA . VAL A 1 768 ? 46.111 16.233 -0.441 1.00 77.12 768 VAL A CA 1
ATOM 5878 C C . VAL A 1 768 ? 47.259 15.443 0.193 1.00 77.12 768 VAL A C 1
ATOM 5880 O O . VAL A 1 768 ? 47.280 15.229 1.401 1.00 77.12 768 VAL A O 1
ATOM 5883 N N . LEU A 1 769 ? 48.255 15.050 -0.610 1.00 74.88 769 LEU A N 1
ATOM 5884 C CA . LEU A 1 769 ? 49.353 14.181 -0.173 1.00 74.88 769 LEU A CA 1
ATOM 5885 C C . LEU A 1 769 ? 50.321 14.861 0.812 1.00 74.88 769 LEU A C 1
ATOM 5887 O O . LEU A 1 769 ? 50.844 14.201 1.704 1.00 74.88 769 LEU A O 1
ATOM 5891 N N . VAL A 1 770 ? 50.587 16.159 0.645 1.00 76.81 770 VAL A N 1
ATOM 5892 C CA . VAL A 1 770 ? 51.613 16.897 1.407 1.00 76.81 770 VAL A CA 1
ATOM 5893 C C . VAL A 1 770 ? 51.014 17.710 2.544 1.00 76.81 770 VAL A C 1
ATOM 5895 O O . VAL A 1 770 ? 51.614 17.796 3.612 1.00 76.81 770 VAL A O 1
ATOM 5898 N N . LYS A 1 771 ? 49.853 18.335 2.322 1.00 74.81 771 LYS A N 1
ATOM 5899 C CA . LYS A 1 771 ? 49.246 19.271 3.278 1.00 74.81 771 LYS A CA 1
ATOM 5900 C C . LYS A 1 771 ? 48.019 18.699 3.990 1.00 74.81 771 LYS A C 1
ATOM 5902 O O . LYS A 1 771 ? 47.548 19.323 4.936 1.00 74.81 771 LYS A O 1
ATOM 5907 N N . GLY A 1 772 ? 47.520 17.534 3.564 1.00 74.25 772 GLY A N 1
ATOM 5908 C CA . GLY A 1 772 ? 46.331 16.904 4.145 1.00 74.25 772 GLY A CA 1
ATOM 5909 C C . GLY A 1 772 ? 45.033 17.659 3.853 1.00 74.25 772 GLY A C 1
ATOM 5910 O O . GLY A 1 772 ? 44.088 17.556 4.630 1.00 74.25 772 GLY A O 1
ATOM 5911 N N . GLU A 1 773 ? 44.995 18.448 2.777 1.00 82.62 773 GLU A N 1
ATOM 5912 C CA . GLU A 1 773 ? 43.783 19.151 2.342 1.00 82.62 773 GLU A CA 1
ATOM 5913 C C . GLU A 1 773 ? 42.692 18.143 1.922 1.00 82.62 773 GLU A C 1
ATOM 5915 O O . GLU A 1 773 ? 43.000 17.087 1.363 1.00 82.62 773 GLU A O 1
ATOM 5920 N N . GLU A 1 774 ? 41.414 18.454 2.176 1.00 60.56 774 GLU A N 1
ATOM 5921 C CA . GLU A 1 774 ? 40.293 17.654 1.660 1.00 60.56 774 GLU A CA 1
ATOM 5922 C C . GLU A 1 774 ? 40.257 17.735 0.124 1.00 60.56 774 GLU A C 1
ATOM 5924 O O . GLU A 1 774 ? 40.214 18.820 -0.452 1.00 60.56 774 GLU A O 1
ATOM 5929 N N . GLY A 1 775 ? 40.278 16.587 -0.558 1.00 67.88 775 GLY A N 1
ATOM 5930 C CA . GLY A 1 775 ? 40.292 16.534 -2.020 1.00 67.88 775 GLY A CA 1
ATOM 5931 C C . GLY A 1 775 ? 40.627 15.148 -2.575 1.00 67.88 775 GLY A C 1
ATOM 5932 O O . GLY A 1 775 ? 40.752 14.177 -1.829 1.00 67.88 775 GLY A O 1
ATOM 5933 N N . ASN A 1 776 ? 40.776 15.043 -3.899 1.00 71.38 776 ASN A N 1
ATOM 5934 C CA . ASN A 1 776 ? 41.124 13.793 -4.579 1.00 71.38 776 ASN A CA 1
ATOM 5935 C C . ASN A 1 776 ? 42.657 13.596 -4.614 1.00 71.38 776 ASN A C 1
ATOM 5937 O O . ASN A 1 776 ? 43.336 14.385 -5.269 1.00 71.38 776 ASN A O 1
ATOM 5941 N N . PRO A 1 777 ? 43.225 12.559 -3.963 1.00 74.69 777 PRO A N 1
ATOM 5942 C CA . PRO A 1 777 ? 44.666 12.285 -3.996 1.00 74.69 777 PRO A CA 1
ATOM 5943 C C . PRO A 1 777 ? 45.130 11.598 -5.293 1.00 74.69 777 PRO A C 1
ATOM 5945 O O . PRO A 1 777 ? 46.300 11.232 -5.407 1.00 74.69 777 PRO A O 1
ATOM 5948 N N . ASN A 1 778 ? 44.218 11.342 -6.236 1.00 83.12 778 ASN A N 1
ATOM 5949 C CA . ASN A 1 778 ? 44.522 10.697 -7.507 1.00 83.12 778 ASN A CA 1
ATOM 5950 C C . ASN A 1 778 ? 45.192 11.662 -8.503 1.00 83.12 778 ASN A C 1
ATOM 5952 O O . ASN A 1 778 ? 45.214 12.874 -8.310 1.00 83.12 778 ASN A O 1
ATOM 5956 N N . TRP A 1 779 ? 45.716 11.112 -9.597 1.00 86.25 779 TRP A N 1
ATOM 5957 C CA . TRP A 1 779 ? 46.215 11.868 -10.744 1.00 86.25 779 TRP A CA 1
ATOM 5958 C C . TRP A 1 779 ? 45.156 12.830 -11.299 1.00 86.25 779 TRP A C 1
ATOM 5960 O O . TRP A 1 779 ? 43.994 12.451 -11.451 1.00 86.25 779 TRP A O 1
ATOM 5970 N N . GLU A 1 780 ? 45.567 14.042 -11.670 1.00 85.44 780 GLU A N 1
ATOM 5971 C CA . GLU A 1 780 ? 44.717 14.995 -12.398 1.00 85.44 780 GLU A CA 1
ATOM 5972 C C . GLU A 1 780 ? 44.639 14.629 -13.880 1.00 85.44 780 GLU A C 1
ATOM 5974 O O . GLU A 1 780 ? 43.558 14.570 -14.468 1.00 85.44 780 GLU A O 1
ATOM 5979 N N . SER A 1 781 ? 45.791 14.322 -14.480 1.00 91.81 781 SER A N 1
ATOM 5980 C CA . SER A 1 781 ? 45.878 13.888 -15.871 1.00 91.81 781 SER A CA 1
ATOM 5981 C C . SER A 1 781 ? 47.001 12.883 -16.090 1.00 91.81 781 SER A C 1
ATOM 5983 O O . SER A 1 781 ? 48.037 12.931 -15.424 1.00 91.81 781 SER A O 1
ATOM 5985 N N . VAL A 1 782 ? 46.787 11.971 -17.039 1.00 95.56 782 VAL A N 1
ATOM 5986 C CA . VAL A 1 782 ? 47.785 11.016 -17.533 1.00 95.56 782 VAL A CA 1
ATOM 5987 C C . VAL A 1 782 ? 47.701 10.971 -19.054 1.00 95.56 782 VAL A C 1
ATOM 5989 O O . VAL A 1 782 ? 46.652 10.677 -19.623 1.00 95.56 782 VAL A O 1
ATOM 5992 N N . ARG A 1 783 ? 48.825 11.235 -19.714 1.00 96.62 783 ARG A N 1
ATOM 5993 C CA . ARG A 1 783 ? 48.983 11.214 -21.164 1.00 96.62 783 ARG A CA 1
ATOM 5994 C C . ARG A 1 783 ? 49.969 10.120 -21.547 1.00 96.62 783 ARG A C 1
ATOM 5996 O O . ARG A 1 783 ? 51.149 10.193 -21.220 1.00 96.62 783 ARG A O 1
ATOM 6003 N N . LEU A 1 784 ? 49.480 9.105 -22.248 1.00 97.12 784 LEU A N 1
ATOM 6004 C CA . LEU A 1 784 ? 50.278 8.011 -22.789 1.00 97.12 784 LEU A CA 1
ATOM 6005 C C . LEU A 1 784 ? 50.578 8.277 -24.266 1.00 97.12 784 LEU A C 1
ATOM 6007 O O . LEU A 1 784 ? 49.665 8.425 -25.074 1.00 97.12 784 LEU A O 1
ATOM 6011 N N . LYS A 1 785 ? 51.846 8.256 -24.659 1.00 97.25 785 LYS A N 1
ATOM 6012 C CA . LYS A 1 785 ? 52.243 8.298 -26.066 1.00 97.25 785 LYS A CA 1
ATOM 6013 C C . LYS A 1 785 ? 53.050 7.061 -26.411 1.00 97.25 785 LYS A C 1
ATOM 6015 O O . LYS A 1 785 ? 54.110 6.820 -25.841 1.00 97.25 785 LYS A O 1
ATOM 6020 N N . VAL A 1 786 ? 52.554 6.285 -27.366 1.00 96.94 786 VAL A N 1
ATOM 6021 C CA . VAL A 1 786 ? 53.192 5.055 -27.825 1.00 96.94 786 VAL A CA 1
ATOM 6022 C C . VAL A 1 786 ? 53.557 5.184 -29.291 1.00 96.94 786 VAL A C 1
ATOM 6024 O O . VAL A 1 786 ? 52.715 5.477 -30.134 1.00 96.94 786 VAL A O 1
ATOM 6027 N N . ARG A 1 787 ? 54.819 4.919 -29.603 1.00 97.25 787 ARG A N 1
ATOM 6028 C CA . ARG A 1 787 ? 55.303 4.727 -30.967 1.00 97.25 787 ARG A CA 1
ATOM 6029 C C . ARG A 1 787 ? 55.811 3.304 -31.075 1.00 97.25 787 ARG A C 1
ATOM 6031 O O . ARG A 1 787 ? 56.624 2.879 -30.254 1.00 97.25 787 ARG A O 1
ATOM 6038 N N . VAL A 1 788 ? 55.302 2.554 -32.040 1.00 96.75 788 VAL A N 1
ATOM 6039 C CA . VAL A 1 788 ? 55.703 1.162 -32.231 1.00 96.75 788 VAL A CA 1
ATOM 6040 C C . VAL A 1 788 ? 55.876 0.865 -33.705 1.00 96.75 788 VAL A C 1
ATOM 6042 O O . VAL A 1 788 ? 55.022 1.193 -34.526 1.00 96.75 788 VAL A O 1
ATOM 6045 N N . GLN A 1 789 ? 56.989 0.215 -34.019 1.00 97.19 789 GLN A N 1
ATOM 6046 C CA . GLN A 1 789 ? 57.276 -0.275 -35.355 1.00 97.19 789 GLN A CA 1
ATOM 6047 C C . GLN A 1 789 ? 56.410 -1.493 -35.683 1.00 97.19 789 GLN A C 1
ATOM 6049 O O . GLN A 1 789 ? 56.462 -2.487 -34.950 1.00 97.19 789 GLN A O 1
ATOM 6054 N N . THR A 1 790 ? 55.642 -1.449 -36.775 1.00 95.94 790 THR A N 1
ATOM 6055 C CA . THR A 1 790 ? 54.848 -2.595 -37.241 1.00 95.94 790 THR A CA 1
ATOM 6056 C C . THR A 1 790 ? 54.912 -2.809 -38.752 1.00 95.94 790 THR A C 1
ATOM 6058 O O . THR A 1 790 ? 55.289 -1.922 -39.519 1.00 95.94 790 THR A O 1
ATOM 6061 N N . ASP A 1 791 ? 54.556 -4.017 -39.196 1.00 95.12 791 ASP A N 1
ATOM 6062 C CA . ASP A 1 791 ? 54.408 -4.346 -40.617 1.00 95.12 791 ASP A CA 1
ATOM 6063 C C . ASP A 1 791 ? 53.037 -3.953 -41.206 1.00 95.12 791 ASP A C 1
ATOM 6065 O O . ASP A 1 791 ? 52.749 -4.277 -42.362 1.00 95.12 791 ASP A O 1
ATOM 6069 N N . VAL A 1 792 ? 52.201 -3.241 -40.439 1.00 92.38 792 VAL A N 1
ATOM 6070 C CA . VAL A 1 792 ? 50.907 -2.709 -40.889 1.00 92.38 792 VAL A CA 1
ATOM 6071 C C . VAL A 1 792 ? 51.139 -1.519 -41.820 1.00 92.38 792 VAL A C 1
ATOM 6073 O O . VAL A 1 792 ? 51.817 -0.556 -41.461 1.00 92.38 792 VAL A O 1
ATOM 6076 N N . LYS A 1 793 ? 50.582 -1.579 -43.033 1.00 90.25 793 LYS A N 1
ATOM 6077 C CA . LYS A 1 793 ? 50.802 -0.569 -44.085 1.00 90.25 793 LYS A CA 1
ATOM 6078 C C . LYS A 1 793 ? 49.908 0.663 -43.887 1.00 90.25 793 LYS A C 1
ATOM 6080 O O . LYS A 1 793 ? 48.831 0.555 -43.315 1.00 90.25 793 LYS A O 1
ATOM 6085 N N . GLU A 1 794 ? 50.292 1.812 -44.455 1.00 80.06 794 GLU A N 1
ATOM 6086 C CA . GLU A 1 794 ? 49.517 3.075 -44.384 1.00 80.06 794 GLU A CA 1
ATOM 6087 C C . GLU A 1 794 ? 48.063 2.956 -44.892 1.00 80.06 794 GLU A C 1
ATOM 6089 O O . GLU A 1 794 ? 47.199 3.707 -44.456 1.00 80.06 794 GLU A O 1
ATOM 6094 N N . GLY A 1 795 ? 47.762 1.986 -45.766 1.00 79.06 795 GLY A N 1
ATOM 6095 C CA . GLY A 1 795 ? 46.399 1.696 -46.238 1.00 79.06 795 GLY A CA 1
ATOM 6096 C C . GLY A 1 795 ? 45.578 0.740 -45.356 1.00 79.06 795 GLY A C 1
ATOM 6097 O O . GLY A 1 795 ? 44.450 0.421 -45.715 1.00 79.06 795 GLY A O 1
ATOM 6098 N N . GLU A 1 796 ? 46.117 0.248 -44.235 1.00 87.50 796 GLU A N 1
ATOM 6099 C CA . GLU A 1 796 ? 45.467 -0.716 -43.329 1.00 87.50 796 GLU A CA 1
ATOM 6100 C C . GLU A 1 796 ? 45.026 -0.056 -42.001 1.00 87.50 796 GLU A C 1
ATOM 6102 O O . GLU A 1 796 ? 45.246 -0.606 -40.918 1.00 87.50 796 GLU A O 1
ATOM 6107 N N . ALA A 1 797 ? 44.398 1.125 -42.069 1.00 82.25 797 ALA A N 1
ATOM 6108 C CA . ALA A 1 797 ? 43.998 1.907 -40.889 1.00 82.25 797 ALA A CA 1
ATOM 6109 C C . ALA A 1 797 ? 43.145 1.101 -39.888 1.00 82.25 797 ALA A C 1
ATOM 6111 O O . ALA A 1 797 ? 43.451 1.084 -38.700 1.00 82.25 797 ALA A O 1
ATOM 6112 N N . GLU A 1 798 ? 42.164 0.326 -40.363 1.00 83.38 798 GLU A N 1
ATOM 6113 C CA . GLU A 1 798 ? 41.310 -0.507 -39.499 1.00 83.38 798 GLU A CA 1
ATOM 6114 C C . GLU A 1 798 ? 42.097 -1.582 -38.730 1.00 83.38 798 GLU A C 1
ATOM 6116 O O . GLU A 1 798 ? 41.779 -1.916 -37.587 1.00 83.38 798 GLU A O 1
ATOM 6121 N N . LYS A 1 799 ? 43.148 -2.141 -39.342 1.00 87.94 799 LYS A N 1
ATOM 6122 C CA . LYS A 1 799 ? 44.001 -3.157 -38.710 1.00 87.94 799 LYS A CA 1
ATOM 6123 C C . LYS A 1 799 ? 44.856 -2.534 -37.608 1.00 87.94 799 LYS A C 1
ATOM 6125 O O . LYS A 1 799 ? 45.025 -3.145 -36.552 1.00 87.94 799 LYS A O 1
ATOM 6130 N N . TRP A 1 800 ? 45.357 -1.323 -37.849 1.00 93.56 800 TRP A N 1
ATOM 6131 C CA . TRP A 1 800 ? 46.098 -0.534 -36.871 1.00 93.56 800 TRP A CA 1
ATOM 6132 C C . TRP A 1 800 ? 45.211 -0.085 -35.702 1.00 93.56 800 TRP A C 1
ATOM 6134 O O . TRP A 1 800 ? 45.551 -0.325 -34.545 1.00 93.56 800 TRP A O 1
ATOM 6144 N N . GLU A 1 801 ? 44.036 0.477 -35.979 1.00 91.19 801 GLU A N 1
ATOM 6145 C CA . GLU A 1 801 ? 43.081 0.907 -34.951 1.00 91.19 801 GLU A CA 1
ATOM 6146 C C . GLU A 1 801 ? 42.599 -0.265 -34.096 1.00 91.19 801 GLU A C 1
ATOM 6148 O O . GLU A 1 801 ? 42.529 -0.165 -32.869 1.00 91.19 801 GLU A O 1
ATOM 6153 N N . ARG A 1 802 ? 42.335 -1.419 -34.719 1.00 89.12 802 ARG A N 1
ATOM 6154 C CA . ARG A 1 802 ? 41.969 -2.639 -33.997 1.00 89.12 802 ARG A CA 1
ATOM 6155 C C . ARG A 1 802 ? 43.097 -3.135 -33.099 1.00 89.12 802 ARG A C 1
ATOM 6157 O O . ARG A 1 802 ? 42.819 -3.583 -31.988 1.00 89.12 802 ARG A O 1
ATOM 6164 N N . PHE A 1 803 ? 44.346 -3.063 -33.559 1.00 95.44 803 PHE A N 1
ATOM 6165 C CA . PHE A 1 803 ? 45.507 -3.388 -32.735 1.00 95.44 803 PHE A CA 1
ATOM 6166 C C . PHE A 1 803 ? 45.566 -2.478 -31.504 1.00 95.44 803 PHE A C 1
ATOM 6168 O O . PHE A 1 803 ? 45.552 -2.984 -30.384 1.00 95.44 803 PHE A O 1
ATOM 6175 N N . VAL A 1 804 ? 45.533 -1.158 -31.697 1.00 95.56 804 VAL A N 1
ATOM 6176 C CA . VAL A 1 804 ? 45.576 -0.171 -30.606 1.00 95.56 804 VAL A CA 1
ATOM 6177 C C . VAL A 1 804 ? 44.424 -0.376 -29.617 1.00 95.56 804 VAL A C 1
ATOM 6179 O O . VAL A 1 804 ? 44.647 -0.507 -28.413 1.00 95.56 804 VAL A O 1
ATOM 6182 N N . SER A 1 805 ? 43.194 -0.489 -30.123 1.00 91.69 805 SER A N 1
ATOM 6183 C CA . SER A 1 805 ? 41.993 -0.682 -29.307 1.00 91.69 805 SER A CA 1
ATOM 6184 C C . SER A 1 805 ? 42.075 -1.950 -28.453 1.00 91.69 805 SER A C 1
ATOM 6186 O O . SER A 1 805 ? 41.807 -1.920 -27.250 1.00 91.69 805 SER A O 1
ATOM 6188 N N . GLU A 1 806 ? 42.515 -3.071 -29.032 1.00 90.69 806 GLU A N 1
ATOM 6189 C CA . GLU A 1 806 ? 42.644 -4.328 -28.296 1.00 90.69 806 GLU A CA 1
ATOM 6190 C C . GLU A 1 806 ? 43.773 -4.295 -27.261 1.00 90.69 806 GLU A C 1
ATOM 6192 O O . GLU A 1 806 ? 43.635 -4.916 -26.204 1.00 90.69 806 GLU A O 1
ATOM 6197 N N . VAL A 1 807 ? 44.858 -3.558 -27.512 1.00 95.06 807 VAL A N 1
ATOM 6198 C CA . VAL A 1 807 ? 45.931 -3.368 -26.526 1.00 95.06 807 VAL A CA 1
ATOM 6199 C C . VAL A 1 807 ? 45.430 -2.577 -25.325 1.00 95.06 807 VAL A C 1
ATOM 6201 O O . VAL A 1 807 ? 45.571 -3.030 -24.186 1.00 95.06 807 VAL A O 1
ATOM 6204 N N . GLU A 1 808 ? 44.761 -1.450 -25.553 1.00 91.75 808 GLU A N 1
ATOM 6205 C CA . GLU A 1 808 ? 44.232 -0.628 -24.463 1.00 91.75 808 GLU A CA 1
ATOM 6206 C C . GLU A 1 808 ? 43.099 -1.312 -23.693 1.00 91.75 808 GLU A C 1
ATOM 6208 O O . GLU A 1 808 ? 42.973 -1.144 -22.476 1.00 91.75 808 GLU A O 1
ATOM 6213 N N . ARG A 1 809 ? 42.277 -2.112 -24.383 1.00 93.50 809 ARG A N 1
ATOM 6214 C CA . ARG A 1 809 ? 41.190 -2.883 -23.769 1.00 93.50 809 ARG A CA 1
ATOM 6215 C C . ARG A 1 809 ? 41.715 -4.003 -22.873 1.00 93.50 809 ARG A C 1
ATOM 6217 O O . ARG A 1 809 ? 41.098 -4.298 -21.849 1.00 93.50 809 ARG A O 1
ATOM 6224 N N . ARG A 1 810 ? 42.816 -4.656 -23.263 1.00 90.50 810 ARG A N 1
ATOM 6225 C CA . ARG A 1 810 ? 43.352 -5.837 -22.567 1.00 90.50 810 ARG A CA 1
ATOM 6226 C C . ARG A 1 810 ? 44.413 -5.514 -21.520 1.00 90.50 810 ARG A C 1
ATOM 6228 O O . ARG A 1 810 ? 44.590 -6.338 -20.629 1.00 90.50 810 ARG A O 1
ATOM 6235 N N . CYS A 1 811 ? 45.093 -4.367 -21.592 1.00 95.25 811 CYS A N 1
ATOM 6236 C CA . CYS A 1 811 ? 46.104 -3.995 -20.601 1.00 95.25 811 CYS A CA 1
ATOM 6237 C C . CYS A 1 811 ? 45.426 -3.644 -19.263 1.00 95.25 811 CYS A C 1
ATOM 6239 O O . CYS A 1 811 ? 44.731 -2.624 -19.182 1.00 95.25 811 CYS A O 1
ATOM 6241 N N . PRO A 1 812 ? 45.636 -4.431 -18.185 1.00 89.31 812 PRO A N 1
ATOM 6242 C CA . PRO A 1 812 ? 44.966 -4.187 -16.908 1.00 89.31 812 PRO A CA 1
ATOM 6243 C C . PRO A 1 812 ? 45.324 -2.831 -16.294 1.00 89.31 812 PRO A C 1
ATOM 6245 O O . PRO A 1 812 ? 44.484 -2.216 -15.645 1.00 89.31 812 PRO A O 1
ATOM 6248 N N . ILE A 1 813 ? 46.545 -2.338 -16.535 1.00 95.88 813 ILE A N 1
ATOM 6249 C CA . ILE A 1 813 ? 46.994 -1.045 -16.012 1.00 95.88 813 ILE A CA 1
ATOM 6250 C C . ILE A 1 813 ? 46.360 0.120 -16.785 1.00 95.88 813 ILE A C 1
ATOM 6252 O O . ILE A 1 813 ? 45.878 1.056 -16.161 1.00 95.88 813 ILE A O 1
ATOM 6256 N N . THR A 1 814 ? 46.237 0.048 -18.115 1.00 93.31 814 THR A N 1
ATOM 6257 C CA . THR A 1 814 ? 45.476 1.048 -18.893 1.00 93.31 814 THR A CA 1
ATOM 6258 C C . THR A 1 814 ? 44.031 1.132 -18.413 1.00 93.31 814 THR A C 1
ATOM 6260 O O . THR A 1 814 ? 43.493 2.223 -18.242 1.00 93.31 814 THR A O 1
ATOM 6263 N N . GLN A 1 815 ? 43.410 -0.015 -18.130 1.00 92.56 815 GLN A N 1
ATOM 6264 C CA . GLN A 1 815 ? 42.059 -0.058 -17.573 1.00 92.56 815 GLN A CA 1
ATOM 6265 C C . GLN A 1 815 ? 41.987 0.509 -16.150 1.00 92.56 815 GLN A C 1
ATOM 6267 O O . GLN A 1 815 ? 41.000 1.162 -15.828 1.00 92.56 815 GLN A O 1
ATOM 6272 N N . LEU A 1 816 ? 43.015 0.307 -15.319 1.00 90.38 816 LEU A N 1
ATOM 6273 C CA . LEU A 1 816 ? 43.101 0.903 -13.983 1.00 90.38 816 LEU A CA 1
ATOM 6274 C C . LEU A 1 816 ? 43.074 2.437 -14.056 1.00 90.38 816 LEU A C 1
ATOM 6276 O O . LEU A 1 816 ? 42.252 3.048 -13.382 1.00 90.38 816 LEU A O 1
ATOM 6280 N N . PHE A 1 817 ? 43.897 3.042 -14.920 1.00 89.88 817 PHE A N 1
ATOM 6281 C CA . PHE A 1 817 ? 43.912 4.497 -15.111 1.00 89.88 817 PHE A CA 1
ATOM 6282 C C . PHE A 1 817 ? 42.608 5.007 -15.745 1.00 89.88 817 PHE A C 1
ATOM 6284 O O . PHE A 1 817 ? 41.978 5.905 -15.201 1.00 89.88 817 PHE A O 1
ATOM 6291 N N . LYS A 1 818 ? 42.106 4.394 -16.827 1.00 84.75 818 LYS A N 1
ATOM 6292 C CA . LYS A 1 818 ? 40.845 4.840 -17.460 1.00 84.75 818 LYS A CA 1
ATOM 6293 C C . LYS A 1 818 ? 39.626 4.770 -16.527 1.00 84.75 818 LYS A C 1
ATOM 6295 O O . LYS A 1 818 ? 38.673 5.517 -16.715 1.00 84.75 818 LYS A O 1
ATOM 6300 N N . ARG A 1 819 ? 39.633 3.874 -15.534 1.00 82.75 819 ARG A N 1
ATOM 6301 C CA . ARG A 1 819 ? 38.521 3.682 -14.584 1.00 82.75 819 ARG A CA 1
ATOM 6302 C C . ARG A 1 819 ? 38.678 4.462 -13.281 1.00 82.75 819 ARG A C 1
ATOM 6304 O O . ARG A 1 819 ? 37.733 4.493 -12.502 1.00 82.75 819 ARG A O 1
ATOM 6311 N N . SER A 1 820 ? 39.832 5.084 -13.028 1.00 81.12 820 SER A N 1
ATOM 6312 C CA . SER A 1 820 ? 40.091 5.796 -11.770 1.00 81.12 820 SER A CA 1
ATOM 6313 C C . SER A 1 820 ? 39.557 7.234 -11.741 1.00 81.12 820 SER A C 1
ATOM 6315 O O . SER A 1 820 ? 39.805 7.946 -10.772 1.00 81.12 820 SER A O 1
ATOM 6317 N N . GLY A 1 821 ? 38.879 7.690 -12.801 1.00 73.94 821 GLY A N 1
ATOM 6318 C CA . GLY A 1 821 ? 38.342 9.053 -12.906 1.00 73.94 821 GLY A CA 1
ATOM 6319 C C . GLY A 1 821 ? 39.377 10.136 -13.241 1.00 73.94 821 GLY A C 1
ATOM 6320 O O . GLY A 1 821 ? 39.064 11.315 -13.128 1.00 73.94 821 GLY A O 1
ATOM 6321 N N . VAL A 1 822 ? 40.595 9.755 -13.646 1.00 85.62 822 VAL A N 1
ATOM 6322 C CA . VAL A 1 822 ? 41.630 10.685 -14.137 1.00 85.62 822 VAL A CA 1
ATOM 6323 C C . VAL A 1 822 ? 41.356 11.073 -15.592 1.00 85.62 822 VAL A C 1
ATOM 6325 O O . VAL A 1 822 ? 40.851 10.256 -16.367 1.00 85.62 822 VAL A O 1
ATOM 6328 N N . VAL A 1 823 ? 41.746 12.286 -15.994 1.00 87.62 823 VAL A N 1
ATOM 6329 C CA . VAL A 1 823 ? 41.778 12.674 -17.412 1.00 87.62 823 VAL A CA 1
ATOM 6330 C C . VAL A 1 823 ? 42.864 11.862 -18.124 1.00 87.62 823 VAL A C 1
ATOM 6332 O O . VAL A 1 823 ? 44.056 12.131 -17.975 1.00 87.62 823 VAL A O 1
ATOM 6335 N N . TYR A 1 824 ? 42.451 10.833 -18.866 1.00 93.81 824 TYR A N 1
ATOM 6336 C CA . TYR A 1 824 ? 43.351 9.920 -19.567 1.00 93.81 824 TYR A CA 1
ATOM 6337 C C . TYR A 1 824 ? 43.337 10.173 -21.075 1.00 93.81 824 TYR A C 1
ATOM 6339 O O . TYR A 1 824 ? 42.314 9.977 -21.733 1.00 93.81 824 TYR A O 1
ATOM 6347 N N . GLU A 1 825 ? 44.492 10.524 -21.631 1.00 93.44 825 GLU A N 1
ATOM 6348 C CA . GLU A 1 825 ? 44.694 10.688 -23.071 1.00 93.44 825 GLU A CA 1
ATOM 6349 C C . GLU A 1 825 ? 45.733 9.687 -23.573 1.00 93.44 825 GLU A C 1
ATOM 6351 O O . GLU A 1 825 ? 46.769 9.485 -22.937 1.00 93.44 825 GLU A O 1
ATOM 6356 N N . SER A 1 826 ? 45.491 9.077 -24.733 1.00 95.31 826 SER A N 1
ATOM 6357 C CA . SER A 1 826 ? 46.474 8.213 -25.382 1.00 95.31 826 SER A CA 1
ATOM 6358 C C . SER A 1 826 ? 46.655 8.539 -26.860 1.00 95.31 826 SER A C 1
ATOM 6360 O O . SER A 1 826 ? 45.702 8.827 -27.581 1.00 95.31 826 SER A O 1
ATOM 6362 N N . VAL A 1 827 ? 47.907 8.495 -27.315 1.00 95.81 827 VAL A N 1
ATOM 6363 C CA . VAL A 1 827 ? 48.298 8.738 -28.707 1.00 95.81 827 VAL A CA 1
ATOM 6364 C C . VAL A 1 827 ? 49.178 7.591 -29.178 1.00 95.81 827 VAL A C 1
ATOM 6366 O O . VAL A 1 827 ? 50.228 7.332 -28.592 1.00 95.81 827 VAL A O 1
ATOM 6369 N N . TRP A 1 828 ? 48.769 6.933 -30.261 1.00 97.00 828 TRP A N 1
ATOM 6370 C CA . TRP A 1 828 ? 49.487 5.804 -30.846 1.00 97.00 828 TRP A CA 1
ATOM 6371 C C . TRP A 1 828 ? 49.972 6.135 -32.253 1.00 97.00 828 TRP A C 1
ATOM 6373 O O . TRP A 1 828 ? 49.197 6.576 -33.099 1.00 97.00 828 TRP A O 1
ATOM 6383 N N . VAL A 1 829 ? 51.254 5.886 -32.511 1.00 95.81 829 VAL A N 1
ATOM 6384 C CA . VAL A 1 829 ? 51.896 6.108 -33.808 1.00 95.81 829 VAL A CA 1
ATOM 6385 C C . VAL A 1 829 ? 52.440 4.786 -34.330 1.00 95.81 829 VAL A C 1
ATOM 6387 O O . VAL A 1 829 ? 53.238 4.126 -33.660 1.00 95.81 829 VAL A O 1
ATOM 6390 N N . ASN A 1 830 ? 52.003 4.420 -35.534 1.00 95.31 830 ASN A N 1
ATOM 6391 C CA . ASN A 1 830 ? 52.569 3.303 -36.274 1.00 95.31 830 ASN A CA 1
ATOM 6392 C C . ASN A 1 830 ? 53.850 3.769 -36.969 1.00 95.31 830 ASN A C 1
ATOM 6394 O O . ASN A 1 830 ? 53.799 4.641 -37.836 1.00 95.31 830 ASN A O 1
ATOM 6398 N N . GLU A 1 831 ? 54.988 3.199 -36.595 1.00 94.50 831 GLU A N 1
ATOM 6399 C CA . GLU A 1 831 ? 56.254 3.405 -37.292 1.00 94.50 831 GLU A CA 1
ATOM 6400 C C . GLU A 1 831 ? 56.517 2.228 -38.232 1.00 94.50 831 GLU A C 1
ATOM 6402 O O . GLU A 1 831 ? 56.073 1.103 -38.005 1.00 94.50 831 GLU A O 1
ATOM 6407 N N . LYS A 1 832 ? 57.242 2.467 -39.322 1.00 89.38 832 LYS A N 1
ATOM 6408 C CA . LYS A 1 832 ? 57.553 1.397 -40.268 1.00 89.38 832 LYS A CA 1
ATOM 6409 C C . LYS A 1 832 ? 58.568 0.428 -39.652 1.00 89.38 832 LYS A C 1
ATOM 6411 O O . LYS A 1 832 ? 59.612 0.879 -39.179 1.00 89.38 832 LYS A O 1
ATOM 6416 N N . LEU A 1 833 ? 58.238 -0.869 -39.672 1.00 86.69 833 LEU A N 1
ATOM 6417 C CA . LEU A 1 833 ? 59.113 -1.967 -39.235 1.00 86.69 833 LEU A CA 1
ATOM 6418 C C . LEU A 1 833 ? 60.415 -2.080 -40.027 1.00 86.69 833 LEU A C 1
ATOM 6420 O O . LEU A 1 833 ? 60.380 -1.878 -41.267 1.00 86.69 833 LEU A O 1
#

pLDDT: mean 88.3, std 13.28, range [25.33, 98.81]

Sequence (833 aa):
MAATVVLITGGNRGLGRGLVERFLAQPNHTVIAAMRDPAHPTARCLDELARGAGTTLITVGYDASKEQAAADAVANLQTNHGIDHLDIVVANAGISKAWPLVKDVRRADIQEHVEVNVMGVVSLYQAARDLLQQSTKPVFAALGSMAGSLGAAYGPSKCMLNWYGVRINAEDEWLTAFIMDPGWVRTDMGNRAAQVWGMGEEAPDELSISADGMFKVLTTATKERCGGKIVSYTGEVGRWINETHPRLSWSTCTADGGCEKINGELTMDANYRWLHNVDGYRDCFMGNNWNTLTCNTTENCTHGCAVEGADYDYVYGVKTANDSLSLRFRTNFNFAHNIGSRLFLMDSKHRYQMFTLKGNELAFDVDLSTVECGINGALYFVPMEPDGGKARYPTNAAGAEYGTGYCDASCPRSLKFVGGTANVEGWIPSETDDFSGKGHLGACCPQFSVWNSNAHSFAMSSHVCPNDGPTVCQWGECDYYEAYSEERGRISKCDMWGCSYNPYRMGSKDFYGKGKKVDTARNFTVVTQWTEAKVNQFLIQDGKRFDIPAPAWEGLPREAGLSRDMCLKQPLVFGERDTMTANGGWDTHNRQLLNQPMVLVMSIGSDDFAWNLWLDSIFPPNDSEGLVGRERGDCPPTDDNTPRAVGIMYPKSLAAKMSFPRALRPLTRLSTRPFSTSRTHHQSLPVQVSGTGTGTLQHVSVPSKHYTFTADTYPVLGGADSAPSPVVYSLASLSACNQVTGHVVAGNHGIKLGQWHVEVDAQLPTAVLVKGEEGNPNWESVRLKVRVQTDVKEGEAEKWERFVSEVERRCPITQLFKRSGVVYESVWVNEKL

Secondary structure (DSSP, 8-state):
-PPEEEEEETTTSHHHHHHHHHHHTSSSEEEEEEES-TTSHHHHGGGGS---TT-EEEEEE--TTSTTHHHHHHHHHHHHH-----SEEEE----------GGG--HHHHHHHHIIIIIHHHHHHHHHHHHHTTSSS-EEEEE--GGGGSTTTHHHHHHHHHHHHHHHHHH-TT-EEEEEE--SBSSHHHHHHHHHTTS-SS-SB-HHHHHHHHHHHHHH--HHHHTTSEEETTSPBPPSS---PPEEEEEEE-TTS-EEEEEEEEEE-GGGS-EEETTSS-BSEETTEE-TTT-SSHHHHHHHEEEPP--TTTTT-EEEETTEEEEESEEEETTEEEE-EEEEEEEETTEEPEE--TTEEEEEEEE-TT--TTEEEEEEEE---TTTTTTT-TT--S-GGGT----BTT--S--SEETTEE--TT-EE-SS-TT-EE-SEEEE--EEEEEEE-SS-EEEEEE--SSSS-EEEETTTS-TTTTT-TTT-PPPSS-SS-EEE-TTTTT-TTSEETTSSEETTS-EEEEEEE-SSEEEEEEEETTEEEEPPPP-STTS-SS-SEEHHHHHHHHHHHT---HHHHTTHHHHHIIIIISS-EEEEEEEEE-TTTTTHHHHSBSSTT--SS-TT-B-SSS--SGGGSHHHHHHH--S--EEEEEEEEEEEE--------S--------------EEEEETTEEEEE-TTSS-EEEE---GGGT--S-S--HHHHHHHHHHHHHHHHHHHHHHHHT--EEEEEEEEEEE--HHHHHH--SS--S-SEEEEEEEEEES--TT-HHHHHHHHHHHHHH-HHHHHHHHTT-EEEEEEEEEE-

InterPro domains:
  IPR001722 Glycoside hydrolase, family 7 [PF00840] (239-646)
  IPR001722 Glycoside hydrolase, family 7 [PR00734] (259-276)
  IPR001722 Glycoside hydrolase, family 7 [PR00734] (293-312)
  IPR001722 Glycoside hydrolase, family 7 [PR00734] (352-372)
  IPR001722 Glycoside hydrolase, family 7 [PR00734] (372-390)
  IPR001722 Glycoside hydrolase, family 7 [PR00734] (396-412)
  IPR001722 Glycoside hydrolase, family 7 [PR00734] (442-465)
  IPR001722 Glycoside hydrolase, family 7 [PR00734] (517-530)
  IPR001722 Glycoside hydrolase, family 7 [PR00734] (598-617)
  IPR001722 Glycoside hydrolase, family 7 [PTHR33753] (235-645)
  IPR002347 Short-chain dehydrogenase/reductase SDR [PF00106] (5-192)
  IPR003718 OsmC/Ohr conserved domain [PF02566] (719-820)
  IPR013320 Concanavalin A-like lectin/glucanase domain superfamily [SSF49899] (237-642)
  IPR015946 K homology domain-like, alpha/beta [G3DSA:3.30.300.20] (670-817)
  IPR036102 OsmC/Ohr superfamily [SSF82784] (687-821)
  IPR036291 NAD(P)-binding domain superfamily [SSF51735] (5-240)
  IPR037019 Glycoside hydrolase family 7, catalytic domain superfamily [G3DSA:2.70.100.10] (238-654)